Protein 7O0T (pdb70)

Radius of gyration: 36.89 Å; Cα contacts (8 Å, |Δi|>4): 3531; chains: 4; bounding box: 105×108×76 Å

Foldseek 3Di:
DFAFQQPWDDDQHAIFRGQEEADADWPLAAAQLAHDPVLLVLQLLLLLLRGQEYEYHAEELDCLQALESSGRYQVDLVRLVRLLVSQVSSVVSPHAYEYEHTGQAQNHQFHDVVVVRGHDDVVRVGDAGAAQAQDHQDPRGHRHDHDDPVNLVVVLVSLLSSLLSCVSSPHQEYEYELAQQGHLVLLQKPVNHPDPDQSDDDNNNSNVSVLSNLLSNCVNHPLSGAYEYEYQCDQQDPRIHHVVSVLVSLLVSVVSSHAEYEYHHHRSHPPRDDPADAQSRLQSLQCSCVRSVHAYEGEGNHQDLVVNRCSRRVVSHSHYHDHVNCVVPSNVVVVSCVVVVHDDQRPPVCNVPD/DFAFQQDWDAFQHAIQRGQEEADADWDLAAAQQAHDVCLLVLQLLLLLLRGRAYEYHAAELDCQQALENSGHYQVDLVRLVRLLVSQVSSVVSNHAYEYEHTGQAQNHQFDDVVVVGAHDDVVRVGDAGAACAQFHQDPRGHRHDHDDPVNLVVSLVSLLVSLLSCVSSRHLEYEYECAQQGHLVLLQKPPSHPRPDCCHDDNNNSNVSVVSSLLSSLVSRDLSGAYEYEYQCAQLDPRIHHLVSSLVSLLSSVVSNHQEYEYHHHNSHPDRDQPADAQSRLQSLQCSCPSRVHAYEGEGNHQALVVQRCSSSVSSHVHYHYYVNCVVPSNSVVVSCVVVVHDDARPPVCNVVD/DADFQQPWDAFFQDIQRGQEEAPADWDLQAAQQAHDVCLLCLQLLLLLLPGREYEHHAEELDCLQALENSTHYLVDLVRLPRLLVSQVSSVVSNHAYEYEYTGQALNHAFHDVVVVRAHDDPVGVGDAGAAQAQFHQDPRGHGHDHADPVNLVVSLVSLLVSLLSCVSSPHQEYEYECAQQGHLVLLQKPPRHCHDPCCHDDNNNSNVSVLSSLLSNCVSHDLSGAYEYEYACDQLDDRIHHLVSVLVSLLSSVVSNHQEYEYHHHRNHPPRDDPADAQSRLQSLQSSCVRSVHAYEGEGNHQALVVSRCSSNVVSHSHYHYYVNCVVPSNSVVVSCVVVVHDDARPPVCNVVD/DFDFQQDWDDDFQDIQRGQEEADADWPLAAQALAHDVVLLVLQLLLLLLRGREYEYHAEELDPQQALERSTHYQVDLVNQVRLLVSQVSSVVSNHAYEYEYTGQALNHQFYDVVVVSQRDDVVPPGDAGAACDQDGQDPRGHTHDHDDVVRLVVRLVSLLSSLLSCVSSPHQEYEYELEQQGHNVRLQKQVNFPPPPQSGDDNNRSNVSVLSSLLSNLVSHDLSGAYEYEYACFQQDPSIHHVVSVLVSLLSSVVSPHAEYEFHHHNNHPPDDDPADAQSRLQSLQVSCVRSVHAYEGEGNHQDLVVQGVSRRVSSHSHYHYYVNCVVPSNSVVVSCVVVVHDDQRPPVCNVVD

Organism: Chloroflexus aggregans (strain MD-66 / DSM 9485) (NCBI:txid326427)

Sequence (1416 aa):
MQPHLFTPLTIGSVTLRNRIGMSPMCQYSAVDGFPTDWHLMHLGARAAGGVGLIILEATAVSPEGRISPFDLGIWSDDHIAALSRIVKLIESLGAVAGIQLAHAGRKASVGRPWEGGKPIAPANGGWPVVGPTAEPFAPGYPTPIPLDAAGIARRVVADFATATKRARAAGFRWIEIHAAHGYLLHNFLSPLGNDRNDEYGGDLRGRVRLLSEVTAAVRAEWPSDLPLAVRLSCSDWTPEGLTIADTVEVARRMLREQGVDLIDCSSGGIAPGITIPVGEGYQVPFAAQVRREANNIATAAVGLITRPEHADAIVRNGDADLVLLGRELLRDPHWPLRAARALGHDLAPPPQYLRAWMQPHLFTPLTIGSVTLRNRIGMSPMCQYSAVDGFPTDWHLMHLGARAAGGVGLIILEATAVSPEGRISPFDLGIWSDDHIAALSRIVKLIESLGAVAGIQLAHAGRKASVGRPWEGGKPIAPANGGWPVVGPTAEPFAPGYPTPIPLDAAGIARVVADFATATKRARAAGFRWIEIHAAHGYLLHNFLSPLGNDRNDEYGGDLRGRVRLLSEVTAAVRAEWPSDLPLAVRLSCSDWTPEGLTIADTVEVARRMLREQGVDLIDCSSGGIAPGITIPVGEGYQVPFAAQVRREANNIATAAVGLITRPEHADAIVRNGDADLVLLGRELLRDPHWPLRAARALGHDLAPPPQYLRAWMQPHLFTPLTIGSVTLRRNRIGMSPMCQYSAVDGFPTDWHLMHLGARAAGGVGLIILEATAVSPEGRISPFDLGIWSDDHIAALSRIVKLIESLGAVAGIQLAHAGRKASVGRPWEGGKPIAPANGGWPVVGPTAEPFAPGYPTPIPLDAAGIARVVADFATATKRARAAGFRWIEIHAAHGYLLHNFLSPLGNDRNDEYGGDLRGRVRRLLSEVTAAVRAEWPSDLPLAVRLSCSDWTPEGLTIADTVEVARRMLREQGVDLIDCSSGGIAPGITIPVGEGYQVPFAAQVRREANNIATAAVGLITRPEHADAIVRNGDADLVLLGRELLRDPHWPLRAARALGHDLAPPPQYLRAWMQPHLFTPLTIGSVTLRNRIGMSPMCQYSAVDGFPTDWHLMHLGARAAGGVGLIILEATAVSPEGRISPFDLGIWSDDHIAALSRIVKLIESLGAVAGIQLAHAGRKASVGRPWEGGKPIAPANGGWPVVGPTAEPFAPGYPTPIPLDAAGIARVVADFATATKRARAAGFRWIEIHAAHGYLLHNFLSPLGNDRNDEYGGDLRGRVRLLSEVTAAVRAEWPSDLPLAVRLSCSDWTPEGLTIADTVEVARMLREQGVDLIDCSSGGIAPGITIPVGEGYQVPFAAQVRREANIATAAVGLITRPEHADAIVRNGDADLVLLGRELLRDPHWPLRAARALGHDLAPPPQYLRAW

InterPro domains:
  IPR001155 NADH:flavin oxidoreductase/NADH oxidase, N-terminal [PF00724] (5-339)
  IPR013785 Aldolase-type TIM barrel [G3DSA:3.20.20.70] (2-354)
  IPR044152 NADPH dehydrogenase YqjM-like [PTHR43303] (2-353)
  IPR044152 NADPH dehydrogenase YqjM-like [cd02932] (5-339)

Secondary structure (DSSP, 8-state):
----TTS-EEETTEEESSSEEEPP------SSS---HHHHHHHHHHHHHT-SEEEEEEEESSGGG-SSTT--B-SSTTHHHHHHHHHHHHHHTTPEEEEEEE--GGG-SB--GGGTT-B--GGGT----EESSS--SSTTS--PEEP-HHHHHHHHHHHHHHHHHHHHHT-SEEEEEE-TTSHHHHHH-TTT----STTSSSHHHHTHHHHHHHHHHHHHS-TTS-EEEEEE---SSTTS--HHHHHHHHHHHHHTT--EEEEE---SSTT------TTTTHHHHHHHHHHS--EEEE-SS---HHHHHHHHHTTS-SEEEESHHHHH-TTHHHHHHHHHT---PPPGGGGGG-/----TTS-EEETTEEESSSEEE--------BTTB--HHHHHHHHHHHHTT-SEEEEEEEESSGGG-SSTTS-B-SSTTHHHHHHHHHHHHHTTTPEEEEEEE--GGG-SB--GGGT--B--TTTT----EESSS--SSTTSPPPEEP-HHHHHHHHHHHHHHHHHHHHHT--EEEEEE-TTSHHHHHHS-TT----STTSSSHHHHHHHHHHHHHHHHHHS-TTS-EEEEEE---SSTTS--HHHHHHHHHHHHHTT--EEEEE---SSTT------TTTTHHHHHHHHHHHT-EEEE-SS---HHHHHHHHHHTS-SEEEESHHHHH-TTHHHHHHHHHT------GGGGGG-/----TTS-EEETTEEESSSEEEPP------BTTB--HHHHHHHHHHHHTT-SEEEEEEEESSGGG-SSTT--B-SSTTHHHHHHHHHHHHHHTT-EEEEEEE--GGG-SB--GGGT--B--GGGT----EESSS--SSTT----EE--HHHHHHHHHHHHHHHHHHHHHT--EEEEEE-TT-HHHHHH-STT----STTSSSHHHHTHHHHHHHHHHHHHS-TTS-EEEEEE---SSTTS--HHHHHHHHHHHHHTT--EEEEE---SSSSPPP---TTTTHHHHHHHHHHS--EEEEESS---HHHHHHHHHTTS-SEEEESHHHHH-TTHHHHHHHHHT------GGGGGG-/----TTS-EEETTEEESSSEEEPP------SSB---HHHHHHHHHHHHTT-SEEEEEEEESSGGG-SSTTSEE-SSGGGHHHHHHHHHHHHHTTPEEEEEEE--GGG-S---GGGTT----GGGS---EEESSS--SSTTS-PEEE--HHHHHHHHHHHHHHHHHHHHHT-SEEEEEE-TTSHHHHHHSSTT----SSSSSSHHHHTHHHHHHHHHHHHHS-TTS-EEEEEE---SSSSS--HHHHHHHHHHHHHTT--EEEEE---SSS-------TTTTHHHHHHHHHHH--EEEE-SS---HHHHHHHHHTTS-SEEEESHHHHH-TTHHHHHHHHHT------GGGGGG-

Structure (mmCIF, N/CA/C/O backbone):
data_7O0T
#
_entry.id   7O0T
#
_cell.length_a   108.194
_cell.length_b   162.274
_cell.length_c   216.200
_cell.angle_alpha   90.000
_cell.angle_beta   90.000
_cell.angle_gamma   90.000
#
_symmetry.space_group_name_H-M   'C 2 2 21'
#
loop_
_entity.id
_entity.type
_entity.pdbx_description
1 polymer 'NADH:flavin oxidoreductase/NADH oxidase'
2 non-polymer 'FLAVIN MONONUCLEOTIDE'
3 non-polymer 'MALONATE ION'
4 water water
#
loop_
_atom_site.group_PDB
_atom_site.id
_atom_site.type_symbol
_atom_site.label_atom_id
_atom_site.label_alt_id
_atom_site.label_comp_id
_atom_site.label_asym_id
_atom_site.label_entity_id
_atom_site.label_seq_id
_atom_site.pdbx_PDB_ins_code
_atom_site.Cartn_x
_atom_site.Cartn_y
_atom_site.Cartn_z
_atom_site.occupancy
_atom_site.B_iso_or_equiv
_atom_site.auth_seq_id
_atom_site.auth_comp_id
_atom_site.auth_asym_id
_atom_site.auth_atom_id
_atom_site.pdbx_PDB_model_num
ATOM 1 N N . MET A 1 1 ? 23.938 19.439 16.005 1.00 53.98 1 MET A N 1
ATOM 2 C CA . MET A 1 1 ? 24.091 19.027 17.424 1.00 55.97 1 MET A CA 1
ATOM 3 C C . MET A 1 1 ? 24.257 20.251 18.338 1.00 55.83 1 MET A C 1
ATOM 4 O O . MET A 1 1 ? 24.878 20.173 19.395 1.00 54.33 1 MET A O 1
ATOM 9 N N . GLN A 1 2 ? 23.666 21.387 17.957 1.00 53.25 2 GLN A N 1
ATOM 10 C CA . GLN A 1 2 ? 23.571 22.518 18.868 1.00 49.68 2 GLN A CA 1
ATOM 11 C C . GLN A 1 2 ? 22.101 22.823 19.181 1.00 45.01 2 GLN A C 1
ATOM 12 O O . GLN A 1 2 ? 21.218 22.455 18.405 1.00 41.30 2 GLN A O 1
ATOM 18 N N . PRO A 1 3 ? 21.779 23.475 20.334 1.00 39.20 3 PRO A N 1
ATOM 19 C CA . PRO A 1 3 ? 20.391 23.821 20.640 1.00 36.92 3 PRO A CA 1
ATOM 20 C C . PRO A 1 3 ? 19.918 24.859 19.622 1.00 33.41 3 PRO A C 1
ATOM 21 O O . PRO A 1 3 ? 20.680 25.762 19.267 1.00 31.38 3 PRO A O 1
ATOM 25 N N . HIS A 1 4 ? 18.675 24.697 19.144 1.00 30.20 4 HIS A N 1
ATOM 26 C CA . HIS A 1 4 ? 18.040 25.696 18.288 1.00 30.87 4 HIS A CA 1
ATOM 27 C C . HIS A 1 4 ? 16.728 26.178 18.917 1.00 29.43 4 HIS A C 1
ATOM 28 O O . HIS A 1 4 ? 16.332 25.674 19.965 1.00 29.02 4 HIS A O 1
ATOM 35 N N . LEU A 1 5 ? 16.055 27.129 18.250 1.00 25.84 5 LEU A N 1
ATOM 36 C CA . LEU A 1 5 ? 14.868 27.806 18.739 1.00 23.66 5 LEU A CA 1
ATOM 37 C C . LEU A 1 5 ? 13.751 26.827 19.055 1.00 22.23 5 LEU A C 1
ATOM 38 O O . LEU A 1 5 ? 12.880 27.165 19.847 1.00 22.07 5 LEU A O 1
ATOM 43 N N . PHE A 1 6 ? 13.789 25.627 18.458 1.00 21.89 6 PHE A N 1
ATOM 44 C CA . PHE A 1 6 ? 12.703 24.669 18.642 1.00 22.06 6 PHE A CA 1
ATOM 45 C C . PHE A 1 6 ? 13.164 23.382 19.314 1.00 22.06 6 PHE A C 1
ATOM 46 O O . PHE A 1 6 ? 12.526 22.344 19.136 1.00 24.06 6 PHE A O 1
ATOM 54 N N . THR A 1 7 ? 14.284 23.456 20.037 1.00 22.13 7 THR A N 1
ATOM 55 C CA . THR A 1 7 ? 14.717 22.385 20.920 1.00 23.55 7 THR A CA 1
ATOM 56 C C . THR A 1 7 ? 14.000 22.561 22.255 1.00 24.26 7 THR A C 1
ATOM 57 O O . THR A 1 7 ? 13.965 23.675 22.798 1.00 23.75 7 THR A O 1
ATOM 61 N N . PRO A 1 8 ? 13.424 21.474 22.818 1.00 24.57 8 PRO A N 1
ATOM 62 C CA . PRO A 1 8 ? 12.826 21.533 24.149 1.00 24.64 8 PRO A CA 1
ATOM 63 C C . PRO A 1 8 ? 13.872 22.015 25.159 1.00 26.75 8 PRO A C 1
ATOM 64 O O . PRO A 1 8 ? 15.062 22.107 24.842 1.00 27.64 8 PRO A O 1
ATOM 68 N N . LEU A 1 9 ? 13.416 22.332 26.376 1.00 26.27 9 LEU A N 1
ATOM 69 C CA . LEU A 1 9 ? 14.303 22.654 27.480 1.00 24.86 9 LEU A CA 1
ATOM 70 C C . LEU A 1 9 ? 13.685 22.138 28.768 1.00 24.44 9 LEU A C 1
ATOM 71 O O . LEU A 1 9 ? 12.540 22.414 29.050 1.00 25.50 9 LEU A O 1
ATOM 76 N N . THR A 1 10 ? 14.484 21.432 29.567 1.00 27.66 10 THR A N 1
ATOM 77 C CA . THR A 1 10 ? 14.048 20.804 30.805 1.00 25.55 10 THR A CA 1
ATOM 78 C C . THR A 1 10 ? 14.783 21.453 31.973 1.00 24.84 10 THR A C 1
ATOM 79 O O . THR A 1 10 ? 15.997 21.543 31.981 1.00 24.58 10 THR A O 1
ATOM 83 N N . ILE A 1 11 ? 14.011 21.961 32.928 1.00 27.42 11 ILE A N 1
ATOM 84 C CA . ILE A 1 11 ? 14.491 22.242 34.267 1.00 27.13 11 ILE A CA 1
ATOM 85 C C . ILE A 1 11 ? 13.583 21.514 35.253 1.00 26.81 11 ILE A C 1
ATOM 86 O O . ILE A 1 11 ? 12.365 21.651 35.199 1.00 29.65 11 ILE A O 1
ATOM 91 N N . GLY A 1 12 ? 14.175 20.734 36.157 1.00 28.15 12 GLY A N 1
ATOM 92 C CA . GLY A 1 12 ? 13.390 19.877 37.027 1.00 26.14 12 GLY A CA 1
ATOM 93 C C . GLY A 1 12 ? 12.49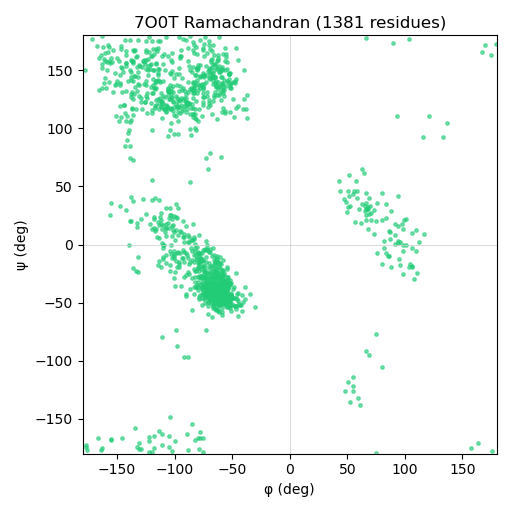3 18.971 36.191 1.00 28.33 12 GLY A C 1
ATOM 94 O O . GLY A 1 12 ? 12.968 18.233 35.323 1.00 28.55 12 GLY A O 1
ATOM 95 N N . SER A 1 13 ? 11.185 19.071 36.430 1.00 29.47 13 SER A N 1
ATOM 96 C CA . SER A 1 13 ? 10.249 18.130 35.838 1.00 28.81 13 SER A CA 1
ATOM 97 C C . SER A 1 13 ? 9.375 18.830 34.808 1.00 27.17 13 SER A C 1
ATOM 98 O O . SER A 1 13 ? 8.301 18.338 34.491 1.00 27.44 13 SER A O 1
ATOM 101 N N . VAL A 1 14 ? 9.847 19.974 34.305 1.00 25.76 14 VAL A N 1
ATOM 102 C CA . VAL A 1 14 ? 9.072 20.858 33.453 1.00 22.91 14 VAL A CA 1
ATOM 103 C C . VAL A 1 14 ? 9.834 20.968 32.144 1.00 22.63 14 VAL A C 1
ATOM 104 O O . VAL A 1 14 ? 10.995 21.366 32.144 1.00 25.32 14 VAL A O 1
ATOM 108 N N . THR A 1 15 ? 9.174 20.595 31.048 1.00 22.79 15 THR A N 1
ATOM 109 C CA . THR A 1 15 ? 9.782 20.604 29.733 1.00 22.64 15 THR A CA 1
ATOM 110 C C . THR A 1 15 ? 8.989 21.557 28.845 1.00 22.31 15 THR A C 1
ATOM 111 O O . THR A 1 15 ? 7.800 21.345 28.609 1.00 20.28 15 THR A O 1
ATOM 115 N N . LEU A 1 16 ? 9.658 22.636 28.419 1.00 21.54 16 LEU A N 1
ATOM 116 C CA . LEU A 1 16 ? 9.124 23.559 27.432 1.00 22.56 16 LEU A CA 1
ATOM 117 C C . LEU A 1 16 ? 9.310 22.936 26.053 1.00 23.80 16 LEU A C 1
ATOM 118 O O . LEU A 1 16 ? 10.382 22.423 25.744 1.00 24.51 16 LEU A O 1
ATOM 123 N N . ARG A 1 17 ? 8.280 23.016 25.210 1.00 24.21 17 ARG A N 1
ATOM 124 C CA . ARG A 1 17 ? 8.329 22.372 23.903 1.00 24.18 17 ARG A CA 1
ATOM 125 C C . ARG A 1 17 ? 9.330 23.059 22.968 1.00 23.53 17 ARG A C 1
ATOM 126 O O . ARG A 1 17 ? 9.687 22.488 21.955 1.00 23.97 17 ARG A O 1
ATOM 134 N N . ASN A 1 18 ? 9.718 24.307 23.267 1.00 24.02 18 ASN A N 1
ATOM 135 C CA . ASN A 1 18 ? 10.626 25.101 22.443 1.00 23.10 18 ASN A CA 1
ATOM 136 C C . ASN A 1 18 ? 11.161 26.253 23.297 1.00 22.18 18 ASN A C 1
ATOM 137 O O . ASN A 1 18 ? 10.824 26.334 24.472 1.00 22.97 18 ASN A O 1
ATOM 142 N N . ARG A 1 19 ? 11.941 27.167 22.702 1.00 21.24 19 ARG A N 1
ATOM 143 C CA . ARG A 1 19 ? 12.729 28.124 23.467 1.00 20.89 19 ARG A CA 1
ATOM 144 C C . ARG A 1 19 ? 12.109 29.525 23.392 1.00 21.78 19 ARG A C 1
ATOM 145 O O . ARG A 1 19 ? 12.778 30.533 23.671 1.00 20.48 19 ARG A O 1
ATOM 153 N N . ILE A 1 20 ? 10.824 29.575 23.018 1.00 20.67 20 ILE A N 1
ATOM 154 C CA . ILE A 1 20 ? 10.115 30.836 22.865 1.00 21.68 20 ILE A CA 1
ATOM 155 C C . ILE A 1 20 ? 9.223 30.995 24.075 1.00 19.99 20 ILE A C 1
ATOM 156 O O . ILE A 1 20 ? 8.421 30.116 24.368 1.00 19.07 20 ILE A O 1
ATOM 161 N N . GLY A 1 21 ? 9.388 32.132 24.745 1.00 20.01 21 GLY A N 1
ATOM 162 C CA . GLY A 1 21 ? 8.543 32.507 25.858 1.00 19.69 21 GLY A CA 1
ATOM 163 C C . GLY A 1 21 ? 7.817 33.800 25.531 1.00 21.54 21 GLY A C 1
ATOM 164 O O . GLY A 1 21 ? 8.318 34.607 24.740 1.00 22.09 21 GLY A O 1
ATOM 165 N N . MET A 1 22 ? 6.620 33.949 26.107 1.00 20.09 22 MET A N 1
ATOM 166 C CA . MET A 1 22 ? 5.946 35.223 26.113 1.00 19.85 22 MET A CA 1
ATOM 167 C C . MET A 1 22 ? 6.405 35.947 27.374 1.00 20.26 22 MET A C 1
ATOM 168 O O . MET A 1 22 ? 6.259 35.427 28.489 1.00 19.56 22 MET A O 1
ATOM 173 N N . SER A 1 23 ? 6.982 37.138 27.165 1.00 18.74 23 SER A N 1
ATOM 174 C CA . SER A 1 23 ? 7.566 37.901 28.252 1.00 18.54 23 SER A CA 1
ATOM 175 C C . SER A 1 23 ? 6.430 38.437 29.123 1.00 18.25 23 SER A C 1
ATOM 176 O O . SER A 1 23 ? 5.331 38.634 28.616 1.00 18.13 23 SER A O 1
ATOM 179 N N . PRO A 1 24 ? 6.621 38.625 30.451 1.00 17.39 24 PRO A N 1
ATOM 180 C CA . PRO A 1 24 ? 5.530 39.047 31.328 1.00 17.21 24 PRO A CA 1
ATOM 181 C C . PRO A 1 24 ? 5.092 40.404 30.806 1.00 17.67 24 PRO A C 1
ATOM 182 O O . PRO A 1 24 ? 5.947 41.258 30.597 1.00 17.73 24 PRO A O 1
ATOM 186 N N . MET A 1 25 ? 3.780 40.582 30.572 1.00 18.23 25 MET A N 1
ATOM 187 C CA . MET A 1 25 ? 3.300 41.865 30.089 1.00 18.85 25 MET A CA 1
ATOM 188 C C . MET A 1 25 ? 1.992 42.282 30.761 1.00 20.40 25 MET A C 1
ATOM 189 O O . MET A 1 25 ? 0.929 41.747 30.444 1.00 21.13 25 MET A O 1
ATOM 194 N N . CYS A 1 26 ? 2.089 43.253 31.684 1.00 20.80 26 CYS A N 1
ATOM 195 C CA . CYS A 1 26 ? 0.928 43.824 32.364 1.00 22.47 26 CYS A CA 1
ATOM 196 C C . CYS A 1 26 ? -0.139 44.212 31.336 1.00 23.00 26 CYS A C 1
ATOM 197 O O . CYS A 1 26 ? 0.178 44.766 30.282 1.00 25.19 26 CYS A O 1
ATOM 200 N N . GLN A 1 27 ? -1.401 43.954 31.679 1.00 20.68 27 GLN A N 1
ATOM 201 C CA . GLN A 1 27 ? -2.509 44.232 30.791 1.00 20.94 27 GLN A CA 1
ATOM 202 C C . GLN A 1 27 ? -3.378 45.341 31.377 1.00 21.13 27 GLN A C 1
ATOM 203 O O . GLN A 1 27 ? -4.231 45.874 30.690 1.00 21.48 27 GLN A O 1
ATOM 209 N N . TYR A 1 28 ? -3.190 45.654 32.659 1.00 20.76 28 TYR A N 1
ATOM 210 C CA . TYR A 1 28 ? -3.967 46.683 33.327 1.00 21.33 28 TYR A CA 1
ATOM 211 C C . TYR A 1 28 ? -5.462 46.472 33.139 1.00 22.66 28 TYR A C 1
ATOM 212 O O . TYR A 1 28 ? -6.197 47.448 32.968 1.00 22.79 28 TYR A O 1
ATOM 221 N N . SER A 1 29 ? -5.896 45.211 33.236 1.00 22.48 29 SER A N 1
ATOM 222 C CA . SER A 1 29 ? -7.293 44.869 33.010 1.00 22.71 29 SER A CA 1
ATOM 223 C C . SER A 1 29 ? -7.889 44.026 34.131 1.00 24.68 29 SER A C 1
ATOM 224 O O . SER A 1 29 ? -8.901 43.356 33.920 1.00 29.73 29 SER A O 1
ATOM 227 N N . ALA A 1 30 ? -7.294 44.078 35.326 1.00 28.20 30 ALA A N 1
ATOM 228 C CA . ALA A 1 30 ? -7.814 43.342 36.472 1.00 29.88 30 ALA A CA 1
ATOM 229 C C . ALA A 1 30 ? -8.715 44.257 37.286 1.00 28.75 30 ALA A C 1
ATOM 230 O O . ALA A 1 30 ? -8.659 45.468 37.124 1.00 27.64 30 ALA A O 1
ATOM 232 N N . VAL A 1 31 ? -9.546 43.660 38.147 1.00 34.36 31 VAL A N 1
ATOM 233 C CA . VAL A 1 31 ? -10.503 44.457 38.895 1.00 38.85 31 VAL A CA 1
ATOM 234 C C . VAL A 1 31 ? -9.981 44.751 40.306 1.00 37.94 31 VAL A C 1
ATOM 235 O O . VAL A 1 31 ? -9.592 45.894 40.585 1.00 41.25 31 VAL A O 1
ATOM 239 N N . ASP A 1 32 ? -9.990 43.740 41.186 1.00 29.18 32 ASP A N 1
ATOM 240 C CA . ASP A 1 32 ? -9.300 43.863 42.465 1.00 26.57 32 ASP A CA 1
ATOM 241 C C . ASP A 1 32 ? -8.252 42.755 42.496 1.00 24.60 32 ASP A C 1
ATOM 242 O O . ASP A 1 32 ? -8.316 41.857 43.330 1.00 22.68 32 ASP A O 1
ATOM 247 N N . GLY A 1 33 ? -7.392 42.751 41.474 1.00 24.52 33 GLY A N 1
ATOM 248 C CA . GLY A 1 33 ? -6.393 41.715 41.268 1.00 22.65 33 GLY A CA 1
ATOM 249 C C . GLY A 1 33 ? -6.901 40.495 40.500 1.00 21.83 33 GLY A C 1
ATOM 250 O O . GLY A 1 33 ? -6.085 39.641 40.110 1.00 22.34 33 GLY A O 1
ATOM 251 N N . PHE A 1 34 ? -8.233 40.430 40.301 1.00 20.19 34 PHE A N 1
ATOM 252 C CA . PHE A 1 34 ? -8.911 39.335 39.609 1.00 20.38 34 PHE A CA 1
ATOM 253 C C . PHE A 1 34 ? -8.847 39.543 38.095 1.00 20.25 34 PHE A C 1
ATOM 254 O O . PHE A 1 34 ? -9.014 40.660 37.606 1.00 20.14 34 PHE A O 1
ATOM 262 N N . PRO A 1 35 ? -8.552 38.491 37.303 1.00 19.71 35 PRO A N 1
ATOM 263 C CA . PRO A 1 35 ? -8.590 38.620 35.850 1.00 20.74 35 PRO A CA 1
ATOM 264 C C . PRO A 1 35 ? -10.016 38.664 35.296 1.00 23.26 35 PRO A C 1
ATOM 265 O O . PRO A 1 35 ? -10.970 38.266 35.971 1.00 23.67 35 PRO A O 1
ATOM 269 N N . THR A 1 36 ? -10.126 39.141 34.045 1.00 23.56 36 THR A N 1
ATOM 270 C CA . THR A 1 36 ? -11.337 39.068 33.242 1.00 23.96 36 THR A CA 1
ATOM 271 C C . THR A 1 36 ? -11.067 38.145 32.049 1.00 22.83 36 THR A C 1
ATOM 272 O O . THR A 1 36 ? -9.958 37.670 31.841 1.00 22.98 36 THR A O 1
ATOM 276 N N . ASP A 1 37 ? -12.112 37.899 31.266 1.00 23.09 37 ASP A N 1
ATOM 277 C CA . ASP A 1 37 ? -12.113 37.135 30.032 1.00 20.52 37 ASP A CA 1
ATOM 278 C C . ASP A 1 37 ? -11.035 37.614 29.059 1.00 19.22 37 ASP A C 1
ATOM 279 O O . ASP A 1 37 ? -10.478 36.824 28.303 1.00 17.00 37 ASP A O 1
ATOM 284 N N . TRP A 1 38 ? -10.749 38.919 29.078 1.00 18.97 38 TRP A N 1
ATOM 285 C CA . TRP A 1 38 ? -9.584 39.461 28.398 1.00 18.53 38 TRP A CA 1
ATOM 286 C C . TRP A 1 38 ? -8.338 38.591 28.632 1.00 18.32 38 TRP A C 1
ATOM 287 O O . TRP A 1 38 ? -7.651 38.189 27.683 1.00 18.04 38 TRP A O 1
ATOM 298 N N . HIS A 1 39 ? -8.044 38.307 29.902 1.00 17.41 39 HIS A N 1
ATOM 299 C CA . HIS A 1 39 ? -6.804 37.631 30.223 1.00 18.70 39 HIS A CA 1
ATOM 300 C C . HIS A 1 39 ? -6.814 36.247 29.608 1.00 20.25 39 HIS A C 1
ATOM 301 O O . HIS A 1 39 ? -5.800 35.826 29.082 1.00 21.01 39 HIS A O 1
ATOM 308 N N . LEU A 1 40 ? -7.926 35.520 29.723 1.00 23.29 40 LEU A N 1
ATOM 309 C CA . LEU A 1 40 ? -8.030 34.142 29.169 1.00 25.60 40 LEU A CA 1
ATOM 310 C C . LEU A 1 40 ? -7.707 34.182 27.679 1.00 25.08 40 LEU A C 1
ATOM 311 O O . LEU A 1 40 ? -6.850 33.434 27.246 1.00 26.88 40 LEU A O 1
ATOM 316 N N . MET A 1 41 ? -8.354 35.066 26.950 1.00 24.46 41 MET A N 1
ATOM 317 C CA . MET A 1 41 ? -8.155 35.179 25.490 1.00 27.04 41 MET A CA 1
ATOM 318 C C . MET A 1 41 ? -6.729 35.636 25.151 1.00 25.13 41 MET A C 1
ATOM 319 O O . MET A 1 41 ? -6.115 35.023 24.282 1.00 25.54 41 MET A O 1
ATOM 324 N N . HIS A 1 42 ? -6.229 36.649 25.839 1.00 22.68 42 HIS A N 1
ATOM 325 C CA . HIS A 1 42 ? -4.899 37.224 25.548 1.00 21.31 42 HIS A CA 1
ATOM 326 C C . HIS A 1 42 ? -3.800 36.186 25.744 1.00 20.57 42 HIS A C 1
ATOM 327 O O . HIS A 1 42 ? -3.005 36.006 24.848 1.00 19.35 42 HIS A O 1
ATOM 334 N N . LEU A 1 43 ? -3.807 35.510 26.877 1.00 18.93 43 LEU A N 1
ATOM 335 C CA . LEU A 1 43 ? -2.754 34.561 27.190 1.00 18.06 43 LEU A CA 1
ATOM 336 C C . LEU A 1 43 ? -2.984 33.276 26.385 1.00 17.55 43 LEU A C 1
ATOM 337 O O . LEU A 1 43 ? -2.034 32.656 25.914 1.00 17.06 43 LEU A O 1
ATOM 342 N N . GLY A 1 44 ? -4.246 32.882 26.208 1.00 17.42 44 GLY A N 1
ATOM 343 C CA . GLY A 1 44 ? -4.576 31.709 25.412 1.00 19.87 44 GLY A CA 1
ATOM 344 C C . GLY A 1 44 ? -4.027 31.773 23.979 1.00 22.22 44 GLY A C 1
ATOM 345 O O . GLY A 1 44 ? -3.372 30.837 23.501 1.00 23.56 44 GLY A O 1
ATOM 346 N N . ALA A 1 45 ? -4.261 32.902 23.304 1.00 20.96 45 ALA A N 1
ATOM 347 C CA . ALA A 1 45 ? -3.882 33.031 21.906 1.00 21.31 45 ALA A CA 1
ATOM 348 C C . ALA A 1 45 ? -2.396 32.751 21.690 1.00 21.22 45 ALA A C 1
ATOM 349 O O . ALA A 1 45 ? -2.031 32.153 20.678 1.00 22.68 45 ALA A O 1
ATOM 351 N N . ARG A 1 46 ? -1.544 33.222 22.606 1.00 19.25 46 ARG A N 1
ATOM 352 C CA . ARG A 1 46 ? -0.121 32.968 22.476 1.00 19.20 46 ARG A CA 1
ATOM 353 C C . ARG A 1 46 ? 0.178 31.487 22.729 1.00 19.19 46 ARG A C 1
ATOM 354 O O . ARG A 1 46 ? 1.106 30.965 22.149 1.00 20.63 46 ARG A O 1
ATOM 362 N N . ALA A 1 47 ? -0.543 30.867 23.668 1.00 19.48 47 ALA A N 1
ATOM 363 C CA . ALA A 1 47 ? -0.318 29.435 23.984 1.00 20.33 47 ALA A CA 1
ATOM 364 C C . ALA A 1 47 ? -0.748 28.602 22.776 1.00 22.62 47 ALA A C 1
ATOM 365 O O . ALA A 1 47 ? -0.134 27.548 22.535 1.00 21.29 47 ALA A O 1
ATOM 367 N N . ALA A 1 48 ? -1.759 29.071 22.040 1.00 23.50 48 ALA A N 1
ATOM 368 C CA . ALA A 1 48 ? -2.193 28.371 20.809 1.00 24.12 48 ALA A CA 1
ATOM 369 C C . ALA A 1 48 ? -1.218 28.731 19.686 1.00 23.22 48 ALA A C 1
ATOM 370 O O . ALA A 1 48 ? -1.045 27.910 18.767 1.00 25.01 48 ALA A O 1
ATOM 372 N N . GLY A 1 49 ? -0.586 29.905 19.778 1.00 24.06 49 GLY A N 1
ATOM 373 C CA . GLY A 1 49 ? 0.401 30.331 18.768 1.00 23.49 49 GLY A CA 1
ATOM 374 C C . GLY A 1 49 ? 1.611 29.422 18.749 1.00 25.03 49 GLY A C 1
ATOM 375 O O . GLY A 1 49 ? 2.258 29.341 17.695 1.00 24.89 49 GLY A O 1
ATOM 376 N N . GLY A 1 50 ? 1.932 28.785 19.878 1.00 24.90 50 GLY A N 1
ATOM 377 C CA . GLY A 1 50 ? 3.028 27.800 19.873 1.00 24.57 50 GLY A CA 1
ATOM 378 C C . GLY A 1 50 ? 4.200 28.195 20.752 1.00 27.31 50 GLY A C 1
ATOM 379 O O . GLY A 1 50 ? 5.223 27.500 20.679 1.00 29.37 50 GLY A O 1
ATOM 380 N N . VAL A 1 51 ? 4.071 29.248 21.567 1.00 24.69 51 VAL A N 1
ATOM 381 C CA . VAL A 1 51 ? 5.189 29.576 22.503 1.00 25.43 51 VAL A CA 1
ATOM 382 C C . VAL A 1 51 ? 5.289 28.465 23.556 1.00 25.75 51 VAL A C 1
ATOM 383 O O . VAL A 1 51 ? 4.240 27.903 23.930 1.00 25.61 51 VAL A O 1
ATOM 387 N N . GLY A 1 52 ? 6.510 28.128 23.977 1.00 24.62 52 GLY A N 1
ATOM 388 C CA . GLY A 1 52 ? 6.704 27.044 24.958 1.00 25.54 52 GLY A CA 1
ATOM 389 C C . GLY A 1 52 ? 6.434 27.493 26.382 1.00 25.18 52 GLY A C 1
ATOM 390 O O . GLY A 1 52 ? 6.180 26.611 27.226 1.00 24.41 52 GLY A O 1
ATOM 391 N N . LEU A 1 53 ? 6.470 28.804 26.651 1.00 21.61 53 LEU A N 1
ATOM 392 C CA . LEU A 1 53 ? 6.324 29.264 28.058 1.00 19.86 53 LEU A CA 1
ATOM 393 C C . LEU A 1 53 ? 5.601 30.611 28.172 1.00 20.63 53 LEU A C 1
ATOM 394 O O . LEU A 1 53 ? 6.187 31.632 27.782 1.00 20.84 53 LEU A O 1
ATOM 399 N N . ILE A 1 54 ? 4.370 30.615 28.682 1.00 20.72 54 ILE A N 1
ATOM 400 C CA . ILE A 1 54 ? 3.665 31.863 28.964 1.00 20.22 54 ILE A CA 1
ATOM 401 C C . ILE A 1 54 ? 3.971 32.291 30.400 1.00 20.27 54 ILE A C 1
ATOM 402 O O . ILE A 1 54 ? 3.656 31.578 31.353 1.00 21.48 54 ILE A O 1
ATOM 407 N N . ILE A 1 55 ? 4.569 33.476 30.556 1.00 20.07 55 ILE A N 1
ATOM 408 C CA . ILE A 1 55 ? 4.797 34.045 31.872 1.00 18.92 55 ILE A CA 1
ATOM 409 C C . ILE A 1 55 ? 3.775 35.166 32.010 1.00 20.46 55 ILE A C 1
ATOM 410 O O . ILE A 1 55 ? 3.786 36.114 31.216 1.00 22.76 55 ILE A O 1
ATOM 415 N N . LEU A 1 56 ? 2.871 35.023 32.985 1.00 21.42 56 LEU A N 1
ATOM 416 C CA . LEU A 1 56 ? 1.842 36.017 33.272 1.00 21.32 56 LEU A CA 1
ATOM 417 C C . LEU A 1 56 ? 2.486 37.300 33.776 1.00 20.94 56 LEU A C 1
ATOM 418 O O . LEU A 1 56 ? 3.516 37.263 34.446 1.00 20.87 56 LEU A O 1
ATOM 423 N N . GLU A 1 57 ? 1.819 38.420 33.490 1.00 20.95 57 GLU A N 1
ATOM 424 C CA . GLU A 1 57 ? 2.244 39.731 33.945 1.00 20.93 57 GLU A CA 1
ATOM 425 C C . GLU A 1 57 ? 2.659 39.730 35.419 1.00 19.68 57 GLU A C 1
ATOM 426 O O . GLU A 1 57 ? 2.285 38.857 36.200 1.00 17.88 57 GLU A O 1
ATOM 432 N N . ALA A 1 58 ? 3.452 40.746 35.756 1.00 19.70 58 ALA A N 1
ATOM 433 C CA . ALA A 1 58 ? 3.712 41.184 37.115 1.00 20.64 58 ALA A CA 1
ATOM 434 C C . ALA A 1 58 ? 2.434 41.043 37.937 1.00 21.35 58 ALA A C 1
ATOM 435 O O . ALA A 1 58 ? 1.478 41.788 37.749 1.00 21.63 58 ALA A O 1
ATOM 437 N N . THR A 1 59 ? 2.432 40.064 38.839 1.00 20.55 59 THR A N 1
ATOM 438 C CA . THR A 1 59 ? 1.299 39.824 39.718 1.00 20.19 59 THR A CA 1
ATOM 439 C C . THR A 1 59 ? 1.689 40.236 41.138 1.00 18.95 59 THR A C 1
ATOM 440 O O . THR A 1 59 ? 2.583 39.658 41.742 1.00 18.31 59 THR A O 1
ATOM 444 N N . ALA A 1 60 ? 0.980 41.235 41.651 1.00 17.42 60 ALA A N 1
ATOM 445 C CA . ALA A 1 60 ? 1.281 41.908 42.903 1.00 17.13 60 ALA A CA 1
ATOM 446 C C . ALA A 1 60 ? 1.022 41.004 44.114 1.00 16.33 60 ALA A C 1
ATOM 447 O O . ALA A 1 60 ? -0.086 40.532 44.341 1.00 16.12 60 ALA A O 1
ATOM 449 N N . VAL A 1 61 ? 2.055 40.835 44.931 1.00 16.72 61 VAL A N 1
ATOM 450 C CA . VAL A 1 61 ? 1.967 40.053 46.149 1.00 17.58 61 VAL A CA 1
ATOM 451 C C . VAL A 1 61 ? 1.160 40.814 47.196 1.00 19.13 61 VAL A C 1
ATOM 452 O O . VAL A 1 61 ? 0.795 40.214 48.206 1.00 19.66 61 VAL A O 1
ATOM 456 N N . SER A 1 62 ? 0.858 42.104 46.945 1.00 19.10 62 SER A N 1
ATOM 457 C CA . SER A 1 62 ? 0.015 42.845 47.871 1.00 21.23 62 SER A CA 1
ATOM 458 C C . SER A 1 62 ? -0.599 44.077 47.210 1.00 22.96 62 SER A C 1
ATOM 459 O O . SER A 1 62 ? -0.080 44.577 46.229 1.00 25.13 62 SER A O 1
ATOM 462 N N . PRO A 1 63 ? -1.722 44.621 47.727 1.00 25.26 63 PRO A N 1
ATOM 463 C CA . PRO A 1 63 ? -2.381 45.756 47.082 1.00 25.42 63 PRO A CA 1
ATOM 464 C C . PRO A 1 63 ? -1.432 46.936 46.878 1.00 26.87 63 PRO A C 1
ATOM 465 O O . PRO A 1 63 ? -1.306 47.451 45.760 1.00 29.73 63 PRO A O 1
ATOM 469 N N . GLU A 1 64 ? -0.745 47.348 47.952 1.00 26.49 64 GLU A N 1
ATOM 470 C CA . GLU A 1 64 ? 0.185 48.469 47.887 1.00 25.86 64 GLU A CA 1
ATOM 471 C C . GLU A 1 64 ? 1.349 48.189 46.927 1.00 23.21 64 GLU A C 1
ATOM 472 O O . GLU A 1 64 ? 2.085 49.098 46.542 1.00 22.29 64 GLU A O 1
ATOM 478 N N . GLY A 1 65 ? 1.531 46.925 46.552 1.00 21.84 65 GLY A N 1
ATOM 479 C CA . GLY A 1 65 ? 2.619 46.556 45.665 1.00 21.54 65 GLY A CA 1
ATOM 480 C C . GLY A 1 65 ? 2.237 46.561 44.180 1.00 23.52 65 GLY A C 1
ATOM 481 O O . GLY A 1 65 ? 3.072 46.218 43.346 1.00 23.14 65 GLY A O 1
ATOM 482 N N . ARG A 1 66 ? 0.986 46.935 43.847 1.00 24.52 66 ARG A N 1
ATOM 483 C CA . ARG A 1 66 ? 0.555 47.041 42.453 1.00 24.00 66 ARG A CA 1
ATOM 484 C C . ARG A 1 66 ? 1.144 48.295 41.810 1.00 24.40 66 ARG A C 1
ATOM 485 O O . ARG A 1 66 ? 1.318 49.309 42.484 1.00 23.74 66 ARG A O 1
ATOM 493 N N . ILE A 1 67 ? 1.456 48.200 40.506 1.00 24.99 67 ILE A N 1
ATOM 494 C CA . ILE A 1 67 ? 1.758 49.357 39.687 1.00 24.38 67 ILE A CA 1
ATOM 495 C C . ILE A 1 67 ? 0.500 50.216 39.625 1.00 27.10 67 ILE A C 1
ATOM 496 O O . ILE A 1 67 ? 0.548 51.389 39.984 1.00 23.86 67 ILE A O 1
ATOM 501 N N . SER A 1 68 ? -0.615 49.604 39.177 1.00 27.98 68 SER A N 1
ATOM 502 C CA . SER A 1 68 ? -1.894 50.283 38.978 1.00 27.34 68 SER A CA 1
ATOM 503 C C . SER A 1 68 ? -3.012 49.587 39.761 1.00 26.41 68 SER A C 1
ATOM 504 O O . SER A 1 68 ? -2.853 48.451 40.209 1.00 25.06 68 SER A O 1
ATOM 507 N N . PRO A 1 69 ? -4.196 50.218 39.950 1.00 25.75 69 PRO A N 1
ATOM 508 C CA . PRO A 1 69 ? -5.336 49.532 40.562 1.00 25.07 69 PRO A CA 1
ATOM 509 C C . PRO A 1 69 ? -5.871 48.407 39.680 1.00 24.35 69 PRO A C 1
ATOM 510 O O . PRO A 1 69 ? -6.735 47.649 40.094 1.00 26.44 69 PRO A O 1
ATOM 514 N N . PHE A 1 70 ? -5.292 48.245 38.496 1.00 23.86 70 PHE A N 1
ATOM 515 C CA . PHE A 1 70 ? -5.861 47.304 37.546 1.00 24.85 70 PHE A CA 1
ATOM 516 C C . PHE A 1 70 ? -4.921 46.116 37.360 1.00 23.03 70 PHE A C 1
ATOM 517 O O . PHE A 1 70 ? -5.043 45.346 36.402 1.00 22.92 70 PHE A O 1
ATOM 525 N N . ASP A 1 71 ? -4.004 45.963 38.314 1.00 22.22 71 ASP A N 1
ATOM 526 C CA . ASP A 1 71 ? -2.989 44.928 38.250 1.00 23.95 71 ASP A CA 1
ATOM 527 C C . ASP A 1 71 ? -3.578 43.601 38.698 1.00 22.04 71 ASP A C 1
ATOM 528 O O . ASP A 1 71 ? -4.377 43.551 39.622 1.00 21.25 71 ASP A O 1
ATOM 533 N N . LEU A 1 72 ? -3.167 42.529 38.019 1.00 23.37 72 LEU A N 1
ATOM 534 C CA . LEU A 1 72 ? -3.402 41.168 38.479 1.00 22.43 72 LEU A CA 1
ATOM 535 C C . LEU A 1 72 ? -2.791 41.048 39.873 1.00 22.35 72 LEU A C 1
ATOM 536 O O . LEU A 1 72 ? -1.728 41.621 40.112 1.00 21.36 72 LEU A O 1
ATOM 541 N N . GLY A 1 73 ? -3.465 40.316 40.774 1.00 20.65 73 GLY A N 1
ATOM 542 C CA . GLY A 1 73 ? -3.051 40.227 42.166 1.00 19.86 73 GLY A CA 1
ATOM 543 C C . GLY A 1 73 ? -3.076 38.787 42.650 1.00 22.11 73 GLY A C 1
ATOM 544 O O . GLY A 1 73 ? -3.707 37.942 42.013 1.00 24.23 73 GLY A O 1
ATOM 545 N N . ILE A 1 74 ? -2.363 38.525 43.761 1.00 21.07 74 ILE A N 1
ATOM 546 C CA . ILE A 1 74 ? -2.297 37.202 44.351 1.00 19.15 74 ILE A CA 1
ATOM 547 C C . ILE A 1 74 ? -2.168 37.316 45.878 1.00 21.04 74 ILE A C 1
ATOM 548 O O . ILE A 1 74 ? -1.595 36.439 46.536 1.00 22.19 74 ILE A O 1
ATOM 553 N N . TRP A 1 75 ? -2.782 38.357 46.457 1.00 22.29 75 TRP A N 1
ATOM 554 C CA . TRP A 1 75 ? -2.697 38.613 47.898 1.00 22.17 75 TRP A CA 1
ATOM 555 C C . TRP A 1 75 ? -3.832 37.969 48.695 1.00 22.54 75 TRP A C 1
ATOM 556 O O . TRP A 1 75 ? -3.952 38.244 49.885 1.00 26.18 75 TRP A O 1
ATOM 567 N N . SER A 1 76 ? -4.673 37.154 48.043 1.00 23.04 76 SER A N 1
ATOM 568 C CA . SER A 1 76 ? -5.761 36.441 48.699 1.00 22.63 76 SER A CA 1
ATOM 569 C C . SER A 1 76 ? -5.886 35.050 48.089 1.00 24.33 76 SER A C 1
ATOM 570 O O . SER A 1 76 ? -5.497 34.856 46.940 1.00 24.42 76 SER A O 1
ATOM 573 N N . ASP A 1 77 ? -6.457 34.110 48.860 1.00 23.23 77 ASP A N 1
ATOM 574 C CA . ASP A 1 77 ? -6.749 32.769 48.388 1.00 21.59 77 ASP A CA 1
ATOM 575 C C . ASP A 1 77 ? -7.844 32.797 47.322 1.00 20.65 77 ASP A C 1
ATOM 576 O O . ASP A 1 77 ? -7.978 31.868 46.514 1.00 19.52 77 ASP A O 1
ATOM 581 N N . ASP A 1 78 ? -8.603 33.889 47.302 1.00 21.19 78 ASP A N 1
ATOM 582 C CA . ASP A 1 78 ? -9.677 34.059 46.337 1.00 22.29 78 ASP A CA 1
ATOM 583 C C . ASP A 1 78 ? -9.098 34.157 44.930 1.00 22.18 78 ASP A C 1
ATOM 584 O O . ASP A 1 78 ? -9.795 33.877 43.964 1.00 22.48 78 ASP A O 1
ATOM 589 N N . HIS A 1 79 ? -7.819 34.537 44.824 1.00 20.83 79 HIS A N 1
ATOM 590 C CA . HIS A 1 79 ? -7.190 34.734 43.528 1.00 19.93 79 HIS A CA 1
ATOM 591 C C . HIS A 1 79 ? -6.851 33.407 42.845 1.00 20.25 79 HIS A C 1
ATOM 592 O O . HIS A 1 79 ? -6.610 33.388 41.639 1.00 23.52 79 HIS A O 1
ATOM 599 N N . ILE A 1 80 ? -6.882 32.302 43.593 1.00 19.01 80 ILE A N 1
ATOM 600 C CA . ILE A 1 80 ? -6.406 31.019 43.104 1.00 18.75 80 ILE A CA 1
ATOM 601 C C . ILE A 1 80 ? -7.301 30.477 41.985 1.00 20.79 80 ILE A C 1
ATOM 602 O O . ILE A 1 80 ? -6.795 29.948 40.989 1.00 21.37 80 ILE A O 1
ATOM 607 N N . ALA A 1 81 ? -8.623 30.608 42.150 1.00 20.50 81 ALA A N 1
ATOM 608 C CA . ALA A 1 81 ? -9.571 30.008 41.219 1.00 20.18 81 ALA A CA 1
ATOM 609 C C . ALA A 1 81 ? -9.365 30.524 39.793 1.00 19.33 81 ALA A C 1
ATOM 610 O O . ALA A 1 81 ? -9.165 29.725 38.877 1.00 18.61 81 ALA A O 1
ATOM 612 N N . ALA A 1 82 ? -9.462 31.847 39.588 1.00 19.80 82 ALA A N 1
ATOM 613 C CA . ALA A 1 82 ? -9.414 32.368 38.217 1.00 19.22 82 ALA A CA 1
ATOM 614 C C . ALA A 1 82 ? -8.042 32.125 37.577 1.00 19.71 82 ALA A C 1
ATOM 615 O O . ALA A 1 82 ? -7.943 31.795 36.399 1.00 21.37 82 ALA A O 1
ATOM 617 N N . LEU A 1 83 ? -6.976 32.181 38.384 1.00 20.20 83 LEU A N 1
ATOM 618 C CA . LEU A 1 83 ? -5.644 31.904 37.866 1.00 19.39 83 LEU A CA 1
ATOM 619 C C . LEU A 1 83 ? -5.516 30.459 37.420 1.00 21.51 83 LEU A C 1
ATOM 620 O O . LEU A 1 83 ? -4.848 30.233 36.419 1.00 25.25 83 LEU A O 1
ATOM 625 N N . SER A 1 84 ? -6.142 29.500 38.126 1.00 21.14 84 SER A N 1
ATOM 626 C CA . SER A 1 84 ? -5.949 28.102 37.738 1.00 23.19 84 SER A CA 1
ATOM 627 C C . SER A 1 84 ? -6.684 27.796 36.436 1.00 24.54 84 SER A C 1
ATOM 628 O O . SER A 1 84 ? -6.242 26.932 35.661 1.00 24.27 84 SER A O 1
ATOM 631 N N . ARG A 1 85 ? -7.797 28.520 36.227 1.00 22.92 85 ARG A N 1
ATOM 632 C CA . ARG A 1 85 ? -8.548 28.467 34.986 1.00 25.30 85 ARG A CA 1
ATOM 633 C C . ARG A 1 85 ? -7.662 28.905 33.812 1.00 23.76 85 ARG A C 1
ATOM 634 O O . ARG A 1 85 ? -7.645 28.271 32.761 1.00 21.61 85 ARG A O 1
ATOM 642 N N . ILE A 1 86 ? -6.887 29.969 34.022 1.00 21.94 86 ILE A N 1
ATOM 643 C CA . ILE A 1 86 ? -5.928 30.416 33.030 1.00 21.92 86 ILE A CA 1
ATOM 644 C C . ILE A 1 86 ? -4.829 29.370 32.802 1.00 22.37 86 ILE A C 1
ATOM 645 O O . ILE A 1 86 ? -4.409 29.148 31.660 1.00 21.08 86 ILE A O 1
ATOM 650 N N . VAL A 1 87 ? -4.373 28.732 33.882 1.00 20.56 87 VAL A N 1
ATOM 651 C CA . VAL A 1 87 ? -3.343 27.708 33.785 1.00 22.50 87 VAL A CA 1
ATOM 652 C C . VAL A 1 87 ? -3.857 26.562 32.906 1.00 22.62 87 VAL A C 1
ATOM 653 O O . VAL A 1 87 ? -3.136 26.050 32.053 1.00 23.07 87 VAL A O 1
ATOM 657 N N . LYS A 1 88 ? -5.121 26.182 33.090 1.00 24.63 88 LYS A N 1
ATOM 658 C CA . LYS A 1 88 ? -5.720 25.074 32.356 1.00 27.05 88 LYS A CA 1
ATOM 659 C C . LYS A 1 88 ? -5.876 25.393 30.866 1.00 26.89 88 LYS A C 1
ATOM 660 O O . LYS A 1 88 ? -5.648 24.521 30.033 1.00 28.36 88 LYS A O 1
ATOM 666 N N . LEU A 1 89 ? -6.243 26.634 30.508 1.00 25.02 89 LEU A N 1
ATOM 667 C CA . LEU A 1 89 ? -6.293 26.993 29.094 1.00 24.31 89 LEU A CA 1
ATOM 668 C C . LEU A 1 89 ? -4.908 26.867 28.450 1.00 25.68 89 LEU A C 1
ATOM 669 O O . LEU A 1 89 ? -4.748 26.113 27.486 1.00 29.19 89 LEU A O 1
ATOM 674 N N . ILE A 1 90 ? -3.926 27.602 28.998 1.00 23.21 90 ILE A N 1
ATOM 675 C CA . ILE A 1 90 ? -2.526 27.549 28.619 1.00 23.43 90 ILE A CA 1
ATOM 676 C C . ILE A 1 90 ? -2.038 26.110 28.459 1.00 24.56 90 ILE A C 1
ATOM 677 O O . ILE A 1 90 ? -1.415 25.796 27.461 1.00 27.32 90 ILE A O 1
ATOM 682 N N . GLU A 1 91 ? -2.308 25.225 29.419 1.00 26.84 91 GLU A N 1
ATOM 683 C CA . GLU A 1 91 ? -1.664 23.919 29.363 1.00 29.49 91 GLU A CA 1
ATOM 684 C C . GLU A 1 91 ? -2.365 22.980 28.375 1.00 28.73 91 GLU A C 1
ATOM 685 O O . GLU A 1 91 ? -1.729 22.093 27.803 1.00 28.95 91 GLU A O 1
ATOM 691 N N . SER A 1 92 ? -3.671 23.174 28.165 1.00 26.90 92 SER A N 1
ATOM 692 C CA . SER A 1 92 ? -4.378 22.374 27.183 1.00 26.66 92 SER A CA 1
ATOM 693 C C . SER A 1 92 ? -3.813 22.677 25.798 1.00 27.83 92 SER A C 1
ATOM 694 O O . SER A 1 92 ? -3.963 21.858 24.895 1.00 25.77 92 SER A O 1
ATOM 697 N N . LEU A 1 93 ? -3.159 23.848 25.654 1.00 25.51 93 LEU A N 1
ATOM 698 C CA . LEU A 1 93 ? -2.631 24.243 24.358 1.00 25.44 93 LEU A CA 1
ATOM 699 C C . LEU A 1 93 ? -1.132 23.971 24.266 1.00 26.22 93 LEU A C 1
ATOM 700 O O . LEU A 1 93 ? -0.484 24.440 23.336 1.00 26.63 93 LEU A O 1
ATOM 705 N N . GLY A 1 94 ? -0.598 23.230 25.248 1.00 27.60 94 GLY A N 1
ATOM 706 C CA . GLY A 1 94 ? 0.734 22.645 25.182 1.00 27.54 94 GLY A CA 1
ATOM 707 C C . GLY A 1 94 ? 1.852 23.572 25.662 1.00 28.73 94 GLY A C 1
ATOM 708 O O . GLY A 1 94 ? 3.020 23.218 25.529 1.00 34.00 94 GLY A O 1
ATOM 709 N N . ALA A 1 95 ? 1.515 24.762 26.175 1.00 24.40 95 ALA A N 1
ATOM 710 C CA . ALA A 1 95 ? 2.514 25.653 26.738 1.00 22.72 95 ALA A CA 1
ATOM 711 C C . ALA A 1 95 ? 2.551 25.424 28.243 1.00 23.84 95 ALA A C 1
ATOM 712 O O . ALA A 1 95 ? 1.618 24.848 28.805 1.00 24.43 95 ALA A O 1
ATOM 714 N N . VAL A 1 96 ? 3.640 25.878 28.865 1.00 22.42 96 VAL A N 1
ATOM 715 C CA . VAL A 1 96 ? 3.789 25.854 30.308 1.00 24.00 96 VAL A CA 1
ATOM 716 C C . VAL A 1 96 ? 3.370 27.213 30.872 1.00 23.08 96 VAL A C 1
ATOM 717 O O . VAL A 1 96 ? 3.708 28.258 30.314 1.00 23.40 96 VAL A O 1
ATOM 721 N N . ALA A 1 97 ? 2.614 27.188 31.972 1.00 21.03 97 ALA A N 1
ATOM 722 C CA . ALA A 1 97 ? 2.129 28.431 32.552 1.00 21.07 97 ALA A CA 1
ATOM 723 C C . ALA A 1 97 ? 3.043 28.925 33.669 1.00 19.64 97 ALA A C 1
ATOM 724 O O . ALA A 1 97 ? 3.253 28.232 34.649 1.00 20.43 97 ALA A O 1
ATOM 726 N N . GLY A 1 98 ? 3.515 30.165 33.532 1.00 19.64 98 GLY A N 1
ATOM 727 C CA . GLY A 1 98 ? 4.335 30.821 34.536 1.00 18.11 98 GLY A CA 1
ATOM 728 C C . GLY A 1 98 ? 3.758 32.162 34.973 1.00 17.48 98 GLY A C 1
ATOM 729 O O . GLY A 1 98 ? 2.840 32.690 34.342 1.00 16.53 98 GLY A O 1
ATOM 730 N N . ILE A 1 99 ? 4.307 32.692 36.077 1.00 17.82 99 ILE A N 1
ATOM 731 C CA . ILE A 1 99 ? 3.772 33.906 36.666 1.00 17.50 99 ILE A CA 1
ATOM 732 C C . ILE A 1 99 ? 4.882 34.717 37.314 1.00 17.34 99 ILE A C 1
ATOM 733 O O . ILE A 1 99 ? 5.822 34.178 37.891 1.00 17.89 99 ILE A O 1
ATOM 738 N N . GLN A 1 100 ? 4.722 36.033 37.240 1.00 16.60 100 GLN A N 1
ATOM 739 C CA . GLN A 1 100 ? 5.731 36.944 37.739 1.00 16.87 100 GLN A CA 1
ATOM 740 C C . GLN A 1 100 ? 5.180 37.573 39.021 1.00 17.70 100 GLN A C 1
ATOM 741 O O . GLN A 1 100 ? 4.169 38.281 38.977 1.00 18.77 100 GLN A O 1
ATOM 747 N N . LEU A 1 101 ? 5.829 37.281 40.159 1.00 16.77 101 LEU A N 1
ATOM 748 C CA . LEU A 1 101 ? 5.486 37.912 41.423 1.00 15.60 101 LEU A CA 1
ATOM 749 C C . LEU A 1 101 ? 6.223 39.245 41.496 1.00 16.90 101 LEU A C 1
ATOM 750 O O . LEU A 1 101 ? 7.430 39.306 41.199 1.00 16.38 101 LEU A O 1
ATOM 755 N N . ALA A 1 102 ? 5.476 40.295 41.901 1.00 16.36 102 ALA A N 1
ATOM 756 C CA . ALA A 1 102 ? 5.960 41.662 41.787 1.00 16.57 102 ALA A CA 1
ATOM 757 C C . ALA A 1 102 ? 5.653 42.484 43.023 1.00 16.61 102 ALA A C 1
ATOM 758 O O . ALA A 1 102 ? 4.709 42.205 43.763 1.00 17.27 102 ALA A O 1
ATOM 760 N N . HIS A 1 103 ? 6.443 43.546 43.175 1.00 17.53 103 HIS A N 1
ATOM 761 C CA . HIS A 1 103 ? 6.133 44.633 44.092 1.00 17.87 103 HIS A CA 1
ATOM 762 C C . HIS A 1 103 ? 6.667 45.942 43.520 1.00 18.88 103 HIS A C 1
ATOM 763 O O . HIS A 1 103 ? 7.873 46.092 43.328 1.00 21.83 103 HIS A O 1
ATOM 770 N N . ALA A 1 104 ? 5.778 46.899 43.262 1.00 20.05 104 ALA A N 1
ATOM 771 C CA . ALA A 1 104 ? 6.132 48.086 42.493 1.00 21.52 104 ALA A CA 1
ATOM 772 C C . ALA A 1 104 ? 6.924 49.095 43.331 1.00 22.32 104 ALA A C 1
ATOM 773 O O . ALA A 1 104 ? 7.477 50.062 42.802 1.00 21.92 104 ALA A O 1
ATOM 775 N N . GLY A 1 105 ? 6.953 48.890 44.649 1.00 24.27 105 GLY A N 1
ATOM 776 C CA . GLY A 1 105 ? 7.731 49.767 45.508 1.00 25.20 105 GLY A CA 1
ATOM 777 C C . GLY A 1 105 ? 7.360 51.225 45.253 1.00 27.09 105 GLY A C 1
ATOM 778 O O . GLY A 1 105 ? 6.183 51.562 45.105 1.00 27.57 105 GLY A O 1
ATOM 779 N N . ARG A 1 106 ? 8.380 52.082 45.164 1.00 27.72 106 ARG A N 1
ATOM 780 C CA . ARG A 1 106 ? 8.137 53.517 45.110 1.00 26.12 106 ARG A CA 1
ATOM 781 C C . ARG A 1 106 ? 7.479 53.916 43.793 1.00 24.96 106 ARG A C 1
ATOM 782 O O . ARG A 1 106 ? 7.094 55.066 43.633 1.00 23.41 106 ARG A O 1
ATOM 790 N N . LYS A 1 107 ? 7.348 52.962 42.865 1.00 25.94 107 LYS A N 1
ATOM 791 C CA . LYS A 1 107 ? 6.736 53.251 41.575 1.00 25.79 107 LYS A CA 1
ATOM 792 C C . LYS A 1 107 ? 5.275 52.790 41.530 1.00 26.05 107 LYS A C 1
ATOM 793 O O . LYS A 1 107 ? 4.639 52.894 40.489 1.00 25.88 107 LYS A O 1
ATOM 799 N N . ALA A 1 108 ? 4.749 52.276 42.655 1.00 25.92 108 ALA A N 1
ATOM 800 C CA . ALA A 1 108 ? 3.373 51.804 42.748 1.00 24.52 108 ALA A CA 1
ATOM 801 C C . ALA A 1 108 ? 2.414 52.988 42.597 1.00 25.45 108 ALA A C 1
ATOM 802 O O . ALA A 1 108 ? 2.844 54.140 42.562 1.00 26.77 108 ALA A O 1
ATOM 804 N N . SER A 1 109 ? 1.118 52.688 42.481 1.00 25.96 109 SER A N 1
ATOM 805 C CA . SER A 1 109 ? 0.034 53.660 42.596 1.00 28.37 109 SER A CA 1
ATOM 806 C C . SER A 1 109 ? 0.037 54.703 41.463 1.00 27.54 109 SER A C 1
ATOM 807 O O . SER A 1 109 ? -0.160 55.903 41.689 1.00 25.15 109 SER A O 1
ATOM 810 N N . VAL A 1 110 ? 0.230 54.217 40.233 1.00 27.30 110 VAL A N 1
ATOM 811 C CA . VAL A 1 110 ? 0.203 55.058 39.051 1.00 29.30 110 VAL A CA 1
ATOM 812 C C . VAL A 1 110 ? -0.958 54.624 38.157 1.00 32.02 110 VAL A C 1
ATOM 813 O O . VAL A 1 110 ? -1.574 53.580 38.359 1.00 30.67 110 VAL A O 1
ATOM 817 N N . GLY A 1 111 ? -1.256 55.465 37.164 1.00 34.15 111 GLY A N 1
ATOM 818 C CA . GLY A 1 111 ? -2.314 55.167 36.220 1.00 33.04 111 GLY A CA 1
ATOM 819 C C . GLY A 1 111 ? -1.793 54.256 35.123 1.00 33.12 111 GLY A C 1
ATOM 820 O O . GLY A 1 111 ? -0.589 53.995 35.058 1.00 34.65 111 GLY A O 1
ATOM 821 N N . ARG A 1 112 ? -2.726 53.783 34.292 1.00 30.48 112 ARG A N 1
ATOM 822 C CA . ARG A 1 112 ? -2.440 52.876 33.200 1.00 30.05 112 ARG A CA 1
ATOM 823 C C . ARG A 1 112 ? -1.565 53.583 32.170 1.00 29.92 112 ARG A C 1
ATOM 824 O O . ARG A 1 112 ? -1.822 54.744 31.857 1.00 31.90 112 ARG A O 1
ATOM 832 N N . PRO A 1 113 ? -0.541 52.903 31.590 1.00 30.47 113 PRO A N 1
ATOM 833 C CA . PRO A 1 113 ? 0.295 53.487 30.527 1.00 31.67 113 PRO A CA 1
ATOM 834 C C . PRO A 1 113 ? -0.443 54.295 29.449 1.00 31.54 113 PRO A C 1
ATOM 835 O O . PRO A 1 113 ? -0.012 55.388 29.075 1.00 29.77 113 PRO A O 1
ATOM 839 N N . TRP A 1 114 ? -1.576 53.751 28.981 1.00 31.37 114 TRP A N 1
ATOM 840 C CA . TRP A 1 114 ? -2.360 54.302 27.888 1.00 29.84 114 TRP A CA 1
ATOM 841 C C . TRP A 1 114 ? -3.233 55.468 28.354 1.00 31.14 114 TRP A C 1
ATOM 842 O O . TRP A 1 114 ? -3.833 56.151 27.529 1.00 29.37 114 TRP A O 1
ATOM 853 N N . GLU A 1 115 ? -3.270 55.722 29.668 1.00 33.49 115 GLU A N 1
ATOM 854 C CA . GLU A 1 115 ? -3.919 56.929 30.167 1.00 40.21 115 GLU A CA 1
ATOM 855 C C . GLU A 1 115 ? -2.901 57.963 30.676 1.00 43.53 115 GLU A C 1
ATOM 856 O O . GLU A 1 115 ? -3.205 58.741 31.584 1.00 51.41 115 GLU A O 1
ATOM 862 N N . GLY A 1 116 ? -1.701 57.994 30.082 1.00 42.00 116 GLY A N 1
ATOM 863 C CA . GLY A 1 116 ? -0.660 58.931 30.473 1.00 44.44 116 GLY A CA 1
ATOM 864 C C . GLY A 1 116 ? 0.216 58.399 31.612 1.00 47.48 116 GLY A C 1
ATOM 865 O O . GLY A 1 116 ? 1.317 58.886 31.830 1.00 44.54 116 GLY A O 1
ATOM 866 N N . GLY A 1 117 ? -0.281 57.407 32.356 1.00 45.81 117 GLY A N 1
ATOM 867 C CA . GLY A 1 117 ? 0.516 56.717 33.356 1.00 40.53 117 GLY A CA 1
ATOM 868 C C . GLY A 1 117 ? 0.930 57.636 34.504 1.00 40.84 117 GLY A C 1
ATOM 869 O O . GLY A 1 117 ? 1.968 57.428 35.123 1.00 37.69 117 GLY A O 1
ATOM 870 N N . LYS A 1 118 ? 0.109 58.651 34.790 1.00 43.70 118 LYS A N 1
ATOM 871 C CA . LYS A 1 118 ? 0.418 59.599 35.849 1.00 42.99 118 LYS A CA 1
ATOM 872 C C . LYS A 1 118 ? 0.137 58.975 37.214 1.00 38.01 118 LYS A C 1
ATOM 873 O O . LYS A 1 118 ? -0.801 58.200 37.375 1.00 34.87 118 LYS A O 1
ATOM 879 N N . PRO A 1 119 ? 0.956 59.317 38.231 1.00 39.22 119 PRO A N 1
ATOM 880 C CA . PRO A 1 119 ? 0.676 58.986 39.629 1.00 39.29 119 PRO A CA 1
ATOM 881 C C . PRO A 1 119 ? -0.758 59.323 40.025 1.00 43.41 119 PRO A C 1
ATOM 882 O O . PRO A 1 119 ? -1.270 60.374 39.642 1.00 46.45 119 PRO A O 1
ATOM 886 N N . ILE A 1 120 ? -1.381 58.431 40.809 1.00 42.09 120 ILE A N 1
ATOM 887 C CA . ILE A 1 120 ? -2.714 58.625 41.363 1.00 41.64 120 ILE A CA 1
ATOM 888 C C . ILE A 1 120 ? -2.567 58.927 42.852 1.00 40.68 120 ILE A C 1
ATOM 889 O O . ILE A 1 120 ? -2.067 58.097 43.608 1.00 40.69 120 ILE A O 1
ATOM 894 N N . ALA A 1 121 ? -3.023 60.114 43.257 1.00 43.72 121 ALA A N 1
ATOM 895 C CA . ALA A 1 121 ? -2.925 60.569 44.635 1.00 47.77 121 ALA A CA 1
ATOM 896 C C . ALA A 1 121 ? -3.843 59.731 45.529 1.00 49.85 121 ALA A C 1
ATOM 897 O O . ALA A 1 121 ? -4.794 59.129 45.035 1.00 48.99 121 ALA A O 1
ATOM 899 N N . PRO A 1 122 ? -3.587 59.655 46.861 1.00 52.99 122 PRO A N 1
ATOM 900 C CA . PRO A 1 122 ? -4.457 58.927 47.790 1.00 52.21 122 PRO A CA 1
ATOM 901 C C . PRO A 1 122 ? -5.889 59.449 47.911 1.00 56.64 122 PRO A C 1
ATOM 902 O O . PRO A 1 122 ? -6.770 58.744 48.408 1.00 61.01 122 PRO A O 1
ATOM 906 N N . ALA A 1 123 ? -6.110 60.684 47.450 1.00 55.47 123 ALA A N 1
ATOM 907 C CA . ALA A 1 123 ? -7.438 61.271 47.398 1.00 54.61 123 ALA A CA 1
ATOM 908 C C . ALA A 1 123 ? -8.291 60.629 46.293 1.00 56.31 123 ALA A C 1
ATOM 909 O O . ALA A 1 123 ? -9.511 60.527 46.435 1.00 56.29 123 ALA A O 1
ATOM 911 N N . ASN A 1 124 ? -7.655 60.198 45.194 1.00 51.21 124 ASN A N 1
ATOM 912 C CA . ASN A 1 124 ? -8.349 59.644 44.040 1.00 45.62 124 ASN A CA 1
ATOM 913 C C . ASN A 1 124 ? -8.199 58.119 44.021 1.00 46.83 124 ASN A C 1
ATOM 914 O O . ASN A 1 124 ? -8.159 57.506 42.956 1.00 42.07 124 ASN A O 1
ATOM 919 N N . GLY A 1 125 ? -8.112 57.507 45.209 1.00 52.67 125 GLY A N 1
ATOM 920 C CA . GLY A 1 125 ? -7.942 56.067 45.340 1.00 52.12 125 GLY A CA 1
ATOM 921 C C . GLY A 1 125 ? -6.557 55.585 44.895 1.00 53.00 125 GLY A C 1
ATOM 922 O O . GLY A 1 125 ? -6.421 54.491 44.353 1.00 52.68 125 GLY A O 1
ATOM 923 N N . GLY A 1 126 ? -5.526 56.411 45.104 1.00 46.22 126 GLY A N 1
ATOM 924 C CA . GLY A 1 126 ? -4.167 55.898 45.128 1.00 41.37 126 GLY A CA 1
ATOM 925 C C . GLY A 1 126 ? -3.882 55.266 46.491 1.00 40.70 126 GLY A C 1
ATOM 926 O O . GLY A 1 126 ? -4.811 55.015 47.262 1.00 35.07 126 GLY A O 1
ATOM 927 N N . TRP A 1 127 ? -2.597 55.005 46.771 1.00 37.69 127 TRP A N 1
ATOM 928 C CA . TRP A 1 127 ? -2.181 54.552 48.095 1.00 37.00 127 TRP A CA 1
ATOM 929 C C . TRP A 1 127 ? -0.755 55.032 48.388 1.00 35.48 127 TRP A C 1
ATOM 930 O O . TRP A 1 127 ? -0.027 55.423 47.476 1.00 33.41 127 TRP A O 1
ATOM 941 N N . PRO A 1 128 ? -0.315 55.082 49.672 1.00 38.19 128 PRO A N 1
ATOM 942 C CA . PRO A 1 128 ? 1.081 55.413 49.983 1.00 36.26 128 PRO A CA 1
ATOM 943 C C . PRO A 1 128 ? 1.991 54.232 49.623 1.00 33.38 128 PRO A C 1
ATOM 944 O O . PRO A 1 128 ? 1.644 53.074 49.842 1.00 27.35 128 PRO A O 1
ATOM 948 N N . VAL A 1 129 ? 3.154 54.547 49.050 1.00 32.78 129 VAL A N 1
ATOM 949 C CA . VAL A 1 129 ? 4.047 53.539 48.515 1.00 34.44 129 VAL A CA 1
ATOM 950 C C . VAL A 1 129 ? 5.186 53.339 49.504 1.00 34.68 129 VAL A C 1
ATOM 951 O O . VAL A 1 129 ? 5.361 54.174 50.391 1.00 35.76 129 VAL A O 1
ATOM 955 N N . VAL A 1 130 ? 5.935 52.235 49.325 1.00 32.49 130 VAL A N 1
ATOM 956 C CA . VAL A 1 130 ? 7.103 51.909 50.140 1.00 32.16 130 VAL A CA 1
ATOM 957 C C . VAL A 1 130 ? 8.382 51.933 49.301 1.00 32.98 130 VAL A C 1
ATOM 958 O O . VAL A 1 130 ? 8.349 52.003 48.074 1.00 34.25 130 VAL A O 1
ATOM 962 N N . GLY A 1 131 ? 9.521 51.872 49.999 1.00 34.88 131 GLY A N 1
ATOM 963 C CA . GLY A 1 131 ? 10.827 51.740 49.379 1.00 32.61 131 GLY A CA 1
ATOM 964 C C . GLY A 1 131 ? 11.938 51.619 50.418 1.00 32.48 131 GLY A C 1
ATOM 965 O O . GLY A 1 131 ? 11.663 51.539 51.616 1.00 28.77 131 GLY A O 1
ATOM 966 N N . PRO A 1 132 ? 13.220 51.639 49.981 1.00 33.66 132 PRO A N 1
ATOM 967 C CA . PRO A 1 132 ? 14.359 51.678 50.901 1.00 35.44 132 PRO A CA 1
ATOM 968 C C . PRO A 1 132 ? 14.584 53.027 51.587 1.00 38.67 132 PRO A C 1
ATOM 969 O O . PRO A 1 132 ? 15.175 53.062 52.666 1.00 39.84 132 PRO A O 1
ATOM 973 N N . THR A 1 133 ? 14.176 54.126 50.926 1.00 39.93 133 THR A N 1
ATOM 974 C CA . THR A 1 133 ? 14.326 55.477 51.450 1.00 39.89 133 THR A CA 1
ATOM 975 C C . THR A 1 133 ? 13.152 56.325 50.993 1.00 43.11 133 THR A C 1
ATOM 976 O O . THR A 1 133 ? 12.395 55.924 50.109 1.00 47.70 133 THR A O 1
ATOM 980 N N . ALA A 1 134 ? 13.075 57.529 51.562 1.00 42.67 134 ALA A N 1
ATOM 981 C CA . ALA A 1 134 ? 11.975 58.448 51.350 1.00 45.06 134 ALA A CA 1
ATOM 982 C C . ALA A 1 134 ? 12.205 59.253 50.067 1.00 49.09 134 ALA A C 1
ATOM 983 O O . ALA A 1 134 ? 11.563 60.281 49.849 1.00 52.10 134 ALA A O 1
ATOM 985 N N . GLU A 1 135 ? 13.103 58.765 49.205 1.00 49.72 135 GLU A N 1
ATOM 986 C CA . GLU A 1 135 ? 13.470 59.486 47.998 1.00 57.16 135 GLU A CA 1
ATOM 987 C C . GLU A 1 135 ? 12.452 59.187 46.895 1.00 55.51 135 GLU A C 1
ATOM 988 O O . GLU A 1 135 ? 12.384 58.062 46.404 1.00 57.63 135 GLU A O 1
ATOM 994 N N . PRO A 1 136 ? 11.640 60.181 46.459 1.00 51.56 136 PRO A N 1
ATOM 995 C CA . PRO A 1 136 ? 10.654 59.970 45.397 1.00 46.19 136 PRO A CA 1
ATOM 996 C C . PRO A 1 136 ? 11.342 59.652 44.080 1.00 44.25 136 PRO A C 1
ATOM 997 O O . PRO A 1 136 ? 12.487 60.044 43.870 1.00 44.34 136 PRO A O 1
ATOM 1001 N N . PHE A 1 137 ? 10.616 58.954 43.200 1.00 41.45 137 PHE A N 1
ATOM 1002 C CA . PHE A 1 137 ? 11.150 58.448 41.941 1.00 39.73 137 PHE A CA 1
ATOM 1003 C C . PHE A 1 137 ? 11.416 59.573 40.944 1.00 37.51 137 PHE A C 1
ATOM 1004 O O . PHE A 1 137 ? 12.364 59.494 40.167 1.00 37.70 137 PHE A O 1
ATOM 1012 N N . ALA A 1 138 ? 10.521 60.569 40.926 1.00 38.89 138 ALA A N 1
ATOM 1013 C CA . ALA A 1 138 ? 10.613 61.714 40.033 1.00 42.42 138 ALA A CA 1
ATOM 1014 C C . ALA A 1 138 ? 9.818 62.854 40.654 1.00 45.82 138 ALA A C 1
ATOM 1015 O O . ALA A 1 138 ? 9.108 62.630 41.636 1.00 46.37 138 ALA A O 1
ATOM 1017 N N . PRO A 1 139 ? 9.909 64.097 40.122 1.00 48.57 139 PRO A N 1
ATOM 1018 C CA . PRO A 1 139 ? 9.062 65.187 40.618 1.00 48.62 139 PRO A CA 1
ATOM 1019 C C . PRO A 1 139 ? 7.588 64.842 40.362 1.00 50.27 139 PRO A C 1
ATOM 1020 O O . PRO A 1 139 ? 7.239 64.347 39.288 1.00 50.04 139 PRO A O 1
ATOM 1024 N N . GLY A 1 140 ? 6.739 65.044 41.379 1.00 46.23 140 GLY A N 1
ATOM 1025 C CA . GLY A 1 140 ? 5.328 64.723 41.257 1.00 44.48 140 GLY A CA 1
ATOM 1026 C C . GLY A 1 140 ? 4.973 63.367 41.869 1.00 45.87 140 GLY A C 1
ATOM 1027 O O . GLY A 1 140 ? 3.831 63.131 42.263 1.00 43.62 140 GLY A O 1
ATOM 1028 N N . TYR A 1 141 ? 5.948 62.457 41.946 1.00 44.86 141 TYR A N 1
ATOM 1029 C CA . TYR A 1 141 ? 5.655 61.157 42.534 1.00 42.17 141 TYR A CA 1
ATOM 1030 C C . TYR A 1 141 ? 5.620 61.239 44.056 1.00 41.25 141 TYR A C 1
ATOM 1031 O O . TYR A 1 141 ? 6.240 62.123 44.645 1.00 42.22 141 TYR A O 1
ATOM 1040 N N . PRO A 1 142 ? 4.884 60.322 44.727 1.00 42.54 142 PRO A N 1
ATOM 1041 C CA . PRO A 1 142 ? 4.808 60.299 46.187 1.00 42.56 142 PRO A CA 1
ATOM 1042 C C . PRO A 1 142 ? 6.106 59.941 46.905 1.00 41.90 142 PRO A C 1
ATOM 1043 O O . PRO A 1 142 ? 6.981 59.272 46.358 1.00 43.11 142 PRO A O 1
ATOM 1047 N N . THR A 1 143 ? 6.176 60.420 48.147 1.00 40.58 143 THR A N 1
ATOM 1048 C CA . THR A 1 143 ? 7.266 60.227 49.084 1.00 42.22 143 THR A CA 1
ATOM 1049 C C . THR A 1 143 ? 7.107 58.868 49.758 1.00 39.26 143 THR A C 1
ATOM 1050 O O . THR A 1 143 ? 6.239 58.704 50.603 1.00 38.51 143 THR A O 1
ATOM 1054 N N . PRO A 1 144 ? 7.971 57.867 49.454 1.00 37.99 144 PRO A N 1
ATOM 1055 C CA . PRO A 1 144 ? 7.764 56.535 49.969 1.00 37.48 144 PRO A CA 1
ATOM 1056 C C . PRO A 1 144 ? 8.043 56.378 51.459 1.00 39.53 144 PRO A C 1
ATOM 1057 O O . PRO A 1 144 ? 8.891 57.060 51.966 1.00 42.90 144 PRO A O 1
ATOM 1061 N N . ILE A 1 145 ? 7.274 55.522 52.117 1.00 36.01 145 ILE A N 1
ATOM 1062 C CA . ILE A 1 145 ? 7.593 55.182 53.522 1.00 37.09 145 ILE A CA 1
ATOM 1063 C C . ILE A 1 145 ? 8.792 54.231 53.450 1.00 37.26 145 ILE A C 1
ATOM 1064 O O . ILE A 1 145 ? 8.683 53.202 52.788 1.00 31.82 145 ILE A O 1
ATOM 1069 N N . PRO A 1 146 ? 9.949 54.575 54.049 1.00 36.06 146 PRO A N 1
ATOM 1070 C CA . PRO A 1 146 ? 11.077 53.673 54.063 1.00 32.74 146 PRO A CA 1
ATOM 1071 C C . PRO A 1 146 ? 10.747 52.422 54.885 1.00 31.31 146 PRO A C 1
ATOM 1072 O O . PRO A 1 146 ? 10.273 52.560 55.986 1.00 28.72 146 PRO A O 1
ATOM 1076 N N . LEU A 1 147 ? 10.964 51.241 54.302 1.00 29.20 147 LEU A N 1
ATOM 1077 C CA . LEU A 1 147 ? 10.699 49.996 54.992 1.00 28.02 147 LEU A CA 1
ATOM 1078 C C . LEU A 1 147 ? 11.602 49.875 56.219 1.00 29.22 147 LEU A C 1
ATOM 1079 O O . LEU A 1 147 ? 12.826 49.996 56.121 1.00 33.32 147 LEU A O 1
ATOM 1084 N N . ASP A 1 148 ? 11.008 49.590 57.373 1.00 28.34 148 ASP A N 1
ATOM 1085 C CA . ASP A 1 148 ? 11.812 49.207 58.524 1.00 29.39 148 ASP A CA 1
ATOM 1086 C C . ASP A 1 148 ? 11.787 47.684 58.653 1.00 25.81 148 ASP A C 1
ATOM 1087 O O . ASP A 1 148 ? 11.285 47.003 57.771 1.00 26.55 148 ASP A O 1
ATOM 1092 N N . ALA A 1 149 ? 12.277 47.148 59.770 1.00 24.27 149 ALA A N 1
ATOM 1093 C CA . ALA A 1 149 ? 12.401 45.702 59.930 1.00 25.38 149 ALA A CA 1
ATOM 1094 C C . ALA A 1 149 ? 11.051 45.000 59.758 1.00 25.16 149 ALA A C 1
ATOM 1095 O O . ALA A 1 149 ? 10.980 43.896 59.209 1.00 27.85 149 ALA A O 1
ATOM 1097 N N . ALA A 1 150 ? 9.987 45.630 60.263 1.00 25.16 150 ALA A N 1
ATOM 1098 C CA . ALA A 1 150 ? 8.682 44.989 60.276 1.00 23.40 150 ALA A CA 1
ATOM 1099 C C . ALA A 1 150 ? 8.098 44.954 58.862 1.00 22.64 150 ALA A C 1
ATOM 1100 O O . ALA A 1 150 ? 7.608 43.908 58.436 1.00 20.72 150 ALA A O 1
ATOM 1102 N N . GLY A 1 151 ? 8.235 46.077 58.130 1.00 23.22 151 GLY A N 1
ATOM 1103 C CA . GLY A 1 151 ? 7.858 46.197 56.727 1.00 22.14 151 GLY A CA 1
ATOM 1104 C C . GLY A 1 151 ? 8.616 45.221 55.829 1.00 23.65 151 GLY A C 1
ATOM 1105 O O . GLY A 1 151 ? 8.080 44.729 54.833 1.00 27.51 151 GLY A O 1
ATOM 1106 N N . ILE A 1 152 ? 9.872 44.946 56.185 1.00 22.50 152 ILE A N 1
ATOM 1107 C CA . ILE A 1 152 ? 10.689 44.065 55.371 1.00 22.15 152 ILE A CA 1
ATOM 1108 C C . ILE A 1 152 ? 10.235 42.620 55.553 1.00 21.00 152 ILE A C 1
ATOM 1109 O O . ILE A 1 152 ? 10.098 41.895 54.579 1.00 21.85 152 ILE A O 1
ATOM 1114 N N . ALA A 1 153 ? 9.975 42.210 56.793 1.00 20.71 153 ALA A N 1
ATOM 1115 C CA . ALA A 1 153 ? 9.507 40.865 57.060 1.00 20.23 153 ALA A CA 1
ATOM 1116 C C . ALA A 1 153 ? 8.169 40.619 56.372 1.00 21.04 153 ALA A C 1
ATOM 1117 O O . ALA A 1 153 ? 7.937 39.509 55.873 1.00 24.94 153 ALA A O 1
ATOM 1119 N N A ARG A 1 154 ? 7.333 41.662 56.331 0.50 21.06 154 ARG A N 1
ATOM 1120 N N B ARG A 1 154 ? 7.309 41.650 56.317 0.50 21.11 154 ARG A N 1
ATOM 1121 C CA A ARG A 1 154 ? 6.010 41.615 55.726 0.50 21.98 154 ARG A CA 1
ATOM 1122 C CA B ARG A 1 154 ? 5.977 41.544 55.722 0.50 22.03 154 ARG A CA 1
ATOM 1123 C C A ARG A 1 154 ? 6.084 41.278 54.232 0.50 21.93 154 ARG A C 1
ATOM 1124 C C B ARG A 1 154 ? 6.053 41.292 54.209 0.50 21.88 154 ARG A C 1
ATOM 1125 O O A ARG A 1 154 ? 5.293 40.480 53.721 0.50 20.43 154 ARG A O 1
ATOM 1126 O O B ARG A 1 154 ? 5.237 40.549 53.659 0.50 20.23 154 ARG A O 1
ATOM 1141 N N . VAL A 1 155 ? 7.033 41.916 53.541 1.00 20.57 155 VAL A N 1
ATOM 1142 C CA . VAL A 1 155 ? 7.232 41.700 52.120 1.00 20.62 155 VAL A CA 1
ATOM 1143 C C . VAL A 1 155 ? 7.681 40.265 51.859 1.00 20.29 155 VAL A C 1
ATOM 1144 O O . VAL A 1 155 ? 7.190 39.600 50.942 1.00 20.57 155 VAL A O 1
ATOM 1148 N N . VAL A 1 156 ? 8.623 39.795 52.673 1.00 21.05 156 VAL A N 1
ATOM 1149 C CA . VAL A 1 156 ? 9.179 38.464 52.489 1.00 21.02 156 VAL A CA 1
ATOM 1150 C C . VAL A 1 156 ? 8.056 37.459 52.661 1.00 20.73 156 VAL A C 1
ATOM 1151 O O . VAL A 1 156 ? 7.934 36.554 51.856 1.00 21.05 156 VAL A O 1
ATOM 1155 N N . ALA A 1 157 ? 7.251 37.645 53.719 1.00 22.30 157 ALA A N 1
ATOM 1156 C CA . ALA A 1 157 ? 6.098 36.794 54.004 1.00 22.90 157 ALA A CA 1
ATOM 1157 C C . ALA A 1 157 ? 5.070 36.839 52.857 1.00 22.69 157 ALA A C 1
ATOM 1158 O O . ALA A 1 157 ? 4.531 35.785 52.479 1.00 20.51 157 ALA A O 1
ATOM 1160 N N . ASP A 1 158 ? 4.843 38.053 52.301 1.00 20.46 158 ASP A N 1
ATOM 1161 C CA . ASP A 1 158 ? 3.916 38.300 51.199 1.00 20.58 158 ASP A CA 1
ATOM 1162 C C . ASP A 1 158 ? 4.324 37.575 49.916 1.00 19.29 158 ASP A C 1
ATOM 1163 O O . ASP A 1 158 ? 3.467 37.046 49.214 1.00 18.20 158 ASP A O 1
ATOM 1168 N N . PHE A 1 159 ? 5.625 37.586 49.602 1.00 18.10 159 PHE A N 1
ATOM 1169 C CA . PHE A 1 159 ? 6.172 36.778 48.521 1.00 17.97 159 PHE A CA 1
ATOM 1170 C C . PHE A 1 159 ? 6.033 35.282 48.817 1.00 19.10 159 PHE A C 1
ATOM 1171 O O . PHE A 1 159 ? 5.688 34.500 47.928 1.00 18.77 159 PHE A O 1
ATOM 1179 N N . ALA A 1 160 ? 6.297 34.905 50.075 1.00 18.82 160 ALA A N 1
ATOM 1180 C CA . ALA A 1 160 ? 6.183 33.522 50.503 1.00 20.76 160 ALA A CA 1
ATOM 1181 C C . ALA A 1 160 ? 4.745 33.012 50.343 1.00 21.48 160 ALA A C 1
ATOM 1182 O O . ALA A 1 160 ? 4.541 31.971 49.708 1.00 23.63 160 ALA A O 1
ATOM 1184 N N . THR A 1 161 ? 3.758 33.739 50.891 1.00 21.32 161 THR A N 1
ATOM 1185 C CA . THR A 1 161 ? 2.356 33.371 50.697 1.00 22.37 161 THR A CA 1
ATOM 1186 C C . THR A 1 161 ? 1.986 33.333 49.209 1.00 20.79 161 THR A C 1
ATOM 1187 O O . THR A 1 161 ? 1.353 32.386 48.762 1.00 22.37 161 THR A O 1
ATOM 1191 N N . ALA A 1 162 ? 2.368 34.363 48.447 1.00 20.79 162 ALA A N 1
ATOM 1192 C CA . ALA A 1 162 ? 2.046 34.429 47.026 1.00 19.47 162 ALA A CA 1
ATOM 1193 C C . ALA A 1 162 ? 2.539 33.157 46.352 1.00 20.31 162 ALA A C 1
ATOM 1194 O O . ALA A 1 162 ? 1.866 32.615 45.482 1.00 20.80 162 ALA A O 1
ATOM 1196 N N . THR A 1 163 ? 3.712 32.681 46.781 1.00 20.25 163 THR A N 1
ATOM 1197 C CA . THR A 1 163 ? 4.301 31.506 46.167 1.00 20.85 163 THR A CA 1
ATOM 1198 C C . THR A 1 163 ? 3.398 30.304 46.406 1.00 21.04 163 THR A C 1
ATOM 1199 O O . THR A 1 163 ? 3.263 29.457 45.529 1.00 22.40 163 THR A O 1
ATOM 1203 N N . LYS A 1 164 ? 2.802 30.216 47.599 1.00 24.05 164 LYS A N 1
ATOM 1204 C CA . LYS A 1 164 ? 1.965 29.059 47.907 1.00 25.93 164 LYS A CA 1
ATOM 1205 C C . LYS A 1 164 ? 0.756 29.030 46.968 1.00 23.89 164 LYS A C 1
ATOM 1206 O O . LYS A 1 164 ? 0.365 27.972 46.472 1.00 21.72 164 LYS A O 1
ATOM 1212 N N . ARG A 1 165 ? 0.209 30.226 46.726 1.00 21.01 165 ARG A N 1
ATOM 1213 C CA . ARG A 1 165 ? -1.010 30.412 45.967 1.00 21.50 165 ARG A CA 1
ATOM 1214 C C . ARG A 1 165 ? -0.756 30.060 44.505 1.00 21.38 165 ARG A C 1
ATOM 1215 O O . ARG A 1 165 ? -1.610 29.450 43.878 1.00 22.75 165 ARG A O 1
ATOM 1223 N N . ALA A 1 166 ? 0.431 30.420 44.010 1.00 20.50 166 ALA A N 1
ATOM 1224 C CA . ALA A 1 166 ? 0.843 30.169 42.646 1.00 21.24 166 ALA A CA 1
ATOM 1225 C C . ALA A 1 166 ? 0.910 28.664 42.456 1.00 23.27 166 ALA A C 1
ATOM 1226 O O . ALA A 1 166 ? 0.403 28.152 41.462 1.00 23.32 166 ALA A O 1
ATOM 1228 N N . ARG A 1 167 ? 1.508 27.978 43.443 1.00 26.30 167 ARG A N 1
ATOM 1229 C CA . ARG A 1 167 ? 1.589 26.526 43.437 1.00 28.25 167 ARG A CA 1
ATOM 1230 C C . ARG A 1 167 ? 0.176 25.952 43.376 1.00 28.78 167 ARG A C 1
ATOM 1231 O O . ARG A 1 167 ? -0.074 25.035 42.591 1.00 30.74 167 ARG A O 1
ATOM 1239 N N . ALA A 1 168 ? -0.741 26.489 44.198 1.00 24.64 168 ALA A N 1
ATOM 1240 C CA . ALA A 1 168 ? -2.068 25.891 44.283 1.00 23.11 168 ALA A CA 1
ATOM 1241 C C . ALA A 1 168 ? -2.827 26.107 42.971 1.00 21.39 168 ALA A C 1
ATOM 1242 O O . ALA A 1 168 ? -3.681 25.314 42.596 1.00 20.48 168 ALA A O 1
ATOM 1244 N N . ALA A 1 169 ? -2.497 27.197 42.274 1.00 22.74 169 ALA A N 1
ATOM 1245 C CA . ALA A 1 169 ? -3.165 27.569 41.034 1.00 22.21 169 ALA A CA 1
ATOM 1246 C C . ALA A 1 169 ? -2.634 26.723 39.879 1.00 22.04 169 ALA A C 1
ATOM 1247 O O . ALA A 1 169 ? -3.198 26.742 38.802 1.00 24.12 169 ALA A O 1
ATOM 1249 N N . GLY A 1 170 ? -1.559 25.963 40.120 1.00 23.96 170 GLY A N 1
ATOM 1250 C CA . GLY A 1 170 ? -1.039 24.981 39.180 1.00 22.61 170 GLY A CA 1
ATOM 1251 C C . GLY A 1 170 ? 0.067 25.545 38.283 1.00 23.98 170 GLY A C 1
ATOM 1252 O O . GLY A 1 170 ? 0.388 24.951 37.258 1.00 23.08 170 GLY A O 1
ATOM 1253 N N . PHE A 1 171 ? 0.647 26.699 38.650 1.00 22.59 171 PHE A N 1
ATOM 1254 C CA . PHE A 1 171 ? 1.769 27.214 37.879 1.00 22.15 171 PHE A CA 1
ATOM 1255 C C . PHE A 1 171 ? 2.967 26.278 38.027 1.00 22.83 171 PHE A C 1
ATOM 1256 O O . PHE A 1 171 ? 3.174 25.692 39.093 1.00 20.27 171 PHE A O 1
ATOM 1264 N N . ARG A 1 172 ? 3.748 26.152 36.941 1.00 23.19 172 ARG A N 1
ATOM 1265 C CA . ARG A 1 172 ? 4.872 25.233 36.927 1.00 22.86 172 ARG A CA 1
ATOM 1266 C C . ARG A 1 172 ? 6.164 26.005 36.724 1.00 22.63 172 ARG A C 1
ATOM 1267 O O . ARG A 1 172 ? 7.195 25.402 36.438 1.00 22.52 172 ARG A O 1
ATOM 1275 N N . TRP A 1 173 ? 6.086 27.332 36.891 1.00 20.18 173 TRP A N 1
ATOM 1276 C CA . TRP A 1 173 ? 7.205 28.232 36.672 1.00 19.39 173 TRP A CA 1
ATOM 1277 C C . TRP A 1 173 ? 6.861 29.542 37.357 1.00 18.63 173 TRP A C 1
ATOM 1278 O O . TRP A 1 173 ? 5.758 30.038 37.175 1.00 19.34 173 TRP A O 1
ATOM 1289 N N . ILE A 1 174 ? 7.820 30.110 38.090 1.00 18.23 174 ILE A N 1
ATOM 1290 C CA . ILE A 1 174 ? 7.586 31.368 38.772 1.00 18.32 174 ILE A CA 1
ATOM 1291 C C . ILE A 1 174 ? 8.804 32.262 38.574 1.00 18.88 174 ILE A C 1
ATOM 1292 O O . ILE A 1 174 ? 9.934 31.790 38.568 1.00 20.69 174 ILE A O 1
ATOM 1297 N N . GLU A 1 175 ? 8.559 33.557 38.364 1.00 19.08 175 GLU A N 1
ATOM 1298 C CA . GLU A 1 175 ? 9.635 34.515 38.210 1.00 18.17 175 GLU A CA 1
ATOM 1299 C C . GLU A 1 175 ? 9.423 35.618 39.228 1.00 17.19 175 GLU A C 1
ATOM 1300 O O . GLU A 1 175 ? 8.289 36.065 39.399 1.00 17.23 175 GLU A O 1
ATOM 1306 N N . ILE A 1 176 ? 10.514 36.037 39.882 1.00 16.41 176 ILE A N 1
ATOM 1307 C CA . ILE A 1 176 ? 10.502 37.169 40.800 1.00 16.65 176 ILE A CA 1
ATOM 1308 C C . ILE A 1 176 ? 10.886 38.414 40.022 1.00 17.61 176 ILE A C 1
ATOM 1309 O O . ILE A 1 176 ? 11.961 38.471 39.421 1.00 19.07 176 ILE A O 1
ATOM 1314 N N . HIS A 1 177 ? 10.011 39.415 40.073 1.00 18.47 177 HIS A N 1
ATOM 1315 C CA . HIS A 1 177 ? 10.262 40.661 39.376 1.00 18.51 177 HIS A CA 1
ATOM 1316 C C . HIS A 1 177 ? 11.178 41.507 40.238 1.00 18.40 177 HIS A C 1
ATOM 1317 O O . HIS A 1 177 ? 10.704 42.180 41.159 1.00 19.66 177 HIS A O 1
ATOM 1324 N N . ALA A 1 178 ? 12.477 41.476 39.931 1.00 17.94 178 ALA A N 1
ATOM 1325 C CA . ALA A 1 178 ? 13.440 42.303 40.652 1.00 17.18 178 ALA A CA 1
ATOM 1326 C C . ALA A 1 178 ? 14.097 43.307 39.698 1.00 17.70 178 ALA A C 1
ATOM 1327 O O . ALA A 1 178 ? 15.295 43.547 39.810 1.00 18.85 178 ALA A O 1
ATOM 1329 N N . ALA A 1 179 ? 13.310 43.882 38.777 1.00 16.58 179 ALA A N 1
ATOM 1330 C CA . ALA A 1 179 ? 13.781 44.801 37.745 1.00 17.09 179 ALA A CA 1
ATOM 1331 C C . ALA A 1 179 ? 12.946 46.090 37.716 1.00 18.79 179 ALA A C 1
ATOM 1332 O O . ALA A 1 179 ? 12.106 46.327 38.585 1.00 20.87 179 ALA A O 1
ATOM 1334 N N . HIS A 1 180 ? 13.255 46.959 36.740 1.00 20.01 180 HIS A N 1
ATOM 1335 C CA . HIS A 1 180 ? 12.455 48.098 36.309 1.00 20.01 180 HIS A CA 1
ATOM 1336 C C . HIS A 1 180 ? 12.096 49.047 37.443 1.00 21.90 180 HIS A C 1
ATOM 1337 O O . HIS A 1 180 ? 11.028 49.645 37.408 1.00 23.29 180 HIS A O 1
ATOM 1344 N N . GLY A 1 181 ? 13.046 49.370 38.317 1.00 22.75 181 GLY A N 1
ATOM 1345 C CA . GLY A 1 181 ? 12.826 50.402 39.353 1.00 22.62 181 GLY A CA 1
ATOM 1346 C C . GLY A 1 181 ? 11.822 49.996 40.404 1.00 24.31 181 GLY A C 1
ATOM 1347 O O . GLY A 1 181 ? 11.380 50.868 41.176 1.00 25.30 181 GLY A O 1
ATOM 1348 N N . TYR A 1 182 ? 11.477 48.713 40.444 1.00 25.28 182 TYR A N 1
ATOM 1349 C CA . TYR A 1 182 ? 10.444 48.269 41.410 1.00 24.59 182 TYR A CA 1
ATOM 1350 C C . TYR A 1 182 ? 11.130 47.968 42.744 1.00 22.35 182 TYR A C 1
ATOM 1351 O O . TYR A 1 182 ? 12.364 48.071 42.793 1.00 21.70 182 TYR A O 1
ATOM 1360 N N . LEU A 1 183 ? 10.379 47.560 43.764 1.00 22.43 183 LEU A N 1
ATOM 1361 C CA . LEU A 1 183 ? 10.953 47.393 45.128 1.00 22.11 183 LEU A CA 1
ATOM 1362 C C . LEU A 1 183 ? 12.297 46.662 45.194 1.00 22.87 183 LEU A C 1
ATOM 1363 O O . LEU A 1 183 ? 13.199 47.199 45.864 1.00 22.94 183 LEU A O 1
ATOM 1368 N N . LEU A 1 184 ? 12.468 45.521 44.514 1.00 21.99 184 LEU A N 1
ATOM 1369 C CA . LEU A 1 184 ? 13.665 44.749 44.770 1.00 21.97 184 LEU A CA 1
ATOM 1370 C C . LEU A 1 184 ? 14.866 45.431 44.114 1.00 24.75 184 LEU A C 1
ATOM 1371 O O . LEU A 1 184 ? 15.891 45.669 44.767 1.00 25.90 184 LEU A O 1
ATOM 1376 N N . HIS A 1 185 ? 14.690 45.834 42.854 1.00 27.68 185 HIS A N 1
ATOM 1377 C CA . HIS A 1 185 ? 15.693 46.587 42.117 1.00 30.22 185 HIS A CA 1
ATOM 1378 C C . HIS A 1 185 ? 16.056 47.909 42.812 1.00 30.61 185 HIS A C 1
ATOM 1379 O O . HIS A 1 185 ? 17.232 48.279 42.848 1.00 31.21 185 HIS A O 1
ATOM 1386 N N . ASN A 1 186 ? 15.053 48.620 43.352 1.00 29.22 186 ASN A N 1
ATOM 1387 C CA . ASN A 1 186 ? 15.220 49.878 44.069 1.00 27.95 186 ASN A CA 1
ATOM 1388 C C . ASN A 1 186 ? 16.167 49.696 45.259 1.00 29.05 186 ASN A C 1
ATOM 1389 O O . ASN A 1 186 ? 16.944 50.603 45.570 1.00 29.29 186 ASN A O 1
ATOM 1394 N N . PHE A 1 187 ? 16.086 48.535 45.922 1.00 26.77 187 PHE A N 1
ATOM 1395 C CA . PHE A 1 187 ? 17.007 48.197 46.995 1.00 26.69 187 PHE A CA 1
ATOM 1396 C C . PHE A 1 187 ? 18.367 47.822 46.418 1.00 25.88 187 PHE A C 1
ATOM 1397 O O . PHE A 1 187 ? 19.405 48.095 46.999 1.00 25.58 187 PHE A O 1
ATOM 1405 N N . LEU A 1 188 ? 18.361 47.168 45.268 1.00 28.93 188 LEU A N 1
ATOM 1406 C CA . LEU A 1 188 ? 19.603 46.655 44.726 1.00 29.23 188 LEU A CA 1
ATOM 1407 C C . LEU A 1 188 ? 20.468 47.795 44.176 1.00 30.33 188 LEU A C 1
ATOM 1408 O O . LEU A 1 188 ? 21.686 47.705 44.225 1.00 32.82 188 LEU A O 1
ATOM 1413 N N . SER A 1 189 ? 19.844 48.871 43.677 1.00 30.69 189 SER A N 1
ATOM 1414 C CA . SER A 1 189 ? 20.542 49.883 42.897 1.00 32.98 189 SER A CA 1
ATOM 1415 C C . SER A 1 189 ? 21.037 51.019 43.783 1.00 33.51 189 SER A C 1
ATOM 1416 O O . SER A 1 189 ? 20.279 51.506 44.605 1.00 35.68 189 SER A O 1
ATOM 1419 N N . PRO A 1 190 ? 22.302 51.484 43.630 1.00 36.46 190 PRO A N 1
ATOM 1420 C CA . PRO A 1 190 ? 22.822 52.619 44.396 1.00 41.63 190 PRO A CA 1
ATOM 1421 C C . PRO A 1 190 ? 22.092 53.936 44.148 1.00 45.97 190 PRO A C 1
ATOM 1422 O O . PRO A 1 190 ? 22.118 54.812 45.010 1.00 49.69 190 PRO A O 1
ATOM 1426 N N . LEU A 1 191 ? 21.439 54.060 42.984 1.00 48.82 191 LEU A N 1
ATOM 1427 C CA . LEU A 1 191 ? 20.820 55.312 42.574 1.00 52.59 191 LEU A CA 1
ATOM 1428 C C . LEU A 1 191 ? 19.597 55.634 43.433 1.00 59.79 191 LEU A C 1
ATOM 1429 O O . LEU A 1 191 ? 19.287 56.808 43.645 1.00 58.33 191 LEU A O 1
ATOM 1434 N N . GLY A 1 192 ? 18.938 54.585 43.953 1.00 68.65 192 GLY A N 1
ATOM 1435 C CA . GLY A 1 192 ? 17.744 54.733 44.773 1.00 80.06 192 GLY A CA 1
ATOM 1436 C C . GLY A 1 192 ? 17.989 54.554 46.274 1.00 85.41 192 GLY A C 1
ATOM 1437 O O . GLY A 1 192 ? 17.078 54.772 47.076 1.00 94.14 192 GLY A O 1
ATOM 1438 N N . ASN A 1 193 ? 19.195 54.134 46.627 1.00 83.15 193 ASN A N 1
ATOM 1439 C CA . ASN A 1 193 ? 19.476 53.840 48.051 1.00 83.63 193 ASN A CA 1
ATOM 1440 C C . ASN A 1 193 ? 20.312 54.934 48.727 1.00 73.58 193 ASN A C 1
ATOM 1441 O O . ASN A 1 193 ? 21.096 55.598 48.040 1.00 67.38 193 ASN A O 1
ATOM 1446 N N . ASP A 1 194 ? 20.084 55.156 50.016 1.00 73.01 194 ASP A N 1
ATOM 1447 C CA . ASP A 1 194 ? 20.904 56.076 50.841 1.00 69.72 194 ASP A CA 1
ATOM 1448 C C . ASP A 1 194 ? 20.993 55.291 52.133 1.00 66.38 194 ASP A C 1
ATOM 1449 O O . ASP A 1 194 ? 21.613 55.777 53.081 1.00 72.63 194 ASP A O 1
ATOM 1454 N N . ARG A 1 195 ? 20.358 54.119 52.135 1.00 60.49 195 ARG A N 1
ATOM 1455 C CA . ARG A 1 195 ? 20.329 53.260 53.337 1.00 60.87 195 ARG A CA 1
ATOM 1456 C C . ARG A 1 195 ? 21.745 52.907 53.760 1.00 67.99 195 ARG A C 1
ATOM 1457 O O . ARG A 1 195 ? 22.528 52.478 52.909 1.00 67.54 195 ARG A O 1
ATOM 1465 N N . ASN A 1 196 ? 22.030 53.071 55.047 1.00 74.88 196 ASN A N 1
ATOM 1466 C CA . ASN A 1 196 ? 23.387 52.797 55.575 1.00 72.35 196 ASN A CA 1
ATOM 1467 C C . ASN A 1 196 ? 23.297 51.510 56.376 1.00 66.72 196 ASN A C 1
ATOM 1468 O O . ASN A 1 196 ? 24.355 50.966 56.735 1.00 69.50 196 ASN A O 1
ATOM 1473 N N . ASP A 1 197 ? 22.073 51.036 56.597 1.00 52.83 197 ASP A N 1
ATOM 1474 C CA . ASP A 1 197 ? 21.866 49.816 57.410 1.00 46.32 197 ASP A CA 1
ATOM 1475 C C . ASP A 1 197 ? 22.240 48.562 56.637 1.00 38.56 197 ASP A C 1
ATOM 1476 O O . ASP A 1 197 ? 22.842 48.677 55.574 1.00 37.80 197 ASP A O 1
ATOM 1481 N N . GLU A 1 198 ? 21.837 47.410 57.155 1.00 35.89 198 GLU A N 1
ATOM 1482 C CA . GLU A 1 198 ? 22.168 46.108 56.532 1.00 34.93 198 GLU A CA 1
ATOM 1483 C C . GLU A 1 198 ? 21.441 45.900 55.201 1.00 33.95 198 GLU A C 1
ATOM 1484 O O . GLU A 1 198 ? 21.681 44.871 54.589 1.00 34.07 198 GLU A O 1
ATOM 1490 N N . TYR A 1 199 ? 20.571 46.825 54.801 1.00 29.13 199 TYR A N 1
ATOM 1491 C CA . TYR A 1 199 ? 19.788 46.685 53.555 1.00 29.51 199 TYR A CA 1
ATOM 1492 C C . TYR A 1 199 ? 20.264 47.742 52.570 1.00 33.78 199 TYR A C 1
ATOM 1493 O O . TYR A 1 199 ? 19.497 48.109 51.680 1.00 38.72 199 TYR A O 1
ATOM 1502 N N . GLY A 1 200 ? 21.499 48.204 52.742 1.00 34.21 200 GLY A N 1
ATOM 1503 C CA . GLY A 1 200 ? 22.086 49.160 51.823 1.00 35.06 200 GLY A CA 1
ATOM 1504 C C . GLY A 1 200 ? 23.594 49.281 52.053 1.00 41.17 200 GLY A C 1
ATOM 1505 O O . GLY A 1 200 ? 24.188 48.459 52.754 1.00 39.55 200 GLY A O 1
ATOM 1506 N N . GLY A 1 201 ? 24.202 50.323 51.466 1.00 43.70 201 GLY A N 1
ATOM 1507 C CA . GLY A 1 201 ? 25.642 50.529 51.499 1.00 41.54 201 GLY A CA 1
ATOM 1508 C C . GLY A 1 201 ? 26.326 49.654 50.453 1.00 44.26 201 GLY A C 1
ATOM 1509 O O . GLY A 1 201 ? 26.230 49.920 49.257 1.00 43.67 201 GLY A O 1
ATOM 1510 N N . ASP A 1 202 ? 26.975 48.590 50.935 1.00 47.02 202 ASP A N 1
ATOM 1511 C CA . ASP A 1 202 ? 27.666 47.592 50.135 1.00 45.81 202 ASP A CA 1
ATOM 1512 C C . ASP A 1 202 ? 26.666 46.873 49.226 1.00 40.54 202 ASP A C 1
ATOM 1513 O O . ASP A 1 202 ? 25.467 46.885 49.453 1.00 35.05 202 ASP A O 1
ATOM 1518 N N . LEU A 1 203 ? 27.191 46.202 48.204 1.00 41.79 203 LEU A N 1
ATOM 1519 C CA . LEU A 1 203 ? 26.411 45.306 47.370 1.00 41.27 203 LEU A CA 1
ATOM 1520 C C . LEU A 1 203 ? 25.805 44.176 48.200 1.00 40.78 203 LEU A C 1
ATOM 1521 O O . LEU A 1 203 ? 24.718 43.713 47.875 1.00 42.10 203 LEU A O 1
ATOM 1526 N N . ARG A 1 204 ? 26.499 43.737 49.257 1.00 41.73 204 ARG A N 1
ATOM 1527 C CA . ARG A 1 204 ? 26.031 42.617 50.065 1.00 41.97 204 ARG A CA 1
ATOM 1528 C C . ARG A 1 204 ? 24.763 43.018 50.816 1.00 39.92 204 ARG A C 1
ATOM 1529 O O . ARG A 1 204 ? 23.857 42.201 50.986 1.00 41.07 204 ARG A O 1
ATOM 1537 N N . GLY A 1 205 ? 24.720 44.286 51.245 1.00 32.29 205 GLY A N 1
ATOM 1538 C CA . GLY A 1 205 ? 23.562 44.869 51.887 1.00 28.66 205 GLY A CA 1
ATOM 1539 C C . GLY A 1 205 ? 22.430 45.180 50.910 1.00 27.16 205 GLY A C 1
ATOM 1540 O O . GLY A 1 205 ? 21.252 44.955 51.205 1.00 23.88 205 GLY A O 1
ATOM 1541 N N . ARG A 1 206 ? 22.797 45.721 49.746 1.00 29.42 206 ARG A N 1
ATOM 1542 C CA . ARG A 1 206 ? 21.805 46.220 48.804 1.00 30.29 206 ARG A CA 1
ATOM 1543 C C . ARG A 1 206 ? 21.005 45.060 48.200 1.00 28.98 206 ARG A C 1
ATOM 1544 O O . ARG A 1 206 ? 19.856 45.250 47.787 1.00 29.16 206 ARG A O 1
ATOM 1552 N N . VAL A 1 207 ? 21.623 43.869 48.209 1.00 25.46 207 VAL A N 1
ATOM 1553 C CA . VAL A 1 207 ? 21.077 42.620 47.712 1.00 24.91 207 VAL A CA 1
ATOM 1554 C C . VAL A 1 207 ? 20.312 41.863 48.800 1.00 24.88 207 VAL A C 1
ATOM 1555 O O . VAL A 1 207 ? 19.674 40.851 48.500 1.00 27.52 207 VAL A O 1
ATOM 1559 N N . ARG A 1 208 ? 20.389 42.305 50.061 1.00 26.54 208 ARG A N 1
ATOM 1560 C CA . ARG A 1 208 ? 19.831 41.512 51.154 1.00 24.97 208 ARG A CA 1
ATOM 1561 C C . ARG A 1 208 ? 18.336 41.224 50.948 1.00 23.17 208 ARG A C 1
ATOM 1562 O O . ARG A 1 208 ? 17.896 40.092 51.161 1.00 20.89 208 ARG A O 1
ATOM 1570 N N . LEU A 1 209 ? 17.554 42.247 50.560 1.00 21.53 209 LEU A N 1
ATOM 1571 C CA . LEU A 1 209 ? 16.111 42.066 50.387 1.00 19.90 209 LEU A CA 1
ATOM 1572 C C . LEU A 1 209 ? 15.773 41.068 49.277 1.00 18.77 209 LEU A C 1
ATOM 1573 O O . LEU A 1 209 ? 14.869 40.259 49.450 1.00 19.50 209 LEU A O 1
ATOM 1578 N N . LEU A 1 210 ? 16.475 41.129 48.138 1.00 18.40 210 LEU A N 1
ATOM 1579 C CA . LEU A 1 210 ? 16.193 40.234 47.025 1.00 18.20 210 LEU A CA 1
ATOM 1580 C C . LEU A 1 210 ? 16.502 38.824 47.499 1.00 19.30 210 LEU A C 1
ATOM 1581 O O . LEU A 1 210 ? 15.832 37.854 47.154 1.00 20.64 210 LEU A O 1
ATOM 1586 N N . SER A 1 211 ? 17.519 38.753 48.335 1.00 20.94 211 SER A N 1
ATOM 1587 C CA . SER A 1 211 ? 18.021 37.477 48.808 1.00 24.97 211 SER A CA 1
ATOM 1588 C C . SER A 1 211 ? 17.060 36.860 49.835 1.00 23.86 211 SER A C 1
ATOM 1589 O O . SER A 1 211 ? 16.777 35.668 49.795 1.00 23.69 211 SER A O 1
ATOM 1592 N N . GLU A 1 212 ? 16.503 37.678 50.731 1.00 24.27 212 GLU A N 1
ATOM 1593 C CA . GLU A 1 212 ? 15.473 37.181 51.635 1.00 24.62 212 GLU A CA 1
ATOM 1594 C C . GLU A 1 212 ? 14.205 36.761 50.880 1.00 23.37 212 GLU A C 1
ATOM 1595 O O . GLU A 1 212 ? 13.636 35.697 51.156 1.00 24.27 212 GLU A O 1
ATOM 1601 N N . VAL A 1 213 ? 13.792 37.563 49.893 1.00 20.62 213 VAL A N 1
ATOM 1602 C CA . VAL A 1 213 ? 12.651 37.189 49.065 1.00 20.13 213 VAL A CA 1
ATOM 1603 C C . VAL A 1 213 ? 12.926 35.881 48.301 1.00 20.65 213 VAL A C 1
ATOM 1604 O O . VAL A 1 213 ? 12.082 34.973 48.252 1.00 19.13 213 VAL A O 1
ATOM 1608 N N . THR A 1 214 ? 14.101 35.794 47.671 1.00 18.76 214 THR A N 1
ATOM 1609 C CA . THR A 1 214 ? 14.416 34.595 46.913 1.00 18.64 214 THR A CA 1
ATOM 1610 C C . THR A 1 214 ? 14.303 33.353 47.800 1.00 19.58 214 THR A C 1
ATOM 1611 O O . THR A 1 214 ? 13.762 32.327 47.362 1.00 21.25 214 THR A O 1
ATOM 1615 N N . ALA A 1 215 ? 14.803 33.450 49.048 1.00 19.36 215 ALA A N 1
ATOM 1616 C CA . ALA A 1 215 ? 14.877 32.311 49.968 1.00 19.84 215 ALA A CA 1
ATOM 1617 C C . ALA A 1 215 ? 13.481 31.907 50.424 1.00 20.03 215 ALA A C 1
ATOM 1618 O O . ALA A 1 215 ? 13.169 30.721 50.494 1.00 20.86 215 ALA A O 1
ATOM 1620 N N . ALA A 1 216 ? 12.661 32.916 50.738 1.00 20.45 216 ALA A N 1
ATOM 1621 C CA . ALA A 1 216 ? 11.284 32.689 51.131 1.00 19.41 216 ALA A CA 1
ATOM 1622 C C . ALA A 1 216 ? 10.517 32.075 49.960 1.00 20.22 216 ALA A C 1
ATOM 1623 O O . ALA A 1 216 ? 9.773 31.111 50.152 1.00 21.27 216 ALA A O 1
ATOM 1625 N N . VAL A 1 217 ? 10.713 32.613 48.744 1.00 19.78 217 VAL A N 1
ATOM 1626 C CA . VAL A 1 217 ? 10.029 32.090 47.569 1.00 18.86 217 VAL A CA 1
ATOM 1627 C C . VAL A 1 217 ? 10.495 30.657 47.293 1.00 20.06 217 VAL A C 1
ATOM 1628 O O . VAL A 1 217 ? 9.674 29.758 47.104 1.00 20.55 217 VAL A O 1
ATOM 1632 N N . ARG A 1 218 ? 11.818 30.462 47.263 1.00 19.92 218 ARG A N 1
ATOM 1633 C CA . ARG A 1 218 ? 12.424 29.182 46.933 1.00 21.00 218 ARG A CA 1
ATOM 1634 C C . ARG A 1 218 ? 11.972 28.067 47.884 1.00 22.35 218 ARG A C 1
ATOM 1635 O O . ARG A 1 218 ? 11.776 26.927 47.447 1.00 22.39 218 ARG A O 1
ATOM 1643 N N . ALA A 1 219 ? 11.799 28.399 49.175 1.00 22.01 219 ALA A N 1
ATOM 1644 C CA . ALA A 1 219 ? 11.419 27.435 50.207 1.00 23.28 219 ALA A CA 1
ATOM 1645 C C . ALA A 1 219 ? 9.981 26.930 50.022 1.00 23.59 219 ALA A C 1
ATOM 1646 O O . ALA A 1 219 ? 9.670 25.824 50.460 1.00 23.86 219 ALA A O 1
ATOM 1648 N N . GLU A 1 220 ? 9.115 27.739 49.384 1.00 24.57 220 GLU A N 1
ATOM 1649 C CA . GLU A 1 220 ? 7.712 27.393 49.168 1.00 24.23 220 GLU A CA 1
ATOM 1650 C C . GLU A 1 220 ? 7.504 26.736 47.803 1.00 25.05 220 GLU A C 1
ATOM 1651 O O . GLU A 1 220 ? 6.441 26.179 47.520 1.00 24.74 220 GLU A O 1
ATOM 1657 N N . TRP A 1 221 ? 8.527 26.796 46.947 1.00 22.89 221 TRP A N 1
ATOM 1658 C CA . TRP A 1 221 ? 8.360 26.367 45.572 1.00 22.40 221 TRP A CA 1
ATOM 1659 C C . TRP A 1 221 ? 9.099 25.048 45.414 1.00 23.39 221 TRP A C 1
ATOM 1660 O O . TRP A 1 221 ? 10.299 25.000 45.644 1.00 27.17 221 TRP A O 1
ATOM 1671 N N . PRO A 1 222 ? 8.411 23.947 45.045 1.00 24.23 222 PRO A N 1
ATOM 1672 C CA . PRO A 1 222 ? 9.035 22.625 44.990 1.00 24.54 222 PRO A CA 1
ATOM 1673 C C . PRO A 1 222 ? 10.316 22.662 44.174 1.00 28.36 222 PRO A C 1
ATOM 1674 O O . PRO A 1 222 ? 10.341 23.272 43.101 1.00 34.23 222 PRO A O 1
ATOM 1678 N N . SER A 1 223 ? 11.369 22.003 44.672 1.00 30.67 223 SER A N 1
ATOM 1679 C CA . SER A 1 223 ? 12.699 22.086 44.070 1.00 36.33 223 SER A CA 1
ATOM 1680 C C . SER A 1 223 ? 12.678 21.585 42.624 1.00 35.93 223 SER A C 1
ATOM 1681 O O . SER A 1 223 ? 13.613 21.802 41.851 1.00 37.26 223 SER A O 1
ATOM 1684 N N . ASP A 1 224 ? 11.587 20.879 42.331 1.00 36.97 224 ASP A N 1
ATOM 1685 C CA . ASP A 1 224 ? 11.190 20.150 41.140 1.00 36.15 224 ASP A CA 1
ATOM 1686 C C . ASP A 1 224 ? 10.759 21.117 40.016 1.00 32.80 224 ASP A C 1
ATOM 1687 O O . ASP A 1 224 ? 10.821 20.773 38.833 1.00 27.48 224 ASP A O 1
ATOM 1692 N N . LEU A 1 225 ? 10.345 22.344 40.388 1.00 27.48 225 LEU A N 1
ATOM 1693 C CA . LEU A 1 225 ? 9.757 23.324 39.487 1.00 25.16 225 LEU A CA 1
ATOM 1694 C C . LEU A 1 225 ? 10.685 24.522 39.305 1.00 22.89 225 LEU A C 1
ATOM 1695 O O . LEU A 1 225 ? 11.314 24.986 40.245 1.00 23.54 225 LEU A O 1
ATOM 1700 N N . PRO A 1 226 ? 10.795 25.056 38.073 1.00 21.54 226 PRO A N 1
ATOM 1701 C CA . PRO A 1 226 ? 11.703 26.162 37.769 1.00 21.87 226 PRO A CA 1
ATOM 1702 C C . PRO A 1 226 ? 11.378 27.468 38.489 1.00 21.93 226 PRO A C 1
ATOM 1703 O O . PRO A 1 226 ? 10.218 27.897 38.529 1.00 21.56 226 PRO A O 1
ATOM 1707 N N . LEU A 1 227 ? 12.435 28.099 39.014 1.00 19.53 227 LEU A N 1
ATOM 1708 C CA . LEU A 1 227 ? 12.363 29.421 39.604 1.00 19.13 227 LEU A CA 1
ATOM 1709 C C . LEU A 1 227 ? 13.261 30.367 38.809 1.00 18.93 227 LEU A C 1
ATOM 1710 O O . LEU A 1 227 ? 14.411 30.039 38.494 1.00 19.04 227 LEU A O 1
ATOM 1715 N N . ALA A 1 228 ? 12.728 31.551 38.515 1.00 17.57 228 ALA A N 1
ATOM 1716 C CA . ALA A 1 228 ? 13.474 32.558 37.779 1.00 18.92 228 ALA A CA 1
ATOM 1717 C C . ALA A 1 228 ? 13.465 33.872 38.558 1.00 18.89 228 ALA A C 1
ATOM 1718 O O . ALA A 1 228 ? 12.596 34.107 39.388 1.00 19.61 228 ALA A O 1
ATOM 1720 N N . VAL A 1 229 ? 14.450 34.718 38.277 1.00 19.81 229 VAL A N 1
ATOM 1721 C CA . VAL A 1 229 ? 14.450 36.097 38.728 1.00 19.74 229 VAL A CA 1
ATOM 1722 C C . VAL A 1 229 ? 14.670 36.980 37.498 1.00 20.72 229 VAL A C 1
ATOM 1723 O O . VAL A 1 229 ? 15.495 36.669 36.633 1.00 21.57 229 VAL A O 1
ATOM 1727 N N . ARG A 1 230 ? 13.928 38.088 37.422 1.00 20.48 230 ARG A N 1
ATOM 1728 C CA . ARG A 1 230 ? 14.170 39.040 36.352 1.00 21.24 230 ARG A CA 1
ATOM 1729 C C . ARG A 1 230 ? 14.932 40.207 36.960 1.00 23.25 230 ARG A C 1
ATOM 1730 O O . ARG A 1 230 ? 14.473 40.761 37.966 1.00 24.94 230 ARG A O 1
ATOM 1738 N N . LEU A 1 231 ? 16.093 40.549 36.362 1.00 23.69 231 LEU A N 1
ATOM 1739 C CA . LEU A 1 231 ? 16.932 41.612 36.909 1.00 23.21 231 LEU A CA 1
ATOM 1740 C C . LEU A 1 231 ? 16.971 42.771 35.935 1.00 22.54 231 LEU A C 1
ATOM 1741 O O . LEU A 1 231 ? 16.769 42.574 34.737 1.00 22.40 231 LEU A O 1
ATOM 1746 N N . SER A 1 232 ? 17.157 43.967 36.491 1.00 22.85 232 SER A N 1
ATOM 1747 C CA . SER A 1 232 ? 17.649 45.080 35.696 1.00 25.26 232 SER A CA 1
ATOM 1748 C C . SER A 1 232 ? 19.173 45.021 35.699 1.00 28.65 232 SER A C 1
ATOM 1749 O O . SER A 1 232 ? 19.801 45.436 36.687 1.00 28.44 232 SER A O 1
ATOM 1752 N N . CYS A 1 233 ? 19.714 44.460 34.594 1.00 27.71 233 CYS A N 1
ATOM 1753 C CA . CYS A 1 233 ? 21.108 44.089 34.456 1.00 28.90 233 CYS A CA 1
ATOM 1754 C C . CYS A 1 233 ? 22.019 45.312 34.517 1.00 30.96 233 CYS A C 1
ATOM 1755 O O . CYS A 1 233 ? 23.111 45.231 35.090 1.00 26.95 233 CYS A O 1
ATOM 1758 N N . SER A 1 234 ? 21.552 46.428 33.934 1.00 30.75 234 SER A N 1
ATOM 1759 C CA . SER A 1 234 ? 22.270 47.689 34.020 1.00 34.57 234 SER A CA 1
ATOM 1760 C C . SER A 1 234 ? 21.290 48.832 34.264 1.00 35.49 234 SER A C 1
ATOM 1761 O O . SER A 1 234 ? 20.154 48.784 33.817 1.00 35.80 234 SER A O 1
ATOM 1764 N N . ASP A 1 235 ? 21.763 49.850 34.984 1.00 36.89 235 ASP A N 1
ATOM 1765 C CA . ASP A 1 235 ? 21.075 51.112 35.188 1.00 37.83 235 ASP A CA 1
ATOM 1766 C C . ASP A 1 235 ? 21.478 52.103 34.084 1.00 39.22 235 ASP A C 1
ATOM 1767 O O . ASP A 1 235 ? 20.924 53.198 33.994 1.00 38.35 235 ASP A O 1
ATOM 1772 N N . TRP A 1 236 ? 22.462 51.729 33.253 1.00 40.42 236 TRP A N 1
ATOM 1773 C CA . TRP A 1 236 ? 22.864 52.528 32.097 1.00 49.22 236 TRP A CA 1
ATOM 1774 C C . TRP A 1 236 ? 23.399 53.926 32.467 1.00 50.82 236 TRP A C 1
ATOM 1775 O O . TRP A 1 236 ? 23.402 54.815 31.615 1.00 53.87 236 TRP A O 1
ATOM 1786 N N . THR A 1 237 ? 23.801 54.164 33.724 1.00 55.22 237 THR A N 1
ATOM 1787 C CA . THR A 1 237 ? 24.786 55.206 33.998 1.00 57.92 237 THR A CA 1
ATOM 1788 C C . THR A 1 237 ? 25.916 54.607 34.817 1.00 62.71 237 THR A C 1
ATOM 1789 O O . THR A 1 237 ? 25.731 53.581 35.471 1.00 62.94 237 THR A O 1
ATOM 1793 N N . PRO A 1 238 ? 27.113 55.236 34.800 1.00 71.55 238 PRO A N 1
ATOM 1794 C CA . PRO A 1 238 ? 28.273 54.698 35.519 1.00 70.09 238 PRO A CA 1
ATOM 1795 C C . PRO A 1 238 ? 28.106 54.521 37.037 1.00 61.54 238 PRO A C 1
ATOM 1796 O O . PRO A 1 238 ? 28.778 53.668 37.620 1.00 51.35 238 PRO A O 1
ATOM 1800 N N . GLU A 1 239 ? 27.199 55.298 37.662 1.00 58.31 239 GLU A N 1
ATOM 1801 C CA . GLU A 1 239 ? 27.070 55.353 39.117 1.00 58.23 239 GLU A CA 1
ATOM 1802 C C . GLU A 1 239 ? 25.982 54.400 39.615 1.00 54.84 239 GLU A C 1
ATOM 1803 O O . GLU A 1 239 ? 25.581 54.469 40.778 1.00 49.16 239 GLU A O 1
ATOM 1809 N N . GLY A 1 240 ? 25.500 53.518 38.732 1.00 49.81 240 GLY A N 1
ATOM 1810 C CA . GLY A 1 240 ? 24.476 52.558 39.107 1.00 43.29 240 GLY A CA 1
ATOM 1811 C C . GLY A 1 240 ? 24.926 51.121 38.864 1.00 41.03 240 GLY A C 1
ATOM 1812 O O . GLY A 1 240 ? 26.117 50.874 38.665 1.00 39.05 240 GLY A O 1
ATOM 1813 N N . LEU A 1 241 ? 23.952 50.197 38.893 1.00 36.53 241 LEU A N 1
ATOM 1814 C CA . LEU A 1 241 ? 24.185 48.780 38.676 1.00 34.02 241 LEU A CA 1
ATOM 1815 C C . LEU A 1 241 ? 24.826 48.616 37.309 1.00 33.04 241 LEU A C 1
ATOM 1816 O O . LEU A 1 241 ? 24.348 49.172 36.335 1.00 37.70 241 LEU A O 1
ATOM 1821 N N . THR A 1 242 ? 25.915 47.867 37.249 1.00 31.60 242 THR A N 1
ATOM 1822 C CA . THR A 1 242 ? 26.557 47.574 35.983 1.00 33.75 242 THR A CA 1
ATOM 1823 C C . THR A 1 242 ? 26.366 46.080 35.775 1.00 34.50 242 THR A C 1
ATOM 1824 O O . THR A 1 242 ? 25.919 45.405 36.695 1.00 36.68 242 THR A O 1
ATOM 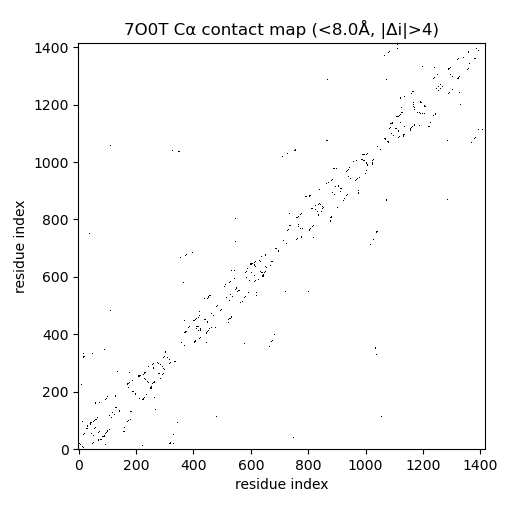1828 N N . ILE A 1 243 ? 26.776 45.555 34.621 1.00 31.84 243 ILE A N 1
ATOM 1829 C CA . ILE A 1 243 ? 26.616 44.131 34.383 1.00 32.33 243 ILE A CA 1
ATOM 1830 C C . ILE A 1 243 ? 27.444 43.319 35.389 1.00 35.38 243 ILE A C 1
ATOM 1831 O O . ILE A 1 243 ? 27.048 42.220 35.799 1.00 33.42 243 ILE A O 1
ATOM 1836 N N . ALA A 1 244 ? 28.604 43.868 35.773 1.00 37.25 244 ALA A N 1
ATOM 1837 C CA . ALA A 1 244 ? 29.485 43.232 36.739 1.00 39.62 244 ALA A CA 1
ATOM 1838 C C . ALA A 1 244 ? 28.707 42.933 38.024 1.00 34.96 244 ALA A C 1
ATOM 1839 O O . ALA A 1 244 ? 28.748 41.810 38.523 1.00 32.91 244 ALA A O 1
ATOM 1841 N N . ASP A 1 245 ? 27.996 43.948 38.530 1.00 34.48 245 ASP A N 1
ATOM 1842 C CA . ASP A 1 245 ? 27.179 43.833 39.727 1.00 35.81 245 ASP A CA 1
ATOM 1843 C C . ASP A 1 245 ? 26.188 42.690 39.545 1.00 35.34 245 ASP A C 1
ATOM 1844 O O . ASP A 1 245 ? 26.062 41.817 40.414 1.00 38.30 245 ASP A O 1
ATOM 1849 N N . THR A 1 246 ? 25.525 42.700 38.382 1.00 30.94 246 THR A N 1
ATOM 1850 C CA . THR A 1 246 ? 24.471 41.752 38.075 1.00 30.84 246 THR A CA 1
ATOM 1851 C C . THR A 1 246 ? 25.034 40.333 38.127 1.00 31.20 246 THR A C 1
ATOM 1852 O O . THR A 1 246 ? 24.404 39.412 38.654 1.00 33.03 246 THR A O 1
ATOM 1856 N N . VAL A 1 247 ? 26.231 40.175 37.570 1.00 29.37 247 VAL A N 1
ATOM 1857 C CA . VAL A 1 247 ? 26.871 38.879 37.556 1.00 30.39 247 VAL A CA 1
ATOM 1858 C C . VAL A 1 247 ? 27.017 38.387 38.990 1.00 28.40 247 VAL A C 1
ATOM 1859 O O . VAL A 1 247 ? 26.753 37.226 39.264 1.00 28.08 247 VAL A O 1
ATOM 1863 N N . GLU A 1 248 ? 27.404 39.272 39.904 1.00 30.73 248 GLU A N 1
ATOM 1864 C CA . GLU A 1 248 ? 27.638 38.819 41.267 1.00 35.52 248 GLU A CA 1
ATOM 1865 C C . GLU A 1 248 ? 26.315 38.434 41.936 1.00 32.62 248 GLU A C 1
ATOM 1866 O O . GLU A 1 248 ? 26.273 37.476 42.714 1.00 30.02 248 GLU A O 1
ATOM 1872 N N . VAL A 1 249 ? 25.240 39.164 41.596 1.00 26.46 249 VAL A N 1
ATOM 1873 C CA . VAL A 1 249 ? 23.912 38.842 42.098 1.00 24.45 249 VAL A CA 1
ATOM 1874 C C . VAL A 1 249 ? 23.411 37.512 41.535 1.00 23.37 249 VAL A C 1
ATOM 1875 O O . VAL A 1 249 ? 22.856 36.693 42.277 1.00 22.85 249 VAL A O 1
ATOM 1879 N N . ALA A 1 250 ? 23.582 37.326 40.222 1.00 21.26 250 ALA A N 1
ATOM 1880 C CA . ALA A 1 250 ? 23.230 36.064 39.602 1.00 23.03 250 ALA A CA 1
ATOM 1881 C C . ALA A 1 250 ? 23.920 34.906 40.314 1.00 23.69 250 ALA A C 1
ATOM 1882 O O . ALA A 1 250 ? 23.261 33.929 40.633 1.00 26.77 250 ALA A O 1
ATOM 1884 N N A ARG A 1 251 ? 25.232 35.040 40.547 0.47 24.91 251 ARG A N 1
ATOM 1885 N N B ARG A 1 251 ? 25.234 35.023 40.568 0.53 25.69 251 ARG A N 1
ATOM 1886 C CA A ARG A 1 251 ? 26.034 34.029 41.213 0.47 25.85 251 ARG A CA 1
ATOM 1887 C CA B ARG A 1 251 ? 26.020 33.977 41.211 0.53 27.25 251 ARG A CA 1
ATOM 1888 C C A ARG A 1 251 ? 25.373 33.639 42.538 0.47 26.64 251 ARG A C 1
ATOM 1889 C C B ARG A 1 251 ? 25.409 33.626 42.573 0.53 27.57 251 ARG A C 1
ATOM 1890 O O A ARG A 1 251 ? 25.197 32.454 42.819 0.47 26.17 251 ARG A O 1
ATOM 1891 O O B ARG A 1 251 ? 25.278 32.448 42.903 0.53 27.05 251 ARG A O 1
ATOM 1906 N N . MET A 1 252 ? 25.004 34.650 43.340 1.00 27.12 252 MET A N 1
ATOM 1907 C CA . MET A 1 252 ? 24.464 34.453 44.677 1.00 29.13 252 MET A CA 1
ATOM 1908 C C . MET A 1 252 ? 23.075 33.824 44.606 1.00 30.12 252 MET A C 1
ATOM 1909 O O . MET A 1 252 ? 22.754 32.943 45.413 1.00 28.93 252 MET A O 1
ATOM 1914 N N . LEU A 1 253 ? 22.273 34.302 43.637 1.00 26.73 253 LEU A N 1
ATOM 1915 C CA . LEU A 1 253 ? 20.965 33.735 43.342 1.00 25.64 253 LEU A CA 1
ATOM 1916 C C . LEU A 1 253 ? 21.050 32.260 42.962 1.00 24.23 253 LEU A C 1
ATOM 1917 O O . LEU A 1 253 ? 20.254 31.470 43.462 1.00 24.49 253 LEU A O 1
ATOM 1922 N N . ARG A 1 254 ? 21.992 31.909 42.082 1.00 24.66 254 ARG A N 1
ATOM 1923 C CA . ARG A 1 254 ? 22.209 30.523 41.692 1.00 30.54 254 ARG A CA 1
ATOM 1924 C C . ARG A 1 254 ? 22.413 29.671 42.944 1.00 29.87 254 ARG A C 1
ATOM 1925 O O . ARG A 1 254 ? 21.837 28.594 43.068 1.00 27.10 254 ARG A O 1
ATOM 1933 N N . GLU A 1 255 ? 23.211 30.197 43.880 1.00 32.68 255 GLU A N 1
ATOM 1934 C CA . GLU A 1 255 ? 23.532 29.498 45.114 1.00 37.97 255 GLU A CA 1
ATOM 1935 C C . GLU A 1 255 ? 22.276 29.321 45.956 1.00 32.66 255 GLU A C 1
ATOM 1936 O O . GLU A 1 255 ? 22.176 28.352 46.695 1.00 31.39 255 GLU A O 1
ATOM 1942 N N . GLN A 1 256 ? 21.326 30.247 45.814 1.00 30.39 256 GLN A N 1
ATOM 1943 C CA . GLN A 1 256 ? 20.079 30.207 46.558 1.00 28.69 256 GLN A CA 1
ATOM 1944 C C . GLN A 1 256 ? 19.061 29.327 45.841 1.00 28.54 256 GLN A C 1
ATOM 1945 O O . GLN A 1 256 ? 17.952 29.153 46.337 1.00 30.30 256 GLN A O 1
ATOM 1951 N N . GLY A 1 257 ? 19.420 28.802 44.660 1.00 26.65 257 GLY A N 1
ATOM 1952 C CA . GLY A 1 257 ? 18.606 27.781 44.011 1.00 23.52 257 GLY A CA 1
ATOM 1953 C C . GLY A 1 257 ? 17.696 28.340 42.919 1.00 21.91 257 GLY A C 1
ATOM 1954 O O . GLY A 1 257 ? 16.696 27.733 42.573 1.00 23.02 257 GLY A O 1
ATOM 1955 N N . VAL A 1 258 ? 18.041 29.508 42.394 1.00 20.67 258 VAL A N 1
ATOM 1956 C CA . VAL A 1 258 ? 17.371 30.091 41.246 1.00 22.52 258 VAL A CA 1
ATOM 1957 C C . VAL A 1 258 ? 17.834 29.397 39.968 1.00 21.79 258 VAL A C 1
ATOM 1958 O O . VAL A 1 258 ? 19.016 29.147 39.815 1.00 25.72 258 VAL A O 1
ATOM 1962 N N . ASP A 1 259 ? 16.921 29.087 39.045 1.00 23.36 259 ASP A N 1
ATOM 1963 C CA . ASP A 1 259 ? 17.303 28.280 37.883 1.00 23.41 259 ASP A CA 1
ATOM 1964 C C . ASP A 1 259 ? 17.624 29.143 36.671 1.00 20.92 259 ASP A C 1
ATOM 1965 O O . ASP A 1 259 ? 18.279 28.661 35.755 1.00 21.99 259 ASP A O 1
ATOM 1970 N N . LEU A 1 260 ? 17.202 30.416 36.674 1.00 20.40 260 LEU A N 1
ATOM 1971 C CA . LEU A 1 260 ? 17.286 31.226 35.464 1.00 19.99 260 LEU A CA 1
ATOM 1972 C C . LEU A 1 260 ? 17.229 32.714 35.807 1.00 20.21 260 LEU A C 1
ATOM 1973 O O . LEU A 1 260 ? 16.388 33.166 36.587 1.00 20.74 260 LEU A O 1
ATOM 1978 N N . ILE A 1 261 ? 18.130 33.474 35.188 1.00 19.43 261 ILE A N 1
ATOM 1979 C CA . ILE A 1 261 ? 18.071 34.924 35.218 1.00 20.36 261 ILE A CA 1
ATOM 1980 C C . ILE A 1 261 ? 17.497 35.413 33.887 1.00 21.19 261 ILE A C 1
ATOM 1981 O O . ILE A 1 261 ? 18.077 35.241 32.823 1.00 19.51 261 ILE A O 1
ATOM 1986 N N . ASP A 1 262 ? 16.322 36.016 33.982 1.00 21.77 262 ASP A N 1
ATOM 1987 C CA . ASP A 1 262 ? 15.691 36.692 32.874 1.00 22.31 262 ASP A CA 1
ATOM 1988 C C . ASP A 1 262 ? 16.273 38.102 32.861 1.00 21.46 262 ASP A C 1
ATOM 1989 O O . ASP A 1 262 ? 16.144 38.836 33.844 1.00 21.89 262 ASP A O 1
ATOM 1994 N N . CYS A 1 263 ? 16.912 38.475 31.742 1.00 22.83 263 CYS A N 1
ATOM 1995 C CA . CYS A 1 263 ? 17.827 39.614 31.719 1.00 23.10 263 CYS A CA 1
ATOM 1996 C C . CYS A 1 263 ? 17.229 40.860 31.067 1.00 23.72 263 CYS A C 1
ATOM 1997 O O . CYS A 1 263 ? 17.284 41.018 29.847 1.00 28.87 263 CYS A O 1
ATOM 2000 N N . SER A 1 264 ? 16.731 41.788 31.884 1.00 22.49 264 SER A N 1
ATOM 2001 C CA . SER A 1 264 ? 16.171 43.026 31.354 1.00 21.98 264 SER A CA 1
ATOM 2002 C C . SER A 1 264 ? 17.059 44.193 31.798 1.00 22.19 264 SER A C 1
ATOM 2003 O O . SER A 1 264 ? 18.213 43.977 32.178 1.00 23.24 264 SER A O 1
ATOM 2006 N N . SER A 1 265 ? 16.544 45.427 31.777 1.00 21.71 265 SER A N 1
ATOM 2007 C CA . SER A 1 265 ? 17.288 46.526 32.376 1.00 22.16 265 SER A CA 1
ATOM 2008 C C . SER A 1 265 ? 16.428 47.776 32.412 1.00 22.71 265 SER A C 1
ATOM 2009 O O . SER A 1 265 ? 15.307 47.763 31.921 1.00 23.46 265 SER A O 1
ATOM 2012 N N . GLY A 1 266 ? 16.966 48.844 33.002 1.00 22.29 266 GLY A N 1
ATOM 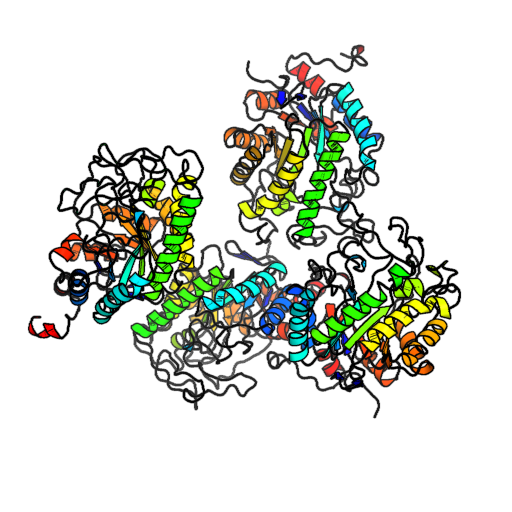2013 C CA . GLY A 1 266 ? 16.301 50.136 32.976 1.00 23.97 266 GLY A CA 1
ATOM 2014 C C . GLY A 1 266 ? 15.370 50.305 34.172 1.00 26.53 266 GLY A C 1
ATOM 2015 O O . GLY A 1 266 ? 15.190 49.381 34.955 1.00 27.99 266 GLY A O 1
ATOM 2016 N N . GLY A 1 267 ? 14.809 51.508 34.327 1.00 27.17 267 GLY A N 1
ATOM 2017 C CA . GLY A 1 267 ? 13.651 51.662 35.187 1.00 30.90 267 GLY A CA 1
ATOM 2018 C C . GLY A 1 267 ? 13.944 52.390 36.494 1.00 35.27 267 GLY A C 1
ATOM 2019 O O . GLY A 1 267 ? 13.051 53.056 37.024 1.00 37.55 267 GLY A O 1
ATOM 2020 N N . ILE A 1 268 ? 15.184 52.265 36.998 1.00 35.75 268 ILE A N 1
ATOM 2021 C CA . ILE A 1 268 ? 15.528 52.778 38.317 1.00 36.90 268 ILE A CA 1
ATOM 2022 C C . ILE A 1 268 ? 15.152 54.257 38.429 1.00 36.58 268 ILE A C 1
ATOM 2023 O O . ILE A 1 268 ? 14.788 54.717 39.507 1.00 36.26 268 ILE A O 1
ATOM 2028 N N . ALA A 1 269 ? 15.268 55.004 37.328 1.00 37.53 269 ALA A N 1
ATOM 2029 C CA . ALA A 1 269 ? 15.060 56.441 37.389 1.00 43.29 269 ALA A CA 1
ATOM 2030 C C . ALA A 1 269 ? 14.693 56.947 35.997 1.00 48.70 269 ALA A C 1
ATOM 2031 O O . ALA A 1 269 ? 14.999 56.287 35.002 1.00 49.70 269 ALA A O 1
ATOM 2033 N N . PRO A 1 270 ? 14.027 58.124 35.846 1.00 52.97 270 PRO A N 1
ATOM 2034 C CA . PRO A 1 270 ? 13.779 58.656 34.519 1.00 57.14 270 PRO A CA 1
ATOM 2035 C C . PRO A 1 270 ? 14.918 59.540 33.996 1.00 60.43 270 PRO A C 1
ATOM 2036 O O . PRO A 1 270 ? 15.717 60.022 34.765 1.00 53.37 270 PRO A O 1
ATOM 2040 N N . GLY A 1 271 ? 14.988 59.686 32.678 1.00 65.12 271 GLY A N 1
ATOM 2041 C CA . GLY A 1 271 ? 16.015 60.556 32.079 1.00 66.59 271 GLY A CA 1
ATOM 2042 C C . GLY A 1 271 ? 17.284 59.812 31.740 1.00 65.64 271 GLY A C 1
ATOM 2043 O O . GLY A 1 271 ? 18.221 60.457 31.252 1.00 66.92 271 GLY A O 1
ATOM 2044 N N . ILE A 1 272 ? 17.319 58.507 31.998 1.00 61.12 272 ILE A N 1
ATOM 2045 C CA . ILE A 1 272 ? 18.509 57.708 31.605 1.00 53.96 272 ILE A CA 1
ATOM 2046 C C . ILE A 1 272 ? 18.362 57.292 30.142 1.00 54.17 272 ILE A C 1
ATOM 2047 O O . ILE A 1 272 ? 17.481 56.492 29.828 1.00 49.29 272 ILE A O 1
ATOM 2052 N N . THR A 1 273 ? 19.187 57.881 29.282 1.00 55.14 273 THR A N 1
ATOM 2053 C CA . THR A 1 273 ? 19.157 57.534 27.848 1.00 52.06 273 THR A CA 1
ATOM 2054 C C . THR A 1 273 ? 19.626 56.089 27.735 1.00 50.88 273 THR A C 1
ATOM 2055 O O . THR A 1 273 ? 20.707 55.785 28.255 1.00 48.94 273 THR A O 1
ATOM 2059 N N . ILE A 1 274 ? 18.797 55.237 27.137 1.00 46.26 274 ILE A N 1
ATOM 2060 C CA . ILE A 1 274 ? 19.128 53.791 27.027 1.00 42.82 274 ILE A CA 1
ATOM 2061 C C . ILE A 1 274 ? 19.273 53.451 25.549 1.00 41.13 274 ILE A C 1
ATOM 2062 O O . ILE A 1 274 ? 18.330 53.674 24.801 1.00 47.40 274 ILE A O 1
ATOM 2067 N N . PRO A 1 275 ? 20.438 52.965 25.103 1.00 42.32 275 PRO A N 1
ATOM 2068 C CA . PRO A 1 275 ? 20.614 52.543 23.714 1.00 45.95 275 PRO A CA 1
ATOM 2069 C C . PRO A 1 275 ? 19.705 51.415 23.203 1.00 46.63 275 PRO A C 1
ATOM 2070 O O . PRO A 1 275 ? 20.218 50.338 23.029 1.00 44.41 275 PRO A O 1
ATOM 2074 N N . VAL A 1 276 ? 18.424 51.691 22.932 1.00 43.77 276 VAL A N 1
ATOM 2075 C CA . VAL A 1 276 ? 17.529 50.652 22.445 1.00 43.25 276 VAL A CA 1
ATOM 2076 C C . VAL A 1 276 ? 17.904 50.270 21.014 1.00 43.52 276 VAL A C 1
ATOM 2077 O O . VAL A 1 276 ? 18.434 51.083 20.268 1.00 44.09 276 VAL A O 1
ATOM 2081 N N . GLY A 1 277 ? 17.632 49.016 20.651 1.00 42.08 277 GLY A N 1
ATOM 2082 C CA . GLY A 1 277 ? 17.939 48.484 19.334 1.00 37.32 277 GLY A CA 1
ATOM 2083 C C . GLY A 1 277 ? 17.811 46.967 19.362 1.00 38.42 277 GLY A C 1
ATOM 2084 O O . GLY A 1 277 ? 17.749 46.370 20.441 1.00 36.70 277 GLY A O 1
ATOM 2085 N N . GLU A 1 278 ? 17.776 46.357 18.177 1.00 38.29 278 GLU A N 1
ATOM 2086 C CA . GLU A 1 278 ? 17.507 44.932 18.077 1.00 38.84 278 GLU A CA 1
ATOM 2087 C C . GLU A 1 278 ? 18.505 44.123 18.900 1.00 34.94 278 GLU A C 1
ATOM 2088 O O . GLU A 1 278 ? 19.692 44.088 18.590 1.00 34.15 278 GLU A O 1
ATOM 2094 N N . GLY A 1 279 ? 17.978 43.448 19.929 1.00 32.95 279 GLY A N 1
ATOM 2095 C CA . GLY A 1 279 ? 18.735 42.561 20.800 1.00 28.81 279 GLY A CA 1
ATOM 2096 C C . GLY A 1 279 ? 19.702 43.305 21.719 1.00 28.04 279 GLY A C 1
ATOM 2097 O O . GLY A 1 279 ? 20.688 42.725 22.150 1.00 28.35 279 GLY A O 1
ATOM 2098 N N . TYR A 1 280 ? 19.399 44.569 22.049 1.00 28.50 280 TYR A N 1
ATOM 2099 C CA . TYR A 1 280 ? 20.272 45.422 22.846 1.00 29.70 280 TYR A CA 1
ATOM 2100 C C . TYR A 1 280 ? 20.582 44.867 24.246 1.00 32.60 280 TYR A C 1
ATOM 2101 O O . TYR A 1 280 ? 21.509 45.332 24.900 1.00 34.61 280 TYR A O 1
ATOM 2110 N N . GLN A 1 281 ? 19.799 43.901 24.736 1.00 31.79 281 GLN A N 1
ATOM 2111 C CA . GLN A 1 281 ? 20.010 43.370 26.073 1.00 28.97 281 GLN A CA 1
ATOM 2112 C C . GLN A 1 281 ? 20.539 41.941 25.965 1.00 30.25 281 GLN A C 1
ATOM 2113 O O . GLN A 1 281 ? 20.845 41.299 26.967 1.00 30.92 281 GLN A O 1
ATOM 2119 N N . VAL A 1 282 ? 20.646 41.420 24.741 1.00 30.34 282 VAL A N 1
ATOM 2120 C CA . VAL A 1 282 ? 21.158 40.067 24.605 1.00 30.66 282 VAL A CA 1
ATOM 2121 C C . VAL A 1 282 ? 22.532 39.958 25.269 1.00 32.33 282 VAL A C 1
ATOM 2122 O O . VAL A 1 282 ? 22.766 38.993 25.989 1.00 34.12 282 VAL A O 1
ATOM 2126 N N . PRO A 1 283 ? 23.481 40.905 25.066 1.00 31.97 283 PRO A N 1
ATOM 2127 C CA . PRO A 1 283 ? 24.811 40.800 25.692 1.00 32.62 283 PRO A CA 1
ATOM 2128 C C . PRO A 1 283 ? 24.857 40.572 27.205 1.00 32.02 283 PRO A C 1
ATOM 2129 O O . PRO A 1 283 ? 25.738 39.889 27.718 1.00 29.82 283 PRO A O 1
ATOM 2133 N N . PHE A 1 284 ? 23.879 41.140 27.908 1.00 31.84 284 PHE A N 1
ATOM 2134 C CA . PHE A 1 284 ? 23.649 40.891 29.321 1.00 28.56 284 PHE A CA 1
ATOM 2135 C C . PHE A 1 284 ? 23.288 39.424 29.548 1.00 27.55 284 PHE A C 1
ATOM 2136 O O . PHE A 1 284 ? 23.788 38.797 30.469 1.00 27.77 284 PHE A O 1
ATOM 2144 N N . ALA A 1 285 ? 22.417 38.869 28.704 1.00 28.15 285 ALA A N 1
ATOM 2145 C CA . ALA A 1 285 ? 22.026 37.471 28.822 1.00 29.09 285 ALA A CA 1
ATOM 2146 C C . ALA A 1 285 ? 23.228 36.544 28.620 1.00 29.69 285 ALA A C 1
ATOM 2147 O O . ALA A 1 285 ? 23.372 35.558 29.355 1.00 30.07 285 ALA A O 1
ATOM 2149 N N . ALA A 1 286 ? 24.049 36.867 27.604 1.00 26.81 286 ALA A N 1
ATOM 2150 C CA . ALA A 1 286 ? 25.278 36.175 27.237 1.00 26.90 286 ALA A CA 1
ATOM 2151 C C . ALA A 1 286 ? 26.263 36.145 28.410 1.00 25.73 286 ALA A C 1
ATOM 2152 O O . ALA A 1 286 ? 26.762 35.079 28.768 1.00 24.74 286 ALA A O 1
ATOM 2154 N N . GLN A 1 287 ? 26.517 37.315 29.007 1.00 24.72 287 GLN A N 1
ATOM 2155 C CA . GLN A 1 287 ? 27.483 37.443 30.084 1.00 28.66 287 GLN A CA 1
ATOM 2156 C C . GLN A 1 287 ? 27.006 36.700 31.335 1.00 30.00 287 GLN A C 1
ATOM 2157 O O . GLN A 1 287 ? 27.722 35.854 31.879 1.00 31.18 287 GLN A O 1
ATOM 2163 N N . VAL A 1 288 ? 25.795 37.026 31.796 1.00 27.28 288 VAL A N 1
ATOM 2164 C CA . VAL A 1 288 ? 25.267 36.349 32.965 1.00 25.87 288 VAL A CA 1
ATOM 2165 C C . VAL A 1 288 ? 25.430 34.830 32.810 1.00 26.31 288 VAL A C 1
ATOM 2166 O O . VAL A 1 288 ? 25.895 34.175 33.740 1.00 27.85 288 VAL A O 1
ATOM 2170 N N . ARG A 1 289 ? 25.084 34.283 31.633 1.00 25.85 289 ARG A N 1
ATOM 2171 C CA . ARG A 1 289 ? 25.021 32.840 31.408 1.00 26.93 289 ARG A CA 1
ATOM 2172 C C . ARG A 1 289 ? 26.402 32.178 31.461 1.00 30.20 289 ARG A C 1
ATOM 2173 O O . ARG A 1 289 ? 26.552 31.067 31.985 1.00 29.37 289 ARG A O 1
ATOM 2181 N N . ARG A 1 290 ? 27.379 32.838 30.828 1.00 32.34 290 ARG A N 1
ATOM 2182 C CA . ARG A 1 290 ? 28.766 32.411 30.792 1.00 33.95 290 ARG A CA 1
ATOM 2183 C C . ARG A 1 290 ? 29.316 32.407 32.224 1.00 34.50 290 ARG A C 1
ATOM 2184 O O . ARG A 1 290 ? 29.731 31.360 32.738 1.00 32.38 290 ARG A O 1
ATOM 2192 N N . GLU A 1 291 ? 29.231 33.585 32.866 1.00 32.85 291 GLU A N 1
ATOM 2193 C CA . GLU A 1 291 ? 29.992 33.943 34.054 1.00 37.15 291 GLU A CA 1
ATOM 2194 C C . GLU A 1 291 ? 29.308 33.510 35.356 1.00 35.82 291 GLU A C 1
ATOM 2195 O O . GLU A 1 291 ? 29.985 33.323 36.364 1.00 37.80 291 GLU A O 1
ATOM 2201 N N . ALA A 1 292 ? 27.989 33.360 35.364 1.00 32.43 292 ALA A N 1
ATOM 2202 C CA . ALA A 1 292 ? 27.273 32.963 36.594 1.00 30.39 292 ALA A CA 1
ATOM 2203 C C . ALA A 1 292 ? 26.822 31.517 36.459 1.00 28.24 292 ALA A C 1
ATOM 2204 O O . ALA A 1 292 ? 26.316 30.981 37.441 1.00 28.33 292 ALA A O 1
ATOM 2206 N N A ASN A 1 293 ? 27.173 30.873 35.345 0.85 27.72 293 ASN A N 1
ATOM 2207 N N B ASN A 1 293 ? 27.248 30.845 35.384 0.15 27.80 293 ASN A N 1
ATOM 2208 C CA A ASN A 1 293 ? 26.834 29.439 35.143 0.85 28.03 293 ASN A CA 1
ATOM 2209 C CA B ASN A 1 293 ? 26.839 29.431 35.133 0.15 27.24 293 ASN A CA 1
ATOM 2210 C C A ASN A 1 293 ? 25.364 29.208 35.468 0.85 27.84 293 ASN A C 1
ATOM 2211 C C B ASN A 1 293 ? 25.366 29.224 35.487 0.15 26.66 293 ASN A C 1
ATOM 2212 O O A ASN A 1 293 ? 25.067 28.130 35.999 0.85 27.55 293 ASN A O 1
ATOM 2213 O O B ASN A 1 293 ? 25.062 28.144 36.026 0.15 26.58 293 ASN A O 1
ATOM 2222 N N . ILE A 1 294 ? 24.492 29.973 34.811 1.00 25.78 294 ILE A N 1
ATOM 2223 C CA . ILE A 1 294 ? 23.038 29.845 35.063 1.00 24.35 294 ILE A CA 1
ATOM 2224 C C . ILE A 1 294 ? 22.339 30.011 33.720 1.00 23.77 294 ILE A C 1
ATOM 2225 O O . ILE A 1 294 ? 22.895 30.656 32.844 1.00 25.80 294 ILE A O 1
ATOM 2230 N N . ALA A 1 295 ? 21.170 29.419 33.570 1.00 21.64 295 ALA A N 1
ATOM 2231 C CA . ALA A 1 295 ? 20.373 29.671 32.362 1.00 21.69 295 ALA A CA 1
ATOM 2232 C C . ALA A 1 295 ? 19.905 31.129 32.343 1.00 21.33 295 ALA A C 1
ATOM 2233 O O . ALA A 1 295 ? 19.717 31.700 33.406 1.00 19.06 295 ALA A O 1
ATOM 2235 N N . THR A 1 296 ? 19.780 31.706 31.154 1.00 21.80 296 THR A N 1
ATOM 2236 C CA . THR A 1 296 ? 19.257 33.058 31.008 1.00 23.08 296 THR A CA 1
ATOM 2237 C C . THR A 1 296 ? 18.128 33.107 29.985 1.00 24.29 296 THR A C 1
ATOM 2238 O O . THR A 1 296 ? 18.040 32.297 29.064 1.00 26.55 296 THR A O 1
ATOM 2242 N N . ALA A 1 297 ? 17.247 34.086 30.171 1.00 24.74 297 ALA A N 1
ATOM 2243 C CA . ALA A 1 297 ? 16.315 34.446 29.128 1.00 22.94 297 ALA A CA 1
ATOM 2244 C C . ALA A 1 297 ? 16.806 35.767 28.536 1.00 21.62 297 ALA A C 1
ATOM 2245 O O . ALA A 1 297 ? 17.197 36.674 29.280 1.00 19.60 297 ALA A O 1
ATOM 2247 N N . ALA A 1 298 ? 16.807 35.848 27.196 1.00 20.42 298 ALA A N 1
ATOM 2248 C CA . ALA A 1 298 ? 17.125 37.092 26.499 1.00 21.10 298 ALA A CA 1
ATOM 2249 C C . ALA A 1 298 ? 15.845 37.800 26.072 1.00 20.73 298 ALA A C 1
ATOM 2250 O O . ALA A 1 298 ? 14.878 37.144 25.686 1.00 20.24 298 ALA A O 1
ATOM 2252 N N . VAL A 1 299 ? 15.882 39.140 26.065 1.00 19.12 299 VAL A N 1
ATOM 2253 C CA . VAL A 1 299 ? 14.677 39.868 25.728 1.00 18.92 299 VAL A CA 1
ATOM 2254 C C . VAL A 1 299 ? 15.020 41.310 25.371 1.00 20.03 299 VAL A C 1
ATOM 2255 O O . VAL A 1 299 ? 15.956 41.885 25.924 1.00 20.22 299 VAL A O 1
ATOM 2259 N N . GLY A 1 300 ? 14.163 41.892 24.518 1.00 21.02 300 GLY A N 1
ATOM 2260 C CA . GLY A 1 300 ? 14.223 43.286 24.102 1.00 22.09 300 GLY A CA 1
ATOM 2261 C C . GLY A 1 300 ? 14.381 43.376 22.582 1.00 23.22 300 GLY A C 1
ATOM 2262 O O . GLY A 1 300 ? 15.412 42.970 22.035 1.00 22.58 300 GLY A O 1
ATOM 2263 N N . LEU A 1 301 ? 13.323 43.855 21.912 1.00 22.10 301 LEU A N 1
ATOM 2264 C CA . LEU A 1 301 ? 13.315 44.085 20.465 1.00 22.37 301 LEU A CA 1
ATOM 2265 C C . LEU A 1 301 ? 13.880 42.886 19.711 1.00 22.25 301 LEU A C 1
ATOM 2266 O O . LEU A 1 301 ? 14.564 43.045 18.703 1.00 24.61 301 LEU A O 1
ATOM 2271 N N . ILE A 1 302 ? 13.547 41.689 20.183 1.00 20.83 302 ILE A N 1
ATOM 2272 C CA . ILE A 1 302 ? 13.747 40.511 19.364 1.00 22.29 302 ILE A CA 1
ATOM 2273 C C . ILE A 1 302 ? 12.480 40.301 18.538 1.00 22.24 302 ILE A C 1
ATOM 2274 O O . ILE A 1 302 ? 11.412 40.097 19.129 1.00 22.32 302 ILE A O 1
ATOM 2279 N N . THR A 1 303 ? 12.591 40.394 17.195 1.00 20.17 303 THR A N 1
ATOM 2280 C CA . THR A 1 303 ? 11.424 40.234 16.336 1.00 20.18 303 THR A CA 1
ATOM 2281 C C . THR A 1 303 ? 11.651 39.272 15.162 1.00 21.14 303 THR A C 1
ATOM 2282 O O . THR A 1 303 ? 10.674 38.715 14.657 1.00 19.81 303 THR A O 1
ATOM 2286 N N . ARG A 1 304 ? 12.911 39.061 14.728 1.00 22.54 304 ARG A N 1
ATOM 2287 C CA . ARG A 1 304 ? 13.208 38.198 13.582 1.00 23.25 304 ARG A CA 1
ATOM 2288 C C . ARG A 1 304 ? 13.520 36.763 14.012 1.00 23.02 304 ARG A C 1
ATOM 2289 O O . ARG A 1 304 ? 14.337 36.566 14.912 1.00 23.88 304 ARG A O 1
ATOM 2297 N N . PRO A 1 305 ? 12.921 35.728 13.360 1.00 24.68 305 PRO A N 1
ATOM 2298 C CA . PRO A 1 305 ? 13.186 34.317 13.680 1.00 25.49 305 PRO A CA 1
ATOM 2299 C C . PRO A 1 305 ? 14.640 33.869 13.632 1.00 28.68 305 PRO A C 1
ATOM 2300 O O . PRO A 1 305 ? 15.097 33.168 14.537 1.00 30.91 305 PRO A O 1
ATOM 2304 N N . GLU A 1 306 ? 15.374 34.288 12.595 1.00 31.30 306 GLU A N 1
ATOM 2305 C CA . GLU A 1 306 ? 16.757 33.849 12.469 1.00 33.64 306 GLU A CA 1
ATOM 2306 C C . GLU A 1 306 ? 17.594 34.451 13.595 1.00 33.61 306 GLU A C 1
ATOM 2307 O O . GLU A 1 306 ? 18.553 33.825 14.057 1.00 33.86 306 GLU A O 1
ATOM 2313 N N . HIS A 1 307 ? 17.223 35.663 14.033 1.00 30.05 307 HIS A N 1
ATOM 2314 C CA . HIS A 1 307 ? 17.886 36.282 15.168 1.00 26.95 307 HIS A CA 1
ATOM 2315 C C . HIS A 1 307 ? 17.609 35.466 16.432 1.00 26.10 307 HIS A C 1
ATOM 2316 O O . HIS A 1 307 ? 18.515 35.110 17.180 1.00 27.26 307 HIS A O 1
ATOM 2323 N N . ALA A 1 308 ? 16.343 35.126 16.644 1.00 25.10 308 ALA A N 1
ATOM 2324 C CA . ALA A 1 308 ? 15.986 34.347 17.815 1.00 25.74 308 ALA A CA 1
ATOM 2325 C C . ALA A 1 308 ? 16.776 33.050 17.840 1.00 23.61 308 ALA A C 1
ATOM 2326 O O . ALA A 1 308 ? 17.233 32.675 18.909 1.00 21.99 308 ALA A O 1
ATOM 2328 N N . ASP A 1 309 ? 16.874 32.369 16.684 1.00 24.97 309 ASP A N 1
ATOM 2329 C CA . ASP A 1 309 ? 17.592 31.100 16.583 1.00 28.37 309 ASP A CA 1
ATOM 2330 C C . ASP A 1 309 ? 19.058 31.323 16.960 1.00 30.20 309 ASP A C 1
ATOM 2331 O O . ASP A 1 309 ? 19.645 30.535 17.711 1.00 31.93 309 ASP A O 1
ATOM 2336 N N . ALA A 1 310 ? 19.644 32.423 16.465 1.00 28.80 310 ALA A N 1
ATOM 2337 C CA . ALA A 1 310 ? 21.072 32.617 16.662 1.00 26.68 310 ALA A CA 1
ATOM 2338 C C . ALA A 1 310 ? 21.340 32.744 18.148 1.00 26.42 310 ALA A C 1
ATOM 2339 O O . ALA A 1 310 ? 22.344 32.216 18.616 1.00 32.58 310 ALA A O 1
ATOM 2341 N N . ILE A 1 311 ? 20.415 33.380 18.874 1.00 24.57 311 ILE A N 1
ATOM 2342 C CA . ILE A 1 311 ? 20.586 33.589 20.309 1.00 23.89 311 ILE A CA 1
ATOM 2343 C C . ILE A 1 311 ? 20.743 32.236 21.014 1.00 23.64 311 ILE A C 1
ATOM 2344 O O . ILE A 1 311 ? 21.552 32.108 21.929 1.00 23.56 311 ILE A O 1
ATOM 2349 N N . VAL A 1 312 ? 19.956 31.239 20.595 1.00 22.15 312 VAL A N 1
ATOM 2350 C CA . VAL A 1 312 ? 19.966 29.949 21.255 1.00 22.61 312 VAL A CA 1
ATOM 2351 C C . VAL A 1 312 ? 21.192 29.171 20.796 1.00 25.33 312 VAL A C 1
ATOM 2352 O O . VAL A 1 312 ? 21.833 28.513 21.613 1.00 26.43 312 VAL A O 1
ATOM 2356 N N . ARG A 1 313 ? 21.486 29.208 19.481 1.00 28.93 313 ARG A N 1
ATOM 2357 C CA . ARG A 1 313 ? 22.545 28.378 18.915 1.00 28.14 313 ARG A CA 1
ATOM 2358 C C . ARG A 1 313 ? 23.881 28.910 19.409 1.00 28.10 313 ARG A C 1
ATOM 2359 O O . ARG A 1 313 ? 24.783 28.127 19.701 1.00 28.55 313 ARG A O 1
ATOM 2367 N N . ASN A 1 314 ? 23.985 30.242 19.498 1.00 28.50 314 ASN A N 1
ATOM 2368 C CA . ASN A 1 314 ? 25.238 30.881 19.877 1.00 32.26 314 ASN A CA 1
ATOM 2369 C C . ASN A 1 314 ? 25.491 30.744 21.375 1.00 34.51 314 ASN A C 1
ATOM 2370 O O . ASN A 1 314 ? 26.537 31.182 21.847 1.00 34.21 314 ASN A O 1
ATOM 2375 N N . GLY A 1 315 ? 24.516 30.171 22.105 1.00 35.47 315 GLY A N 1
ATOM 2376 C CA . GLY A 1 315 ? 24.618 29.906 23.535 1.00 32.67 315 GLY A CA 1
ATOM 2377 C C . GLY A 1 315 ? 24.644 31.192 24.353 1.00 30.32 315 GLY A C 1
ATOM 2378 O O . GLY A 1 315 ? 25.252 31.220 25.419 1.00 26.70 315 GLY A O 1
ATOM 2379 N N . ASP A 1 316 ? 23.970 32.229 23.822 1.00 32.69 316 ASP A N 1
ATOM 2380 C CA . ASP A 1 316 ? 23.849 33.558 24.410 1.00 34.15 316 ASP A CA 1
ATOM 2381 C C . ASP A 1 316 ? 22.703 33.606 25.420 1.00 31.98 316 ASP A C 1
ATOM 2382 O O . ASP A 1 316 ? 22.713 34.426 26.340 1.00 28.83 316 ASP A O 1
ATOM 2387 N N . ALA A 1 317 ? 21.695 32.758 25.192 1.00 29.14 317 ALA A N 1
ATOM 2388 C CA . ALA A 1 317 ? 20.671 32.482 26.185 1.00 27.86 317 ALA A CA 1
ATOM 2389 C C . ALA A 1 317 ? 20.031 31.130 25.874 1.00 25.60 317 ALA A C 1
ATOM 2390 O O . ALA A 1 317 ? 20.209 30.592 24.786 1.00 25.13 317 ALA A O 1
ATOM 2392 N N . ASP A 1 318 ? 19.286 30.609 26.846 1.00 24.73 318 ASP A N 1
ATOM 2393 C CA . ASP A 1 318 ? 18.544 29.364 26.733 1.00 25.73 318 ASP A CA 1
ATOM 2394 C C . ASP A 1 318 ? 17.121 29.617 26.242 1.00 25.35 318 ASP A C 1
ATOM 2395 O O . ASP A 1 318 ? 16.515 28.761 25.591 1.00 25.74 318 ASP A O 1
ATOM 2400 N N . LEU A 1 319 ? 16.616 30.810 26.557 1.00 23.52 319 LEU A N 1
ATOM 2401 C CA . LEU A 1 319 ? 15.237 31.185 26.328 1.00 23.76 319 LEU A CA 1
ATOM 2402 C C . LEU A 1 319 ? 15.211 32.534 25.629 1.00 23.20 319 LEU A C 1
ATOM 2403 O O . LEU A 1 319 ? 15.939 33.461 26.000 1.00 24.08 319 LEU A O 1
ATOM 2408 N N . VAL A 1 320 ? 14.329 32.629 24.635 1.00 22.96 320 VAL A N 1
ATOM 2409 C CA . VAL A 1 320 ? 14.083 33.896 23.980 1.00 22.00 320 VAL A CA 1
ATOM 2410 C C . VAL A 1 320 ? 12.668 34.303 24.357 1.00 21.88 320 VAL A C 1
ATOM 2411 O O . VAL A 1 320 ? 11.724 33.558 24.087 1.00 19.84 320 VAL A O 1
ATOM 2415 N N . LEU A 1 321 ? 12.569 35.503 24.952 1.00 22.72 321 LEU A N 1
ATOM 2416 C CA . LEU A 1 321 ? 11.291 36.102 25.303 1.00 22.45 321 LEU A CA 1
ATOM 2417 C C . LEU A 1 321 ? 10.941 37.196 24.301 1.00 22.59 321 LEU A C 1
ATOM 2418 O O . LEU A 1 321 ? 11.784 38.002 23.908 1.00 23.33 321 LEU A O 1
ATOM 2423 N N . LEU A 1 322 ? 9.674 37.159 23.881 1.00 22.19 322 LEU A N 1
ATOM 2424 C CA . LEU A 1 322 ? 9.067 38.175 23.045 1.00 21.00 322 LEU A CA 1
ATOM 2425 C C . LEU A 1 322 ? 7.978 38.837 23.880 1.00 20.59 322 LEU A C 1
ATOM 2426 O O . LEU A 1 322 ? 7.115 38.143 24.423 1.00 19.61 322 LEU A O 1
ATOM 2431 N N . GLY A 1 323 ? 8.072 40.170 23.988 1.00 20.89 323 GLY A N 1
ATOM 2432 C CA . GLY A 1 323 ? 6.993 41.054 24.412 1.00 19.22 323 GLY A CA 1
ATOM 2433 C C . GLY A 1 323 ? 6.135 41.502 23.222 1.00 19.52 323 GLY A C 1
ATOM 2434 O O . GLY A 1 323 ? 5.248 40.772 22.768 1.00 19.33 323 GLY A O 1
ATOM 2435 N N . ARG A 1 324 ? 6.433 42.700 22.698 1.00 19.08 324 ARG A N 1
ATOM 2436 C CA . ARG A 1 324 ? 5.608 43.375 21.712 1.00 19.34 324 ARG A CA 1
ATOM 2437 C C . ARG A 1 324 ? 5.385 42.524 20.453 1.00 21.95 324 ARG A C 1
ATOM 2438 O O . ARG A 1 324 ? 4.287 42.492 19.888 1.00 24.88 324 ARG A O 1
ATOM 2446 N N . GLU A 1 325 ? 6.417 41.843 19.968 1.00 21.26 325 GLU A N 1
ATOM 2447 C CA . GLU A 1 325 ? 6.200 41.022 18.792 1.00 21.49 325 GLU A CA 1
ATOM 2448 C C . GLU A 1 325 ? 5.027 40.073 19.021 1.00 21.40 325 GLU A C 1
ATOM 2449 O O . GLU A 1 325 ? 4.265 39.824 18.088 1.00 20.66 325 GLU A O 1
ATOM 2455 N N . LEU A 1 326 ? 4.879 39.529 20.243 1.00 20.12 326 LEU A N 1
ATOM 2456 C CA . LEU A 1 326 ? 3.770 38.603 20.452 1.00 20.49 326 LEU A CA 1
ATOM 2457 C C . LEU A 1 326 ? 2.424 39.316 20.577 1.00 19.06 326 LEU A C 1
ATOM 2458 O O . LEU A 1 326 ? 1.401 38.744 20.235 1.00 20.07 326 LEU A O 1
ATOM 2463 N N . LEU A 1 327 ? 2.420 40.549 21.067 1.00 18.79 327 LEU A N 1
ATOM 2464 C CA . LEU A 1 327 ? 1.214 41.366 21.022 1.00 19.56 327 LEU A CA 1
ATOM 2465 C C . LEU A 1 327 ? 0.790 41.584 19.567 1.00 20.49 327 LEU A C 1
ATOM 2466 O O . LEU A 1 327 ? -0.376 41.396 19.249 1.00 21.70 327 LEU A O 1
ATOM 2471 N N . ARG A 1 328 ? 1.726 41.976 18.693 1.00 20.10 328 ARG A N 1
ATOM 2472 C CA . ARG A 1 328 ? 1.432 42.164 17.277 1.00 21.48 328 ARG A CA 1
ATOM 2473 C C . ARG A 1 328 ? 0.994 40.851 16.630 1.00 23.91 328 ARG A C 1
ATOM 2474 O O . ARG A 1 328 ? 0.055 40.857 15.837 1.00 25.79 328 ARG A O 1
ATOM 2482 N N . ASP A 1 329 ? 1.695 39.741 16.926 1.00 24.19 329 ASP A N 1
ATOM 2483 C CA . ASP A 1 329 ? 1.523 38.492 16.183 1.00 24.96 329 ASP A CA 1
ATOM 2484 C C . ASP A 1 329 ? 1.530 37.278 17.125 1.00 24.59 329 ASP A C 1
ATOM 2485 O O . ASP A 1 329 ? 2.547 36.607 17.307 1.00 25.22 329 ASP A O 1
ATOM 2490 N N . PRO A 1 330 ? 0.396 36.905 17.745 1.00 22.28 330 PRO A N 1
ATOM 2491 C CA . PRO A 1 330 ? 0.408 35.780 18.672 1.00 22.32 330 PRO A CA 1
ATOM 2492 C C . PRO A 1 330 ? 0.761 34.467 17.982 1.00 21.64 330 PRO A C 1
ATOM 2493 O O . PRO A 1 330 ? 1.011 33.481 18.668 1.00 22.58 330 PRO A O 1
ATOM 2497 N N . HIS A 1 331 ? 0.780 34.458 16.645 1.00 20.91 331 HIS A N 1
ATOM 2498 C CA . HIS A 1 331 ? 1.113 33.235 15.916 1.00 22.09 331 HIS A CA 1
ATOM 2499 C C . HIS A 1 331 ? 2.559 33.252 15.428 1.00 20.77 331 HIS A C 1
ATOM 2500 O O . HIS A 1 331 ? 2.927 32.557 14.484 1.00 20.93 331 HIS A O 1
ATOM 2507 N N . TRP A 1 332 ? 3.396 34.026 16.111 1.00 19.91 332 TRP A N 1
ATOM 2508 C CA . TRP A 1 332 ? 4.753 34.178 15.622 1.00 20.74 332 TRP A CA 1
ATOM 2509 C C . TRP A 1 332 ? 5.506 32.843 15.673 1.00 22.19 332 TRP A C 1
ATOM 2510 O O . TRP A 1 332 ? 6.225 32.507 14.727 1.00 22.45 332 TRP A O 1
ATOM 2521 N N . PRO A 1 333 ? 5.377 32.032 16.751 1.00 21.80 333 PRO A N 1
ATOM 2522 C CA . PRO A 1 333 ? 6.047 30.738 16.789 1.00 21.99 333 PRO A CA 1
ATOM 2523 C C . PRO A 1 333 ? 5.752 29.925 15.539 1.00 21.51 333 PRO A C 1
ATOM 2524 O O . PRO A 1 333 ? 6.660 29.324 14.990 1.00 22.15 333 PRO A O 1
ATOM 2528 N N . LEU A 1 334 ? 4.501 29.927 15.070 1.00 24.33 334 LEU A N 1
ATOM 2529 C CA . LEU A 1 334 ? 4.192 29.111 13.905 1.00 25.05 334 LEU A CA 1
ATOM 2530 C C . LEU A 1 334 ? 4.924 29.650 12.670 1.00 25.56 334 LEU A C 1
ATOM 2531 O O . LEU A 1 334 ? 5.401 28.867 11.858 1.00 28.74 334 LEU A O 1
ATOM 2536 N N . ARG A 1 335 ? 5.082 30.972 12.548 1.00 27.38 335 ARG A N 1
ATOM 2537 C CA . ARG A 1 335 ? 5.775 31.523 11.388 1.00 29.78 335 ARG A CA 1
ATOM 2538 C C . ARG A 1 335 ? 7.286 31.340 11.502 1.00 31.24 335 ARG A C 1
ATOM 2539 O O . ARG A 1 335 ? 7.965 31.151 10.489 1.00 33.04 335 ARG A O 1
ATOM 2547 N N . ALA A 1 336 ? 7.785 31.393 12.741 1.00 29.62 336 ALA A N 1
ATOM 2548 C CA . ALA A 1 336 ? 9.187 31.167 13.045 1.00 30.01 336 ALA A CA 1
ATOM 2549 C C . ALA A 1 336 ? 9.599 29.777 12.584 1.00 29.19 336 ALA A C 1
ATOM 2550 O O . ALA A 1 336 ? 10.681 29.624 12.032 1.00 29.65 336 ALA A O 1
ATOM 2552 N N . ALA A 1 337 ? 8.717 28.797 12.820 1.00 29.69 337 ALA A N 1
ATOM 2553 C CA . ALA A 1 337 ? 8.951 27.387 12.539 1.00 31.61 337 ALA A CA 1
ATOM 2554 C C . ALA A 1 337 ? 9.089 27.148 11.030 1.00 32.33 337 ALA A C 1
ATOM 2555 O O . ALA A 1 337 ? 10.016 26.468 10.594 1.00 34.53 337 ALA A O 1
ATOM 2557 N N . ARG A 1 338 ? 8.168 27.717 10.243 1.00 30.60 338 ARG A N 1
ATOM 2558 C CA . ARG A 1 338 ? 8.187 27.594 8.794 1.00 29.60 338 ARG A CA 1
ATOM 2559 C C . ARG A 1 338 ? 9.388 28.353 8.229 1.00 27.93 338 ARG A C 1
ATOM 2560 O O . ARG A 1 338 ? 10.068 27.834 7.370 1.00 30.19 338 ARG A O 1
ATOM 2568 N N . ALA A 1 339 ? 9.702 29.537 8.763 1.00 28.10 339 ALA A N 1
ATOM 2569 C CA . ALA A 1 339 ? 10.860 30.304 8.319 1.00 29.56 339 ALA A CA 1
ATOM 2570 C C . ALA A 1 339 ? 12.175 29.556 8.552 1.00 30.16 339 ALA A C 1
ATOM 2571 O O . ALA A 1 339 ? 13.093 29.672 7.761 1.00 32.11 339 ALA A O 1
ATOM 2573 N N . LEU A 1 340 ? 12.274 28.802 9.646 1.00 31.15 340 LEU A N 1
ATOM 2574 C CA . LEU A 1 340 ? 13.500 28.119 10.013 1.00 31.07 340 LEU A CA 1
ATOM 2575 C C . LEU A 1 340 ? 13.469 26.658 9.568 1.00 34.91 340 LEU A C 1
ATOM 2576 O O . LEU A 1 340 ? 14.480 25.975 9.705 1.00 39.76 340 LEU A O 1
ATOM 2581 N N . GLY A 1 341 ? 12.318 26.178 9.074 1.00 34.42 341 GLY A N 1
ATOM 2582 C CA . GLY A 1 341 ? 12.169 24.802 8.617 1.00 36.26 341 GLY A CA 1
ATOM 2583 C C . GLY A 1 341 ? 12.060 23.773 9.749 1.00 40.19 341 GLY A C 1
ATOM 2584 O O . GLY A 1 341 ? 12.544 22.650 9.606 1.00 39.53 341 GLY A O 1
ATOM 2585 N N . HIS A 1 342 ? 11.405 24.142 10.865 1.00 40.17 342 HIS A N 1
ATOM 2586 C CA . HIS A 1 342 ? 11.138 23.195 11.941 1.00 40.96 342 HIS A CA 1
ATOM 2587 C C . HIS A 1 342 ? 9.665 22.804 11.919 1.00 41.55 342 HIS A C 1
ATOM 2588 O O . HIS A 1 342 ? 8.850 23.501 11.312 1.00 39.52 342 HIS A O 1
ATOM 2595 N N . ASP A 1 343 ? 9.352 21.688 12.590 1.00 43.12 343 ASP A N 1
ATOM 2596 C CA . ASP A 1 343 ? 7.998 21.157 12.656 1.00 44.41 343 ASP A CA 1
ATOM 2597 C C . ASP A 1 343 ? 7.223 21.715 13.854 1.00 43.44 343 ASP A C 1
ATOM 2598 O O . ASP A 1 343 ? 7.552 21.420 15.004 1.00 44.53 343 ASP A O 1
ATOM 2603 N N . LEU A 1 344 ? 6.171 22.503 13.583 1.00 39.03 344 LEU A N 1
ATOM 2604 C CA . LEU A 1 344 ? 5.234 22.896 14.632 1.00 36.58 344 LEU A CA 1
ATOM 2605 C C . LEU A 1 344 ? 3.804 22.789 14.112 1.00 35.67 344 LEU A C 1
ATOM 2606 O O . LEU A 1 344 ? 3.404 23.455 13.154 1.00 35.24 344 LEU A O 1
ATOM 2611 N N . ALA A 1 345 ? 3.053 21.901 14.754 1.00 33.12 345 ALA A N 1
ATOM 2612 C CA . ALA A 1 345 ? 1.656 21.738 14.418 1.00 33.96 345 ALA A CA 1
ATOM 2613 C C . ALA A 1 345 ? 0.910 22.942 14.985 1.00 34.16 345 ALA A C 1
ATOM 2614 O O . ALA A 1 345 ? 1.223 23.392 16.084 1.00 32.67 345 ALA A O 1
ATOM 2616 N N . PRO A 1 346 ? -0.049 23.529 14.236 1.00 32.03 346 PRO A N 1
ATOM 2617 C CA . PRO A 1 346 ? -0.993 24.484 14.814 1.00 32.32 346 PRO A CA 1
ATOM 2618 C C . PRO A 1 346 ? -2.022 23.734 15.649 1.00 32.43 346 PRO A C 1
ATOM 2619 O O . PRO A 1 346 ? -2.068 22.508 15.629 1.00 34.36 346 PRO A O 1
ATOM 2623 N N . PRO A 1 347 ? -2.903 24.441 16.392 1.00 32.75 347 PRO A N 1
ATOM 2624 C CA . PRO A 1 347 ? -4.039 23.777 17.034 1.00 32.54 347 PRO A CA 1
ATOM 2625 C C . PRO A 1 347 ? -4.804 22.926 16.016 1.00 30.69 347 PRO A C 1
ATOM 2626 O O . PRO A 1 347 ? -5.004 23.340 14.876 1.00 31.10 347 PRO A O 1
ATOM 2630 N N . PRO A 1 348 ? -5.261 21.709 16.384 1.00 28.67 348 PRO A N 1
ATOM 2631 C CA . PRO A 1 348 ? -5.949 20.835 15.428 1.00 28.05 348 PRO A CA 1
ATOM 2632 C C . PRO A 1 348 ? -7.134 21.532 14.748 1.00 29.28 348 PRO A C 1
ATOM 2633 O O . PRO A 1 348 ? -7.470 21.255 13.592 1.00 28.05 348 PRO A O 1
ATOM 2637 N N . GLN A 1 349 ? -7.732 22.496 15.454 1.00 28.06 349 GLN A N 1
ATOM 2638 C CA . GLN A 1 349 ? -8.875 23.227 14.933 1.00 26.62 349 GLN A CA 1
ATOM 2639 C C . GLN A 1 349 ? -8.499 24.056 13.701 1.00 25.54 349 GLN A C 1
ATOM 2640 O O . GLN A 1 349 ? -9.385 24.479 12.955 1.00 24.07 349 GLN A O 1
ATOM 2646 N N . TYR A 1 350 ? -7.189 24.290 13.516 1.00 23.21 350 TYR A N 1
ATOM 2647 C CA . TYR A 1 350 ? -6.687 25.260 12.556 1.00 24.28 350 TYR A CA 1
ATOM 2648 C C . TYR A 1 350 ? -5.934 24.553 11.424 1.00 24.41 350 TYR A C 1
ATOM 2649 O O . TYR A 1 350 ? -5.348 25.209 10.565 1.00 23.71 350 TYR A O 1
ATOM 2658 N N . LEU A 1 351 ? -5.939 23.214 11.413 1.00 24.87 351 LEU A N 1
ATOM 2659 C CA . LEU A 1 351 ? -5.091 22.471 10.482 1.00 24.95 351 LEU A CA 1
ATOM 2660 C C . LEU A 1 351 ? -5.348 22.891 9.030 1.00 24.27 351 LEU A C 1
ATOM 2661 O O . LEU A 1 351 ? -4.419 22.952 8.234 1.00 24.65 351 LEU A O 1
ATOM 2666 N N . ARG A 1 352 ? -6.599 23.224 8.692 1.00 25.31 352 ARG A N 1
ATOM 2667 C CA . ARG A 1 352 ? -6.979 23.415 7.298 1.00 26.23 352 ARG A CA 1
ATOM 2668 C C . ARG A 1 352 ? -6.527 24.791 6.815 1.00 27.49 352 ARG A C 1
ATOM 2669 O O . ARG A 1 352 ? -6.836 25.170 5.687 1.00 27.33 352 ARG A O 1
ATOM 2677 N N . ALA A 1 353 ? -5.746 25.502 7.649 1.00 27.59 353 ALA A N 1
ATOM 2678 C CA . ALA A 1 353 ? -5.271 26.835 7.292 1.00 28.13 353 ALA A CA 1
ATOM 2679 C C . ALA A 1 353 ? -3.784 26.835 6.956 1.00 28.46 353 ALA A C 1
ATOM 2680 O O . ALA A 1 353 ? -3.294 27.815 6.411 1.00 27.88 353 ALA A O 1
ATOM 2682 N N . TRP A 1 354 ? -3.071 25.767 7.325 1.00 31.46 354 TRP A N 1
ATOM 2683 C CA . TRP A 1 354 ? -1.616 25.790 7.333 1.00 35.31 354 TRP A CA 1
ATOM 2684 C C . TRP A 1 354 ? -1.045 24.796 6.324 1.00 41.66 354 TRP A C 1
ATOM 2685 O O . TRP A 1 354 ? -1.861 24.169 5.602 1.00 42.66 354 TRP A O 1
ATOM 2697 N N . MET B 1 1 ? -47.601 92.049 33.097 1.00 84.37 1 MET B N 1
ATOM 2698 C CA . MET B 1 1 ? -46.373 91.800 33.894 1.00 88.03 1 MET B CA 1
ATOM 2699 C C . MET B 1 1 ? -45.586 90.733 33.143 1.00 82.99 1 MET B C 1
ATOM 2700 O O . MET B 1 1 ? -44.836 89.980 33.785 1.00 82.14 1 MET B O 1
ATOM 2705 N N . GLN B 1 2 ? -45.778 90.687 31.828 1.00 73.11 2 GLN B N 1
ATOM 2706 C CA . GLN B 1 2 ? -45.054 89.729 30.967 1.00 68.53 2 GLN B CA 1
ATOM 2707 C C . GLN B 1 2 ? -43.553 89.932 31.122 1.00 56.35 2 GLN B C 1
ATOM 2708 O O . GLN B 1 2 ? -43.111 91.089 31.106 1.00 55.71 2 GLN B O 1
ATOM 2714 N N . PRO B 1 3 ? -42.755 88.861 31.289 1.00 47.84 3 PRO B N 1
ATOM 2715 C CA . PRO B 1 3 ? -41.305 88.999 31.310 1.00 43.82 3 PRO B CA 1
ATOM 2716 C C . PRO B 1 3 ? -40.703 89.637 30.049 1.00 40.41 3 PRO B C 1
ATOM 2717 O O . PRO B 1 3 ? -41.158 89.330 28.978 1.00 35.94 3 PRO B O 1
ATOM 2721 N N . HIS B 1 4 ? -39.728 90.527 30.220 1.00 35.58 4 HIS B N 1
ATOM 2722 C CA . HIS B 1 4 ? -38.995 91.135 29.079 1.00 35.43 4 HIS B CA 1
ATOM 2723 C C . HIS B 1 4 ? -37.487 90.857 29.214 1.00 35.11 4 HIS B C 1
ATOM 2724 O O . HIS B 1 4 ? -37.127 90.119 30.123 1.00 36.21 4 HIS B O 1
ATOM 2731 N N . LEU B 1 5 ? -36.643 91.505 28.410 1.00 31.30 5 LEU B N 1
ATOM 2732 C CA . LEU B 1 5 ? -35.229 91.172 28.354 1.00 31.54 5 LEU B CA 1
ATOM 2733 C C . LEU B 1 5 ? -34.532 91.648 29.619 1.00 32.90 5 LEU B C 1
ATOM 2734 O O . LEU B 1 5 ? -33.527 91.061 30.013 1.00 31.76 5 LEU B O 1
ATOM 2739 N N . PHE B 1 6 ? -35.085 92.705 30.234 1.00 33.89 6 PHE B N 1
ATOM 2740 C CA . PHE B 1 6 ? -34.481 93.337 31.398 1.00 31.51 6 PHE B CA 1
ATOM 2741 C C . PHE B 1 6 ? -35.298 93.085 32.662 1.00 31.81 6 PHE B C 1
ATOM 2742 O O . PHE B 1 6 ? -35.099 93.754 33.673 1.00 32.10 6 PHE B O 1
ATOM 2750 N N . THR B 1 7 ? -36.184 92.087 32.605 1.00 34.15 7 THR B N 1
ATOM 2751 C CA . THR B 1 7 ? -36.865 91.580 33.785 1.00 35.41 7 THR B CA 1
ATOM 2752 C C . THR B 1 7 ? -35.895 90.719 34.589 1.00 37.20 7 THR B C 1
ATOM 2753 O O . THR B 1 7 ? -35.316 89.781 34.043 1.00 36.03 7 THR B O 1
ATOM 2757 N N . PRO B 1 8 ? -35.696 90.984 35.907 1.00 40.05 8 PRO B N 1
ATOM 2758 C CA . PRO B 1 8 ? -34.880 90.101 36.744 1.00 36.26 8 PRO B CA 1
ATOM 2759 C C . PRO B 1 8 ? -35.393 88.666 36.665 1.00 35.13 8 PRO B C 1
ATOM 2760 O O . PRO B 1 8 ? -36.551 88.441 36.333 1.00 36.89 8 PRO B O 1
ATOM 2764 N N . LEU B 1 9 ? -34.519 87.699 36.957 1.00 36.40 9 LEU B N 1
ATOM 2765 C CA . LEU B 1 9 ? -34.910 86.299 37.029 1.00 34.61 9 LEU B CA 1
ATOM 2766 C C . LEU B 1 9 ? -34.291 85.690 38.284 1.00 36.23 9 LEU B C 1
ATOM 2767 O O . LEU B 1 9 ? -33.113 85.905 38.554 1.00 39.10 9 LEU B O 1
ATOM 2772 N N . THR B 1 10 ? -35.086 84.911 39.025 1.00 36.41 10 THR B N 1
ATOM 2773 C CA . THR B 1 10 ? -34.643 84.319 40.277 1.00 32.97 10 THR B CA 1
ATOM 2774 C C . THR B 1 10 ? -34.725 82.802 40.183 1.00 35.60 10 THR B C 1
ATOM 2775 O O . THR B 1 10 ? -35.737 82.250 39.757 1.00 36.27 10 THR B O 1
ATOM 2779 N N . ILE B 1 11 ? -33.627 82.143 40.552 1.00 36.11 11 ILE B N 1
ATOM 2780 C CA . ILE B 1 11 ? -33.625 80.715 40.820 1.00 35.62 11 ILE B CA 1
ATOM 2781 C C . ILE B 1 11 ? -32.887 80.538 42.146 1.00 37.15 11 ILE B C 1
ATOM 2782 O O . ILE B 1 11 ? -31.848 81.170 42.356 1.00 35.38 11 ILE B O 1
ATOM 2787 N N . GLY B 1 12 ? -33.477 79.753 43.061 1.00 36.81 12 GLY B N 1
ATOM 2788 C CA . GLY B 1 12 ? -32.978 79.655 44.427 1.00 33.92 12 GLY B CA 1
ATOM 2789 C C . GLY B 1 12 ? -32.772 81.041 45.035 1.00 32.97 12 GLY B C 1
ATOM 2790 O O . GLY B 1 12 ? -33.715 81.817 45.105 1.00 31.53 12 GLY B O 1
ATOM 2791 N N . SER B 1 13 ? -31.517 81.361 45.407 1.00 37.07 13 SER B N 1
ATOM 2792 C CA . SER B 1 13 ? -31.150 82.604 46.077 1.00 38.64 13 SER B CA 1
ATOM 2793 C C . SER B 1 13 ? -30.381 83.577 45.172 1.00 40.75 13 SER B C 1
ATOM 2794 O O . SER B 1 13 ? -29.812 84.555 45.669 1.00 40.31 13 SER B O 1
ATOM 2797 N N . VAL B 1 14 ? -30.385 83.336 43.847 1.00 43.75 14 VAL B N 1
ATOM 2798 C CA . VAL B 1 14 ? -29.644 84.174 42.904 1.00 42.55 14 VAL B CA 1
ATOM 2799 C C . VAL B 1 14 ? -30.613 84.960 42.008 1.00 40.54 14 VAL B C 1
ATOM 2800 O O . VAL B 1 14 ? -31.567 84.412 41.455 1.00 37.76 14 VAL B O 1
ATOM 2804 N N . THR B 1 15 ? -30.389 86.272 41.897 1.00 36.58 15 THR B N 1
ATOM 2805 C CA . THR B 1 15 ? -31.227 87.075 41.029 1.00 36.13 15 THR B CA 1
ATOM 2806 C C . THR B 1 15 ? -30.350 87.646 39.918 1.00 34.62 15 THR B C 1
ATOM 2807 O O . THR B 1 15 ? -29.407 88.391 40.187 1.00 32.27 15 THR B O 1
ATOM 2811 N N . LEU B 1 16 ? -30.653 87.264 38.670 1.00 32.27 16 LEU B N 1
ATOM 2812 C CA . LEU B 1 16 ? -29.924 87.800 37.535 1.00 28.26 16 LEU B CA 1
ATOM 2813 C C . LEU B 1 16 ? -30.601 89.117 37.244 1.00 28.42 16 LEU B C 1
ATOM 2814 O O . LEU B 1 16 ? -31.823 89.144 37.164 1.00 32.03 16 LEU B O 1
ATOM 2819 N N . ARG B 1 17 ? -29.816 90.184 37.112 1.00 27.79 17 ARG B N 1
ATOM 2820 C CA . ARG B 1 17 ? -30.396 91.514 37.007 1.00 26.73 17 ARG B CA 1
ATOM 2821 C C . ARG B 1 17 ? -31.073 91.690 35.637 1.00 29.08 17 ARG B C 1
ATOM 2822 O O . ARG B 1 17 ? -31.592 92.768 35.356 1.00 27.97 17 ARG B O 1
ATOM 2830 N N . ASN B 1 18 ? -31.035 90.651 34.778 1.00 26.54 18 ASN B N 1
ATOM 2831 C CA . ASN B 1 18 ? -31.692 90.666 33.476 1.00 26.56 18 ASN B CA 1
ATOM 2832 C C . ASN B 1 18 ? -31.548 89.308 32.796 1.00 25.50 18 ASN B C 1
ATOM 2833 O O . ASN B 1 18 ? -30.987 88.381 33.365 1.00 27.93 18 ASN B O 1
ATOM 2838 N N . ARG B 1 19 ? -32.050 89.206 31.565 1.00 25.86 19 ARG B N 1
ATOM 2839 C CA . ARG B 1 19 ? -32.139 87.918 30.896 1.00 28.57 19 ARG B CA 1
ATOM 2840 C C . ARG B 1 19 ? -31.020 87.716 29.876 1.00 27.87 19 ARG B C 1
ATOM 2841 O O . ARG B 1 19 ? -31.097 86.784 29.070 1.00 28.65 19 ARG B O 1
ATOM 2849 N N . ILE B 1 20 ? -29.997 88.584 29.904 1.00 27.62 20 ILE B N 1
ATOM 2850 C CA . ILE B 1 20 ? -28.859 88.451 28.996 1.00 29.75 20 ILE B CA 1
ATOM 2851 C C . ILE B 1 20 ? -27.705 87.714 29.684 1.00 28.91 20 ILE B C 1
ATOM 2852 O O . ILE B 1 20 ? -27.157 88.159 30.700 1.00 28.66 20 ILE B O 1
ATOM 2857 N N . GLY B 1 21 ? -27.339 86.566 29.115 1.00 29.60 21 GLY B N 1
ATOM 2858 C CA . GLY B 1 21 ? -26.154 85.854 29.577 1.00 27.26 21 GLY B CA 1
ATOM 2859 C C . GLY B 1 21 ? -25.021 85.950 28.561 1.00 23.93 21 GLY B C 1
ATOM 2860 O O . GLY B 1 21 ? -25.259 86.030 27.365 1.00 21.51 21 GLY B O 1
ATOM 2861 N N . MET B 1 22 ? -23.784 85.919 29.049 1.00 24.81 22 MET B N 1
ATOM 2862 C CA . MET B 1 22 ? -22.666 85.672 28.158 1.00 24.05 22 MET B CA 1
ATOM 2863 C C . MET B 1 22 ? -22.482 84.156 28.025 1.00 23.72 22 MET B C 1
ATOM 2864 O O . MET B 1 22 ? -22.173 83.452 28.983 1.00 23.44 22 MET B O 1
ATOM 2869 N N . SER B 1 23 ? -22.760 83.646 26.826 1.00 23.23 23 SER B N 1
ATOM 2870 C CA . SER B 1 23 ? -22.533 82.250 26.486 1.00 22.75 23 SER B CA 1
ATOM 2871 C C . SER B 1 23 ? -21.084 81.865 26.812 1.00 23.70 23 SER B C 1
ATOM 2872 O O . SER B 1 23 ? -20.171 82.701 26.755 1.00 23.24 23 SER B O 1
ATOM 2875 N N . PRO B 1 24 ? -20.829 80.597 27.217 1.00 23.57 24 PRO B N 1
ATOM 2876 C CA . PRO B 1 24 ? -19.464 80.171 27.555 1.00 22.89 24 PRO B CA 1
ATOM 2877 C C . PRO B 1 24 ? -18.604 80.233 26.295 1.00 22.99 24 PRO B C 1
ATOM 2878 O O . PRO B 1 24 ? -19.032 79.757 25.239 1.00 23.73 24 PRO B O 1
ATOM 2882 N N . MET B 1 25 ? -17.422 80.857 26.395 1.00 21.00 25 MET B N 1
ATOM 2883 C CA . MET B 1 25 ? -16.569 80.966 25.224 1.00 21.88 25 MET B CA 1
ATOM 2884 C C . MET B 1 25 ? -15.100 80.777 25.579 1.00 21.38 25 MET B C 1
ATOM 2885 O O . MET B 1 25 ? -14.483 81.633 26.205 1.00 22.95 25 MET B O 1
ATOM 2890 N N . CYS B 1 26 ? -14.558 79.651 25.120 1.00 22.98 26 CYS B N 1
ATOM 2891 C CA . CYS B 1 26 ? -13.166 79.255 25.294 1.00 22.98 26 CYS B CA 1
ATOM 2892 C C . CYS B 1 26 ? -12.232 80.291 24.694 1.00 22.32 26 CYS B C 1
ATOM 2893 O O . CYS B 1 26 ? -12.451 80.777 23.580 1.00 21.83 26 CYS B O 1
ATOM 2896 N N . GLN B 1 27 ? -11.155 80.527 25.443 1.00 20.96 27 GLN B N 1
ATOM 2897 C CA . GLN B 1 27 ? -10.238 81.625 25.221 1.00 20.81 27 GLN B CA 1
ATOM 2898 C C . GLN B 1 27 ? -8.885 81.055 24.829 1.00 21.31 27 GLN B C 1
ATOM 2899 O O . GLN B 1 27 ? -8.082 81.765 24.242 1.00 24.50 27 GLN B O 1
ATOM 2905 N N . TYR B 1 28 ? -8.676 79.766 25.107 1.00 20.69 28 TYR B N 1
ATOM 2906 C CA . TYR B 1 28 ? -7.439 79.094 24.747 1.00 22.08 28 TYR B CA 1
ATOM 2907 C C . TYR B 1 28 ? -6.242 79.901 25.238 1.00 21.83 28 TYR B C 1
ATOM 2908 O O . TYR B 1 28 ? -5.282 80.089 24.505 1.00 22.69 28 TYR B O 1
ATOM 2917 N N . SER B 1 29 ? -6.296 80.361 26.486 1.00 23.77 29 SER B N 1
ATOM 2918 C CA . SER B 1 29 ? -5.302 81.307 26.960 1.00 26.04 29 SER B CA 1
ATOM 2919 C C . SER B 1 29 ? -4.851 80.979 28.379 1.00 28.57 29 SER B C 1
ATOM 2920 O O . SER B 1 29 ? -4.351 81.861 29.083 1.00 28.97 29 SER B O 1
ATOM 2923 N N . ALA B 1 30 ? -5.067 79.722 28.787 1.00 28.10 30 ALA B N 1
ATOM 2924 C CA . ALA B 1 30 ? -4.741 79.291 30.134 1.00 31.06 30 ALA B CA 1
ATOM 2925 C C . ALA B 1 30 ? -3.432 78.506 30.092 1.00 34.51 30 ALA B C 1
ATOM 2926 O O . ALA B 1 30 ? -3.065 77.969 29.041 1.00 29.86 30 ALA B O 1
ATOM 2928 N N . VAL B 1 31 ? -2.744 78.443 31.245 1.00 38.09 31 VAL B N 1
ATOM 2929 C CA . VAL B 1 31 ? -1.489 77.708 31.366 1.00 38.91 31 VAL B CA 1
ATOM 2930 C C . VAL B 1 31 ? -1.625 76.695 32.502 1.00 37.03 31 VAL B C 1
ATOM 2931 O O . VAL B 1 31 ? -1.775 77.080 33.661 1.00 39.10 31 VAL B O 1
ATOM 2935 N N . ASP B 1 32 ? -1.602 75.405 32.134 1.00 36.81 32 ASP B N 1
ATOM 2936 C CA . ASP B 1 32 ? -1.913 74.274 33.002 1.00 38.76 32 ASP B CA 1
ATOM 2937 C C . ASP B 1 32 ? -3.237 74.473 33.747 1.00 39.75 32 ASP B C 1
ATOM 2938 O O . ASP B 1 32 ? -3.418 73.917 34.836 1.00 37.40 32 ASP B O 1
ATOM 2943 N N . GLY B 1 33 ? -4.167 75.244 33.157 1.00 36.54 33 GLY B N 1
ATOM 2944 C CA . GLY B 1 33 ? -5.477 75.501 33.755 1.00 34.91 33 GLY B CA 1
ATOM 2945 C C . GLY B 1 33 ? -5.645 76.909 34.345 1.00 30.11 33 GLY B C 1
ATOM 2946 O O . GLY B 1 33 ? -6.760 77.389 34.550 1.00 28.18 33 GLY B O 1
ATOM 2947 N N . PHE B 1 34 ? -4.530 77.575 34.621 1.00 29.30 34 PHE B N 1
ATOM 2948 C CA . PHE B 1 34 ? -4.597 78.842 35.322 1.00 30.09 34 PHE B CA 1
ATOM 2949 C C . PHE B 1 34 ? -4.969 79.947 34.340 1.00 29.05 34 PHE B C 1
ATOM 2950 O O . PHE B 1 34 ? -4.405 80.078 33.251 1.00 28.40 34 PHE B O 1
ATOM 2958 N N . PRO B 1 35 ? -5.935 80.807 34.716 1.00 28.02 35 PRO B N 1
ATOM 2959 C CA . PRO B 1 35 ? -6.253 81.961 33.887 1.00 25.78 35 PRO B CA 1
ATOM 2960 C C . PRO B 1 35 ? -5.042 82.882 33.959 1.00 27.16 35 PRO B C 1
ATOM 2961 O O . PRO B 1 35 ? -4.217 82.761 34.864 1.00 27.02 35 PRO B O 1
ATOM 2965 N N . THR B 1 36 ? -4.937 83.776 32.971 1.00 29.19 36 THR B N 1
ATOM 2966 C CA . THR B 1 36 ? -4.012 84.898 33.012 1.00 28.02 36 THR B CA 1
ATOM 2967 C C . THR B 1 36 ? -4.827 86.178 33.144 1.00 28.50 36 THR B C 1
ATOM 2968 O O . THR B 1 36 ? -6.050 86.152 33.285 1.00 29.60 36 THR B O 1
ATOM 2972 N N . ASP B 1 37 ? -4.157 87.315 33.043 1.00 30.12 37 ASP B N 1
ATOM 2973 C CA . ASP B 1 37 ? -4.870 88.575 33.146 1.00 31.97 37 ASP B CA 1
ATOM 2974 C C . ASP B 1 37 ? -5.812 88.804 31.966 1.00 31.38 37 ASP B C 1
ATOM 2975 O O . ASP B 1 37 ? -6.705 89.640 32.063 1.00 29.28 37 ASP B O 1
ATOM 2980 N N . TRP B 1 38 ? -5.607 88.074 30.860 1.00 29.51 38 TRP B N 1
ATOM 2981 C CA . TRP B 1 38 ? -6.562 88.102 29.765 1.00 26.78 38 TRP B CA 1
ATOM 2982 C C . TRP B 1 38 ? -7.968 87.769 30.268 1.00 25.74 38 TRP B C 1
ATOM 2983 O O . TRP B 1 38 ? -8.931 88.442 29.927 1.00 25.02 38 TRP B O 1
ATOM 2994 N N . HIS B 1 39 ? -8.090 86.718 31.074 1.00 25.55 39 HIS B N 1
ATOM 2995 C CA . HIS B 1 39 ? -9.399 86.279 31.538 1.00 25.00 39 HIS B CA 1
ATOM 2996 C C . HIS B 1 39 ? -10.079 87.338 32.404 1.00 23.96 39 HIS B C 1
ATOM 2997 O O . HIS B 1 39 ? -11.270 87.574 32.243 1.00 23.96 39 HIS B O 1
ATOM 3004 N N . LEU B 1 40 ? -9.361 87.923 33.361 1.00 23.92 40 LEU B N 1
ATOM 3005 C CA . LEU B 1 40 ? -9.953 88.947 34.259 1.00 25.33 40 LEU B CA 1
ATOM 3006 C C . LEU B 1 40 ? -10.591 90.042 33.404 1.00 25.35 40 LEU B C 1
ATOM 3007 O O . LEU B 1 40 ? -11.721 90.410 33.679 1.00 24.93 40 LEU B O 1
ATOM 3012 N N . MET B 1 41 ? -9.878 90.517 32.395 1.00 26.22 41 MET B N 1
ATOM 3013 C CA . MET B 1 41 ? -10.358 91.611 31.527 1.00 27.34 41 MET B CA 1
ATOM 3014 C C . MET B 1 41 ? -11.458 91.137 30.575 1.00 25.68 41 MET B C 1
ATOM 3015 O O . MET B 1 41 ? -12.464 91.823 30.472 1.00 24.75 41 MET B O 1
ATOM 3020 N N . HIS B 1 42 ? -11.264 90.000 29.923 1.00 24.50 42 HIS B N 1
ATOM 3021 C CA . HIS B 1 42 ? -12.246 89.483 28.944 1.00 23.36 42 HIS B CA 1
ATOM 3022 C C . HIS B 1 42 ? -13.590 89.392 29.639 1.00 25.44 42 HIS B C 1
ATOM 3023 O O . HIS B 1 42 ? -14.562 89.880 29.099 1.00 27.69 42 HIS B O 1
ATOM 3030 N N . LEU B 1 43 ? -13.597 88.827 30.833 1.00 25.10 43 LEU B N 1
ATOM 3031 C CA . LEU B 1 43 ? -14.856 88.620 31.539 1.00 23.02 43 LEU B CA 1
ATOM 3032 C C . LEU B 1 43 ? -15.286 89.889 32.275 1.00 22.24 43 LEU B C 1
ATOM 3033 O O . LEU B 1 43 ? -16.461 90.202 32.361 1.00 22.78 43 LEU B O 1
ATOM 3038 N N . GLY B 1 44 ? -14.344 90.642 32.818 1.00 23.38 44 GLY B N 1
ATOM 3039 C CA . GLY B 1 44 ? -14.755 91.840 33.535 1.00 25.56 44 GLY B CA 1
ATOM 3040 C C . GLY B 1 44 ? -15.518 92.824 32.637 1.00 26.38 44 GLY B C 1
ATOM 3041 O O . GLY B 1 44 ? -16.513 93.419 33.045 1.00 28.91 44 GLY B O 1
ATOM 3042 N N . ALA B 1 45 ? -15.036 92.998 31.405 1.00 26.12 45 ALA B N 1
ATOM 3043 C CA . ALA B 1 45 ? -15.617 93.948 30.474 1.00 24.70 45 ALA B CA 1
ATOM 3044 C C . ALA B 1 45 ? -17.094 93.620 30.245 1.00 23.35 45 ALA B C 1
ATOM 3045 O O . ALA B 1 45 ? -17.905 94.528 30.182 1.00 25.68 45 ALA B O 1
ATOM 3047 N N . ARG B 1 46 ? -17.446 92.330 30.144 1.00 23.24 46 ARG B N 1
ATOM 3048 C CA . ARG B 1 46 ? -18.811 91.916 29.857 1.00 22.15 46 ARG B CA 1
ATOM 3049 C C . ARG B 1 46 ? -19.699 92.093 31.081 1.00 23.30 46 ARG B C 1
ATOM 3050 O O . ARG B 1 46 ? -20.878 92.405 30.938 1.00 23.96 46 ARG B O 1
ATOM 3058 N N . ALA B 1 47 ? -19.138 91.829 32.269 1.00 24.43 47 ALA B N 1
ATOM 3059 C CA . ALA B 1 47 ? -19.808 92.173 33.509 1.00 25.20 47 ALA B CA 1
ATOM 3060 C C . ALA B 1 47 ? -20.085 93.688 33.540 1.00 23.74 47 ALA B C 1
ATOM 3061 O O . ALA B 1 47 ? -21.205 94.121 33.808 1.00 22.97 47 ALA B O 1
ATOM 3063 N N . ALA B 1 48 ? -19.077 94.502 33.202 1.00 22.36 48 ALA B N 1
ATOM 3064 C CA . ALA B 1 48 ? -19.244 95.950 33.166 1.00 25.41 48 ALA B CA 1
ATOM 3065 C C . ALA B 1 48 ? -20.257 96.355 32.093 1.00 26.38 48 ALA B C 1
ATOM 3066 O O . ALA B 1 48 ? -20.875 97.425 32.167 1.00 26.33 48 ALA B O 1
ATOM 3068 N N . GLY B 1 49 ? -20.419 95.464 31.106 1.00 26.90 49 GLY B N 1
ATOM 3069 C CA . GLY B 1 49 ? -21.259 95.698 29.945 1.00 26.73 49 GLY B CA 1
ATOM 3070 C C . GLY B 1 49 ? -22.730 95.484 30.269 1.00 28.00 49 GLY B C 1
ATOM 3071 O O . GLY B 1 49 ? -23.602 95.911 29.511 1.00 32.10 49 GLY B O 1
ATOM 3072 N N . GLY B 1 50 ? -22.989 94.809 31.398 1.00 26.35 50 GLY B N 1
ATOM 3073 C CA . GLY B 1 50 ? -24.320 94.807 31.975 1.00 23.08 50 GLY B CA 1
ATOM 3074 C C . GLY B 1 50 ? -25.003 93.461 31.844 1.00 22.04 50 GLY B C 1
ATOM 3075 O O . GLY B 1 50 ? -26.197 93.358 32.094 1.00 21.81 50 GLY B O 1
ATOM 3076 N N . VAL B 1 51 ? -24.253 92.424 31.480 1.00 23.78 51 VAL B N 1
ATOM 3077 C CA . VAL B 1 51 ? -24.927 91.142 31.404 1.00 27.55 51 VAL B CA 1
ATOM 3078 C C . VAL B 1 51 ? -25.451 90.774 32.794 1.00 29.59 51 VAL B C 1
ATOM 3079 O O . VAL B 1 51 ? -25.007 91.309 33.820 1.00 28.68 51 VAL B O 1
ATOM 3083 N N . GLY B 1 52 ? -26.444 89.884 32.799 1.00 28.58 52 GLY B N 1
ATOM 3084 C CA . GLY B 1 52 ? -26.973 89.391 34.052 1.00 29.25 52 GLY B CA 1
ATOM 3085 C C . GLY B 1 52 ? -26.078 88.282 34.571 1.00 29.75 52 GLY B C 1
ATOM 3086 O O . GLY B 1 52 ? -25.876 88.168 35.783 1.00 33.45 52 GLY B O 1
ATOM 3087 N N . LEU B 1 53 ? -25.553 87.488 33.629 1.00 26.82 53 LEU B N 1
ATOM 3088 C CA . LEU B 1 53 ? -24.911 86.227 33.970 1.00 27.68 53 LEU B CA 1
ATOM 3089 C C . LEU B 1 53 ? -23.720 85.968 33.049 1.00 27.22 53 LEU B C 1
ATOM 3090 O O . LEU B 1 53 ? -23.868 85.862 31.835 1.00 27.13 53 LEU B O 1
ATOM 3095 N N . ILE B 1 54 ? -22.532 85.850 33.649 1.00 28.02 54 ILE B N 1
ATOM 3096 C CA . ILE B 1 54 ? -21.320 85.538 32.909 1.00 26.89 54 ILE B CA 1
ATOM 3097 C C . ILE B 1 54 ? -21.053 84.059 33.121 1.00 27.29 54 ILE B C 1
ATOM 3098 O O . ILE B 1 54 ? -20.783 83.683 34.254 1.00 29.80 54 ILE B O 1
ATOM 3103 N N . ILE B 1 55 ? -21.189 83.242 32.062 1.00 27.96 55 ILE B N 1
ATOM 3104 C CA . ILE B 1 55 ? -20.803 81.842 32.125 1.00 27.03 55 ILE B CA 1
ATOM 3105 C C . ILE B 1 55 ? -19.375 81.723 31.614 1.00 28.19 55 ILE B C 1
ATOM 3106 O O . ILE B 1 55 ? -19.112 81.986 30.442 1.00 27.79 55 ILE B O 1
ATOM 3111 N N . LEU B 1 56 ? -18.458 81.336 32.503 1.00 26.79 56 LEU B N 1
ATOM 3112 C CA . LEU B 1 56 ? -17.091 81.112 32.079 1.00 26.02 56 LEU B CA 1
ATOM 3113 C C . LEU B 1 56 ? -17.060 79.928 31.115 1.00 27.78 56 LEU B C 1
ATOM 3114 O O . LEU B 1 56 ? -17.908 79.038 31.175 1.00 28.60 56 LEU B O 1
ATOM 3119 N N . GLU B 1 57 ? -16.039 79.935 30.254 1.00 26.77 57 GLU B N 1
ATOM 3120 C CA . GLU B 1 57 ? -15.783 78.939 29.232 1.00 25.29 57 GLU B CA 1
ATOM 3121 C C . GLU B 1 57 ? -15.692 77.529 29.832 1.00 25.13 57 GLU B C 1
ATOM 3122 O O . GLU B 1 57 ? -15.482 77.356 31.035 1.00 23.93 57 GLU B O 1
ATOM 3128 N N . ALA B 1 58 ? -15.853 76.518 28.968 1.00 23.77 58 ALA B N 1
ATOM 3129 C CA . ALA B 1 58 ? -15.708 75.127 29.350 1.00 24.89 58 ALA B CA 1
ATOM 3130 C C . ALA B 1 58 ? -14.407 74.943 30.132 1.00 26.66 58 ALA B C 1
ATOM 3131 O O . ALA B 1 58 ? -13.325 75.058 29.575 1.00 27.63 58 ALA B O 1
ATOM 3133 N N . THR B 1 59 ? -14.519 74.686 31.440 1.00 30.53 59 THR B N 1
ATOM 3134 C CA . THR B 1 59 ? -13.350 74.464 32.282 1.00 32.00 59 THR B CA 1
ATOM 3135 C C . THR B 1 59 ? -13.241 72.976 32.618 1.00 28.99 59 THR B C 1
ATOM 3136 O O . THR B 1 59 ? -14.225 72.349 32.986 1.00 29.42 59 THR B O 1
ATOM 3140 N N . ALA B 1 60 ? -12.046 72.401 32.458 1.00 28.40 60 ALA B N 1
ATOM 3141 C CA . ALA B 1 60 ? -11.917 70.952 32.485 1.00 29.01 60 ALA B CA 1
ATOM 3142 C C . ALA B 1 60 ? -11.963 70.411 33.917 1.00 28.30 60 ALA B C 1
ATOM 3143 O O . ALA B 1 60 ? -11.322 70.941 34.818 1.00 28.99 60 ALA B O 1
ATOM 3145 N N . VAL B 1 61 ? -12.742 69.345 34.099 1.00 30.68 61 VAL B N 1
ATOM 3146 C CA . VAL B 1 61 ? -12.881 68.644 35.366 1.00 33.29 61 VAL B CA 1
ATOM 3147 C C . VAL B 1 61 ? -11.663 67.743 35.596 1.00 35.36 61 VAL B C 1
ATOM 3148 O O . VAL B 1 61 ? -11.469 67.256 36.702 1.00 39.42 61 VAL B O 1
ATOM 3152 N N . SER B 1 62 ? -10.851 67.548 34.544 1.00 33.91 62 SER B N 1
ATOM 3153 C CA . SER B 1 62 ? -9.635 66.751 34.529 1.00 33.14 62 SER B CA 1
ATOM 3154 C C . SER B 1 62 ? -8.724 67.244 33.399 1.00 35.43 62 SER B C 1
ATOM 3155 O O . SER B 1 62 ? -9.194 67.843 32.439 1.00 36.18 62 SER B O 1
ATOM 3158 N N . PRO B 1 63 ? -7.386 67.036 33.434 1.00 37.65 63 PRO B N 1
ATOM 3159 C CA . PRO B 1 63 ? -6.511 67.569 32.382 1.00 34.83 63 PRO B CA 1
ATOM 3160 C C . PRO B 1 63 ? -6.778 66.990 30.994 1.00 37.36 63 PRO B C 1
ATOM 3161 O O . PRO B 1 63 ? -6.609 67.663 29.977 1.00 39.36 63 PRO B O 1
ATOM 3165 N N . GLU B 1 64 ? -7.182 65.723 30.950 1.00 34.09 64 GLU B N 1
ATOM 3166 C CA . GLU B 1 64 ? -7.357 65.075 29.670 1.00 33.21 64 GLU B CA 1
ATOM 3167 C C . GLU B 1 64 ? -8.773 65.360 29.178 1.00 32.62 64 GLU B C 1
ATOM 3168 O O . GLU B 1 64 ? -9.188 64.827 28.149 1.00 31.73 64 GLU B O 1
ATOM 3174 N N . GLY B 1 65 ? -9.490 66.220 29.925 1.00 30.21 65 GLY B N 1
ATOM 3175 C CA . GLY B 1 65 ? -10.845 66.653 29.615 1.00 26.34 65 GLY B CA 1
ATOM 3176 C C . GLY B 1 65 ? -10.849 67.974 28.850 1.00 25.77 65 GLY B C 1
ATOM 3177 O O . GLY B 1 65 ? -11.886 68.435 28.371 1.00 27.90 65 GLY B O 1
ATOM 3178 N N . ARG B 1 66 ? -9.660 68.562 28.729 1.00 25.84 66 ARG B N 1
ATOM 3179 C CA . ARG B 1 66 ? -9.468 69.852 28.093 1.00 25.26 66 ARG B CA 1
ATOM 3180 C C . ARG B 1 66 ? -9.590 69.681 26.591 1.00 23.95 66 ARG B C 1
ATOM 3181 O O . ARG B 1 66 ? -9.179 68.656 26.061 1.00 26.43 66 ARG B O 1
ATOM 3189 N N . ILE B 1 67 ? -10.132 70.698 25.922 1.00 22.12 67 ILE B N 1
ATOM 3190 C CA . ILE B 1 67 ? -10.067 70.770 24.468 1.00 22.68 67 ILE B CA 1
ATOM 3191 C C . ILE B 1 67 ? -8.606 70.931 24.021 1.00 22.40 67 ILE B C 1
ATOM 3192 O O . ILE B 1 67 ? -8.152 70.307 23.070 1.00 23.62 67 ILE B O 1
ATOM 3197 N N . SER B 1 68 ? -7.843 71.760 24.723 1.00 21.37 68 SER B N 1
ATOM 3198 C CA . SER B 1 68 ? -6.492 72.056 24.291 1.00 22.11 68 SER B CA 1
ATOM 3199 C C . SER B 1 68 ? -5.617 72.264 25.526 1.00 21.22 68 SER B C 1
ATOM 3200 O O . SER B 1 68 ? -6.139 72.403 26.625 1.00 22.25 68 SER B O 1
ATOM 3203 N N . PRO B 1 69 ? -4.276 72.311 25.381 1.00 20.90 69 PRO B N 1
ATOM 3204 C CA . PRO B 1 69 ? -3.379 72.607 26.495 1.00 23.17 69 PRO B CA 1
ATOM 3205 C C . PRO B 1 69 ? -3.678 73.955 27.144 1.00 23.57 69 PRO B C 1
ATOM 3206 O O . PRO B 1 69 ? -3.199 74.243 28.235 1.00 23.89 69 PRO B O 1
ATOM 3210 N N . PHE B 1 70 ? -4.491 74.768 26.470 1.00 25.83 70 PHE B N 1
ATOM 3211 C CA . PHE B 1 70 ? -4.615 76.164 26.848 1.00 25.47 70 PHE B CA 1
ATOM 3212 C C . PHE B 1 70 ? -5.990 76.442 27.442 1.00 24.60 70 PHE B C 1
ATOM 3213 O O . PHE B 1 70 ? -6.382 77.594 27.571 1.00 26.56 70 PHE B O 1
ATOM 3221 N N . ASP B 1 71 ? -6.710 75.375 27.777 1.00 25.21 71 ASP B N 1
ATOM 3222 C CA . ASP B 1 71 ? -8.042 75.448 28.341 1.00 25.09 71 ASP B CA 1
ATOM 3223 C C . ASP B 1 71 ? -7.955 75.747 29.830 1.00 25.54 71 ASP B C 1
ATOM 3224 O O . ASP B 1 71 ? -6.999 75.390 30.505 1.00 22.34 71 ASP B O 1
ATOM 3229 N N . LEU B 1 72 ? -9.000 76.394 30.335 1.00 27.28 72 LEU B N 1
ATOM 3230 C CA . LEU B 1 72 ? -9.161 76.604 31.755 1.00 27.96 72 LEU B CA 1
ATOM 3231 C C . LEU B 1 72 ? -9.450 75.259 32.412 1.00 30.16 72 LEU B C 1
ATOM 3232 O O . LEU B 1 72 ? -10.041 74.380 31.789 1.00 33.41 72 LEU B O 1
ATOM 3237 N N . GLY B 1 73 ? -9.019 75.114 33.665 1.00 30.08 73 GLY B N 1
ATOM 3238 C CA . GLY B 1 73 ? -9.214 73.838 34.372 1.00 27.83 73 GLY B CA 1
ATOM 3239 C C . GLY B 1 73 ? -9.690 74.046 35.791 1.00 28.40 73 GLY B C 1
ATOM 3240 O O . GLY B 1 73 ? -9.627 75.186 36.268 1.00 26.70 73 GLY B O 1
ATOM 3241 N N . ILE B 1 74 ? -10.153 72.977 36.436 1.00 30.00 74 ILE B N 1
ATOM 3242 C CA . ILE B 1 74 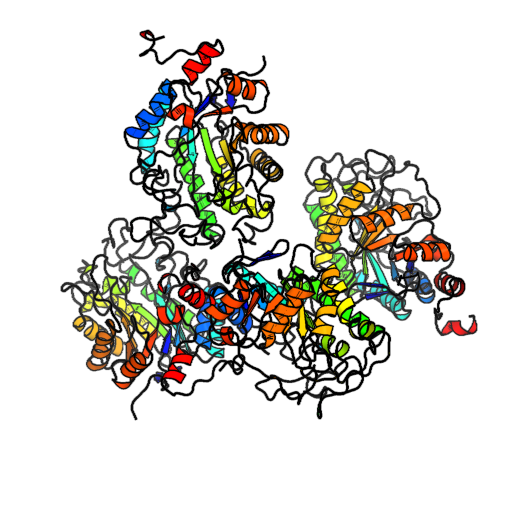? -10.647 73.057 37.840 1.00 32.13 74 ILE B CA 1
ATOM 3243 C C . ILE B 1 74 ? -10.488 71.642 38.411 1.00 31.27 74 ILE B C 1
ATOM 3244 O O . ILE B 1 74 ? -11.325 71.198 39.213 1.00 33.19 74 ILE B O 1
ATOM 3249 N N . TRP B 1 75 ? -9.420 70.956 37.994 1.00 31.82 75 TRP B N 1
ATOM 3250 C CA . TRP B 1 75 ? -9.177 69.567 38.466 1.00 34.96 75 TRP B CA 1
ATOM 3251 C C . TRP B 1 75 ? -8.356 69.587 39.757 1.00 33.71 75 TRP B C 1
ATOM 3252 O O . TRP B 1 75 ? -8.241 68.517 40.387 1.00 33.03 75 TRP B O 1
ATOM 3263 N N . SER B 1 76 ? -7.795 70.743 40.123 1.00 32.14 76 SER B N 1
ATOM 3264 C CA . SER B 1 76 ? -6.955 70.799 41.302 1.00 38.38 76 SER B CA 1
ATOM 3265 C C . SER B 1 76 ? -7.393 71.962 42.183 1.00 40.14 76 SER B C 1
ATOM 3266 O O . SER B 1 76 ? -7.914 72.955 41.677 1.00 41.03 76 SER B O 1
ATOM 3269 N N . ASP B 1 77 ? -7.119 71.847 43.489 1.00 39.01 77 ASP B N 1
ATOM 3270 C CA . ASP B 1 77 ? -7.493 72.859 44.460 1.00 38.30 77 ASP B CA 1
ATOM 3271 C C . ASP B 1 77 ? -6.748 74.162 44.164 1.00 37.06 77 ASP B C 1
ATOM 3272 O O . ASP B 1 77 ? -7.192 75.247 44.552 1.00 36.94 77 ASP B O 1
ATOM 3277 N N . ASP B 1 78 ? -5.620 74.046 43.456 1.00 35.24 78 ASP B N 1
ATOM 3278 C CA . ASP B 1 78 ? -4.789 75.191 43.112 1.00 38.50 78 ASP B CA 1
ATOM 3279 C C . ASP B 1 78 ? -5.597 76.257 42.361 1.00 38.09 78 ASP B C 1
ATOM 3280 O O . ASP B 1 78 ? -5.383 77.467 42.509 1.00 35.71 78 ASP B O 1
ATOM 3285 N N . HIS B 1 79 ? -6.551 75.797 41.554 1.00 35.99 79 HIS B N 1
ATOM 3286 C CA . HIS B 1 79 ? -7.277 76.692 40.676 1.00 34.51 79 HIS B CA 1
ATOM 3287 C C . HIS B 1 79 ? -8.295 77.516 41.452 1.00 37.88 79 HIS B C 1
ATOM 3288 O O . HIS B 1 79 ? -8.893 78.423 40.876 1.00 44.47 79 HIS B O 1
ATOM 3295 N N . ILE B 1 80 ? -8.578 77.148 42.705 1.00 34.35 80 ILE B N 1
ATOM 3296 C CA . ILE B 1 80 ? -9.659 77.856 43.458 1.00 35.15 80 ILE B CA 1
ATOM 3297 C C . ILE B 1 80 ? -9.280 79.330 43.619 1.00 34.68 80 ILE B C 1
ATOM 3298 O O . ILE B 1 80 ? -10.125 80.181 43.303 1.00 34.80 80 ILE B O 1
ATOM 3303 N N . ALA B 1 81 ? -8.040 79.685 43.907 1.00 35.69 81 ALA B N 1
ATOM 3304 C CA . ALA B 1 81 ? -7.705 81.106 44.178 1.00 34.79 81 ALA B CA 1
ATOM 3305 C C . ALA B 1 81 ? -7.889 82.026 42.969 1.00 34.58 81 ALA B C 1
ATOM 3306 O O . ALA B 1 81 ? -8.421 83.125 43.144 1.00 31.87 81 ALA B O 1
ATOM 3308 N N . ALA B 1 82 ? -7.447 81.591 41.794 1.00 33.51 82 ALA B N 1
ATOM 3309 C CA . ALA B 1 82 ? -7.458 82.471 40.607 1.00 34.24 82 ALA B CA 1
ATOM 3310 C C . ALA B 1 82 ? -8.871 82.603 40.042 1.00 34.33 82 ALA B C 1
ATOM 3311 O O . ALA B 1 82 ? -9.202 83.687 39.561 1.00 32.39 82 ALA B O 1
ATOM 3313 N N . LEU B 1 83 ? -9.664 81.544 40.145 1.00 32.70 83 LEU B N 1
ATOM 3314 C CA . LEU B 1 83 ? -11.082 81.602 39.725 1.00 34.17 83 LEU B CA 1
ATOM 3315 C C . LEU B 1 83 ? -11.876 82.489 40.691 1.00 37.96 83 LEU B C 1
ATOM 3316 O O . LEU B 1 83 ? -12.752 83.209 40.211 1.00 42.24 83 LEU B O 1
ATOM 3321 N N . SER B 1 84 ? -11.548 82.475 41.982 1.00 39.10 84 SER B N 1
ATOM 3322 C CA . SER B 1 84 ? -12.220 83.321 43.004 1.00 40.83 84 SER B CA 1
ATOM 3323 C C . SER B 1 84 ? -12.046 84.806 42.719 1.00 37.87 84 SER B C 1
ATOM 3324 O O . SER B 1 84 ? -12.987 85.541 42.976 1.00 42.46 84 SER B O 1
ATOM 3327 N N . ARG B 1 85 ? -10.874 85.218 42.255 1.00 37.93 85 ARG B N 1
ATOM 3328 C CA . ARG B 1 85 ? -10.580 86.651 41.986 1.00 40.71 85 ARG B CA 1
ATOM 3329 C C . ARG B 1 85 ? -11.425 87.151 40.809 1.00 37.87 85 ARG B C 1
ATOM 3330 O O . ARG B 1 85 ? -11.874 88.292 40.848 1.00 30.26 85 ARG B O 1
ATOM 3338 N N . ILE B 1 86 ? -11.636 86.287 39.823 1.00 35.62 86 ILE B N 1
ATOM 3339 C CA . ILE B 1 86 ? -12.470 86.624 38.641 1.00 34.40 86 ILE B CA 1
ATOM 3340 C C . ILE B 1 86 ? -13.921 86.752 39.108 1.00 36.52 86 ILE B C 1
ATOM 3341 O O . ILE B 1 86 ? -14.536 87.739 38.745 1.00 35.35 86 ILE B O 1
ATOM 3346 N N . VAL B 1 87 ? -14.399 85.811 39.929 1.00 37.30 87 VAL B N 1
ATOM 3347 C CA . VAL B 1 87 ? -15.784 85.830 40.475 1.00 34.66 87 VAL B CA 1
ATOM 3348 C C . VAL B 1 87 ? -16.025 87.171 41.162 1.00 34.65 87 VAL B C 1
ATOM 3349 O O . VAL B 1 87 ? -17.062 87.766 40.937 1.00 34.06 87 VAL B O 1
ATOM 3353 N N . LYS B 1 88 ? -15.053 87.634 41.924 1.00 38.91 88 LYS B N 1
ATOM 3354 C CA . LYS B 1 88 ? -15.215 88.883 42.687 1.00 40.31 88 LYS B CA 1
ATOM 3355 C C . LYS B 1 88 ? -15.309 90.082 41.752 1.00 38.74 88 LYS B C 1
ATOM 3356 O O . LYS B 1 88 ? -16.116 90.953 42.049 1.00 41.97 88 LYS B O 1
ATOM 3362 N N . LEU B 1 89 ? -14.530 90.119 40.672 1.00 36.54 89 LEU B N 1
ATOM 3363 C CA . LEU B 1 89 ? -14.684 91.232 39.701 1.00 32.37 89 LEU B CA 1
ATOM 3364 C C . LEU B 1 89 ? -16.052 91.103 39.048 1.00 31.33 89 LEU B C 1
ATOM 3365 O O . LEU B 1 89 ? -16.702 92.126 38.846 1.00 31.06 89 LEU B O 1
ATOM 3370 N N . ILE B 1 90 ? -16.472 89.873 38.779 1.00 29.25 90 ILE B N 1
ATOM 3371 C CA . ILE B 1 90 ? -17.727 89.694 38.068 1.00 31.90 90 ILE B CA 1
ATOM 3372 C C . ILE B 1 90 ? -18.890 90.107 38.974 1.00 38.35 90 ILE B C 1
ATOM 3373 O O . ILE B 1 90 ? -19.842 90.718 38.493 1.00 38.80 90 ILE B O 1
ATOM 3378 N N . GLU B 1 91 ? -18.820 89.778 40.277 1.00 42.44 91 GLU B N 1
ATOM 3379 C CA . GLU B 1 91 ? -19.931 90.065 41.182 1.00 45.32 91 GLU B CA 1
ATOM 3380 C C . GLU B 1 91 ? -19.962 91.563 41.502 1.00 41.25 91 GLU B C 1
ATOM 3381 O O . GLU B 1 91 ? -21.028 92.181 41.540 1.00 39.31 91 GLU B O 1
ATOM 3387 N N . SER B 1 92 ? -18.780 92.154 41.702 1.00 38.33 92 SER B N 1
ATOM 3388 C CA . SER B 1 92 ? -18.699 93.558 42.072 1.00 36.18 92 SER B CA 1
ATOM 3389 C C . SER B 1 92 ? -19.277 94.418 40.956 1.00 35.69 92 SER B C 1
ATOM 3390 O O . SER B 1 92 ? -19.413 95.630 41.131 1.00 35.69 92 SER B O 1
ATOM 3393 N N . LEU B 1 93 ? -19.555 93.796 39.799 1.00 33.06 93 LEU B N 1
ATOM 3394 C CA . LEU B 1 93 ? -20.067 94.582 38.689 1.00 33.57 93 LEU B CA 1
ATOM 3395 C C . LEU B 1 93 ? -21.541 94.293 38.408 1.00 31.54 93 LEU B C 1
ATOM 3396 O O . LEU B 1 93 ? -22.105 94.907 37.506 1.00 39.21 93 LEU B O 1
ATOM 3401 N N . GLY B 1 94 ? -22.171 93.386 39.161 1.00 27.30 94 GLY B N 1
ATOM 3402 C CA . GLY B 1 94 ? -23.619 93.226 39.082 1.00 27.39 94 GLY B CA 1
ATOM 3403 C C . GLY B 1 94 ? -24.050 91.961 38.334 1.00 29.12 94 GLY B C 1
ATOM 3404 O O . GLY B 1 94 ? -25.238 91.633 38.241 1.00 30.21 94 GLY B O 1
ATOM 3405 N N . ALA B 1 95 ? -23.066 91.227 37.821 1.00 27.50 95 ALA B N 1
ATOM 3406 C CA . ALA B 1 95 ? -23.340 90.002 37.104 1.00 27.23 95 ALA B CA 1
ATOM 3407 C C . ALA B 1 95 ? -23.186 88.826 38.059 1.00 28.45 95 ALA B C 1
ATOM 3408 O O . ALA B 1 95 ? -22.349 88.866 38.960 1.00 30.84 95 ALA B O 1
ATOM 3410 N N . VAL B 1 96 ? -23.993 87.783 37.844 1.00 27.17 96 VAL B N 1
ATOM 3411 C CA . VAL B 1 96 ? -23.789 86.538 38.554 1.00 28.71 96 VAL B CA 1
ATOM 3412 C C . VAL B 1 96 ? -22.714 85.773 37.801 1.00 30.08 96 VAL B C 1
ATOM 3413 O O . VAL B 1 96 ? -22.777 85.663 36.573 1.00 32.24 96 VAL B O 1
ATOM 3417 N N . ALA B 1 97 ? -21.775 85.225 38.579 1.00 29.21 97 ALA B N 1
ATOM 3418 C CA . ALA B 1 97 ? -20.648 84.465 38.076 1.00 26.24 97 ALA B CA 1
ATOM 3419 C C . ALA B 1 97 ? -21.010 82.987 38.029 1.00 25.84 97 ALA B C 1
ATOM 3420 O O . ALA B 1 97 ? -21.327 82.385 39.044 1.00 29.73 97 ALA B O 1
ATOM 3422 N N . GLY B 1 98 ? -20.981 82.410 36.833 1.00 25.21 98 GLY B N 1
ATOM 3423 C CA . GLY B 1 98 ? -21.223 80.991 36.674 1.00 24.15 98 GLY B CA 1
ATOM 3424 C C . GLY B 1 98 ? -20.056 80.362 35.929 1.00 25.82 98 GLY B C 1
ATOM 3425 O O . GLY B 1 98 ? -19.148 81.075 35.509 1.00 27.16 98 GLY B O 1
ATOM 3426 N N . ILE B 1 99 ? -20.088 79.034 35.791 1.00 24.16 99 ILE B N 1
ATOM 3427 C CA . ILE B 1 99 ? -18.990 78.299 35.202 1.00 25.10 99 ILE B CA 1
ATOM 3428 C C . ILE B 1 99 ? -19.564 77.094 34.465 1.00 23.77 99 ILE B C 1
ATOM 3429 O O . ILE B 1 99 ? -20.478 76.435 34.949 1.00 23.23 99 ILE B O 1
ATOM 3434 N N . GLN B 1 100 ? -19.014 76.805 33.287 1.00 23.83 100 GLN B N 1
ATOM 3435 C CA . GLN B 1 100 ? -19.376 75.573 32.604 1.00 26.00 100 GLN B CA 1
ATOM 3436 C C . GLN B 1 100 ? -18.284 74.525 32.819 1.00 26.03 100 GLN B C 1
ATOM 3437 O O . GLN B 1 100 ? -17.137 74.736 32.434 1.00 26.81 100 GLN B O 1
ATOM 3443 N N . LEU B 1 101 ? -18.651 73.411 33.451 1.00 24.69 101 LEU B N 1
ATOM 3444 C CA . LEU B 1 101 ? -17.722 72.322 33.689 1.00 24.09 101 LEU B CA 1
ATOM 3445 C C . LEU B 1 101 ? -17.709 71.440 32.444 1.00 24.06 101 LEU B C 1
ATOM 3446 O O . LEU B 1 101 ? -18.775 71.063 31.950 1.00 28.06 101 LEU B O 1
ATOM 3451 N N . ALA B 1 102 ? -16.515 71.078 31.962 1.00 23.03 102 ALA B N 1
ATOM 3452 C CA . ALA B 1 102 ? -16.428 70.432 30.663 1.00 24.46 102 ALA B CA 1
ATOM 3453 C C . ALA B 1 102 ? -15.546 69.194 30.710 1.00 25.95 102 ALA B C 1
ATOM 3454 O O . ALA B 1 102 ? -14.613 69.134 31.518 1.00 26.87 102 ALA B O 1
ATOM 3456 N N . HIS B 1 103 ? -15.845 68.255 29.790 1.00 25.43 103 HIS B N 1
ATOM 3457 C CA . HIS B 1 103 ? -14.993 67.133 29.434 1.00 25.48 103 HIS B CA 1
ATOM 3458 C C . HIS B 1 103 ? -15.104 66.856 27.939 1.00 25.30 103 HIS B C 1
ATOM 3459 O O . HIS B 1 103 ? -16.140 66.379 27.453 1.00 22.79 103 HIS B O 1
ATOM 3466 N N . ALA B 1 104 ? -13.988 67.095 27.244 1.00 24.21 104 ALA B N 1
ATOM 3467 C CA . ALA B 1 104 ? -13.953 67.121 25.794 1.00 22.94 104 ALA B CA 1
ATOM 3468 C C . ALA B 1 104 ? -13.896 65.705 25.212 1.00 23.57 104 ALA B C 1
ATOM 3469 O O . ALA B 1 104 ? -14.015 65.537 23.993 1.00 23.34 104 ALA B O 1
ATOM 3471 N N . GLY B 1 105 ? -13.728 64.686 26.070 1.00 21.99 105 GLY B N 1
ATOM 3472 C CA . GLY B 1 105 ? -13.832 63.310 25.601 1.00 23.65 105 GLY B CA 1
ATOM 3473 C C . GLY B 1 105 ? -13.009 63.079 24.330 1.00 24.07 105 GLY B C 1
ATOM 3474 O O . GLY B 1 105 ? -11.831 63.423 24.277 1.00 26.22 105 GLY B O 1
ATOM 3475 N N . ARG B 1 106 ? -13.644 62.564 23.278 1.00 23.59 106 ARG B N 1
ATOM 3476 C CA . ARG B 1 106 ? -12.940 62.136 22.077 1.00 23.53 106 ARG B CA 1
ATOM 3477 C C . ARG B 1 106 ? -12.448 63.312 21.243 1.00 24.26 106 ARG B C 1
ATOM 3478 O O . ARG B 1 106 ? -11.753 63.108 20.253 1.00 24.15 106 ARG B O 1
ATOM 3486 N N . LYS B 1 107 ? -12.781 64.544 21.651 1.00 26.37 107 LYS B N 1
ATOM 3487 C CA . LYS B 1 107 ? -12.367 65.704 20.876 1.00 26.18 107 LYS B CA 1
ATOM 3488 C C . LYS B 1 107 ? -11.282 66.438 21.654 1.00 27.33 107 LYS B C 1
ATOM 3489 O O . LYS B 1 107 ? -10.911 67.564 21.308 1.00 29.77 107 LYS B O 1
ATOM 3495 N N . ALA B 1 108 ? -10.784 65.789 22.711 1.00 23.33 108 ALA B N 1
ATOM 3496 C CA . ALA B 1 108 ? -9.734 66.383 23.515 1.00 23.57 108 ALA B CA 1
ATOM 3497 C C . ALA B 1 108 ? -8.435 66.403 22.714 1.00 23.75 108 ALA B C 1
ATOM 3498 O O . ALA B 1 108 ? -8.374 65.859 21.618 1.00 21.71 108 ALA B O 1
ATOM 3500 N N . SER B 1 109 ? -7.422 67.078 23.274 1.00 25.87 109 SER B N 1
ATOM 3501 C CA . SER B 1 109 ? -6.071 67.107 22.740 1.00 26.65 109 SER B CA 1
ATOM 3502 C C . SER B 1 109 ? -6.011 67.633 21.301 1.00 26.43 109 SER B C 1
ATOM 3503 O O . SER B 1 109 ? -5.476 66.963 20.414 1.00 30.72 109 SER B O 1
ATOM 3506 N N . VAL B 1 110 ? -6.558 68.842 21.082 1.00 26.15 110 VAL B N 1
ATOM 3507 C CA . VAL B 1 110 ? -6.441 69.572 19.824 1.00 25.22 110 VAL B CA 1
ATOM 3508 C C . VAL B 1 110 ? -5.800 70.924 20.121 1.00 24.10 110 VAL B C 1
ATOM 3509 O O . VAL B 1 110 ? -5.713 71.336 21.271 1.00 23.99 110 VAL B O 1
ATOM 3513 N N . GLY B 1 111 ? -5.353 71.596 19.056 1.00 25.37 111 GLY B N 1
ATOM 3514 C CA . GLY B 1 111 ? -4.747 72.914 19.134 1.00 24.51 111 GLY B CA 1
ATOM 3515 C C . GLY B 1 111 ? -5.790 74.028 19.035 1.00 25.43 111 GLY B C 1
ATOM 3516 O O . GLY B 1 111 ? -6.959 73.786 18.720 1.00 23.86 111 GLY B O 1
ATOM 3517 N N . ARG B 1 112 ? -5.336 75.254 19.321 1.00 26.12 112 ARG B N 1
ATOM 3518 C CA . ARG B 1 112 ? -6.136 76.466 19.230 1.00 25.32 112 ARG B CA 1
ATOM 3519 C C . ARG B 1 112 ? -6.799 76.577 17.858 1.00 25.97 112 ARG B C 1
ATOM 3520 O O . ARG B 1 112 ? -6.168 76.318 16.826 1.00 29.69 112 ARG B O 1
ATOM 3528 N N . PRO B 1 113 ? -8.085 76.984 17.789 1.00 24.73 113 PRO B N 1
ATOM 3529 C CA . PRO B 1 113 ? -8.756 77.195 16.505 1.00 26.13 113 PRO B CA 1
ATOM 3530 C C . PRO B 1 113 ? -7.951 78.085 15.572 1.00 28.14 113 PRO B C 1
ATOM 3531 O O . PRO B 1 113 ? -7.824 77.760 14.391 1.00 30.85 113 PRO B O 1
ATOM 3535 N N . TRP B 1 114 ? -7.398 79.179 16.119 1.00 28.70 114 TRP B N 1
ATOM 3536 C CA . TRP B 1 114 ? -6.720 80.172 15.296 1.00 29.92 114 TRP B CA 1
ATOM 3537 C C . TRP B 1 114 ? -5.321 79.694 14.913 1.00 32.13 114 TRP B C 1
ATOM 3538 O O . TRP B 1 114 ? -4.633 80.361 14.129 1.00 31.53 114 TRP B O 1
ATOM 3549 N N . GLU B 1 115 ? -4.901 78.559 15.501 1.00 31.69 115 GLU B N 1
ATOM 3550 C CA . GLU B 1 115 ? -3.650 77.919 15.118 1.00 30.67 115 GLU B CA 1
ATOM 3551 C C . GLU B 1 115 ? -3.939 76.680 14.267 1.00 31.55 115 GLU B C 1
ATOM 3552 O O . GLU B 1 115 ? -3.056 75.851 14.097 1.00 32.36 115 GLU B O 1
ATOM 3558 N N . GLY B 1 116 ? -5.184 76.542 13.777 1.00 30.67 116 GLY B N 1
ATOM 3559 C CA . GLY B 1 116 ? -5.532 75.487 12.839 1.00 30.76 116 GLY B CA 1
ATOM 3560 C C . GLY B 1 116 ? -6.301 74.320 13.460 1.00 33.00 116 GLY B C 1
ATOM 3561 O O . GLY B 1 116 ? -6.932 73.543 12.731 1.00 32.77 116 GLY B O 1
ATOM 3562 N N . GLY B 1 117 ? -6.214 74.189 14.795 1.00 32.74 117 GLY B N 1
ATOM 3563 C CA . GLY B 1 117 ? -7.035 73.280 15.588 1.00 34.64 117 GLY B CA 1
ATOM 3564 C C . GLY B 1 117 ? -6.780 71.788 15.341 1.00 35.74 117 GLY B C 1
ATOM 3565 O O . GLY B 1 117 ? -7.682 70.962 15.504 1.00 31.87 117 GLY B O 1
ATOM 3566 N N . LYS B 1 118 ? -5.540 71.437 14.983 1.00 38.72 118 LYS B N 1
ATOM 3567 C CA . LYS B 1 118 ? -5.238 70.060 14.620 1.00 38.70 118 LYS B CA 1
ATOM 3568 C C . LYS B 1 118 ? -5.060 69.249 15.891 1.00 32.53 118 LYS B C 1
ATOM 3569 O O . LYS B 1 118 ? -4.706 69.803 16.920 1.00 32.58 118 LYS B O 1
ATOM 3575 N N . PRO B 1 119 ? -5.354 67.932 15.866 1.00 32.09 119 PRO B N 1
ATOM 3576 C CA . PRO B 1 119 ? -4.954 67.039 16.955 1.00 30.49 119 PRO B CA 1
ATOM 3577 C C . PRO B 1 119 ? -3.473 67.195 17.279 1.00 28.93 119 PRO B C 1
ATOM 3578 O O . PRO B 1 119 ? -2.625 67.305 16.392 1.00 27.46 119 PRO B O 1
ATOM 3582 N N . ILE B 1 120 ? -3.195 67.276 18.579 1.00 29.98 120 ILE B N 1
ATOM 3583 C CA . ILE B 1 120 ? -1.840 67.339 19.085 1.00 30.77 120 ILE B CA 1
ATOM 3584 C C . ILE B 1 120 ? -1.517 65.962 19.649 1.00 32.60 120 ILE B C 1
ATOM 3585 O O . ILE B 1 120 ? -2.158 65.521 20.603 1.00 33.95 120 ILE B O 1
ATOM 3590 N N . ALA B 1 121 ? -0.529 65.294 19.041 1.00 34.35 121 ALA B N 1
ATOM 3591 C CA . ALA B 1 121 ? -0.097 63.970 19.468 1.00 35.63 121 ALA B CA 1
ATOM 3592 C C . ALA B 1 121 ? 0.476 64.040 20.890 1.00 37.88 121 ALA B C 1
ATOM 3593 O O . ALA B 1 121 ? 0.931 65.113 21.309 1.00 40.50 121 ALA B O 1
ATOM 3595 N N . PRO B 1 122 ? 0.388 62.947 21.703 1.00 37.14 122 PRO B N 1
ATOM 3596 C CA . PRO B 1 122 ? 1.069 62.869 23.008 1.00 40.62 122 PRO B CA 1
ATOM 3597 C C . PRO B 1 122 ? 2.574 63.140 22.980 1.00 43.24 122 PRO B C 1
ATOM 3598 O O . PRO B 1 122 ? 3.134 63.675 23.934 1.00 47.76 122 PRO B O 1
ATOM 3602 N N . ALA B 1 123 ? 3.227 62.760 21.878 1.00 46.14 123 ALA B N 1
ATOM 3603 C CA . ALA B 1 123 ? 4.596 63.170 21.613 1.00 50.96 123 ALA B CA 1
ATOM 3604 C C . ALA B 1 123 ? 4.747 64.690 21.778 1.00 54.95 123 ALA B C 1
ATOM 3605 O O . ALA B 1 123 ? 5.623 65.147 22.511 1.00 55.45 123 ALA B O 1
ATOM 3607 N N . ASN B 1 124 ? 3.869 65.472 21.127 1.00 49.26 124 ASN B N 1
ATOM 3608 C CA . ASN B 1 124 ? 4.029 66.913 21.009 1.00 44.12 124 ASN B CA 1
ATOM 3609 C C . ASN B 1 124 ? 3.177 67.650 22.041 1.00 43.26 124 ASN B C 1
ATOM 3610 O O . ASN B 1 124 ? 2.666 68.736 21.766 1.00 46.73 124 ASN B O 1
ATOM 3615 N N . GLY B 1 125 ? 3.032 67.062 23.229 1.00 42.07 125 GLY B N 1
ATOM 3616 C CA . GLY B 1 125 ? 2.454 67.761 24.371 1.00 37.65 125 GLY B CA 1
ATOM 3617 C C . GLY B 1 125 ? 0.937 67.584 24.493 1.00 37.84 125 GLY B C 1
ATOM 3618 O O . GLY B 1 125 ? 0.311 68.262 25.305 1.00 39.19 125 GLY B O 1
ATOM 3619 N N . GLY B 1 126 ? 0.357 66.698 23.666 1.00 32.82 126 GLY B N 1
ATOM 3620 C CA . GLY B 1 126 ? -1.029 66.290 23.804 1.00 29.62 126 GLY B CA 1
ATOM 3621 C C . GLY B 1 126 ? -1.165 65.152 24.814 1.00 29.51 126 GLY B C 1
ATOM 3622 O O . GLY B 1 126 ? -0.341 65.000 25.713 1.00 29.22 126 GLY B O 1
ATOM 3623 N N . TRP B 1 127 ? -2.219 64.350 24.654 1.00 26.83 127 TRP B N 1
ATOM 3624 C CA . TRP B 1 127 ? -2.517 63.293 25.600 1.00 25.43 127 TRP B CA 1
ATOM 3625 C C . TRP B 1 127 ? -3.539 62.348 24.981 1.00 25.76 127 TRP B C 1
ATOM 3626 O O . TRP B 1 127 ? -4.191 62.701 24.003 1.00 24.51 127 TRP B O 1
ATOM 3637 N N . PRO B 1 128 ? -3.670 61.100 25.495 1.00 27.64 128 PRO B N 1
ATOM 3638 C CA . PRO B 1 128 ? -4.667 60.155 24.980 1.00 25.25 128 PRO B CA 1
ATOM 3639 C C . PRO B 1 128 ? -6.065 60.528 25.453 1.00 24.61 128 PRO B C 1
ATOM 3640 O O . PRO B 1 128 ? -6.234 60.970 26.585 1.00 24.14 128 PRO B O 1
ATOM 3644 N N . VAL B 1 129 ? -7.054 60.309 24.580 1.00 24.48 129 VAL B N 1
ATOM 3645 C CA . VAL B 1 129 ? -8.420 60.768 24.794 1.00 24.49 129 VAL B CA 1
ATOM 3646 C C . VAL B 1 129 ? -9.331 59.573 25.058 1.00 25.77 129 VAL B C 1
ATOM 3647 O O . VAL B 1 129 ? -9.071 58.458 24.619 1.00 26.54 129 VAL B O 1
ATOM 3651 N N . VAL B 1 130 ? -10.433 59.839 25.746 1.00 27.69 130 VAL B N 1
ATOM 3652 C CA . VAL B 1 130 ? -11.332 58.799 26.209 1.00 30.53 130 VAL B CA 1
ATOM 3653 C C . VAL B 1 130 ? -12.727 59.085 25.656 1.00 33.31 130 VAL B C 1
ATOM 3654 O O . VAL B 1 130 ? -13.039 60.225 25.300 1.00 36.08 130 VAL B O 1
ATOM 3658 N N . GLY B 1 131 ? -13.565 58.044 25.628 1.00 31.04 131 GLY B N 1
ATOM 3659 C CA . GLY B 1 131 ? -14.909 58.144 25.090 1.00 29.66 131 GLY B CA 1
ATOM 3660 C C . GLY B 1 131 ? -15.685 56.838 25.244 1.00 30.42 131 GLY B C 1
ATOM 3661 O O . GLY B 1 131 ? -15.207 55.889 25.871 1.00 28.39 131 GLY B O 1
ATOM 3662 N N . PRO B 1 132 ? -16.910 56.765 24.675 1.00 30.91 132 PRO B N 1
ATOM 3663 C CA . PRO B 1 132 ? -17.745 55.570 24.786 1.00 31.56 132 PRO B CA 1
ATOM 3664 C C . PRO B 1 132 ? -17.150 54.365 24.059 1.00 31.75 132 PRO B C 1
ATOM 3665 O O . PRO B 1 132 ? -17.264 53.240 24.529 1.00 31.79 132 PRO B O 1
ATOM 3669 N N . THR B 1 133 ? -16.537 54.591 22.898 1.00 33.02 133 THR B N 1
ATOM 3670 C CA . THR B 1 133 ? -15.967 53.481 22.151 1.00 33.22 133 THR B CA 1
ATOM 3671 C C . THR B 1 133 ? -14.674 53.948 21.506 1.00 33.69 133 THR B C 1
ATOM 3672 O O . THR B 1 133 ? -14.337 55.120 21.591 1.00 33.12 133 THR B O 1
ATOM 3676 N N . ALA B 1 134 ? -13.986 53.014 20.841 1.00 39.10 134 ALA B N 1
ATOM 3677 C CA . ALA B 1 134 ? -12.752 53.294 20.125 1.00 37.66 134 ALA B CA 1
ATOM 3678 C C . ALA B 1 134 ? -13.049 53.763 18.696 1.00 39.17 134 ALA B C 1
ATOM 3679 O O . ALA B 1 134 ? -12.506 53.203 17.748 1.00 42.10 134 ALA B O 1
ATOM 3681 N N . GLU B 1 135 ? -13.892 54.805 18.545 1.00 45.18 135 GLU B N 1
ATOM 3682 C CA . GLU B 1 135 ? -14.201 55.395 17.234 1.00 45.78 135 GLU B CA 1
ATOM 3683 C C . GLU B 1 135 ? -13.733 56.849 17.194 1.00 39.68 135 GLU B C 1
ATOM 3684 O O . GLU B 1 135 ? -14.220 57.674 17.970 1.00 38.58 135 GLU B O 1
ATOM 3690 N N . PRO B 1 136 ? -12.808 57.222 16.277 1.00 37.80 136 PRO B N 1
ATOM 3691 C CA . PRO B 1 136 ? -12.333 58.605 16.180 1.00 38.95 136 PRO B CA 1
ATOM 3692 C C . PRO B 1 136 ? -13.409 59.572 15.660 1.00 38.85 136 PRO B C 1
ATOM 3693 O O . PRO B 1 136 ? -14.277 59.201 14.861 1.00 34.54 136 PRO B O 1
ATOM 3697 N N . PHE B 1 137 ? -13.343 60.818 16.150 1.00 38.99 137 PHE B N 1
ATOM 3698 C CA . PHE B 1 137 ? -14.225 61.906 15.754 1.00 35.88 137 PHE B CA 1
ATOM 3699 C C . PHE B 1 137 ? -14.220 62.016 14.234 1.00 33.43 137 PHE B C 1
ATOM 3700 O O . PHE B 1 137 ? -15.268 62.019 13.595 1.00 32.30 137 PHE B O 1
ATOM 3708 N N . ALA B 1 138 ? -13.016 62.120 13.673 1.00 32.84 138 ALA B N 1
ATOM 3709 C CA . ALA B 1 138 ? -12.858 62.365 12.253 1.00 34.06 138 ALA B CA 1
ATOM 3710 C C . ALA B 1 138 ? -11.510 61.801 11.827 1.00 35.66 138 ALA B C 1
ATOM 3711 O O . ALA B 1 138 ? -10.693 61.463 12.678 1.00 33.91 138 ALA B O 1
ATOM 3713 N N . PRO B 1 139 ? -11.248 61.671 10.506 1.00 40.79 139 PRO B N 1
ATOM 3714 C CA . PRO B 1 139 ? -9.916 61.306 10.021 1.00 38.12 139 PRO B CA 1
ATOM 3715 C C . PRO B 1 139 ? -8.863 62.234 10.622 1.00 40.64 139 PRO B C 1
ATOM 3716 O O . PRO B 1 139 ? -9.060 63.451 10.686 1.00 41.82 139 PRO B O 1
ATOM 3720 N N . GLY B 1 140 ? -7.765 61.628 11.092 1.00 36.53 140 GLY B N 1
ATOM 3721 C CA . GLY B 1 140 ? -6.652 62.367 11.659 1.00 33.75 140 GLY B CA 1
ATOM 3722 C C . GLY B 1 140 ? -6.744 62.452 13.177 1.00 32.73 140 GLY B C 1
ATOM 3723 O O . GLY B 1 140 ? -5.751 62.730 13.836 1.00 34.31 140 GLY B O 1
ATOM 3724 N N . TYR B 1 141 ? -7.935 62.190 13.720 1.00 30.12 141 TYR B N 1
ATOM 3725 C CA . TYR B 1 141 ? -8.181 62.268 15.153 1.00 29.47 141 TYR B CA 1
ATOM 3726 C C . TYR B 1 141 ? -7.683 61.011 15.869 1.00 28.81 141 TYR B C 1
ATOM 3727 O O . TYR B 1 141 ? -7.567 59.938 15.290 1.00 27.23 141 TYR B O 1
ATOM 3736 N N . PRO B 1 142 ? -7.299 61.118 17.155 1.00 27.79 142 PRO B N 1
ATOM 3737 C CA . PRO B 1 142 ? -6.859 59.940 17.893 1.00 27.77 142 PRO B CA 1
ATOM 3738 C C . PRO B 1 142 ? -8.028 58.987 18.128 1.00 27.84 142 PRO B C 1
ATOM 3739 O O . PRO B 1 142 ? -9.164 59.420 18.280 1.00 27.09 142 PRO B O 1
ATOM 3743 N N . THR B 1 143 ? -7.726 57.683 18.088 1.00 27.58 143 THR B N 1
ATOM 3744 C CA . THR B 1 143 ? -8.631 56.637 18.520 1.00 26.73 143 THR B CA 1
ATOM 3745 C C . THR B 1 143 ? -8.757 56.728 20.032 1.00 27.15 143 THR B C 1
ATOM 3746 O O . THR B 1 143 ? -7.754 56.716 20.740 1.00 30.35 143 THR B O 1
ATOM 3750 N N . PRO B 1 144 ? -9.982 56.952 20.552 1.00 29.16 144 PRO B N 1
ATOM 3751 C CA . PRO B 1 144 ? -10.214 57.048 21.997 1.00 27.92 144 PRO B CA 1
ATOM 3752 C C . PRO B 1 144 ? -10.021 55.732 22.746 1.00 27.95 144 PRO B C 1
ATOM 3753 O O . PRO B 1 144 ? -10.082 54.659 22.156 1.00 26.77 144 PRO B O 1
ATOM 3757 N N . ILE B 1 145 ? -9.790 55.857 24.057 1.00 27.37 145 ILE B N 1
ATOM 3758 C CA . ILE B 1 145 ? -9.838 54.768 25.007 1.00 29.64 145 ILE B CA 1
ATOM 3759 C C . ILE B 1 145 ? -11.288 54.605 25.452 1.00 30.25 145 ILE B C 1
ATOM 3760 O O . ILE B 1 145 ? -11.882 55.533 26.002 1.00 30.56 145 ILE B O 1
ATOM 3765 N N . PRO B 1 146 ? -11.919 53.442 25.183 1.00 30.60 146 PRO B N 1
ATOM 3766 C CA . PRO B 1 146 ? -13.264 53.171 25.686 1.00 32.46 146 PRO B CA 1
ATOM 3767 C C . PRO B 1 146 ? -13.231 53.122 27.208 1.00 34.03 146 PRO B C 1
ATOM 3768 O O . PRO B 1 146 ? -12.323 52.535 27.801 1.00 37.35 146 PRO B O 1
ATOM 3772 N N . LEU B 1 147 ? -14.230 53.759 27.821 1.00 34.01 147 LEU B N 1
ATOM 3773 C CA . LEU B 1 147 ? -14.301 53.837 29.266 1.00 35.96 147 LEU B CA 1
ATOM 3774 C C . LEU B 1 147 ? -14.947 52.577 29.834 1.00 35.15 147 LEU B C 1
ATOM 3775 O O . LEU B 1 147 ? -15.958 52.110 29.324 1.00 34.87 147 LEU B O 1
ATOM 3780 N N . ASP B 1 148 ? -14.320 52.032 30.879 1.00 36.84 148 ASP B N 1
ATOM 3781 C CA . ASP B 1 148 ? -14.907 50.993 31.708 1.00 38.56 148 ASP B CA 1
ATOM 3782 C C . ASP B 1 148 ? -15.534 51.633 32.949 1.00 39.25 148 ASP B C 1
ATOM 3783 O O . ASP B 1 148 ? -15.460 52.855 33.143 1.00 33.05 148 ASP B O 1
ATOM 3788 N N . ALA B 1 149 ? -16.141 50.779 33.789 1.00 40.87 149 ALA B N 1
ATOM 3789 C CA . ALA B 1 149 ? -16.799 51.191 35.021 1.00 42.24 149 ALA B CA 1
ATOM 3790 C C . ALA B 1 149 ? -15.959 52.241 35.747 1.00 41.41 149 ALA B C 1
ATOM 3791 O O . ALA B 1 149 ? -16.450 53.325 36.074 1.00 40.98 149 ALA B O 1
ATOM 3793 N N . ALA B 1 150 ? -14.679 51.904 35.955 1.00 43.33 150 ALA B N 1
ATOM 3794 C CA . ALA B 1 150 ? -13.769 52.675 36.785 1.00 42.33 150 ALA B CA 1
ATOM 3795 C C . ALA B 1 150 ? -13.411 54.011 36.141 1.00 41.22 150 ALA B C 1
ATOM 3796 O O . ALA B 1 150 ? -13.253 54.988 36.865 1.00 42.36 150 ALA B O 1
ATOM 3798 N N . GLY B 1 151 ? -13.272 54.053 34.802 1.00 41.41 151 GLY B N 1
ATOM 3799 C CA . GLY B 1 151 ? -13.122 55.323 34.095 1.00 41.47 151 GLY B CA 1
ATOM 3800 C C . GLY B 1 151 ? -14.346 56.239 34.264 1.00 43.51 151 GLY B C 1
ATOM 3801 O O . GLY B 1 151 ? -14.224 57.411 34.649 1.00 41.76 151 GLY B O 1
ATOM 3802 N N . ILE B 1 152 ? -15.530 55.676 33.980 1.00 38.50 152 ILE B N 1
ATOM 3803 C CA . ILE B 1 152 ? -16.815 56.330 34.159 1.00 38.87 152 ILE B CA 1
ATOM 3804 C C . ILE B 1 152 ? -16.919 56.903 35.576 1.00 38.92 152 ILE B C 1
ATOM 3805 O O . ILE B 1 152 ? -17.200 58.094 35.731 1.00 37.05 152 ILE B O 1
ATOM 3810 N N . ALA B 1 153 ? -16.655 56.053 36.586 1.00 35.38 153 ALA B N 1
ATOM 3811 C CA . ALA B 1 153 ? -16.752 56.401 37.997 1.00 34.35 153 ALA B CA 1
ATOM 3812 C C . ALA B 1 153 ? -15.818 57.559 38.345 1.00 33.80 153 ALA B C 1
ATOM 3813 O O . ALA B 1 153 ? -16.174 58.399 39.162 1.00 38.66 153 ALA B O 1
ATOM 3815 N N . ARG B 1 154 ? -14.649 57.610 37.690 1.00 36.06 154 ARG B N 1
ATOM 3816 C CA . ARG B 1 154 ? -13.630 58.650 37.827 1.00 36.48 154 ARG B CA 1
ATOM 3817 C C . ARG B 1 154 ? -14.107 59.957 37.179 1.00 35.59 154 ARG B C 1
ATOM 3818 O O . ARG B 1 154 ? -13.966 61.036 37.754 1.00 31.83 154 ARG B O 1
ATOM 3826 N N . VAL B 1 155 ? -14.685 59.859 35.972 1.00 34.44 155 VAL B N 1
ATOM 3827 C CA . VAL B 1 155 ? -15.243 61.025 35.300 1.00 31.28 155 VAL B CA 1
ATOM 3828 C C . VAL B 1 155 ? -16.310 61.649 36.204 1.00 29.31 155 VAL B C 1
ATOM 3829 O O . VAL B 1 155 ? -16.344 62.865 36.421 1.00 27.38 155 VAL B O 1
ATOM 3833 N N . VAL B 1 156 ? -17.149 60.772 36.762 1.00 28.27 156 VAL B N 1
ATOM 3834 C CA . VAL B 1 156 ? -18.233 61.166 37.641 1.00 32.13 156 VAL B CA 1
ATOM 3835 C C . VAL B 1 156 ? -17.643 61.754 38.931 1.00 33.90 156 VAL B C 1
ATOM 3836 O O . VAL B 1 156 ? -18.062 62.822 39.383 1.00 33.55 156 VAL B O 1
ATOM 3840 N N . ALA B 1 157 ? -16.610 61.108 39.484 1.00 32.38 157 ALA B N 1
ATOM 3841 C CA . ALA B 1 157 ? -15.992 61.664 40.676 1.00 35.39 157 ALA B CA 1
ATOM 3842 C C . ALA B 1 157 ? -15.334 63.004 40.353 1.00 32.33 157 ALA B C 1
ATOM 3843 O O . ALA B 1 157 ? -15.291 63.882 41.200 1.00 31.29 157 ALA B O 1
ATOM 3845 N N . ASP B 1 158 ? -14.862 63.181 39.113 1.00 36.27 158 ASP B N 1
ATOM 3846 C CA . ASP B 1 158 ? -14.147 64.402 38.750 1.00 37.49 158 ASP B CA 1
ATOM 3847 C C . ASP B 1 158 ? -15.100 65.598 38.726 1.00 36.43 158 ASP B C 1
ATOM 3848 O O . ASP B 1 158 ? -14.776 66.656 39.274 1.00 32.35 158 ASP B O 1
ATOM 3853 N N . PHE B 1 159 ? -16.271 65.410 38.082 1.00 34.47 159 PHE B N 1
ATOM 3854 C CA . PHE B 1 159 ? -17.310 66.429 38.095 1.00 31.30 159 PHE B CA 1
ATOM 3855 C C . PHE B 1 159 ? -17.681 66.787 39.532 1.00 30.69 159 PHE B C 1
ATOM 3856 O O . PHE B 1 159 ? -17.728 67.957 39.895 1.00 31.69 159 PHE B O 1
ATOM 3864 N N . ALA B 1 160 ? -17.887 65.775 40.375 1.00 31.76 160 ALA B N 1
ATOM 3865 C CA . ALA B 1 160 ? -18.243 66.047 41.762 1.00 35.47 160 ALA B CA 1
ATOM 3866 C C . ALA B 1 160 ? -17.278 67.049 42.409 1.00 35.47 160 ALA B C 1
ATOM 3867 O O . ALA B 1 160 ? -17.706 67.986 43.082 1.00 32.09 160 ALA B O 1
ATOM 3869 N N . THR B 1 161 ? -15.976 66.864 42.164 1.00 37.39 161 THR B N 1
ATOM 3870 C CA . THR B 1 161 ? -14.967 67.613 42.887 1.00 40.99 161 THR B CA 1
ATOM 3871 C C . THR B 1 161 ? -14.849 69.019 42.327 1.00 38.72 161 THR B C 1
ATOM 3872 O O . THR B 1 161 ? -14.599 69.961 43.080 1.00 37.06 161 THR B O 1
ATOM 3876 N N . ALA B 1 162 ? -15.025 69.141 41.008 1.00 38.20 162 ALA B N 1
ATOM 3877 C CA . ALA B 1 162 ? -14.955 70.445 40.358 1.00 36.88 162 ALA B CA 1
ATOM 3878 C C . ALA B 1 162 ? -16.081 71.350 40.865 1.00 35.11 162 ALA B C 1
ATOM 3879 O O . ALA B 1 162 ? -15.872 72.553 41.073 1.00 31.28 162 ALA B O 1
ATOM 3881 N N . THR B 1 163 ? -17.258 70.740 41.097 1.00 34.46 163 THR B N 1
ATOM 3882 C CA . THR B 1 163 ? -18.388 71.414 41.716 1.00 34.81 163 THR B CA 1
ATOM 3883 C C . THR B 1 163 ? -17.998 71.906 43.106 1.00 33.97 163 THR B C 1
ATOM 3884 O O . THR B 1 163 ? -18.193 73.074 43.436 1.00 33.47 163 THR B O 1
ATOM 3888 N N . LYS B 1 164 ? -17.404 71.018 43.904 1.00 35.71 164 LYS B N 1
ATOM 3889 C CA . LYS B 1 164 ? -16.997 71.380 45.254 1.00 38.94 164 LYS B CA 1
ATOM 3890 C C . LYS B 1 164 ? -16.102 72.623 45.201 1.00 36.69 164 LYS B C 1
ATOM 3891 O O . LYS B 1 164 ? -16.226 73.532 46.022 1.00 35.30 164 LYS B O 1
ATOM 3897 N N . ARG B 1 165 ? -15.240 72.676 44.183 1.00 33.78 165 ARG B N 1
ATOM 3898 C CA . ARG B 1 165 ? -14.248 73.728 44.038 1.00 33.96 165 ARG B CA 1
ATOM 3899 C C . ARG B 1 165 ? -14.889 75.022 43.547 1.00 34.84 165 ARG B C 1
ATOM 3900 O O . ARG B 1 165 ? -14.466 76.121 43.943 1.00 32.43 165 ARG B O 1
ATOM 3908 N N . ALA B 1 166 ? -15.894 74.881 42.660 1.00 36.46 166 ALA B N 1
ATOM 3909 C CA . ALA B 1 166 ? -16.599 76.034 42.106 1.00 34.66 166 ALA B CA 1
ATOM 3910 C C . ALA B 1 166 ? -17.337 76.770 43.216 1.00 33.23 166 ALA B C 1
ATOM 3911 O O . ALA B 1 166 ? -17.307 78.002 43.261 1.00 33.26 166 ALA B O 1
ATOM 3913 N N . ARG B 1 167 ? -18.010 75.993 44.079 1.00 35.23 167 ARG B N 1
ATOM 3914 C CA . ARG B 1 167 ? -18.573 76.475 45.337 1.00 39.94 167 ARG B CA 1
ATOM 3915 C C . ARG B 1 167 ? -17.524 77.352 46.024 1.00 38.54 167 ARG B C 1
ATOM 3916 O O . ARG B 1 167 ? -17.712 78.554 46.190 1.00 40.16 167 ARG B O 1
ATOM 3924 N N . ALA B 1 168 ? -16.383 76.743 46.346 1.00 36.31 168 ALA B N 1
ATOM 3925 C CA . ALA B 1 168 ? -15.355 77.373 47.152 1.00 37.33 168 ALA B CA 1
ATOM 3926 C C . ALA B 1 168 ? -14.824 78.631 46.468 1.00 37.70 168 ALA B C 1
ATOM 3927 O O . ALA B 1 168 ? -14.374 79.553 47.156 1.00 36.74 168 ALA B O 1
ATOM 3929 N N . ALA B 1 169 ? -14.890 78.668 45.126 1.00 35.57 169 ALA B N 1
ATOM 3930 C CA . ALA B 1 169 ? -14.476 79.840 44.352 1.00 34.21 169 ALA B CA 1
ATOM 3931 C C . ALA B 1 169 ? -15.469 81.011 44.459 1.00 36.81 169 ALA B C 1
ATOM 3932 O O . ALA B 1 169 ? -15.088 82.184 44.350 1.00 34.54 169 ALA B O 1
ATOM 3934 N N . GLY B 1 170 ? -16.766 80.703 44.636 1.00 40.47 170 GLY B N 1
ATOM 3935 C CA . GLY B 1 170 ? -17.782 81.749 44.725 1.00 40.23 170 GLY B CA 1
ATOM 3936 C C . GLY B 1 170 ? -18.761 81.785 43.546 1.00 37.71 170 GLY B C 1
ATOM 3937 O O . GLY B 1 170 ? -19.637 82.641 43.503 1.00 38.84 170 GLY B O 1
ATOM 3938 N N . PHE B 1 171 ? -18.628 80.849 42.599 1.00 37.98 171 PHE B N 1
ATOM 3939 C CA . PHE B 1 171 ? -19.599 80.743 41.516 1.00 39.77 171 PHE B CA 1
ATOM 3940 C C . PHE B 1 171 ? -20.989 80.452 42.085 1.00 44.22 171 PHE B C 1
ATOM 3941 O O . PHE B 1 171 ? -21.172 79.531 42.890 1.00 47.55 171 PHE B O 1
ATOM 3949 N N . ARG B 1 172 ? -21.977 81.232 41.633 1.00 41.35 172 ARG B N 1
ATOM 3950 C CA . ARG B 1 172 ? -23.329 81.052 42.121 1.00 38.79 172 ARG B CA 1
ATOM 3951 C C . ARG B 1 172 ? -24.221 80.582 40.983 1.00 37.31 172 ARG B C 1
ATOM 3952 O O . ARG B 1 172 ? -25.438 80.724 41.084 1.00 42.76 172 ARG B O 1
ATOM 3960 N N . TRP B 1 173 ? -23.605 80.042 39.918 1.00 34.16 173 TRP B N 1
ATOM 3961 C CA . TRP B 1 173 ? -24.303 79.400 38.804 1.00 31.11 173 TRP B CA 1
ATOM 3962 C C . TRP B 1 173 ? -23.388 78.346 38.196 1.00 29.61 173 TRP B C 1
ATOM 3963 O O . TRP B 1 173 ? -22.206 78.623 37.998 1.00 30.22 173 TRP B O 1
ATOM 3974 N N . ILE B 1 174 ? -23.936 77.168 37.876 1.00 30.57 174 ILE B N 1
ATOM 3975 C CA . ILE B 1 174 ? -23.134 76.087 37.320 1.00 33.16 174 ILE B CA 1
ATOM 3976 C C . ILE B 1 174 ? -23.821 75.429 36.115 1.00 32.02 174 ILE B C 1
ATOM 3977 O O . ILE B 1 174 ? -25.036 75.302 36.071 1.00 33.03 174 ILE B O 1
ATOM 3982 N N . GLU B 1 175 ? -23.025 75.006 35.126 1.00 30.47 175 GLU B N 1
ATOM 3983 C CA . GLU B 1 175 ? -23.557 74.364 33.941 1.00 28.72 175 GLU B CA 1
ATOM 3984 C C . GLU B 1 175 ? -22.700 73.158 33.554 1.00 27.28 175 GLU B C 1
ATOM 3985 O O . GLU B 1 175 ? -21.484 73.224 33.453 1.00 27.77 175 GLU B O 1
ATOM 3991 N N . ILE B 1 176 ? -23.364 72.039 33.305 1.00 27.92 176 ILE B N 1
ATOM 3992 C CA . ILE B 1 176 ? -22.713 70.834 32.828 1.00 29.61 176 ILE B CA 1
ATOM 3993 C C . ILE B 1 176 ? -22.664 70.866 31.298 1.00 27.68 176 ILE B C 1
ATOM 3994 O O . ILE B 1 176 ? -23.703 70.917 30.645 1.00 27.59 176 ILE B O 1
ATOM 3999 N N . HIS B 1 177 ? -21.455 70.813 30.726 1.00 26.32 177 HIS B N 1
ATOM 4000 C CA . HIS B 1 177 ? -21.326 70.786 29.273 1.00 26.12 177 HIS B CA 1
ATOM 4001 C C . HIS B 1 177 ? -21.594 69.379 28.750 1.00 26.45 177 HIS B C 1
ATOM 4002 O O . HIS B 1 177 ? -20.785 68.475 28.910 1.00 29.10 177 HIS B O 1
ATOM 4009 N N . ALA B 1 178 ? -22.757 69.185 28.132 1.00 30.39 178 ALA B N 1
ATOM 4010 C CA . ALA B 1 178 ? -23.116 67.891 27.572 1.00 27.90 178 ALA B CA 1
ATOM 4011 C C . ALA B 1 178 ? -23.523 68.066 26.113 1.00 27.93 178 ALA B C 1
ATOM 4012 O O . ALA B 1 178 ? -24.439 67.394 25.651 1.00 28.77 178 ALA B O 1
ATOM 4014 N N . ALA B 1 179 ? -22.800 68.954 25.402 1.00 27.78 179 ALA B N 1
ATOM 4015 C CA . ALA B 1 179 ? -23.092 69.368 24.032 1.00 27.53 179 ALA B CA 1
ATOM 4016 C C . ALA B 1 179 ? -21.822 69.293 23.174 1.00 27.03 179 ALA B C 1
ATOM 4017 O O . ALA B 1 179 ? -20.751 68.980 23.683 1.00 26.91 179 ALA B O 1
ATOM 4019 N N . HIS B 1 180 ? -21.962 69.573 21.873 1.00 25.57 180 HIS B N 1
ATOM 4020 C CA . HIS B 1 180 ? -20.860 69.912 20.977 1.00 27.84 180 HIS B CA 1
ATOM 4021 C C . HIS B 1 180 ? -19.913 68.733 20.708 1.00 26.82 180 HIS B C 1
ATOM 4022 O O . HIS B 1 180 ? -18.738 68.922 20.406 1.00 26.73 180 HIS B O 1
ATOM 4029 N N . GLY B 1 181 ? -20.410 67.500 20.813 1.00 26.43 181 GLY B N 1
ATOM 4030 C CA . GLY B 1 181 ? -19.615 66.331 20.454 1.00 25.86 181 GLY B CA 1
ATOM 4031 C C . GLY B 1 181 ? -18.658 65.864 21.557 1.00 25.79 181 GLY B C 1
ATOM 4032 O O . GLY B 1 181 ? -17.894 64.916 21.350 1.00 26.39 181 GLY B O 1
ATOM 4033 N N . TYR B 1 182 ? -18.698 66.532 22.720 1.00 23.34 182 TYR B N 1
ATOM 4034 C CA . TYR B 1 182 ? -17.795 66.236 23.814 1.00 22.83 182 TYR B CA 1
ATOM 4035 C C . TYR B 1 182 ? -18.263 64.974 24.534 1.00 22.90 182 TYR B C 1
ATOM 4036 O O . TYR B 1 182 ? -19.083 64.213 24.016 1.00 21.49 182 TYR B O 1
ATOM 4045 N N . LEU B 1 183 ? -17.708 64.721 25.716 1.00 24.78 183 LEU B N 1
ATOM 4046 C CA . LEU B 1 183 ? -17.871 63.396 26.293 1.00 24.95 183 LEU B CA 1
ATOM 4047 C C . LEU B 1 183 ? -19.346 63.049 26.484 1.00 25.73 183 LEU B C 1
ATOM 4048 O O . LEU B 1 183 ? -19.827 62.079 25.905 1.00 28.40 183 LEU B O 1
ATOM 4053 N N . LEU B 1 184 ? -20.073 63.835 27.292 1.00 28.68 184 LEU B N 1
ATOM 4054 C CA . LEU B 1 184 ? -21.425 63.443 27.679 1.00 28.50 184 LEU B CA 1
ATOM 4055 C C . LEU B 1 184 ? -22.306 63.303 26.439 1.00 28.14 184 LEU B C 1
ATOM 4056 O O . LEU B 1 184 ? -23.046 62.329 26.294 1.00 28.49 184 LEU B O 1
ATOM 4061 N N . HIS B 1 185 ? -22.196 64.279 25.534 1.00 25.96 185 HIS B N 1
ATOM 4062 C CA . HIS B 1 185 ? -22.975 64.273 24.315 1.00 24.64 185 HIS B CA 1
ATOM 4063 C C . HIS B 1 185 ? -22.641 63.010 23.531 1.00 27.02 185 HIS B C 1
ATOM 4064 O O . HIS B 1 185 ? -23.522 62.372 22.957 1.00 27.95 185 HIS B O 1
ATOM 4071 N N . ASN B 1 186 ? -21.349 62.657 23.518 1.00 30.43 186 ASN B N 1
ATOM 4072 C CA . ASN B 1 186 ? -20.860 61.557 22.704 1.00 30.66 186 ASN B CA 1
ATOM 4073 C C . ASN B 1 186 ? -21.501 60.257 23.201 1.00 33.39 186 ASN B C 1
ATOM 4074 O O . ASN B 1 186 ? -21.929 59.442 22.398 1.00 37.34 186 ASN B O 1
ATOM 4079 N N . PHE B 1 187 ? -21.601 60.067 24.522 1.00 33.23 187 PHE B N 1
ATOM 4080 C CA . PHE B 1 187 ? -22.294 58.891 25.045 1.00 34.21 187 PHE B CA 1
ATOM 4081 C C . PHE B 1 187 ? -23.777 58.921 24.678 1.00 31.39 187 PHE B C 1
ATOM 4082 O O . PHE B 1 187 ? -24.375 57.872 24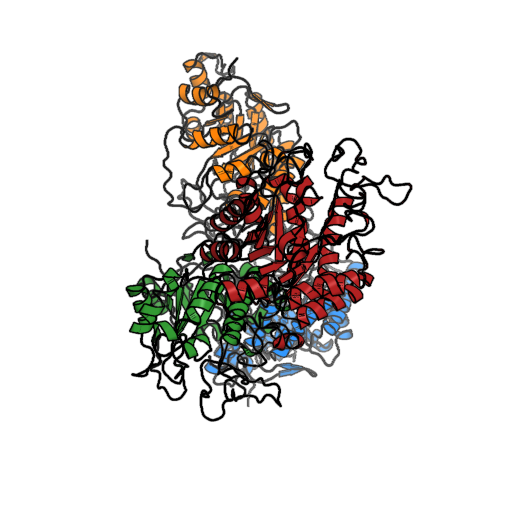.492 1.00 29.88 187 PHE B O 1
ATOM 4090 N N . LEU B 1 188 ? -24.346 60.135 24.596 1.00 30.00 188 LEU B N 1
ATOM 4091 C CA . LEU B 1 188 ? -25.777 60.347 24.438 1.00 28.88 188 LEU B CA 1
ATOM 4092 C C . LEU B 1 188 ? -26.172 60.020 23.005 1.00 28.92 188 LEU B C 1
ATOM 4093 O O . LEU B 1 188 ? -27.182 59.376 22.784 1.00 29.97 188 LEU B O 1
ATOM 4098 N N . SER B 1 189 ? -25.359 60.477 22.045 1.00 29.24 189 SER B N 1
ATOM 4099 C CA . SER B 1 189 ? -25.719 60.465 20.640 1.00 28.19 189 SER B CA 1
ATOM 4100 C C . SER B 1 189 ? -25.401 59.101 20.053 1.00 30.54 189 SER B C 1
ATOM 4101 O O . SER B 1 189 ? -24.361 58.529 20.368 1.00 32.45 189 SER B O 1
ATOM 4104 N N . PRO B 1 190 ? -26.279 58.536 19.195 1.00 31.29 190 PRO B N 1
ATOM 4105 C CA . PRO B 1 190 ? -25.961 57.308 18.449 1.00 31.60 190 PRO B CA 1
ATOM 4106 C C . PRO B 1 190 ? -24.954 57.353 17.300 1.00 31.15 190 PRO B C 1
ATOM 4107 O O . PRO B 1 190 ? -24.651 56.307 16.736 1.00 35.26 190 PRO B O 1
ATOM 4111 N N . LEU B 1 191 ? -24.449 58.539 16.931 1.00 32.82 191 LEU B N 1
ATOM 4112 C CA . LEU B 1 191 ? -23.538 58.667 15.795 1.00 35.35 191 LEU B CA 1
ATOM 4113 C C . LEU B 1 191 ? -22.095 58.372 16.184 1.00 34.10 191 LEU B C 1
ATOM 4114 O O . LEU B 1 191 ? -21.596 58.969 17.131 1.00 32.46 191 LEU B O 1
ATOM 4119 N N . GLY B 1 192 ? -21.414 57.506 15.410 1.00 35.62 192 GLY B N 1
ATOM 4120 C CA . GLY B 1 192 ? -20.079 57.026 15.761 1.00 35.82 192 GLY B CA 1
ATOM 4121 C C . GLY B 1 192 ? -20.030 56.543 17.212 1.00 38.98 192 GLY B C 1
ATOM 4122 O O . GLY B 1 192 ? -19.055 56.764 17.938 1.00 42.52 192 GLY B O 1
ATOM 4123 N N . ASN B 1 193 ? -21.146 55.931 17.634 1.00 38.81 193 ASN B N 1
ATOM 4124 C CA . ASN B 1 193 ? -21.278 55.308 18.937 1.00 37.29 193 ASN B CA 1
ATOM 4125 C C . ASN B 1 193 ? -22.049 53.988 18.797 1.00 37.75 193 ASN B C 1
ATOM 4126 O O . ASN B 1 193 ? -23.280 53.970 18.704 1.00 37.44 193 ASN B O 1
ATOM 4131 N N . ASP B 1 194 ? -21.301 52.880 18.750 1.00 34.86 194 ASP B N 1
ATOM 4132 C CA . ASP B 1 194 ? -21.893 51.552 18.711 1.00 35.70 194 ASP B CA 1
ATOM 4133 C C . ASP B 1 194 ? -21.818 50.903 20.096 1.00 31.39 194 ASP B C 1
ATOM 4134 O O . ASP B 1 194 ? -21.857 49.682 20.211 1.00 30.94 194 ASP B O 1
ATOM 4139 N N . ARG B 1 195 ? -21.681 51.721 21.140 1.00 29.16 195 ARG B N 1
ATOM 4140 C CA . ARG B 1 195 ? -21.624 51.206 22.499 1.00 30.45 195 ARG B CA 1
ATOM 4141 C C . ARG B 1 195 ? -22.964 50.580 22.848 1.00 31.17 195 ARG B C 1
ATOM 4142 O O . ARG B 1 195 ? -23.999 51.226 22.742 1.00 33.98 195 ARG B O 1
ATOM 4150 N N . ASN B 1 196 ? -22.905 49.329 23.302 1.00 35.70 196 ASN B N 1
ATOM 4151 C CA . ASN B 1 196 ? -24.070 48.479 23.477 1.00 40.03 196 ASN B CA 1
ATOM 4152 C C . ASN B 1 196 ? -24.079 47.979 24.923 1.00 39.40 196 ASN B C 1
ATOM 4153 O O . ASN B 1 196 ? -24.646 46.949 25.271 1.00 40.93 196 ASN B O 1
ATOM 4158 N N . ASP B 1 197 ? -23.463 48.779 25.780 1.00 42.35 197 ASP B N 1
ATOM 4159 C CA . ASP B 1 197 ? -23.290 48.492 27.191 1.00 44.65 197 ASP B CA 1
ATOM 4160 C C . ASP B 1 197 ? -24.556 48.877 27.955 1.00 43.47 197 ASP B C 1
ATOM 4161 O O . ASP B 1 197 ? -25.582 49.185 27.347 1.00 43.37 197 ASP B O 1
ATOM 4166 N N . GLU B 1 198 ? -24.442 48.897 29.293 1.00 43.99 198 GLU B N 1
ATOM 4167 C CA . GLU B 1 198 ? -25.414 49.520 30.183 1.00 49.34 198 GLU B CA 1
ATOM 4168 C C . GLU B 1 198 ? -25.325 51.047 30.082 1.00 49.51 198 GLU B C 1
ATOM 4169 O O . GLU B 1 198 ? -26.113 51.749 30.719 1.00 47.51 198 GLU B O 1
ATOM 4175 N N . TYR B 1 199 ? -24.355 51.547 29.293 1.00 47.06 199 TYR B N 1
ATOM 4176 C CA . TYR B 1 199 ? -24.141 52.970 29.049 1.00 43.82 199 TYR B CA 1
ATOM 4177 C C . TYR B 1 199 ? -24.357 53.293 27.570 1.00 45.33 199 TYR B C 1
ATOM 4178 O O . TYR B 1 199 ? -24.028 54.389 27.112 1.00 53.12 199 TYR B O 1
ATOM 4187 N N . GLY B 1 200 ? -24.927 52.336 26.833 1.00 45.00 200 GLY B N 1
ATOM 4188 C CA . GLY B 1 200 ? -25.174 52.507 25.411 1.00 44.59 200 GLY B CA 1
ATOM 4189 C C . GLY B 1 200 ? -26.452 51.802 24.959 1.00 47.41 200 GLY B C 1
ATOM 4190 O O . GLY B 1 200 ? -27.279 51.404 25.784 1.00 46.26 200 GLY B O 1
ATOM 4191 N N . GLY B 1 201 ? -26.593 51.676 23.631 1.00 49.13 201 GLY B N 1
ATOM 4192 C CA . GLY B 1 201 ? -27.669 50.953 22.967 1.00 49.80 201 GLY B CA 1
ATOM 4193 C C . GLY B 1 201 ? -28.997 51.706 22.989 1.00 52.05 201 GLY B C 1
ATOM 4194 O O . GLY B 1 201 ? -29.403 52.287 21.986 1.00 50.75 201 GLY B O 1
ATOM 4195 N N . ASP B 1 202 ? -29.651 51.663 24.154 1.00 56.19 202 ASP B N 1
ATOM 4196 C CA . ASP B 1 202 ? -30.930 52.295 24.426 1.00 60.52 202 ASP B CA 1
ATOM 4197 C C . ASP B 1 202 ? -30.729 53.773 24.781 1.00 52.73 202 ASP B C 1
ATOM 4198 O O . ASP B 1 202 ? -29.629 54.203 25.111 1.00 48.69 202 ASP B O 1
ATOM 4203 N N . LEU B 1 203 ? -31.810 54.559 24.748 1.00 49.32 203 LEU B N 1
ATOM 4204 C CA . LEU B 1 203 ? -31.749 55.945 25.191 1.00 46.34 203 LEU B CA 1
ATOM 4205 C C . LEU B 1 203 ? -31.529 56.010 26.705 1.00 44.43 203 LEU B C 1
ATOM 4206 O O . LEU B 1 203 ? -30.758 56.841 27.176 1.00 44.05 203 LEU B O 1
ATOM 4211 N N . ARG B 1 204 ? -32.176 55.123 27.471 1.00 44.05 204 ARG B N 1
ATOM 4212 C CA . ARG B 1 204 ? -31.867 55.049 28.894 1.00 47.79 204 ARG B CA 1
ATOM 4213 C C . ARG B 1 204 ? -30.375 54.754 29.079 1.00 45.23 204 ARG B C 1
ATOM 4214 O O . ARG B 1 204 ? -29.732 55.347 29.942 1.00 44.14 204 ARG B O 1
ATOM 4222 N N . GLY B 1 205 ? -29.836 53.857 28.243 1.00 42.20 205 GLY B N 1
ATOM 4223 C CA . GLY B 1 205 ? -28.413 53.552 28.209 1.00 44.88 205 GLY B CA 1
ATOM 4224 C C . GLY B 1 205 ? -27.531 54.763 27.876 1.00 47.53 205 GLY B C 1
ATOM 4225 O O . GLY B 1 205 ? -26.582 55.068 28.600 1.00 48.11 205 GLY B O 1
ATOM 4226 N N . ARG B 1 206 ? -27.864 55.467 26.787 1.00 43.78 206 ARG B N 1
ATOM 4227 C CA . ARG B 1 206 ? -27.037 56.551 26.277 1.00 39.93 206 ARG B CA 1
ATOM 4228 C C . ARG B 1 206 ? -26.968 57.721 27.265 1.00 38.48 206 ARG B C 1
ATOM 4229 O O . ARG B 1 206 ? -25.941 58.397 27.327 1.00 42.75 206 ARG B O 1
ATOM 4237 N N . VAL B 1 207 ? -28.022 57.904 28.077 1.00 34.01 207 VAL B N 1
ATOM 4238 C CA . VAL B 1 207 ? -28.181 59.068 28.943 1.00 32.90 207 VAL B CA 1
ATOM 4239 C C . VAL B 1 207 ? -27.486 58.834 30.285 1.00 31.42 207 VAL B C 1
ATOM 4240 O O . VAL B 1 207 ? -27.248 59.779 31.038 1.00 31.57 207 VAL B O 1
ATOM 4244 N N . ARG B 1 208 ? -27.151 57.575 30.570 1.00 31.18 208 ARG B N 1
ATOM 4245 C CA . ARG B 1 208 ? -26.743 57.176 31.907 1.00 34.74 208 ARG B CA 1
ATOM 4246 C C . ARG B 1 208 ? -25.544 57.989 32.405 1.00 32.72 208 ARG B C 1
ATOM 4247 O O . ARG B 1 208 ? -25.519 58.432 33.561 1.00 31.46 208 ARG B O 1
ATOM 4255 N N . LEU B 1 209 ? -24.545 58.187 31.543 1.00 31.40 209 LEU B N 1
ATOM 4256 C CA . LEU B 1 209 ? -23.367 58.909 32.004 1.00 30.22 209 LEU B CA 1
ATOM 4257 C C . LEU B 1 209 ? -23.766 60.325 32.409 1.00 27.18 209 LEU B C 1
ATOM 4258 O O . LEU B 1 209 ? -23.411 60.772 33.493 1.00 26.35 209 LEU B O 1
ATOM 4263 N N . LEU B 1 210 ? -24.533 60.996 31.551 1.00 25.51 210 LEU B N 1
ATOM 4264 C CA . LEU B 1 210 ? -24.961 62.354 31.832 1.00 28.60 210 LEU B CA 1
ATOM 4265 C C . LEU B 1 210 ? -25.806 62.389 33.106 1.00 31.72 210 LEU B C 1
ATOM 4266 O O . LEU B 1 210 ? -25.663 63.310 33.912 1.00 30.79 210 LEU B O 1
ATOM 4271 N N . SER B 1 211 ? -26.690 61.402 33.305 1.00 32.73 211 SER B N 1
ATOM 4272 C CA . SER B 1 211 ? -27.469 61.458 34.535 1.00 39.91 211 SER B CA 1
ATOM 4273 C C . SER B 1 211 ? -26.578 61.324 35.771 1.00 39.66 211 SER B C 1
ATOM 4274 O O . SER B 1 211 ? -26.775 62.063 36.739 1.00 37.78 211 SER B O 1
ATOM 4277 N N . GLU B 1 212 ? -25.589 60.413 35.705 1.00 39.54 212 GLU B N 1
ATOM 4278 C CA . GLU B 1 212 ? -24.738 60.084 36.839 1.00 37.58 212 GLU B CA 1
ATOM 4279 C C . GLU B 1 212 ? -23.851 61.283 37.168 1.00 36.09 212 GLU B C 1
ATOM 4280 O O . GLU B 1 212 ? -23.634 61.566 38.347 1.00 35.12 212 GLU B O 1
ATOM 4286 N N . VAL B 1 213 ? -23.368 61.991 36.131 1.00 33.36 213 VAL B N 1
ATOM 4287 C CA . VAL B 1 213 ? -22.660 63.259 36.328 1.00 35.25 213 VAL B CA 1
ATOM 4288 C C . VAL B 1 213 ? -23.583 64.256 37.026 1.00 32.76 213 VAL B C 1
ATOM 4289 O O . VAL B 1 213 ? -23.196 64.902 37.998 1.00 34.70 213 VAL B O 1
ATOM 4293 N N . THR B 1 214 ? -24.803 64.370 36.499 1.00 33.09 214 THR B N 1
ATOM 4294 C CA . THR B 1 214 ? -25.794 65.294 37.026 1.00 33.61 214 THR B CA 1
ATOM 4295 C C . THR B 1 214 ? -25.997 65.080 38.525 1.00 34.20 214 THR B C 1
ATOM 4296 O O . THR B 1 214 ? -25.861 66.047 39.286 1.00 34.85 214 THR B O 1
ATOM 4300 N N . ALA B 1 215 ? -26.302 63.824 38.920 1.00 34.63 215 ALA B N 1
ATOM 4301 C CA . ALA B 1 215 ? -26.575 63.455 40.305 1.00 34.46 215 ALA B CA 1
ATOM 4302 C C . ALA B 1 215 ? -25.409 63.904 41.178 1.00 37.75 215 ALA B C 1
ATOM 4303 O O . ALA B 1 215 ? -25.610 64.614 42.168 1.00 39.77 215 ALA B O 1
ATOM 4305 N N . ALA B 1 216 ? -24.190 63.564 40.744 1.00 36.68 216 ALA B N 1
ATOM 4306 C CA . ALA B 1 216 ? -23.012 63.933 41.513 1.00 38.35 216 ALA B CA 1
ATOM 4307 C C . ALA B 1 216 ? -22.830 65.453 41.591 1.00 38.80 216 ALA B C 1
ATOM 4308 O O . ALA B 1 216 ? -22.496 65.963 42.663 1.00 38.19 216 ALA B O 1
ATOM 4310 N N . VAL B 1 217 ? -23.048 66.181 40.478 1.00 37.60 217 VAL B N 1
ATOM 4311 C CA . VAL B 1 217 ? -22.907 67.636 40.512 1.00 38.59 217 VAL B CA 1
ATOM 4312 C C . VAL B 1 217 ? -23.965 68.235 41.445 1.00 40.64 217 VAL B C 1
ATOM 4313 O O . VAL B 1 217 ? -23.634 69.040 42.313 1.00 38.25 217 VAL B O 1
ATOM 4317 N N . ARG B 1 218 ? -25.229 67.818 41.270 1.00 41.93 218 ARG B N 1
ATOM 4318 C CA . ARG B 1 218 ? -26.345 68.284 42.090 1.00 44.30 218 ARG B CA 1
ATOM 4319 C C . ARG B 1 218 ? -26.091 68.048 43.589 1.00 45.15 218 ARG B C 1
ATOM 4320 O O . ARG B 1 218 ? -26.360 68.938 44.407 1.00 44.74 218 ARG B O 1
ATOM 4328 N N . ALA B 1 219 ? -25.543 66.872 43.940 1.00 43.20 219 ALA B N 1
ATOM 4329 C CA . ALA B 1 219 ? -25.252 66.518 45.327 1.00 46.09 219 ALA B CA 1
ATOM 4330 C C . ALA B 1 219 ? -24.246 67.472 45.981 1.00 49.38 219 ALA B C 1
ATOM 4331 O O . ALA B 1 219 ? -24.296 67.661 47.193 1.00 54.37 219 ALA B O 1
ATOM 4333 N N . GLU B 1 220 ? -23.336 68.072 45.199 1.00 50.71 220 GLU B N 1
ATOM 4334 C CA . GLU B 1 220 ? -22.319 68.950 45.764 1.00 47.03 220 GLU B CA 1
ATOM 4335 C C . GLU B 1 220 ? -22.761 70.403 45.667 1.00 44.74 220 GLU B C 1
ATOM 4336 O O . GLU B 1 220 ? -22.157 71.280 46.288 1.00 39.74 220 GLU B O 1
ATOM 4342 N N . TRP B 1 221 ? -23.782 70.648 44.841 1.00 42.81 221 TRP B N 1
ATOM 4343 C CA . TRP B 1 221 ? -24.219 72.007 44.569 1.00 46.92 221 TRP B CA 1
ATOM 4344 C C . TRP B 1 221 ? -25.406 72.300 45.486 1.00 51.03 221 TRP B C 1
ATOM 4345 O O . TRP B 1 221 ? -26.369 71.532 45.503 1.00 53.18 221 TRP B O 1
ATOM 4356 N N . PRO B 1 222 ? -25.344 73.362 46.328 1.00 53.12 222 PRO B N 1
ATOM 4357 C CA . PRO B 1 222 ? -26.427 73.668 47.265 1.00 53.43 222 PRO B CA 1
ATOM 4358 C C . PRO B 1 222 ? -27.712 73.891 46.475 1.00 57.01 222 PRO B C 1
ATOM 4359 O O . PRO B 1 222 ? -27.676 74.438 45.370 1.00 55.34 222 PRO B O 1
ATOM 4363 N N . SER B 1 223 ? -28.837 73.457 47.061 1.00 55.50 223 SER B N 1
ATOM 4364 C CA . SER B 1 223 ? -30.144 73.483 46.423 1.00 49.35 223 SER B CA 1
ATOM 4365 C C . SER B 1 223 ? -30.580 74.915 46.100 1.00 46.39 223 SER B C 1
ATOM 4366 O O . SER B 1 223 ? -31.381 75.108 45.196 1.00 49.33 223 SER B O 1
ATOM 4369 N N . ASP B 1 224 ? -30.059 75.906 46.834 1.00 43.85 224 ASP B N 1
ATOM 4370 C CA . ASP B 1 224 ? -30.461 77.295 46.655 1.00 46.75 224 ASP B CA 1
ATOM 4371 C C . ASP B 1 224 ? -29.603 77.975 45.591 1.00 48.99 224 ASP B C 1
ATOM 4372 O O . ASP B 1 224 ? -29.659 79.199 45.446 1.00 43.01 224 ASP B O 1
ATOM 4377 N N . LEU B 1 225 ? -28.772 77.185 44.892 1.00 45.67 225 LEU B N 1
ATOM 4378 C CA . LEU B 1 225 ? -27.996 77.712 43.782 1.00 38.59 225 LEU B CA 1
ATOM 4379 C C . LEU B 1 225 ? -28.441 76.990 42.521 1.00 34.13 225 LEU B C 1
ATOM 4380 O O . LEU B 1 225 ? -28.707 75.795 42.563 1.00 35.21 225 LEU B O 1
ATOM 4385 N N . PRO B 1 226 ? -28.586 77.704 41.386 1.00 31.22 226 PRO B N 1
ATOM 4386 C CA . PRO B 1 226 ? -29.130 77.119 40.166 1.00 30.60 226 PRO B CA 1
ATOM 4387 C C . PRO B 1 226 ? -28.090 76.345 39.382 1.00 30.74 226 PRO B C 1
ATOM 4388 O O . PRO B 1 226 ? -26.910 76.706 39.333 1.00 34.16 226 PRO B O 1
ATOM 4392 N N . LEU B 1 227 ? -28.590 75.285 38.768 1.00 29.72 227 LEU B N 1
ATOM 4393 C CA . LEU B 1 227 ? -27.805 74.363 37.980 1.00 31.48 227 LEU B CA 1
ATOM 4394 C C . LEU B 1 227 ? -28.362 74.340 36.552 1.00 30.50 227 LEU B C 1
ATOM 4395 O O . LEU B 1 227 ? -29.575 74.291 36.354 1.00 32.26 227 LEU B O 1
ATOM 4400 N N . ALA B 1 228 ? -27.475 74.386 35.551 1.00 27.28 228 ALA B N 1
ATOM 4401 C CA . ALA B 1 228 ? -27.920 74.259 34.177 1.00 27.98 228 ALA B CA 1
ATOM 4402 C C . ALA B 1 228 ? -27.151 73.154 33.463 1.00 30.51 228 ALA B C 1
ATOM 4403 O O . ALA B 1 228 ? -26.060 72.780 33.874 1.00 33.35 228 ALA B O 1
ATOM 4405 N N . VAL B 1 229 ? -27.740 72.654 32.375 1.00 28.88 229 VAL B N 1
ATOM 4406 C CA . VAL B 1 229 ? -27.144 71.640 31.528 1.00 26.47 229 VAL B CA 1
ATOM 4407 C C . VAL B 1 229 ? -27.214 72.132 30.087 1.00 25.80 229 VAL B C 1
ATOM 4408 O O . VAL B 1 229 ? -28.287 72.457 29.578 1.00 24.81 229 VAL B O 1
ATOM 4412 N N . ARG B 1 230 ? -26.056 72.222 29.439 1.00 24.19 230 ARG B N 1
ATOM 4413 C CA . ARG B 1 230 ? -26.075 72.548 28.030 1.00 23.58 230 ARG B CA 1
ATOM 4414 C C . ARG B 1 230 ? -26.191 71.246 27.263 1.00 23.97 230 ARG B C 1
ATOM 4415 O O . ARG B 1 230 ? -25.455 70.311 27.536 1.00 26.54 230 ARG B O 1
ATOM 4423 N N . LEU B 1 231 ? -27.117 71.209 26.311 1.00 24.46 231 LEU B N 1
ATOM 4424 C CA . LEU B 1 231 ? -27.327 70.038 25.487 1.00 24.49 231 LEU B CA 1
ATOM 4425 C C . LEU B 1 231 ? -27.161 70.437 24.026 1.00 25.22 231 LEU B C 1
ATOM 4426 O O . LEU B 1 231 ? -27.493 71.564 23.646 1.00 22.83 231 LEU B O 1
ATOM 4431 N N . SER B 1 232 ? -26.633 69.504 23.218 1.00 23.74 232 SER B N 1
ATOM 4432 C CA . SER B 1 232 ? -26.852 69.612 21.790 1.00 24.54 232 SER B CA 1
ATOM 4433 C C . SER B 1 232 ? -28.237 69.028 21.514 1.00 26.58 232 SER B C 1
ATOM 4434 O O . SER B 1 232 ? -28.437 67.815 21.626 1.00 27.86 232 SER B O 1
ATOM 4437 N N . CYS B 1 233 ? -29.188 69.908 21.200 1.00 27.08 233 CYS B N 1
ATOM 4438 C CA . CYS B 1 233 ? -30.591 69.537 21.158 1.00 28.51 233 CYS B CA 1
ATOM 4439 C C . CYS B 1 233 ? -30.884 68.700 19.925 1.00 29.88 233 CYS B C 1
ATOM 4440 O O . CYS B 1 233 ? -31.855 67.952 19.911 1.00 28.90 233 CYS B O 1
ATOM 4443 N N . SER B 1 234 ? -30.022 68.815 18.907 1.00 31.55 234 SER B N 1
ATOM 4444 C CA . SER B 1 234 ? -30.157 67.989 17.717 1.00 31.34 234 SER B CA 1
ATOM 4445 C C . SER B 1 234 ? -28.778 67.669 17.152 1.00 31.20 234 SER B C 1
ATOM 4446 O O . SER B 1 234 ? -27.810 68.407 17.351 1.00 30.66 234 SER B O 1
ATOM 4449 N N . ASP B 1 235 ? -28.701 66.531 16.469 1.00 31.93 235 ASP B N 1
ATOM 4450 C CA . ASP B 1 235 ? -27.503 66.210 15.718 1.00 33.80 235 ASP B CA 1
ATOM 4451 C C . ASP B 1 235 ? -27.681 66.691 14.286 1.00 32.44 235 ASP B C 1
ATOM 4452 O O . ASP B 1 235 ? -26.718 66.686 13.532 1.00 36.61 235 ASP B O 1
ATOM 4457 N N . TRP B 1 236 ? -28.916 67.077 13.924 1.00 33.00 236 TRP B N 1
ATOM 4458 C CA . TRP B 1 236 ? -29.213 67.642 12.614 1.00 34.89 236 TRP B CA 1
ATOM 4459 C C . TRP B 1 236 ? -29.185 66.570 11.529 1.00 37.86 236 TRP B C 1
ATOM 4460 O O . TRP B 1 236 ? -28.849 66.881 10.386 1.00 38.05 236 TRP B O 1
ATOM 4471 N N . THR B 1 237 ? -29.511 65.318 11.889 1.00 42.01 237 THR B N 1
ATOM 4472 C CA . THR B 1 237 ? -29.417 64.207 10.950 1.00 44.79 237 THR B CA 1
ATOM 4473 C C . THR B 1 237 ? -30.495 63.182 11.254 1.00 48.86 237 THR B C 1
ATOM 4474 O O . THR B 1 237 ? -30.704 62.828 12.413 1.00 51.06 237 THR B O 1
ATOM 4478 N N . PRO B 1 238 ? -31.164 62.652 10.207 1.00 56.24 238 PRO B N 1
ATOM 4479 C CA . PRO B 1 238 ? -32.010 61.462 10.335 1.00 59.75 238 PRO B CA 1
ATOM 4480 C C . PRO B 1 238 ? -31.482 60.453 11.354 1.00 62.13 238 PRO B C 1
ATOM 4481 O O . PRO B 1 238 ? -32.234 59.924 12.170 1.00 61.32 238 PRO B O 1
ATOM 4485 N N . GLU B 1 239 ? -30.165 60.233 11.314 1.00 67.09 239 GLU B N 1
ATOM 4486 C CA . GLU B 1 239 ? -29.509 59.086 11.921 1.00 66.54 239 GLU B CA 1
ATOM 4487 C C . GLU B 1 239 ? -29.264 59.255 13.424 1.00 58.10 239 GLU B C 1
ATOM 4488 O O . GLU B 1 239 ? -28.846 58.302 14.074 1.00 58.88 239 GLU B O 1
ATOM 4494 N N . GLY B 1 240 ? -29.497 60.456 13.974 1.00 50.48 240 GLY B N 1
ATOM 4495 C CA . GLY B 1 240 ? -28.973 60.802 15.286 1.00 43.08 240 GLY B CA 1
ATOM 4496 C C . GLY B 1 240 ? -30.013 61.474 16.174 1.00 42.44 240 GLY B C 1
ATOM 4497 O O . GLY B 1 240 ? -31.200 61.312 15.923 1.00 43.69 240 GLY B O 1
ATOM 4498 N N . LEU B 1 241 ? -29.554 62.233 17.184 1.00 38.14 241 LEU B N 1
ATOM 4499 C CA . LEU B 1 241 ? -30.440 62.900 18.129 1.00 37.92 241 LEU B CA 1
ATOM 4500 C C . LEU B 1 241 ? -31.320 63.935 17.428 1.00 36.44 241 LEU B C 1
ATOM 4501 O O . LEU B 1 241 ? -30.847 64.715 16.595 1.00 34.61 241 LEU B O 1
ATOM 4506 N N . THR B 1 242 ? -32.599 63.934 17.825 1.00 33.16 242 THR B N 1
ATOM 4507 C CA . THR B 1 242 ? -33.615 64.882 17.387 1.00 33.86 242 THR B CA 1
ATOM 4508 C C . THR B 1 242 ? -34.136 65.613 18.618 1.00 34.32 242 THR B C 1
ATOM 4509 O O . THR B 1 242 ? -33.782 65.250 19.739 1.00 34.21 242 THR B O 1
ATOM 4513 N N . ILE B 1 243 ? -35.011 66.600 18.387 1.00 34.69 243 ILE B N 1
ATOM 4514 C CA . ILE B 1 243 ? -35.588 67.450 19.423 1.00 34.61 243 ILE B CA 1
ATOM 4515 C C . ILE B 1 243 ? -36.410 66.638 20.439 1.00 34.48 243 ILE B C 1
ATOM 4516 O O . ILE B 1 243 ? -36.398 66.934 21.636 1.00 33.77 243 ILE B O 1
ATOM 4521 N N . ALA B 1 244 ? -37.092 65.586 19.969 1.00 35.19 244 ALA B N 1
ATOM 4522 C CA . ALA B 1 244 ? -37.892 64.709 20.816 1.00 36.11 244 ALA B CA 1
ATOM 4523 C C . ALA B 1 244 ? -37.028 63.927 21.822 1.00 35.93 244 ALA B C 1
ATOM 4524 O O . ALA B 1 244 ? -37.452 63.662 22.945 1.00 32.27 244 ALA B O 1
ATOM 4526 N N . ASP B 1 245 ? -35.811 63.544 21.422 1.00 37.27 245 ASP B N 1
ATOM 4527 C CA . ASP B 1 245 ? -34.908 62.851 22.331 1.00 38.49 245 ASP B CA 1
ATOM 4528 C C . ASP B 1 245 ? -34.508 63.815 23.441 1.00 36.63 245 ASP B C 1
ATOM 4529 O O . ASP B 1 245 ? -34.591 63.492 24.621 1.00 36.45 245 ASP B O 1
ATOM 4534 N N . THR B 1 246 ? -34.118 65.020 23.024 1.00 33.85 246 THR B N 1
ATOM 4535 C CA . THR B 1 246 ? -33.716 66.082 23.921 1.00 32.50 246 THR B CA 1
ATOM 4536 C C . THR B 1 246 ? -34.797 66.326 24.966 1.00 31.87 246 THR B C 1
ATOM 4537 O O . THR B 1 246 ? -34.468 66.612 26.118 1.00 31.14 246 THR B O 1
ATOM 4541 N N . VAL B 1 247 ? -36.069 66.223 24.551 1.00 31.08 247 VAL B N 1
ATOM 4542 C CA . VAL B 1 247 ? -37.203 66.516 25.418 1.00 31.81 247 VAL B CA 1
ATOM 4543 C C . VAL B 1 247 ? -37.241 65.508 26.571 1.00 33.12 247 VAL B C 1
ATOM 4544 O O . VAL B 1 247 ? -37.406 65.875 27.736 1.00 31.61 247 VAL B O 1
ATOM 4548 N N . GLU B 1 248 ? -37.047 64.232 26.236 1.00 36.74 248 GLU B N 1
ATOM 4549 C CA . GLU B 1 248 ? -37.050 63.194 27.249 1.00 41.60 248 GLU B CA 1
ATOM 4550 C C . GLU B 1 248 ? -35.893 63.417 28.216 1.00 37.15 248 GLU B C 1
ATOM 4551 O O . GLU B 1 248 ? -36.075 63.254 29.421 1.00 34.78 248 GLU B O 1
ATOM 4557 N N . VAL B 1 249 ? -34.718 63.793 27.673 1.00 34.12 249 VAL B N 1
ATOM 4558 C CA . VAL B 1 249 ? -33.541 64.049 28.494 1.00 30.34 249 VAL B CA 1
ATOM 4559 C C . VAL B 1 249 ? -33.868 65.184 29.464 1.00 31.10 249 VAL B C 1
ATOM 4560 O O . VAL B 1 249 ? -33.604 65.091 30.676 1.00 28.74 249 VAL B O 1
ATOM 4564 N N . ALA B 1 250 ? -34.462 66.252 28.909 1.00 32.25 250 ALA B N 1
ATOM 4565 C CA . ALA B 1 250 ? -34.742 67.445 29.692 1.00 35.65 250 ALA B CA 1
ATOM 4566 C C . ALA B 1 250 ? -35.654 67.079 30.857 1.00 35.45 250 ALA B C 1
ATOM 4567 O O . ALA B 1 250 ? -35.404 67.517 31.977 1.00 36.56 250 ALA B O 1
ATOM 4569 N N A ARG B 1 251 ? -36.682 66.265 30.558 0.65 35.49 251 ARG B N 1
ATOM 4570 N N B ARG B 1 251 ? -36.662 66.237 30.575 0.35 37.00 251 ARG B N 1
ATOM 4571 C CA A ARG B 1 251 ? -37.633 65.736 31.528 0.65 35.81 251 ARG B CA 1
ATOM 4572 C CA B ARG B 1 251 ? -37.635 65.750 31.544 0.35 38.12 251 ARG B CA 1
ATOM 4573 C C A ARG B 1 251 ? -36.881 65.050 32.664 0.65 36.34 251 ARG B C 1
ATOM 4574 C C B ARG B 1 251 ? -36.935 64.989 32.668 0.35 38.15 251 ARG B C 1
ATOM 4575 O O A ARG B 1 251 ? -37.115 65.366 33.826 0.65 36.51 251 ARG B O 1
ATOM 4576 O O B ARG B 1 251 ? -37.270 65.181 33.834 0.35 38.52 251 ARG B O 1
ATOM 4591 N N . MET B 1 252 ? -35.965 64.138 32.307 1.00 38.08 252 MET B N 1
ATOM 4592 C CA . MET B 1 252 ? -35.194 63.369 33.277 1.00 40.15 252 MET B CA 1
ATOM 4593 C C . MET B 1 252 ? -34.260 64.264 34.097 1.00 37.89 252 MET B C 1
ATOM 4594 O O . MET B 1 252 ? -34.066 64.007 35.289 1.00 38.39 252 MET B O 1
ATOM 4599 N N . LEU B 1 253 ? -33.671 65.291 33.457 1.00 36.27 253 LEU B N 1
ATOM 4600 C CA . LEU B 1 253 ? -32.783 66.205 34.161 1.00 34.04 253 LEU B CA 1
ATOM 4601 C C . LEU B 1 253 ? -33.602 67.057 35.127 1.00 35.73 253 LEU B C 1
ATOM 4602 O O . LEU B 1 253 ? -33.119 67.407 36.209 1.00 36.27 253 LEU B O 1
ATOM 4607 N N . ARG B 1 254 ? -34.842 67.382 34.725 1.00 35.79 254 ARG B N 1
ATOM 4608 C CA . ARG B 1 254 ? -35.765 68.145 35.555 1.00 40.72 254 ARG B CA 1
ATOM 4609 C C . ARG B 1 254 ? -35.915 67.488 36.929 1.00 40.51 254 ARG B C 1
ATOM 4610 O O . ARG B 1 254 ? -35.776 68.156 37.961 1.00 38.33 254 ARG B O 1
ATOM 4618 N N . GLU B 1 255 ? -36.190 66.175 36.907 1.00 42.60 255 GLU B N 1
ATOM 4619 C CA . GLU B 1 255 ? -36.441 65.353 38.086 1.00 51.17 255 GLU B CA 1
ATOM 4620 C C . GLU B 1 255 ? -35.184 65.220 38.947 1.00 50.17 255 GLU B C 1
ATOM 4621 O O . GLU B 1 255 ? -35.286 64.905 40.129 1.00 48.46 255 GLU B O 1
ATOM 4627 N N . GLN B 1 256 ? -34.005 65.422 38.343 1.00 43.51 256 GLN B N 1
ATOM 4628 C CA . GLN B 1 256 ? -32.757 65.333 39.076 1.00 39.24 256 GLN B CA 1
ATOM 4629 C C . GLN B 1 256 ? -32.400 66.692 39.679 1.00 37.37 256 GLN B C 1
ATOM 4630 O O . GLN B 1 256 ? -31.345 66.832 40.278 1.00 39.30 256 GLN B O 1
ATOM 4636 N N . GLY B 1 257 ? -33.252 67.707 39.499 1.00 37.49 257 GLY B N 1
ATOM 4637 C CA . GLY B 1 257 ? -33.069 68.985 40.178 1.00 34.94 257 GLY B CA 1
ATOM 4638 C C . GLY B 1 257 ? -32.252 70.002 39.375 1.00 35.33 257 GLY B C 1
ATOM 4639 O O . GLY B 1 257 ? -31.763 70.985 39.935 1.00 36.20 257 GLY B O 1
ATOM 4640 N N . VAL B 1 258 ? -32.118 69.769 38.061 1.00 33.62 258 VAL B N 1
ATOM 4641 C CA . VAL B 1 258 ? -31.600 70.757 37.129 1.00 31.05 258 VAL B CA 1
ATOM 4642 C C . VAL B 1 258 ? -32.646 71.857 36.926 1.00 31.99 258 VAL B C 1
ATOM 4643 O O . VAL B 1 258 ? -33.797 71.563 36.639 1.00 34.96 258 VAL B O 1
ATOM 4647 N N . ASP B 1 259 ? -32.231 73.124 37.033 1.00 32.22 259 ASP B N 1
ATOM 4648 C CA . ASP B 1 259 ? -33.129 74.269 36.968 1.00 37.19 259 ASP B CA 1
ATOM 4649 C C . ASP B 1 259 ? -33.290 74.834 35.545 1.00 40.37 259 ASP B C 1
ATOM 4650 O O . ASP B 1 259 ? -34.189 75.659 35.308 1.00 38.58 259 ASP B O 1
ATOM 4655 N N . LEU B 1 260 ? -32.398 74.444 34.611 1.00 32.63 260 LEU B N 1
ATOM 4656 C CA . LEU B 1 260 ? -32.383 75.108 33.317 1.00 29.51 260 LEU B CA 1
ATOM 4657 C C . LEU B 1 260 ? -31.574 74.301 32.315 1.00 29.88 260 LEU B C 1
ATOM 4658 O O . LEU B 1 260 ? -30.474 73.874 32.624 1.00 31.84 260 LEU B O 1
ATOM 4663 N N . ILE B 1 261 ? -32.153 74.113 31.125 1.00 28.46 261 ILE B N 1
ATOM 4664 C CA . ILE B 1 261 ? -31.496 73.509 29.987 1.00 28.62 261 ILE B CA 1
ATOM 4665 C C . ILE B 1 261 ? -31.057 74.613 29.034 1.00 30.99 261 ILE B C 1
ATOM 4666 O O . ILE B 1 261 ? -31.870 75.404 28.580 1.00 34.16 261 ILE B O 1
ATOM 4671 N N . ASP B 1 262 ? -29.757 74.641 28.737 1.00 33.12 262 ASP B N 1
ATOM 4672 C CA . ASP B 1 262 ? -29.149 75.530 27.763 1.00 31.17 262 ASP B CA 1
ATOM 4673 C C . ASP B 1 262 ? -29.160 74.819 26.410 1.00 32.05 262 ASP B C 1
ATOM 4674 O O . ASP B 1 262 ? -28.643 73.707 26.274 1.00 29.32 262 ASP B O 1
ATOM 4679 N N . CYS B 1 263 ? -29.789 75.452 25.409 1.00 31.80 263 CYS B N 1
ATOM 4680 C CA . CYS B 1 263 ? -30.147 74.726 24.198 1.00 31.43 263 CYS B CA 1
ATOM 4681 C C . CYS B 1 263 ? -29.234 75.105 23.029 1.00 33.03 263 CYS B C 1
ATOM 4682 O O . CYS B 1 263 ? -29.496 76.067 22.297 1.00 36.48 263 CYS B O 1
ATOM 4685 N N . SER B 1 264 ? -28.162 74.326 22.852 1.00 28.52 264 SER B N 1
ATOM 4686 C CA . SER B 1 264 ? -27.323 74.457 21.672 1.00 28.38 264 SER B CA 1
ATOM 4687 C C . SER B 1 264 ? -27.623 73.282 20.728 1.00 29.92 264 SER B C 1
ATOM 4688 O O . SER B 1 264 ? -28.643 72.605 20.906 1.00 28.64 264 SER B O 1
ATOM 4691 N N . SER B 1 265 ? -26.746 73.037 19.735 1.00 26.79 265 SER B N 1
ATOM 4692 C CA . SER B 1 265 ? -26.880 71.879 18.861 1.00 24.86 265 SER B CA 1
ATOM 4693 C C . SER B 1 265 ? -25.568 71.601 18.136 1.00 25.29 265 SER B C 1
ATOM 4694 O O . SER B 1 265 ? -24.655 72.416 18.166 1.00 25.82 265 SER B O 1
ATOM 4697 N N . GLY B 1 266 ? -25.508 70.439 17.475 1.00 26.52 266 GLY B N 1
ATOM 4698 C CA . GLY B 1 266 ? -24.436 70.074 16.559 1.00 25.48 266 GLY B CA 1
ATOM 4699 C C . GLY B 1 266 ? -23.149 69.704 17.280 1.00 25.52 266 GLY B C 1
ATOM 4700 O O . GLY B 1 266 ? -23.091 69.710 18.507 1.00 26.91 266 GLY B O 1
ATOM 4701 N N . GLY B 1 267 ? -22.131 69.377 16.484 1.00 27.10 267 GLY B N 1
ATOM 4702 C CA . GLY B 1 267 ? -20.786 69.131 16.973 1.00 25.17 267 GLY B CA 1
ATOM 4703 C C . GLY B 1 267 ? -20.395 67.651 16.983 1.00 25.06 267 GLY B C 1
ATOM 4704 O O . GLY B 1 267 ? -19.208 67.345 17.040 1.00 25.35 267 GLY B O 1
ATOM 4705 N N . ILE B 1 268 ? -21.371 66.740 16.929 1.00 24.51 268 ILE B N 1
ATOM 4706 C CA . ILE B 1 268 ? -21.110 65.339 17.257 1.00 27.70 268 ILE B CA 1
ATOM 4707 C C . ILE B 1 268 ? -20.075 64.719 16.303 1.00 30.41 268 ILE B C 1
ATOM 4708 O O . ILE B 1 268 ? -19.284 63.860 16.710 1.00 29.23 268 ILE B O 1
ATOM 4713 N N . ALA B 1 269 ? -20.108 65.153 15.032 1.00 30.90 269 ALA B N 1
ATOM 4714 C CA . ALA B 1 269 ? -19.276 64.649 13.951 1.00 34.73 269 ALA B CA 1
ATOM 4715 C C . ALA B 1 269 ? -19.257 65.727 12.874 1.00 41.44 269 ALA B C 1
ATOM 4716 O O . ALA B 1 269 ? -20.240 66.451 12.713 1.00 40.75 269 ALA B O 1
ATOM 4718 N N . PRO B 1 270 ? -18.166 65.855 12.085 1.00 46.22 270 PRO B N 1
ATOM 4719 C CA . PRO B 1 270 ? -18.016 66.990 11.170 1.00 48.96 270 PRO B CA 1
ATOM 4720 C C . PRO B 1 270 ? -18.751 66.730 9.853 1.00 49.25 270 PRO B C 1
ATOM 4721 O O . PRO B 1 270 ? -19.189 65.607 9.599 1.00 46.86 270 PRO B O 1
ATOM 4725 N N . GLY B 1 271 ? -18.910 67.790 9.047 1.00 49.77 271 GLY B N 1
ATOM 4726 C CA . GLY B 1 271 ? -19.465 67.699 7.703 1.00 46.78 271 GLY B CA 1
ATOM 4727 C C . GLY B 1 271 ? -20.977 67.447 7.630 1.00 46.11 271 GLY B C 1
ATOM 4728 O O . GLY B 1 271 ? -21.498 67.180 6.545 1.00 46.61 271 GLY B O 1
ATOM 4729 N N . ILE B 1 272 ? -21.685 67.518 8.768 1.00 43.48 272 ILE B N 1
ATOM 4730 C CA . ILE B 1 272 ? -23.144 67.566 8.739 1.00 42.91 272 ILE B CA 1
ATOM 4731 C C . ILE B 1 272 ? -23.548 69.023 8.493 1.00 43.84 272 ILE B C 1
ATOM 4732 O O . ILE B 1 272 ? -23.001 69.920 9.137 1.00 41.92 272 ILE B O 1
ATOM 4737 N N . THR B 1 273 ? -24.482 69.266 7.555 1.00 46.22 273 THR B N 1
ATOM 4738 C CA . THR B 1 273 ? -24.850 70.644 7.237 1.00 47.79 273 THR B CA 1
ATOM 4739 C C . THR B 1 273 ? -25.966 71.119 8.165 1.00 43.48 273 THR B C 1
ATOM 4740 O O . THR B 1 273 ? -27.016 70.491 8.267 1.00 36.19 273 THR B O 1
ATOM 4744 N N . ILE B 1 274 ? -25.658 72.210 8.874 1.00 41.57 274 ILE B N 1
ATOM 4745 C CA . ILE B 1 274 ? -26.531 72.827 9.855 1.00 46.99 274 ILE B CA 1
ATOM 4746 C C . ILE B 1 274 ? -27.065 74.116 9.229 1.00 50.18 274 ILE B C 1
ATOM 4747 O O . ILE B 1 274 ? -26.288 74.998 8.854 1.00 52.26 274 ILE B O 1
ATOM 4752 N N . PRO B 1 275 ? -28.396 74.260 9.048 1.00 50.15 275 PRO B N 1
ATOM 4753 C CA . PRO B 1 275 ? -28.943 75.507 8.504 1.00 46.12 275 PRO B CA 1
ATOM 4754 C C . PRO B 1 275 ? -28.879 76.650 9.521 1.00 38.48 275 PRO B C 1
ATOM 4755 O O . PRO B 1 275 ? -29.894 77.057 10.063 1.00 32.44 275 PRO B O 1
ATOM 4759 N N . VAL B 1 276 ? -27.671 77.181 9.743 1.00 35.82 276 VAL B N 1
ATOM 4760 C CA . VAL B 1 276 ? -27.436 78.303 10.637 1.00 35.08 276 VAL B CA 1
ATOM 4761 C C . VAL B 1 276 ? -28.123 79.567 10.110 1.00 33.95 276 VAL B C 1
ATOM 4762 O O . VAL B 1 276 ? -28.172 79.813 8.910 1.00 34.68 276 VAL B O 1
ATOM 4766 N N . GLY B 1 277 ? -28.633 80.385 11.035 1.00 31.96 277 GLY B N 1
ATOM 4767 C CA . GLY B 1 277 ? -29.254 81.663 10.720 1.00 31.82 277 GLY B CA 1
ATOM 4768 C C . GLY B 1 277 ? -29.834 82.281 11.984 1.00 30.59 277 GLY B C 1
ATOM 4769 O O . GLY B 1 277 ? -30.026 81.583 12.978 1.00 32.88 277 GLY B O 1
ATOM 4770 N N . GLU B 1 278 ? -30.115 83.582 11.946 1.00 29.66 278 GLU B N 1
ATOM 4771 C CA . GLU B 1 278 ? -30.640 84.268 13.116 1.00 29.73 278 GLU B CA 1
ATOM 4772 C C . GLU B 1 278 ? -31.634 83.383 13.879 1.00 28.28 278 GLU B C 1
ATOM 4773 O O . GLU B 1 278 ? -32.674 83.005 13.354 1.00 27.24 278 GLU B O 1
ATOM 4779 N N . GLY B 1 279 ? -31.286 83.035 15.125 1.00 29.07 279 GLY B N 1
ATOM 4780 C CA . GLY B 1 279 ? -32.172 82.325 16.035 1.00 27.37 279 GLY B CA 1
ATOM 4781 C C . GLY B 1 279 ? -32.510 80.895 15.592 1.00 30.43 279 GLY B C 1
ATOM 4782 O O . GLY B 1 279 ? -33.585 80.395 15.931 1.00 28.29 279 GLY B O 1
ATOM 4783 N N . TYR B 1 280 ? -31.582 80.228 14.875 1.00 29.70 280 TYR B N 1
ATOM 4784 C CA . TYR B 1 280 ? -31.779 78.876 14.351 1.00 28.85 280 TYR B CA 1
ATOM 4785 C C . TYR B 1 280 ? -32.003 77.831 15.445 1.00 29.07 280 TYR B C 1
ATOM 4786 O O . TYR B 1 280 ? -32.553 76.776 15.153 1.00 35.33 280 TYR B O 1
ATOM 4795 N N . GLN B 1 281 ? -31.626 78.108 16.698 1.00 26.37 281 GLN B N 1
ATOM 4796 C CA . GLN B 1 281 ? -31.733 77.087 17.735 1.00 26.37 281 GLN B CA 1
ATOM 4797 C C . GLN B 1 281 ? -32.841 77.435 18.729 1.00 28.03 281 GLN B C 1
ATOM 4798 O O . GLN B 1 281 ? -33.120 76.678 19.671 1.00 25.80 281 GLN B O 1
ATOM 4804 N N . VAL B 1 282 ? -33.493 78.579 18.477 1.00 28.32 282 VAL B N 1
ATOM 4805 C CA . VAL B 1 282 ? -34.501 79.121 19.373 1.00 27.27 282 VAL B CA 1
ATOM 4806 C C . VAL B 1 282 ? -35.669 78.142 19.473 1.00 26.99 282 VAL B C 1
ATOM 4807 O O . VAL B 1 282 ? -36.089 77.838 20.587 1.00 28.53 282 VAL B O 1
ATOM 4811 N N . PRO B 1 283 ? -36.181 77.551 18.364 1.00 25.42 283 PRO B N 1
ATOM 4812 C CA . PRO B 1 283 ? -37.278 76.585 18.463 1.00 26.29 283 PRO B CA 1
ATOM 4813 C C . PRO B 1 283 ? -36.981 75.453 19.459 1.00 29.28 283 PRO B C 1
ATOM 4814 O O . PRO B 1 283 ? -37.891 74.942 20.118 1.00 29.43 283 PRO B O 1
ATOM 4818 N N . PHE B 1 284 ? -35.698 75.064 19.576 1.00 30.94 284 PHE B N 1
ATOM 4819 C CA . PHE B 1 284 ? -35.323 73.960 20.443 1.00 31.31 284 PHE B CA 1
ATOM 4820 C C . PHE B 1 284 ? -35.556 74.399 21.884 1.00 30.24 284 PHE B C 1
ATOM 4821 O O . PHE B 1 284 ? -36.140 73.661 22.679 1.00 27.93 284 PHE B O 1
ATOM 4829 N N . ALA B 1 285 ? -35.113 75.628 22.198 1.00 28.16 285 ALA B N 1
ATOM 4830 C CA . ALA B 1 285 ? -35.342 76.181 23.516 1.00 25.62 285 ALA B CA 1
ATOM 4831 C C . ALA B 1 285 ? -36.836 76.155 23.815 1.00 26.60 285 ALA B C 1
ATOM 4832 O O . ALA B 1 285 ? -37.245 75.707 24.880 1.00 28.71 285 ALA B O 1
ATOM 4834 N N . ALA B 1 286 ? -37.637 76.597 22.843 1.00 26.07 286 ALA B N 1
ATOM 4835 C CA . ALA B 1 286 ? -39.065 76.813 23.028 1.00 27.48 286 ALA B CA 1
ATOM 4836 C C . ALA B 1 286 ? -39.771 75.494 23.325 1.00 29.05 286 ALA B C 1
ATOM 4837 O O . ALA B 1 286 ? -40.594 75.443 24.233 1.00 29.68 286 ALA B O 1
ATOM 4839 N N . GLN B 1 287 ? -39.449 74.460 22.531 1.00 29.64 287 GLN B N 1
ATOM 4840 C CA . GLN B 1 287 ? -40.031 73.129 22.630 1.00 29.45 287 GLN B CA 1
ATOM 4841 C C . GLN B 1 287 ? -39.622 72.454 23.940 1.00 30.35 287 GLN B C 1
ATOM 4842 O O . GLN B 1 287 ? -40.412 71.698 24.523 1.00 29.50 287 GLN B O 1
ATOM 4848 N N . VAL B 1 288 ? -38.380 72.720 24.387 1.00 28.40 288 VAL B N 1
ATOM 4849 C CA . VAL B 1 288 ? -37.886 72.160 25.635 1.00 27.25 288 VAL B CA 1
ATOM 4850 C C . VAL B 1 288 ? -38.622 72.817 26.798 1.00 27.81 288 VAL B C 1
ATOM 4851 O O . VAL B 1 288 ? -39.073 72.127 27.709 1.00 30.09 288 VAL B O 1
ATOM 4855 N N . ARG B 1 289 ? -38.795 74.138 26.728 1.00 28.77 289 ARG B N 1
ATOM 4856 C CA . ARG B 1 289 ? -39.495 74.875 27.769 1.00 32.62 289 ARG B CA 1
ATOM 4857 C C . ARG B 1 289 ? -40.915 74.345 27.975 1.00 36.53 289 ARG B C 1
ATOM 4858 O O . ARG B 1 289 ? -41.288 74.074 29.114 1.00 34.71 289 ARG B O 1
ATOM 4866 N N . ARG B 1 290 ? -41.675 74.168 26.880 1.00 37.20 290 ARG B N 1
ATOM 4867 C CA . ARG B 1 290 ? -43.080 73.783 26.949 1.00 43.50 290 ARG B CA 1
ATOM 4868 C C . ARG B 1 290 ? -43.248 72.295 27.278 1.00 44.20 290 ARG B C 1
ATOM 4869 O O . ARG B 1 290 ? -44.026 71.949 28.170 1.00 44.97 290 ARG B O 1
ATOM 4877 N N . GLU B 1 291 ? -42.572 71.421 26.514 1.00 43.19 291 GLU B N 1
ATOM 4878 C CA . GLU B 1 291 ? -42.827 69.988 26.570 1.00 43.05 291 GLU B CA 1
ATOM 4879 C C . GLU B 1 291 ? -42.196 69.335 27.804 1.00 44.29 291 GLU B C 1
ATOM 4880 O O . GLU B 1 291 ? -42.533 68.197 28.135 1.00 42.58 291 GLU B O 1
ATOM 4886 N N . ALA B 1 292 ? -41.278 70.043 28.479 1.00 43.09 292 ALA B N 1
ATOM 4887 C CA . ALA B 1 292 ? -40.577 69.463 29.621 1.00 46.32 292 ALA B CA 1
ATOM 4888 C C . ALA B 1 292 ? -40.668 70.313 30.897 1.00 40.83 292 ALA B C 1
ATOM 4889 O O . ALA B 1 292 ? -40.172 69.890 31.938 1.00 37.18 292 ALA B O 1
ATOM 4891 N N A ASN B 1 293 ? -41.334 71.475 30.814 0.36 40.40 293 ASN B N 1
ATOM 4892 N N B ASN B 1 293 ? -41.267 71.509 30.776 0.64 37.87 293 ASN B N 1
ATOM 4893 C CA A ASN B 1 293 ? -41.662 72.292 31.975 0.36 40.36 293 ASN B CA 1
ATOM 4894 C CA B ASN B 1 293 ? -41.648 72.332 31.913 0.64 36.90 293 ASN B CA 1
ATOM 4895 C C A ASN B 1 293 ? -40.391 72.633 32.751 0.36 37.57 293 ASN B C 1
ATOM 4896 C C B ASN B 1 293 ? -40.399 72.637 32.735 0.64 35.00 293 ASN B C 1
ATOM 4897 O O A ASN B 1 293 ? -40.306 72.352 33.942 0.36 38.41 293 ASN B O 1
ATOM 4898 O O B ASN B 1 293 ? -40.330 72.329 33.919 0.64 36.75 293 ASN B O 1
ATOM 4907 N N . ILE B 1 294 ? -39.416 73.247 32.072 1.00 35.58 294 ILE B N 1
ATOM 4908 C CA . ILE B 1 294 ? -38.133 73.597 32.660 1.00 35.09 294 ILE B CA 1
ATOM 4909 C C . ILE B 1 294 ? -37.643 74.904 32.029 1.00 36.20 294 ILE B C 1
ATOM 4910 O O . ILE B 1 294 ? -37.849 75.157 30.837 1.00 34.51 294 ILE B O 1
ATOM 4915 N N . ALA B 1 295 ? -36.987 75.743 32.837 1.00 35.43 295 ALA B N 1
ATOM 4916 C CA . ALA B 1 295 ? -36.396 76.957 32.294 1.00 35.29 295 ALA B CA 1
ATOM 4917 C C . ALA B 1 295 ? -35.379 76.592 31.203 1.00 36.52 295 ALA B C 1
ATOM 4918 O O . ALA B 1 295 ? -34.784 75.509 31.221 1.00 35.49 295 ALA B O 1
ATOM 4920 N N . THR B 1 296 ? -35.202 77.486 30.225 1.00 32.05 296 THR B N 1
ATOM 4921 C CA . THR B 1 296 ? -34.233 77.247 29.165 1.00 31.33 296 THR B CA 1
ATOM 4922 C C . THR B 1 296 ? -33.427 78.518 28.894 1.00 32.72 296 THR B C 1
ATOM 4923 O O . THR B 1 296 ? -33.891 79.624 29.196 1.00 32.91 296 THR B O 1
ATOM 4927 N N . ALA B 1 297 ? -32.217 78.353 28.330 1.00 30.67 297 ALA B N 1
ATOM 4928 C CA . ALA B 1 297 ? -31.521 79.454 27.673 1.00 29.54 297 ALA B CA 1
ATOM 4929 C C . ALA B 1 297 ? -31.486 79.209 26.171 1.00 30.43 297 ALA B C 1
ATOM 4930 O O . ALA B 1 297 ? -31.285 78.074 25.731 1.00 32.29 297 ALA B O 1
ATOM 4932 N N . ALA B 1 298 ? -31.675 80.291 25.402 1.00 28.47 298 ALA B N 1
ATOM 4933 C CA . ALA B 1 298 ? -31.535 80.249 23.955 1.00 26.73 298 ALA B CA 1
ATOM 4934 C C . ALA B 1 298 ? -30.198 80.853 23.540 1.00 25.13 298 ALA B C 1
ATOM 4935 O O . ALA B 1 298 ? -29.710 81.783 24.171 1.00 25.04 298 ALA B O 1
ATOM 4937 N N . VAL B 1 299 ? -29.650 80.346 22.433 1.00 23.63 299 VAL B N 1
ATOM 4938 C CA . VAL B 1 299 ? -28.372 80.802 21.917 1.00 24.72 299 VAL B CA 1
ATOM 4939 C C . VAL B 1 299 ? -28.288 80.446 20.435 1.00 25.21 299 VAL B C 1
ATOM 4940 O O . VAL B 1 299 ? -28.953 79.518 19.965 1.00 25.74 299 VAL B O 1
ATOM 4944 N N . GLY B 1 300 ? -27.443 81.189 19.715 1.00 26.10 300 GLY B N 1
ATOM 4945 C CA . GLY B 1 300 ? -27.204 80.956 18.300 1.00 26.03 300 GLY B CA 1
ATOM 4946 C C . GLY B 1 300 ? -27.662 82.138 17.447 1.00 26.64 300 GLY B C 1
ATOM 4947 O O . GLY B 1 300 ? -28.835 82.218 17.052 1.00 26.55 300 GLY B O 1
ATOM 4948 N N . LEU B 1 301 ? -26.717 83.053 17.184 1.00 25.13 301 LEU B N 1
ATOM 4949 C CA . LEU B 1 301 ? -26.866 84.093 16.165 1.00 24.21 301 LEU B CA 1
ATOM 4950 C C . LEU B 1 301 ? -27.934 85.129 16.545 1.00 22.17 301 LEU B C 1
ATOM 4951 O O . LEU B 1 301 ? -28.600 85.718 15.692 1.00 23.46 301 LEU B O 1
ATOM 4956 N N . ILE B 1 302 ? -28.071 85.380 17.837 1.00 20.39 302 ILE B N 1
ATOM 4957 C CA . ILE B 1 302 ? -28.945 86.429 18.304 1.00 21.21 302 ILE B CA 1
ATOM 4958 C C . ILE B 1 302 ? -28.043 87.643 18.476 1.00 22.88 302 ILE B C 1
ATOM 4959 O O . ILE B 1 302 ? -27.026 87.546 19.157 1.00 24.31 302 ILE B O 1
ATOM 4964 N N . THR B 1 303 ? -28.336 88.730 17.741 1.00 24.97 303 THR B N 1
ATOM 4965 C CA . THR B 1 303 ? -27.524 89.943 17.780 1.00 23.33 303 THR B CA 1
ATOM 4966 C C . THR B 1 303 ? -28.395 91.189 17.957 1.00 23.52 303 THR B C 1
ATOM 4967 O O . THR B 1 303 ? -27.874 92.271 18.213 1.00 22.34 303 THR B O 1
ATOM 4971 N N . ARG B 1 304 ? -29.721 91.038 17.827 1.00 24.31 304 ARG B N 1
ATOM 4972 C CA . ARG B 1 304 ? -30.619 92.185 17.770 1.00 24.35 304 ARG B CA 1
ATOM 4973 C C . ARG B 1 304 ? -31.427 92.299 19.061 1.00 23.74 304 ARG B C 1
ATOM 4974 O O . ARG B 1 304 ? -32.090 91.343 19.462 1.00 25.13 304 ARG B O 1
ATOM 4982 N N . PRO B 1 305 ? -31.423 93.476 19.729 1.00 23.23 305 PRO B N 1
ATOM 4983 C CA . PRO B 1 305 ? -32.170 93.675 20.976 1.00 25.00 305 PRO B CA 1
ATOM 4984 C C . PRO B 1 305 ? -33.640 93.267 20.899 1.00 26.19 305 PRO B C 1
ATOM 4985 O O . PRO B 1 305 ? -34.147 92.603 21.802 1.00 27.01 305 PRO B O 1
ATOM 4989 N N . GLU B 1 306 ? -34.302 93.649 19.801 1.00 28.38 306 GLU B N 1
ATOM 4990 C CA . GLU B 1 306 ? -35.725 93.395 19.604 1.00 33.45 306 GLU B CA 1
ATOM 4991 C C . GLU B 1 306 ? -35.984 91.891 19.564 1.00 29.32 306 GLU B C 1
ATOM 4992 O O . GLU B 1 306 ? -36.973 91.418 20.111 1.00 31.79 306 GLU B O 1
ATOM 4998 N N . HIS B 1 307 ? -35.089 91.161 18.896 1.00 27.37 307 HIS B N 1
ATOM 4999 C CA . HIS B 1 307 ? -35.168 89.721 18.724 1.00 25.18 307 HIS B CA 1
ATOM 5000 C C . HIS B 1 307 ? -34.985 89.016 20.067 1.00 24.30 307 HIS B C 1
ATOM 5001 O O . HIS B 1 307 ? -35.724 88.079 20.398 1.00 24.92 307 HIS B O 1
ATOM 5008 N N . ALA B 1 308 ? -33.993 89.474 20.834 1.00 22.22 308 ALA B N 1
ATOM 5009 C CA . ALA B 1 308 ? -33.703 88.845 22.109 1.00 24.68 308 ALA B CA 1
ATOM 5010 C C . ALA B 1 308 ? -34.918 89.030 23.002 1.00 25.99 308 ALA B C 1
ATOM 5011 O O . ALA B 1 308 ? -35.375 88.064 23.622 1.00 25.46 308 ALA B O 1
ATOM 5013 N N . ASP B 1 309 ? -35.417 90.282 23.004 1.00 27.22 309 ASP B N 1
ATOM 5014 C CA . ASP B 1 309 ? -36.617 90.685 23.717 1.00 28.52 309 ASP B CA 1
ATOM 5015 C C . ASP B 1 309 ? -37.780 89.761 23.353 1.00 28.30 309 ASP B C 1
ATOM 5016 O O . ASP B 1 309 ? -38.384 89.146 24.248 1.00 27.23 309 ASP B O 1
ATOM 5021 N N . ALA B 1 310 ? -38.051 89.637 22.044 1.00 24.07 310 ALA B N 1
ATOM 5022 C CA . ALA B 1 310 ? -39.099 88.751 21.550 1.00 24.40 310 ALA B CA 1
ATOM 5023 C C . ALA B 1 310 ? -38.964 87.333 22.126 1.00 25.84 310 ALA B C 1
ATOM 5024 O O . ALA B 1 310 ? -39.953 86.723 22.547 1.00 26.82 310 ALA B O 1
ATOM 5026 N N . ILE B 1 311 ? -37.729 86.810 22.167 1.00 24.95 311 ILE B N 1
ATOM 5027 C CA . ILE B 1 311 ? -37.510 85.468 22.674 1.00 24.74 311 ILE B CA 1
ATOM 5028 C C . ILE B 1 311 ? -37.993 85.388 24.113 1.00 25.29 311 ILE B C 1
ATOM 5029 O O . ILE B 1 311 ? -38.584 84.389 24.510 1.00 26.66 311 ILE B O 1
ATOM 5034 N N . VAL B 1 312 ? -37.688 86.417 24.904 1.00 24.09 312 VAL B N 1
ATOM 5035 C CA . VAL B 1 312 ? -38.131 86.397 26.290 1.00 24.89 312 VAL B CA 1
ATOM 5036 C C . VAL B 1 312 ? -39.652 86.590 26.344 1.00 26.40 312 VAL B C 1
ATOM 5037 O O . VAL B 1 312 ? -40.377 85.769 26.925 1.00 26.27 312 VAL B O 1
ATOM 5041 N N . ARG B 1 313 ? -40.128 87.662 25.698 1.00 25.58 313 ARG B N 1
ATOM 5042 C CA . ARG B 1 313 ? -41.521 88.071 25.791 1.00 26.55 313 ARG B CA 1
ATOM 5043 C C . ARG B 1 313 ? -42.438 86.973 25.271 1.00 27.05 313 ARG B C 1
ATOM 5044 O O . ARG B 1 313 ? -43.569 86.863 25.726 1.00 26.48 313 ARG B O 1
ATOM 5052 N N . ASN B 1 314 ? -41.953 86.177 24.313 1.00 28.25 314 ASN B N 1
ATOM 5053 C CA . ASN B 1 314 ? -42.828 85.184 23.718 1.00 27.53 314 ASN B CA 1
ATOM 5054 C C . ASN B 1 314 ? -42.832 83.916 24.569 1.00 28.00 314 ASN B C 1
ATOM 5055 O O . ASN B 1 314 ? -43.716 83.099 24.411 1.00 30.94 314 ASN B O 1
ATOM 5060 N N . GLY B 1 315 ? -41.885 83.779 25.506 1.00 26.89 315 GLY B N 1
ATOM 5061 C CA . GLY B 1 315 ? -41.801 82.572 26.306 1.00 28.44 315 GLY B CA 1
ATOM 5062 C C . GLY B 1 315 ? -41.098 81.438 25.564 1.00 29.70 315 GLY B C 1
ATOM 5063 O O . GLY B 1 315 ? -41.254 80.268 25.903 1.00 28.95 315 GLY B O 1
ATOM 5064 N N . ASP B 1 316 ? -40.310 81.811 24.555 1.00 29.88 316 ASP B N 1
ATOM 5065 C CA . ASP B 1 316 ? -39.444 80.893 23.840 1.00 33.15 316 ASP B CA 1
ATOM 5066 C C . ASP B 1 316 ? -38.328 80.390 24.763 1.00 33.92 316 ASP B C 1
ATOM 5067 O O . ASP B 1 316 ? -37.924 79.223 24.667 1.00 33.74 316 ASP B O 1
ATOM 5072 N N . ALA B 1 317 ? -37.856 81.279 25.657 1.00 29.01 317 ALA B N 1
ATOM 5073 C CA . ALA B 1 317 ? -36.758 81.039 26.576 1.00 28.77 317 ALA B CA 1
ATOM 5074 C C . ALA B 1 317 ? -36.822 82.064 27.700 1.00 31.70 317 ALA B C 1
ATOM 5075 O O . ALA B 1 317 ? -37.416 83.123 27.533 1.00 35.94 317 ALA B O 1
ATOM 5077 N N . ASP B 1 318 ? -36.173 81.745 28.826 1.00 30.80 318 ASP B N 1
ATOM 5078 C CA . ASP B 1 318 ? -36.107 82.614 29.984 1.00 30.35 318 ASP B CA 1
ATOM 5079 C C . ASP B 1 318 ? -34.803 83.404 29.955 1.00 33.78 318 ASP B C 1
ATOM 5080 O O . ASP B 1 318 ? -34.702 84.435 30.626 1.00 34.85 318 ASP B O 1
ATOM 5085 N N . LEU B 1 319 ? -33.825 82.904 29.176 1.00 32.28 319 LEU B N 1
ATOM 5086 C CA . LEU B 1 319 ? -32.473 83.440 29.143 1.00 32.05 319 LEU B CA 1
ATOM 5087 C C . LEU B 1 319 ? -31.993 83.500 27.697 1.00 30.64 319 LEU B C 1
ATOM 5088 O O . LEU B 1 319 ? -32.094 82.522 26.959 1.00 29.22 319 LEU B O 1
ATOM 5093 N N . VAL B 1 320 ? -31.477 84.671 27.314 1.00 27.84 320 VAL B N 1
ATOM 5094 C CA . VAL B 1 320 ? -30.898 84.870 25.997 1.00 26.55 320 VAL B CA 1
ATOM 5095 C C . VAL B 1 320 ? -29.388 85.005 26.182 1.00 25.05 320 VAL B C 1
ATOM 5096 O O . VAL B 1 320 ? -28.904 85.928 26.864 1.00 23.67 320 VAL B O 1
ATOM 5100 N N . LEU B 1 321 ? -28.658 84.048 25.599 1.00 21.62 321 LEU B N 1
ATOM 5101 C CA . LEU B 1 321 ? -27.210 84.021 25.716 1.00 20.38 321 LEU B CA 1
ATOM 5102 C C . LEU B 1 321 ? -26.612 84.578 24.432 1.00 19.50 321 LEU B C 1
ATOM 5103 O O . LEU B 1 321 ? -27.096 84.267 23.342 1.00 19.34 321 LEU B O 1
ATOM 5108 N N . LEU B 1 322 ? -25.593 85.433 24.571 1.00 19.10 322 LEU B N 1
ATOM 5109 C CA . LEU B 1 322 ? -24.898 85.906 23.381 1.00 20.96 322 LEU B CA 1
ATOM 5110 C C . LEU B 1 322 ? -23.457 85.438 23.435 1.00 20.46 322 LEU B C 1
ATOM 5111 O O . LEU B 1 322 ? -22.828 85.554 24.481 1.00 21.58 322 LEU B O 1
ATOM 5116 N N . GLY B 1 323 ? -22.975 84.911 22.303 1.00 19.38 323 GLY B N 1
ATOM 5117 C CA . GLY B 1 323 ? -21.579 84.563 22.118 1.00 19.04 323 GLY B CA 1
ATOM 5118 C C . GLY B 1 323 ? -20.822 85.651 21.365 1.00 19.79 323 GLY B C 1
ATOM 5119 O O . GLY B 1 323 ? -20.261 86.556 21.978 1.00 21.37 323 GLY B O 1
ATOM 5120 N N . ARG B 1 324 ? -20.851 85.578 20.033 1.00 19.74 324 ARG B N 1
ATOM 5121 C CA . ARG B 1 324 ? -20.038 86.409 19.143 1.00 20.76 324 ARG B CA 1
ATOM 5122 C C . ARG B 1 324 ? -20.352 87.905 19.251 1.00 20.82 324 ARG B C 1
ATOM 5123 O O . ARG B 1 324 ? -19.447 88.744 19.241 1.00 20.39 324 ARG B O 1
ATOM 5131 N N . GLU B 1 325 ? -21.639 88.236 19.368 1.00 22.17 325 GLU B N 1
ATOM 5132 C CA . GLU B 1 325 ? -22.026 89.611 19.610 1.00 22.36 325 GLU B CA 1
ATOM 5133 C C . GLU B 1 325 ? -21.214 90.191 20.775 1.00 22.09 325 GLU B C 1
ATOM 5134 O O . GLU B 1 325 ? -20.683 91.287 20.661 1.00 24.02 325 GLU B O 1
ATOM 5140 N N . LEU B 1 326 ? -21.084 89.448 21.878 1.00 21.54 326 LEU B N 1
ATOM 5141 C CA . LEU B 1 326 ? -20.405 89.938 23.072 1.00 21.54 326 LEU B CA 1
ATOM 5142 C C . LEU B 1 326 ? -18.878 89.993 22.896 1.00 21.87 326 LEU B C 1
ATOM 5143 O O . LEU B 1 326 ? -18.201 90.754 23.596 1.00 22.53 326 LEU B O 1
ATOM 5148 N N . LEU B 1 327 ? -18.321 89.198 21.976 1.00 19.29 327 LEU B N 1
ATOM 5149 C CA . LEU B 1 327 ? -16.920 89.384 21.650 1.00 19.36 327 LEU B CA 1
ATOM 5150 C C . LEU B 1 327 ? -16.749 90.662 20.824 1.00 20.46 327 LEU B C 1
ATOM 5151 O O . LEU B 1 327 ? -15.757 91.376 20.978 1.00 22.19 327 LEU B O 1
ATOM 5156 N N . ARG B 1 328 ? -17.698 90.931 19.921 1.00 19.99 328 ARG B N 1
ATOM 5157 C CA . ARG B 1 328 ? -17.647 92.139 19.099 1.00 21.14 328 ARG B CA 1
ATOM 5158 C C . ARG B 1 328 ? -17.882 93.391 19.945 1.00 22.16 328 ARG B C 1
ATOM 5159 O O . ARG B 1 328 ? -17.192 94.396 19.772 1.00 21.48 328 ARG B O 1
ATOM 5167 N N . ASP B 1 329 ? -18.865 93.315 20.852 1.00 22.93 329 ASP B N 1
ATOM 5168 C CA . ASP B 1 329 ? -19.318 94.464 21.617 1.00 25.07 329 ASP B CA 1
ATOM 5169 C C . ASP B 1 329 ? -19.610 94.022 23.048 1.00 26.08 329 ASP B C 1
ATOM 5170 O O . ASP B 1 329 ? -20.717 93.549 23.314 1.00 28.44 329 ASP B O 1
ATOM 5175 N N . PRO B 1 330 ? -18.659 94.180 24.002 1.00 23.82 330 PRO B N 1
ATOM 5176 C CA . PRO B 1 330 ? -18.908 93.858 25.407 1.00 24.44 330 PRO B CA 1
ATOM 5177 C C . PRO B 1 330 ? -19.967 94.760 26.043 1.00 25.52 330 PRO B C 1
ATOM 5178 O O . PRO B 1 330 ? -20.482 94.460 27.114 1.00 27.04 330 PRO B O 1
ATOM 5182 N N . HIS B 1 331 ? -20.292 95.873 25.386 1.00 24.87 331 HIS B N 1
ATOM 5183 C CA . HIS B 1 331 ? -21.217 96.817 25.979 1.00 23.71 331 HIS B CA 1
ATOM 5184 C C . HIS B 1 331 ? -22.624 96.616 25.421 1.00 24.52 331 HIS B C 1
ATOM 5185 O O . HIS B 1 331 ? -23.512 97.423 25.685 1.00 25.84 331 HIS B O 1
ATOM 5192 N N . TRP B 1 332 ? -22.846 95.492 24.723 1.00 22.93 332 TRP B N 1
ATOM 5193 C CA . TRP B 1 332 ? -24.126 95.226 24.080 1.00 23.12 332 TRP B CA 1
ATOM 5194 C C . TRP B 1 332 ? -25.307 95.518 25.004 1.00 23.84 332 TRP B C 1
ATOM 5195 O O . TRP B 1 332 ? -26.241 96.212 24.605 1.00 23.46 332 TRP B O 1
ATOM 5206 N N . PRO B 1 333 ? -25.360 94.962 26.236 1.00 22.81 333 PRO B N 1
ATOM 5207 C CA . PRO B 1 333 ? -26.579 95.062 27.029 1.00 22.37 333 PRO B CA 1
ATOM 5208 C C . PRO B 1 333 ? -26.899 96.530 27.292 1.00 22.19 333 PRO B C 1
ATOM 5209 O O . PRO B 1 333 ? -28.056 96.920 27.239 1.00 23.26 333 PRO B O 1
ATOM 5213 N N . LEU B 1 334 ? -25.873 97.343 27.558 1.00 24.27 334 LEU B N 1
ATOM 5214 C CA . LEU B 1 334 ? -26.091 98.768 27.753 1.00 27.26 334 LEU B CA 1
ATOM 5215 C C . LEU B 1 334 ? -26.765 99.363 26.516 1.00 30.69 334 LEU B C 1
ATOM 5216 O O . LEU B 1 334 ? -27.540 100.307 26.628 1.00 33.63 334 LEU B O 1
ATOM 5221 N N . ARG B 1 335 ? -26.462 98.806 25.337 1.00 30.94 335 ARG B N 1
ATOM 5222 C CA . ARG B 1 335 ? -26.998 99.314 24.088 1.00 31.39 335 ARG B CA 1
ATOM 5223 C C . ARG B 1 335 ? -28.420 98.797 23.918 1.00 31.11 335 ARG B C 1
ATOM 5224 O O . ARG B 1 335 ? -29.271 99.506 23.404 1.00 37.16 335 ARG B O 1
ATOM 5232 N N . ALA B 1 336 ? -28.664 97.559 24.348 1.00 29.44 336 ALA B N 1
ATOM 5233 C CA . ALA B 1 336 ? -29.958 96.927 24.161 1.00 28.66 336 ALA B CA 1
ATOM 5234 C C . ALA B 1 336 ? -30.976 97.518 25.131 1.00 29.52 336 ALA B C 1
ATOM 5235 O O . ALA B 1 336 ? -32.172 97.511 24.855 1.00 30.96 336 ALA B O 1
ATOM 5237 N N . ALA B 1 337 ? -30.492 97.995 26.277 1.00 28.87 337 ALA B N 1
ATOM 5238 C CA . ALA B 1 337 ? -31.344 98.693 27.219 1.00 27.97 337 ALA B CA 1
ATOM 5239 C C . ALA B 1 337 ? -31.854 99.977 26.572 1.00 29.05 337 ALA B C 1
ATOM 5240 O O . ALA B 1 337 ? -33.029 100.305 26.690 1.00 29.52 337 ALA B O 1
ATOM 5242 N N . ARG B 1 338 ? -30.968 100.690 25.867 1.00 29.53 338 ARG B N 1
ATOM 5243 C CA . ARG B 1 338 ? -31.322 102.013 25.401 1.00 30.23 338 ARG B CA 1
ATOM 5244 C C . ARG B 1 338 ? -32.243 101.922 24.191 1.00 29.47 338 ARG B C 1
ATOM 5245 O O . ARG B 1 338 ? -33.053 102.810 23.961 1.00 30.93 338 ARG B O 1
ATOM 5253 N N . ALA B 1 339 ? -32.122 100.821 23.448 1.00 29.68 339 ALA B N 1
ATOM 5254 C CA . ALA B 1 339 ? -32.837 100.585 22.207 1.00 26.22 339 ALA B CA 1
ATOM 5255 C C . ALA B 1 339 ? -34.244 100.087 22.492 1.00 26.80 339 ALA B C 1
ATOM 5256 O O . ALA B 1 339 ? -35.119 100.224 21.637 1.00 29.32 339 ALA B O 1
ATOM 5258 N N . LEU B 1 340 ? -34.440 99.502 23.686 1.00 27.05 340 LEU B N 1
ATOM 5259 C CA . LEU B 1 340 ? -35.715 98.935 24.102 1.00 27.62 340 LEU B CA 1
ATOM 5260 C C . LEU B 1 340 ? -36.424 99.856 25.102 1.00 29.55 340 LEU B C 1
ATOM 5261 O O . LEU B 1 340 ? -37.625 99.714 25.344 1.00 31.46 340 LEU B O 1
ATOM 5266 N N . GLY B 1 341 ? -35.663 100.782 25.702 1.00 29.77 341 GLY B N 1
ATOM 5267 C CA . GLY B 1 341 ? -36.196 101.814 26.578 1.00 29.38 341 GLY B CA 1
ATOM 5268 C C . GLY B 1 341 ? -36.147 101.406 28.048 1.00 30.17 341 GLY B C 1
ATOM 5269 O O . GLY B 1 341 ? -37.088 101.631 28.801 1.00 31.00 341 GLY B O 1
ATOM 5270 N N . HIS B 1 342 ? -35.049 100.789 28.465 1.00 29.50 342 HIS B N 1
ATOM 5271 C CA . HIS B 1 342 ? -34.986 100.379 29.852 1.00 28.67 342 HIS B CA 1
ATOM 5272 C C . HIS B 1 342 ? -33.742 100.973 30.462 1.00 29.28 342 HIS B C 1
ATOM 5273 O O . HIS B 1 342 ? -32.744 101.151 29.755 1.00 27.13 342 HIS B O 1
ATOM 5280 N N . ASP B 1 343 ? -33.845 101.204 31.778 1.00 31.55 343 ASP B N 1
ATOM 5281 C CA . ASP B 1 343 ? -32.771 101.744 32.594 1.00 34.06 343 ASP B CA 1
ATOM 5282 C C . ASP B 1 343 ? -31.734 100.660 32.883 1.00 34.02 343 ASP B C 1
ATOM 5283 O O . ASP B 1 343 ? -31.977 99.700 33.631 1.00 33.54 343 ASP B O 1
ATOM 5288 N N . LEU B 1 344 ? -30.557 100.826 32.281 1.00 32.38 344 LEU B N 1
ATOM 5289 C CA . LEU B 1 344 ? -29.426 100.064 32.776 1.00 33.54 344 LEU B CA 1
ATOM 5290 C C . LEU B 1 344 ? -28.226 100.986 32.829 1.00 32.03 344 LEU B C 1
ATOM 5291 O O . LEU B 1 344 ? -27.818 101.534 31.818 1.00 33.35 344 LEU B O 1
ATOM 5296 N N . ALA B 1 345 ? -27.741 101.200 34.049 1.00 35.21 345 ALA B N 1
ATOM 5297 C CA . ALA B 1 345 ? -26.647 102.117 34.299 1.00 36.81 345 ALA B CA 1
ATOM 5298 C C . ALA B 1 345 ? -25.340 101.390 34.016 1.00 34.52 345 ALA B C 1
ATOM 5299 O O . ALA B 1 345 ? -25.220 100.197 34.288 1.00 34.92 345 ALA B O 1
ATOM 5301 N N . PRO B 1 346 ? -24.319 102.105 33.508 1.00 32.24 346 PRO B N 1
ATOM 5302 C CA . PRO B 1 346 ? -22.990 101.523 33.339 1.00 33.36 346 PRO B CA 1
ATOM 5303 C C . PRO B 1 346 ? -22.333 101.435 34.721 1.00 36.04 346 PRO B C 1
ATOM 5304 O O . PRO B 1 346 ? -22.932 101.843 35.720 1.00 35.03 346 PRO B O 1
ATOM 5308 N N . PRO B 1 347 ? -21.073 100.955 34.857 1.00 34.31 347 PRO B N 1
ATOM 5309 C CA . PRO B 1 347 ? -20.380 101.098 36.136 1.00 33.36 347 PRO B CA 1
ATOM 5310 C C . PRO B 1 347 ? -20.246 102.601 36.406 1.00 31.74 347 PRO B C 1
ATOM 5311 O O . PRO B 1 347 ? -20.186 103.408 35.478 1.00 31.66 347 PRO B O 1
ATOM 5315 N N . PRO B 1 348 ? -20.255 103.041 37.685 1.00 29.89 348 PRO B N 1
ATOM 5316 C CA . PRO B 1 348 ? -20.218 104.473 37.993 1.00 28.75 348 PRO B CA 1
ATOM 5317 C C . PRO B 1 348 ? -19.036 105.184 37.325 1.00 29.20 348 PRO B C 1
ATOM 5318 O O . PRO B 1 348 ? -19.090 106.393 37.065 1.00 27.59 348 PRO B O 1
ATOM 5322 N N . GLN B 1 349 ? -17.956 104.412 37.096 1.00 29.04 349 GLN B N 1
ATOM 5323 C CA . GLN B 1 349 ? -16.718 104.870 36.484 1.00 29.83 349 GLN B CA 1
ATOM 5324 C C . GLN B 1 349 ? -16.994 105.437 35.090 1.00 28.95 349 GLN B C 1
ATOM 5325 O O . GLN B 1 349 ? -16.280 106.316 34.619 1.00 28.29 349 GLN B O 1
ATOM 5331 N N . TYR B 1 350 ? -18.056 104.948 34.447 1.00 26.87 350 TYR B N 1
ATOM 5332 C CA . TYR B 1 350 ? -18.347 105.368 33.093 1.00 27.85 350 TYR B CA 1
ATOM 5333 C C . TYR B 1 350 ? -19.562 106.300 32.997 1.00 29.98 350 TYR B C 1
ATOM 5334 O O . TYR B 1 350 ? -19.997 106.628 31.889 1.00 30.42 350 TYR B O 1
ATOM 5343 N N . LEU B 1 351 ? -20.126 106.749 34.121 1.00 29.23 351 LEU B N 1
ATOM 5344 C CA . LEU B 1 351 ? -21.371 107.499 33.996 1.00 31.42 351 LEU B CA 1
ATOM 5345 C C . LEU B 1 351 ? -21.213 108.689 33.045 1.00 28.46 351 LEU B C 1
ATOM 5346 O O . LEU B 1 351 ? -22.169 109.042 32.360 1.00 29.97 351 LEU B O 1
ATOM 5351 N N . ARG B 1 352 ? -20.022 109.294 32.972 1.00 27.46 352 ARG B N 1
ATOM 5352 C CA . ARG B 1 352 ? -19.894 110.549 32.231 1.00 29.72 352 ARG B CA 1
ATOM 5353 C C . ARG B 1 352 ? -20.026 110.355 30.718 1.00 31.87 352 ARG B C 1
ATOM 5354 O O . ARG B 1 352 ? -20.097 111.337 29.978 1.00 31.67 352 ARG B O 1
ATOM 5362 N N . ALA B 1 353 ? -20.101 109.092 30.269 1.00 33.43 353 ALA B N 1
ATOM 5363 C CA . ALA B 1 353 ? -20.098 108.736 28.857 1.00 35.87 353 ALA B CA 1
ATOM 5364 C C . ALA B 1 353 ? -21.508 108.404 28.379 1.00 35.98 353 ALA B C 1
ATOM 5365 O O . ALA B 1 353 ? -21.740 108.226 27.187 1.00 32.78 353 ALA B O 1
ATOM 5367 N N . TRP B 1 354 ? -22.427 108.256 29.331 1.00 41.21 354 TRP B N 1
ATOM 5368 C CA . TRP B 1 354 ? -23.798 107.901 29.004 1.00 44.63 354 TRP B CA 1
ATOM 5369 C C . TRP B 1 354 ? -24.746 109.032 29.437 1.00 44.84 354 TRP B C 1
ATOM 5370 O O . TRP B 1 354 ? -24.221 110.127 29.727 1.00 46.23 354 TRP B O 1
ATOM 5382 N N . MET C 1 1 ? -18.285 59.100 -0.146 1.00 94.65 1 MET C N 1
ATOM 5383 C CA . MET C 1 1 ? -19.459 58.903 -1.053 1.00 87.39 1 MET C CA 1
ATOM 5384 C C . MET C 1 1 ? -19.710 57.405 -1.264 1.00 86.01 1 MET C C 1
ATOM 5385 O O . MET C 1 1 ? -20.781 56.890 -0.932 1.00 83.87 1 MET C O 1
ATOM 5390 N N . GLN C 1 2 ? -18.707 56.705 -1.818 1.00 84.39 2 GLN C N 1
ATOM 5391 C CA . GLN C 1 2 ? -18.753 55.257 -1.967 1.00 65.36 2 GLN C CA 1
ATOM 5392 C C . GLN C 1 2 ? -17.584 54.629 -1.210 1.00 47.07 2 GLN C C 1
ATOM 5393 O O . GLN C 1 2 ? -16.553 55.264 -0.961 1.00 41.26 2 GLN C O 1
ATOM 5399 N N . PRO C 1 3 ? -17.733 53.353 -0.808 1.00 35.62 3 PRO C N 1
ATOM 5400 C CA . PRO C 1 3 ? -17.013 52.827 0.339 1.00 30.87 3 PRO C CA 1
ATOM 5401 C C . PRO C 1 3 ? -15.719 52.136 -0.063 1.00 28.06 3 PRO C C 1
ATOM 5402 O O . PRO C 1 3 ? -15.475 51.849 -1.233 1.00 25.65 3 PRO C O 1
ATOM 5406 N N . HIS C 1 4 ? -14.904 51.885 0.953 1.00 26.58 4 HIS C N 1
ATOM 5407 C CA . HIS C 1 4 ? -13.734 51.032 0.857 1.00 25.88 4 HIS C CA 1
ATOM 5408 C C . HIS C 1 4 ? -13.776 50.080 2.055 1.00 24.26 4 HIS C C 1
ATOM 5409 O O . HIS C 1 4 ? -14.714 50.130 2.850 1.00 23.30 4 HIS C O 1
ATOM 5416 N N . LEU C 1 5 ? -12.720 49.277 2.216 1.00 21.53 5 LEU C N 1
ATOM 5417 C CA . LEU C 1 5 ? -12.679 48.213 3.202 1.00 20.27 5 LEU C CA 1
ATOM 5418 C C . LEU C 1 5 ? -12.973 48.700 4.620 1.00 21.17 5 LEU C C 1
ATOM 5419 O O . LEU C 1 5 ? -13.503 47.918 5.404 1.00 21.79 5 LEU C O 1
ATOM 5424 N N . PHE C 1 6 ? -12.631 49.959 4.951 1.00 21.37 6 PHE C N 1
ATOM 5425 C CA . PHE C 1 6 ? -12.738 50.452 6.322 1.00 22.67 6 PHE C CA 1
ATOM 5426 C C . PHE C 1 6 ? -13.900 51.428 6.497 1.00 22.90 6 PHE C C 1
ATOM 5427 O O . PHE C 1 6 ? -13.966 52.127 7.506 1.00 22.04 6 PHE C O 1
ATOM 5435 N N . THR C 1 7 ? -14.834 51.417 5.537 1.00 23.27 7 THR C N 1
ATOM 5436 C CA . THR C 1 7 ? -16.015 52.259 5.597 1.00 23.90 7 THR C CA 1
ATOM 5437 C C . THR C 1 7 ? -17.062 51.518 6.422 1.00 24.16 7 THR C C 1
ATOM 5438 O O . THR C 1 7 ? -17.253 50.320 6.198 1.00 23.97 7 THR C O 1
ATOM 5442 N N . PRO C 1 8 ? -17.768 52.177 7.383 1.00 24.03 8 PRO C N 1
ATOM 5443 C CA . PRO C 1 8 ? -18.811 51.503 8.164 1.00 24.33 8 PRO C CA 1
ATOM 5444 C C . PRO C 1 8 ? -19.868 50.867 7.259 1.00 24.24 8 PRO C C 1
ATOM 5445 O O . PRO C 1 8 ? -19.899 51.138 6.070 1.00 24.84 8 PRO C O 1
ATOM 5449 N N . LEU C 1 9 ? -20.673 49.953 7.807 1.00 24.81 9 LEU C N 1
ATOM 5450 C CA . LEU C 1 9 ? -21.819 49.414 7.089 1.00 26.09 9 LEU C CA 1
ATOM 5451 C C . LEU C 1 9 ? -22.992 49.375 8.057 1.00 29.85 9 LEU C C 1
ATOM 5452 O O . LEU C 1 9 ? -22.889 48.810 9.155 1.00 30.82 9 LEU C O 1
ATOM 5457 N N . THR C 1 10 ? -24.087 50.015 7.627 1.00 32.56 10 THR C N 1
ATOM 5458 C CA . THR C 1 10 ? -25.323 50.069 8.391 1.00 32.28 10 THR C CA 1
ATOM 5459 C C . THR C 1 10 ? -26.374 49.154 7.779 1.00 30.62 10 THR C C 1
ATOM 5460 O O . THR C 1 10 ? -26.546 49.121 6.567 1.00 31.35 10 THR C O 1
ATOM 5464 N N . ILE C 1 11 ? -27.007 48.358 8.642 1.00 32.31 11 ILE C N 1
ATOM 5465 C CA . ILE C 1 11 ? -28.237 47.659 8.313 1.00 32.10 11 ILE C CA 1
ATOM 5466 C C . ILE C 1 11 ? -29.105 47.635 9.563 1.00 30.65 11 ILE C C 1
ATOM 5467 O O . ILE C 1 11 ? -28.691 47.107 10.587 1.00 31.23 11 ILE C O 1
ATOM 5472 N N . GLY C 1 12 ? -30.295 48.231 9.463 1.00 29.86 12 GLY C N 1
ATOM 5473 C CA . GLY C 1 12 ? -31.127 48.473 10.630 1.00 28.64 12 GLY C CA 1
ATOM 5474 C C . GLY C 1 12 ? -30.366 49.257 11.691 1.00 27.89 12 GLY C C 1
ATOM 5475 O O . GLY C 1 12 ? -29.799 50.301 11.386 1.00 27.39 12 GLY C O 1
ATOM 5476 N N . SER C 1 13 ? -30.336 48.719 12.916 1.00 27.35 13 SER C N 1
ATOM 5477 C CA . SER C 1 13 ? -29.737 49.394 14.060 1.00 28.86 13 SER C CA 1
ATOM 5478 C C . SER C 1 13 ? -28.263 49.006 14.261 1.00 28.02 13 SER C C 1
ATOM 5479 O O . SER C 1 13 ? -27.650 49.431 15.244 1.00 26.95 13 SER C O 1
ATOM 5482 N N . VAL C 1 14 ? -27.680 48.239 13.322 1.00 26.31 14 VAL C N 1
ATOM 5483 C CA . VAL C 1 14 ? -26.336 47.699 13.508 1.00 26.86 14 VAL C CA 1
ATOM 5484 C C . VAL C 1 14 ? -25.320 48.363 12.567 1.00 28.46 14 VAL C C 1
ATOM 5485 O O . VAL C 1 14 ? -25.443 48.297 11.343 1.00 29.86 14 VAL C O 1
ATOM 5489 N N . THR C 1 15 ? -24.296 48.990 13.157 1.00 28.79 15 THR C N 1
ATOM 5490 C CA . THR C 1 15 ? -23.190 49.557 12.400 1.00 30.64 15 THR C CA 1
ATOM 5491 C C . THR C 1 15 ? -21.907 48.758 12.643 1.00 31.35 15 THR C C 1
ATOM 5492 O O . THR C 1 15 ? -21.314 48.844 13.730 1.00 28.36 15 THR C O 1
ATOM 5496 N N . LEU C 1 16 ? -21.493 48.015 11.595 1.00 28.08 16 LEU C N 1
ATOM 5497 C CA . LEU C 1 16 ? -20.184 47.383 11.524 1.00 23.91 16 LEU C CA 1
ATOM 5498 C C . LEU C 1 16 ? -19.154 48.463 11.211 1.00 24.54 16 LEU C C 1
ATOM 5499 O O . LEU C 1 16 ? -19.394 49.278 10.333 1.00 25.40 16 LEU C O 1
ATOM 5504 N N A ARG C 1 17 ? -18.013 48.409 11.921 0.53 24.65 17 ARG C N 1
ATOM 5505 N N B ARG C 1 17 ? -18.020 48.469 11.925 0.47 23.58 17 ARG C N 1
ATOM 5506 C CA A ARG C 1 17 ? -16.996 49.452 11.970 0.53 23.43 17 ARG C CA 1
ATOM 5507 C CA B ARG C 1 17 ? -17.076 49.574 11.858 0.47 21.88 17 ARG C CA 1
ATOM 5508 C C A ARG C 1 17 ? -16.147 49.433 10.700 0.53 23.46 17 ARG C C 1
ATOM 5509 C C B ARG C 1 17 ? -16.241 49.498 10.585 0.47 22.54 17 ARG C C 1
ATOM 5510 O O A ARG C 1 17 ? -15.462 50.416 10.415 0.53 23.70 17 ARG C O 1
ATOM 5511 O O B ARG C 1 17 ? -15.620 50.491 10.209 0.47 22.97 17 ARG C O 1
ATOM 5526 N N . ASN C 1 18 ? -16.190 48.312 9.959 1.00 22.37 18 ASN C N 1
ATOM 5527 C CA . ASN C 1 18 ? -15.490 48.154 8.690 1.00 21.04 18 ASN C CA 1
ATOM 5528 C C . ASN C 1 18 ? -16.135 47.020 7.899 1.00 19.72 18 ASN C C 1
ATOM 5529 O O . ASN C 1 18 ? -17.155 46.512 8.330 1.00 18.66 18 ASN C O 1
ATOM 5534 N N . ARG C 1 19 ? -15.528 46.612 6.769 1.00 19.10 19 ARG C N 1
ATOM 5535 C CA . ARG C 1 19 ? -16.164 45.674 5.848 1.00 18.77 19 ARG C CA 1
ATOM 5536 C C . ARG C 1 19 ? -15.560 44.270 5.961 1.00 18.95 19 ARG C C 1
ATOM 5537 O O . ARG C 1 19 ? -15.659 43.466 5.036 1.00 19.93 19 ARG C O 1
ATOM 5545 N N . ILE C 1 20 ? -14.943 43.965 7.105 1.00 18.87 20 ILE C N 1
ATOM 5546 C CA . ILE C 1 20 ? -14.210 42.721 7.269 1.00 18.56 20 ILE C CA 1
ATOM 5547 C C . ILE C 1 20 ? -14.954 41.828 8.264 1.00 19.84 20 ILE C C 1
ATOM 5548 O O . ILE C 1 20 ? -15.128 42.199 9.426 1.00 19.46 20 ILE C O 1
ATOM 5553 N N . GLY C 1 21 ? -15.371 40.670 7.786 1.00 18.67 21 GLY C N 1
ATOM 5554 C CA . GLY C 1 21 ? -16.059 39.730 8.661 1.00 17.90 21 GLY C CA 1
ATOM 5555 C C . GLY C 1 21 ? -15.267 38.463 8.814 1.00 21.50 21 GLY C C 1
ATOM 5556 O O . GLY C 1 21 ? -14.442 38.164 7.961 1.00 21.70 21 GLY C O 1
ATOM 5557 N N . MET C 1 22 ? -15.486 37.778 9.914 1.00 21.08 22 MET C N 1
ATOM 5558 C CA . MET C 1 22 ? -14.847 36.472 10.094 1.00 22.87 22 MET C CA 1
ATOM 5559 C C . MET C 1 22 ? -15.826 35.422 9.579 1.00 24.70 22 MET C C 1
ATOM 5560 O O . MET C 1 22 ? -16.909 35.313 10.153 1.00 25.03 22 MET C O 1
ATOM 5565 N N . SER C 1 23 ? -15.441 34.701 8.530 1.00 23.57 23 SER C N 1
ATOM 5566 C CA . SER C 1 23 ? -16.286 33.610 8.007 1.00 22.01 23 SER C CA 1
ATOM 5567 C C . SER C 1 23 ? -16.613 32.531 9.073 1.00 20.34 23 SER C C 1
ATOM 5568 O O . SER C 1 23 ? -15.697 32.171 9.787 1.00 19.51 23 SER C O 1
ATOM 5571 N N . PRO C 1 24 ? -17.895 32.089 9.213 1.00 19.61 24 PRO C N 1
ATOM 5572 C CA . PRO C 1 24 ? -18.255 31.047 10.153 1.00 20.29 24 PRO C CA 1
ATOM 5573 C C . PRO C 1 24 ? -17.325 29.843 10.015 1.00 22.91 24 PRO C C 1
ATOM 5574 O O . PRO C 1 24 ? -17.189 29.355 8.943 1.00 22.29 24 PRO C O 1
ATOM 5578 N N . MET C 1 25 ? -16.705 29.432 11.119 1.00 24.13 25 MET C N 1
ATOM 5579 C CA . MET C 1 25 ? -15.726 28.321 11.056 1.00 25.51 25 MET C CA 1
ATOM 5580 C C . MET C 1 25 ? -15.902 27.315 12.189 1.00 26.33 25 MET C C 1
ATOM 5581 O O . MET C 1 25 ? -15.597 27.633 13.335 1.00 23.68 25 MET C O 1
ATOM 5586 N N . CYS C 1 26 ? -16.333 26.121 11.836 1.00 26.39 26 CYS C N 1
ATOM 5587 C CA . CYS C 1 26 ? -16.579 25.040 12.805 1.00 24.53 26 CYS C CA 1
ATOM 5588 C C . CYS C 1 26 ? -15.282 24.697 13.530 1.00 24.21 26 CYS C C 1
ATOM 5589 O O . CYS C 1 26 ? -14.256 24.619 12.863 1.00 23.64 26 CYS C O 1
ATOM 5592 N N . GLN C 1 27 ? -15.344 24.512 14.846 1.00 22.76 27 GLN C N 1
ATOM 5593 C CA . GLN C 1 27 ? -14.154 24.289 15.650 1.00 24.27 27 GLN C CA 1
ATOM 5594 C C . GLN C 1 27 ? -14.146 22.860 16.177 1.00 22.47 27 GLN C C 1
ATOM 5595 O O . GLN C 1 27 ? -13.107 22.407 16.608 1.00 22.06 27 GLN C O 1
ATOM 5601 N N . TYR C 1 28 ? -15.308 22.196 16.197 1.00 23.36 28 TYR C N 1
ATOM 5602 C CA . TYR C 1 28 ? -15.428 20.824 16.670 1.00 25.44 28 TYR C CA 1
ATOM 5603 C C . TYR C 1 28 ? -14.883 20.703 18.098 1.00 27.07 28 TYR C C 1
ATOM 5604 O O . TYR C 1 28 ? -14.141 19.772 18.433 1.00 25.71 28 TYR C O 1
ATOM 5613 N N . SER C 1 29 ? -15.281 21.655 18.950 1.00 26.14 29 SER C N 1
ATOM 5614 C CA . SER C 1 29 ? -14.682 21.799 20.264 1.00 25.14 29 SER C CA 1
ATOM 5615 C C . SER C 1 29 ? -15.762 21.949 21.326 1.00 29.07 29 SER C C 1
ATOM 5616 O O . SER C 1 29 ? -15.472 22.429 22.419 1.00 34.29 29 SER C O 1
ATOM 5619 N N . ALA C 1 30 ? -17.002 21.560 21.007 1.00 30.26 30 ALA C N 1
ATOM 5620 C CA . ALA C 1 30 ? -18.077 21.666 21.982 1.00 34.71 30 ALA C CA 1
ATOM 5621 C C . ALA C 1 30 ? -18.394 20.295 22.573 1.00 36.49 30 ALA C C 1
ATOM 5622 O O . ALA C 1 30 ? -18.045 19.287 21.975 1.00 40.15 30 ALA C O 1
ATOM 5624 N N . VAL C 1 31 ? -19.024 20.284 23.758 1.00 39.30 31 VAL C N 1
ATOM 5625 C CA . VAL C 1 31 ? -19.582 19.096 24.386 1.00 37.89 31 VAL C CA 1
ATOM 5626 C C . VAL C 1 31 ? -21.052 19.372 24.697 1.00 38.71 31 VAL C C 1
ATOM 5627 O O . VAL C 1 31 ? -21.388 20.335 25.390 1.00 36.98 31 VAL C O 1
ATOM 5631 N N . ASP C 1 32 ? -21.917 18.509 24.151 1.00 38.95 32 ASP C N 1
ATOM 5632 C CA . ASP C 1 32 ? -23.361 18.659 24.200 1.00 37.87 32 ASP C CA 1
ATOM 5633 C C . ASP C 1 32 ? -23.754 20.045 23.696 1.00 36.70 32 ASP C C 1
ATOM 5634 O O . ASP C 1 32 ? -24.711 20.644 24.191 1.00 34.80 32 ASP C O 1
ATOM 5639 N N . GLY C 1 33 ? -22.986 20.570 22.731 1.00 32.12 33 GLY C N 1
ATOM 5640 C CA . GLY C 1 33 ? -23.310 21.854 22.129 1.00 29.46 33 GLY C CA 1
ATOM 5641 C C . GLY C 1 33 ? -22.804 23.069 22.914 1.00 29.05 33 GLY C C 1
ATOM 5642 O O . GLY C 1 33 ? -22.906 24.191 22.413 1.00 30.13 33 GLY C O 1
ATOM 5643 N N . PHE C 1 34 ? -22.256 22.860 24.123 1.00 24.61 34 PHE C N 1
ATOM 5644 C CA . PHE C 1 34 ? -21.712 23.964 24.905 1.00 23.38 34 PHE C CA 1
ATOM 5645 C C . PHE C 1 34 ? -20.277 24.296 24.492 1.00 23.79 34 PHE C C 1
ATOM 5646 O O . PHE C 1 34 ? -19.450 23.406 24.256 1.00 24.09 34 PHE C O 1
ATOM 5654 N N . PRO C 1 35 ? -19.915 25.593 24.430 1.00 21.90 35 PRO C N 1
ATOM 5655 C CA . PRO C 1 35 ? -18.544 25.986 24.109 1.00 23.38 35 PRO C CA 1
ATOM 5656 C C . PRO C 1 35 ? -17.625 25.763 25.310 1.00 24.22 35 PRO C C 1
ATOM 5657 O O . PRO C 1 35 ? -18.108 25.485 26.409 1.00 25.89 35 PRO C O 1
ATOM 5661 N N . THR C 1 36 ? -16.308 25.839 25.064 1.00 24.68 36 THR C N 1
ATOM 5662 C CA . THR C 1 36 ? -15.296 25.819 26.105 1.00 25.37 36 THR C CA 1
ATOM 5663 C C . THR C 1 36 ? -14.526 27.134 26.089 1.00 25.48 36 THR C C 1
ATOM 5664 O O . THR C 1 36 ? -14.854 28.060 25.346 1.00 25.95 36 THR C O 1
ATOM 5668 N N . ASP C 1 37 ? -13.492 27.204 26.925 1.00 24.47 37 ASP C N 1
ATOM 5669 C CA . ASP C 1 37 ? -12.605 28.351 26.889 1.00 24.68 37 ASP C CA 1
ATOM 5670 C C . ASP C 1 37 ? -11.975 28.499 25.496 1.00 24.00 37 ASP C C 1
ATOM 5671 O O . ASP C 1 37 ? -11.558 29.594 25.119 1.00 22.11 37 ASP C O 1
ATOM 5676 N N . TRP C 1 38 ? -11.927 27.397 24.726 1.00 22.17 38 TRP C N 1
ATOM 5677 C CA . TRP C 1 38 ? -11.382 27.448 23.382 1.00 21.67 38 TRP C CA 1
ATOM 5678 C C . TRP C 1 38 ? -12.119 28.522 22.594 1.00 22.41 38 TRP C C 1
ATOM 5679 O O . TRP C 1 38 ? -11.472 29.396 22.044 1.00 24.18 38 TRP C O 1
ATOM 5690 N N . HIS C 1 39 ? -13.458 28.493 22.607 1.00 23.28 39 HIS C N 1
ATOM 5691 C CA . HIS C 1 39 ? -14.264 29.392 21.791 1.00 24.01 39 HIS C CA 1
ATOM 5692 C C . HIS C 1 39 ? -14.033 30.855 22.181 1.00 25.23 39 HIS C C 1
ATOM 5693 O O . HIS C 1 39 ? -13.864 31.730 21.322 1.00 23.71 39 HIS C O 1
ATOM 5700 N N . LEU C 1 40 ? -14.095 31.119 23.487 1.00 25.34 40 LEU C N 1
ATOM 5701 C CA . LEU C 1 40 ? -13.945 32.492 24.029 1.00 25.16 40 LEU C CA 1
ATOM 5702 C C . LEU C 1 40 ? -12.657 33.121 23.519 1.00 24.79 40 LEU C C 1
ATOM 5703 O O . LEU C 1 40 ? -12.703 34.253 23.059 1.00 22.63 40 LEU C O 1
ATOM 5708 N N . MET C 1 41 ? -11.561 32.381 23.608 1.00 25.12 41 MET C N 1
ATOM 5709 C CA . MET C 1 41 ? -10.253 32.892 23.142 1.00 26.79 41 MET C CA 1
ATOM 5710 C C . MET C 1 41 ? -10.226 32.964 21.617 1.00 23.71 41 MET C C 1
ATOM 5711 O O . MET C 1 41 ? -9.831 33.996 21.109 1.00 21.29 41 MET C O 1
ATOM 5716 N N . HIS C 1 42 ? -10.688 31.918 20.947 1.00 21.72 42 HIS C N 1
ATOM 5717 C CA . HIS C 1 42 ? -10.668 31.857 19.471 1.00 21.60 42 HIS C CA 1
ATOM 5718 C C . HIS C 1 42 ? -11.463 33.011 18.868 1.00 22.15 42 HIS C C 1
ATOM 5719 O O . HIS C 1 42 ? -10.965 33.627 17.940 1.00 21.72 42 HIS C O 1
ATOM 5726 N N . LEU C 1 43 ? -12.623 33.319 19.434 1.00 22.61 43 LEU C N 1
ATOM 5727 C CA . LEU C 1 43 ? -13.460 34.343 18.821 1.00 22.08 43 LEU C CA 1
ATOM 5728 C C . LEU C 1 43 ? -13.060 35.735 19.320 1.00 22.72 43 LEU C C 1
ATOM 5729 O O . LEU C 1 43 ? -13.068 36.713 18.552 1.00 21.35 43 LEU C O 1
ATOM 5734 N N . GLY C 1 44 ? -12.716 35.821 20.615 1.00 21.95 44 GLY C N 1
ATOM 5735 C CA . GLY C 1 44 ? -12.241 37.070 21.189 1.00 20.57 44 GLY C CA 1
ATOM 5736 C C . GLY C 1 44 ? -11.020 37.604 20.443 1.00 20.46 44 GLY C C 1
ATOM 5737 O O . GLY C 1 44 ? -10.906 38.816 20.224 1.00 22.68 44 GLY C O 1
ATOM 5738 N N . ALA C 1 45 ? -10.124 36.693 20.041 1.00 18.71 45 ALA C N 1
ATOM 5739 C CA . ALA C 1 45 ? -8.859 37.096 19.451 1.00 19.49 45 ALA C CA 1
ATOM 5740 C C . ALA C 1 45 ? -9.068 37.849 18.132 1.00 20.83 45 ALA C C 1
ATOM 5741 O O . ALA C 1 45 ? -8.391 38.863 17.897 1.00 20.46 45 ALA C O 1
ATOM 5743 N N . ARG C 1 46 ? -10.039 37.405 17.305 1.00 19.12 46 ARG C N 1
ATOM 5744 C CA . ARG C 1 46 ? -10.256 38.060 16.021 1.00 18.34 46 ARG C CA 1
ATOM 5745 C C . ARG C 1 46 ? -10.972 39.397 16.203 1.00 19.68 46 ARG C C 1
ATOM 5746 O O . ARG C 1 46 ? -10.806 40.305 15.387 1.00 20.55 46 ARG C O 1
ATOM 5754 N N . ALA C 1 47 ? -11.764 39.516 17.269 1.00 18.88 47 ALA C N 1
ATOM 5755 C CA . ALA C 1 47 ? -12.339 40.801 17.624 1.00 19.44 47 ALA C CA 1
ATOM 5756 C C . ALA C 1 47 ? -11.243 41.743 18.132 1.00 20.10 47 ALA C C 1
ATOM 5757 O O . ALA C 1 47 ? -11.236 42.938 17.788 1.00 19.64 47 ALA C O 1
ATOM 5759 N N . ALA C 1 48 ? -10.328 41.204 18.956 1.00 19.07 48 ALA C N 1
ATOM 5760 C CA . ALA C 1 48 ? -9.173 41.977 19.407 1.00 19.57 48 ALA C CA 1
ATOM 5761 C C . ALA C 1 48 ? -8.380 42.482 18.203 1.00 18.77 48 ALA C C 1
ATOM 5762 O O . ALA C 1 48 ? -7.820 43.579 18.238 1.00 17.86 48 ALA C O 1
ATOM 5764 N N . GLY C 1 49 ? -8.348 41.661 17.140 1.00 18.78 49 GLY C N 1
ATOM 5765 C CA . GLY C 1 49 ? -7.569 41.942 15.938 1.00 19.07 49 GLY C CA 1
ATOM 5766 C C . GLY C 1 49 ? -8.248 42.933 14.981 1.00 20.58 49 GLY C C 1
ATOM 5767 O O . GLY C 1 49 ? -7.695 43.243 13.927 1.00 19.78 49 GLY C O 1
ATOM 5768 N N . GLY C 1 50 ? -9.468 43.385 15.329 1.00 21.04 50 GLY C N 1
ATOM 5769 C CA . GLY C 1 50 ? -10.124 44.513 14.683 1.00 20.18 50 GLY C CA 1
ATOM 5770 C C . GLY C 1 50 ? -11.137 44.144 13.596 1.00 20.06 50 GLY C C 1
ATOM 5771 O O . GLY C 1 50 ? -11.476 45.003 12.798 1.00 19.84 50 GLY C O 1
ATOM 5772 N N . VAL C 1 51 ? -11.637 42.899 13.533 1.00 20.26 51 VAL C N 1
ATOM 5773 C CA . VAL C 1 51 ? -12.630 42.646 12.494 1.00 21.85 51 VAL C CA 1
ATOM 5774 C C . VAL C 1 51 ? -13.959 43.232 12.965 1.00 21.78 51 VAL C C 1
ATOM 5775 O O . VAL C 1 51 ? -14.219 43.229 14.164 1.00 24.55 51 VAL C O 1
ATOM 5779 N N . GLY C 1 52 ? -14.761 43.758 12.022 1.00 20.46 52 GLY C N 1
ATOM 5780 C CA . GLY C 1 52 ? -16.021 44.435 12.303 1.00 19.06 52 GLY C CA 1
ATOM 5781 C C . GLY C 1 52 ? -17.134 43.493 12.771 1.00 19.19 52 GLY C C 1
ATOM 5782 O O . GLY C 1 52 ? -17.969 43.854 13.602 1.00 19.95 52 GLY C O 1
ATOM 5783 N N . LEU C 1 53 ? -17.131 42.272 12.244 1.00 18.58 53 LEU C N 1
ATOM 5784 C CA . LEU C 1 53 ? -18.199 41.318 12.445 1.00 18.47 53 LEU C CA 1
ATOM 5785 C C . LEU C 1 53 ? -17.570 39.949 12.699 1.00 19.98 53 LEU C C 1
ATOM 5786 O O . LEU C 1 53 ? -16.746 39.475 11.909 1.00 19.41 53 LEU C O 1
ATOM 5791 N N . ILE C 1 54 ? -17.971 39.307 13.807 1.00 21.25 54 ILE C N 1
ATOM 5792 C CA . ILE C 1 54 ? -17.554 37.939 14.065 1.00 20.43 54 ILE C CA 1
ATOM 5793 C C . ILE C 1 54 ? -18.752 37.026 13.858 1.00 21.44 54 ILE C C 1
ATOM 5794 O O . ILE C 1 54 ? -19.697 37.064 14.644 1.00 23.17 54 ILE C O 1
ATOM 5799 N N . ILE C 1 55 ? -18.679 36.168 12.840 1.00 21.23 55 ILE C N 1
ATOM 5800 C CA . ILE C 1 55 ? -19.712 35.159 12.675 1.00 21.73 55 ILE C CA 1
ATOM 5801 C C . ILE C 1 55 ? -19.270 33.847 13.322 1.00 21.65 55 ILE C C 1
ATOM 5802 O O . ILE C 1 55 ? -18.352 33.180 12.839 1.00 19.57 55 ILE C O 1
ATOM 5807 N N . LEU C 1 56 ? -19.982 33.463 14.390 1.00 21.26 56 LEU C N 1
ATOM 5808 C CA . LEU C 1 56 ? -19.774 32.167 15.012 1.00 21.39 56 LEU C CA 1
ATOM 5809 C C . LEU C 1 56 ? -20.054 31.061 14.005 1.00 22.56 56 LEU C C 1
ATOM 5810 O O . LEU C 1 56 ? -20.887 31.221 13.114 1.00 21.96 56 LEU C O 1
ATOM 5815 N N . GLU C 1 57 ? -19.351 29.942 14.198 1.00 22.94 57 GLU C N 1
ATOM 5816 C CA . GLU C 1 57 ? -19.505 28.712 13.445 1.00 23.96 57 GLU C CA 1
ATOM 5817 C C . GLU C 1 57 ? -20.969 28.298 13.275 1.00 25.36 57 GLU C C 1
ATOM 5818 O O . GLU C 1 57 ? -21.878 28.863 13.900 1.00 26.07 57 GLU C O 1
ATOM 5824 N N . ALA C 1 58 ? -21.155 27.298 12.395 1.00 24.05 58 ALA C N 1
ATOM 5825 C CA . ALA C 1 58 ? -22.407 26.593 12.193 1.00 23.17 58 ALA C CA 1
ATOM 5826 C C . ALA C 1 58 ? -22.877 26.119 13.557 1.00 22.86 58 ALA C C 1
ATOM 5827 O O . ALA C 1 58 ? -22.207 25.303 14.181 1.00 23.72 58 ALA C O 1
ATOM 5829 N N . THR C 1 59 ? -23.998 26.680 14.014 1.00 22.11 59 THR C N 1
ATOM 5830 C CA . THR C 1 59 ? -24.562 26.317 15.298 1.00 23.36 59 THR C CA 1
ATOM 5831 C C . THR C 1 59 ? -25.872 25.569 15.062 1.00 24.15 59 THR C C 1
ATOM 5832 O O . THR C 1 59 ? -26.775 26.117 14.448 1.00 22.81 59 THR C O 1
ATOM 5836 N N . ALA C 1 60 ? -25.950 24.330 15.564 1.00 24.86 60 ALA C N 1
ATOM 5837 C CA . ALA C 1 60 ? -27.021 23.407 15.237 1.00 25.51 60 ALA C CA 1
ATOM 5838 C C . ALA C 1 60 ? -28.303 23.790 15.965 1.00 26.68 60 ALA C C 1
ATOM 5839 O O . ALA C 1 60 ? -28.294 23.968 17.182 1.00 27.41 60 ALA C O 1
ATOM 5841 N N . VAL C 1 61 ? -29.400 23.869 15.200 1.00 26.02 61 VAL C N 1
ATOM 5842 C CA . VAL C 1 61 ? -30.713 24.201 15.729 1.00 27.22 61 VAL C CA 1
ATOM 5843 C C . VAL C 1 61 ? -31.333 22.977 16.406 1.00 28.24 61 VAL C C 1
ATOM 5844 O O . VAL C 1 61 ? -32.318 23.111 17.127 1.00 30.15 61 VAL C O 1
ATOM 5848 N N . SER C 1 62 ? -30.783 21.783 16.155 1.00 30.62 62 SER C N 1
ATOM 5849 C CA . SER C 1 62 ? -31.218 20.580 16.850 1.00 32.40 62 SER C CA 1
ATOM 5850 C C . SER C 1 62 ? -30.037 19.628 16.997 1.00 31.89 62 SER C C 1
ATOM 5851 O O . SER C 1 62 ? -29.075 19.743 16.244 1.00 31.17 62 SER C O 1
ATOM 5854 N N . PRO C 1 63 ? -30.068 18.684 17.969 1.00 31.02 63 PRO C N 1
ATOM 5855 C CA . PRO C 1 63 ? -29.021 17.677 18.106 1.00 32.83 63 PRO C CA 1
ATOM 5856 C C . PRO C 1 63 ? -28.790 16.957 16.781 1.00 32.56 63 PRO C C 1
ATOM 5857 O O . PRO C 1 63 ? -27.650 16.799 16.362 1.00 30.32 63 PRO C O 1
ATOM 5861 N N . GLU C 1 64 ? -29.886 16.532 16.137 1.00 33.32 64 GLU C N 1
ATOM 5862 C CA . GLU C 1 64 ? -29.794 15.754 14.910 1.00 35.91 64 GLU C CA 1
ATOM 5863 C C . GLU C 1 64 ? -29.144 16.572 13.795 1.00 35.92 64 GLU C C 1
ATOM 5864 O O . GLU C 1 64 ? -28.538 15.981 12.900 1.00 34.87 64 GLU C O 1
ATOM 5870 N N . GLY C 1 65 ? -29.225 17.916 13.899 1.00 35.93 65 GLY C N 1
ATOM 5871 C CA . GLY C 1 65 ? -28.739 18.857 12.892 1.00 32.34 65 GLY C CA 1
ATOM 5872 C C . GLY C 1 65 ? -27.236 19.162 12.979 1.00 35.14 65 GLY C C 1
ATOM 5873 O O . GLY C 1 65 ? -26.684 19.808 12.080 1.00 35.84 65 GLY C O 1
ATOM 5874 N N . ARG C 1 66 ? -26.581 18.691 14.055 1.00 30.35 66 ARG C N 1
ATOM 5875 C CA . ARG C 1 66 ? -25.157 18.869 14.261 1.00 28.72 66 ARG C CA 1
ATOM 5876 C C . ARG C 1 66 ? -24.389 18.119 13.180 1.00 29.38 66 ARG C C 1
ATOM 5877 O O . ARG C 1 66 ? -24.787 17.040 12.771 1.00 28.94 66 ARG C O 1
ATOM 5885 N N . ILE C 1 67 ? -23.264 18.691 12.752 1.00 30.00 67 ILE C N 1
ATOM 5886 C CA . ILE C 1 67 ? -22.376 18.040 11.811 1.00 30.40 67 ILE C CA 1
ATOM 5887 C C . ILE C 1 67 ? -21.700 16.901 12.553 1.00 33.95 67 ILE C C 1
ATOM 5888 O O . ILE C 1 67 ? -21.684 15.755 12.103 1.00 38.28 67 ILE C O 1
ATOM 5893 N N . SER C 1 68 ? -21.164 17.241 13.721 1.00 36.14 68 SER C N 1
ATOM 5894 C CA . SER C 1 68 ? -20.381 16.306 14.505 1.00 35.39 68 SER C CA 1
ATOM 5895 C C . SER C 1 68 ? -20.870 16.365 15.947 1.00 33.38 68 SER C C 1
ATOM 5896 O O . SER C 1 68 ? -21.478 17.350 16.355 1.00 34.98 68 SER C O 1
ATOM 5899 N N . PRO C 1 69 ? -20.567 15.353 16.788 1.00 31.19 69 PRO C N 1
ATOM 5900 C CA . PRO C 1 69 ? -21.026 15.378 18.175 1.00 28.89 69 PRO C CA 1
ATOM 5901 C C . PRO C 1 69 ? -20.408 16.586 18.872 1.00 28.34 69 PRO C C 1
ATOM 5902 O O . PRO C 1 69 ? -20.853 17.013 19.927 1.00 29.36 69 PRO C O 1
ATOM 5906 N N . PHE C 1 70 ? -19.393 17.169 18.245 1.00 28.53 70 PHE C N 1
ATOM 5907 C CA . PHE C 1 70 ? -18.657 18.225 18.909 1.00 28.66 70 PHE C CA 1
ATOM 5908 C C . PHE C 1 70 ? -19.029 19.599 18.368 1.00 27.12 70 PHE C C 1
ATOM 5909 O O . PHE C 1 70 ? -18.247 20.530 18.499 1.00 27.95 70 PHE C O 1
ATOM 5917 N N . ASP C 1 71 ? -20.234 19.723 17.815 1.00 24.96 71 ASP C N 1
ATOM 5918 C CA . ASP C 1 71 ? -20.652 20.974 17.216 1.00 28.19 71 ASP C CA 1
ATOM 5919 C C . ASP C 1 71 ? -21.205 21.910 18.293 1.00 27.76 71 ASP C C 1
ATOM 5920 O O . ASP C 1 71 ? -21.735 21.451 19.306 1.00 25.20 71 ASP C O 1
ATOM 5925 N N . LEU C 1 72 ? -21.104 23.224 18.036 1.00 25.74 72 LEU C N 1
ATOM 5926 C CA . LEU C 1 72 ? -21.826 24.215 18.814 1.00 24.96 72 LEU C CA 1
ATOM 5927 C C . LEU C 1 72 ? -23.319 23.945 18.654 1.00 25.49 72 LEU C C 1
ATOM 5928 O O . LEU C 1 72 ? -23.747 23.386 17.638 1.00 25.94 72 LEU C O 1
ATOM 5933 N N . GLY C 1 73 ? -24.103 24.359 19.659 1.00 23.37 73 GLY C N 1
ATOM 5934 C CA . GLY C 1 73 ? -25.528 24.079 19.667 1.00 22.69 73 GLY C CA 1
ATOM 5935 C C . GLY C 1 73 ? -26.315 25.290 20.144 1.00 22.09 73 GLY C C 1
ATOM 5936 O O . GLY C 1 73 ? -25.786 26.099 20.906 1.00 24.64 73 GLY C O 1
ATOM 5937 N N . ILE C 1 74 ? -27.546 25.438 19.658 1.00 18.56 74 ILE C N 1
ATOM 5938 C CA . ILE C 1 74 ? -28.409 26.444 20.241 1.00 19.75 74 ILE C CA 1
ATOM 5939 C C . ILE C 1 74 ? -29.832 25.903 20.305 1.00 20.21 74 ILE C C 1
ATOM 5940 O O . ILE C 1 74 ? -30.777 26.685 20.290 1.00 20.69 74 ILE C O 1
ATOM 5945 N N . TRP C 1 75 ? -29.952 24.578 20.440 1.00 20.08 75 TRP C N 1
ATOM 5946 C CA . TRP C 1 75 ? -31.249 23.926 20.472 1.00 23.07 75 TRP C CA 1
ATOM 5947 C C . TRP C 1 75 ? -31.912 24.035 21.848 1.00 25.95 75 TRP C C 1
ATOM 5948 O O . TRP C 1 75 ? -33.112 23.809 21.939 1.00 29.26 75 TRP C O 1
ATOM 5959 N N . SER C 1 76 ? -31.147 24.388 22.903 1.00 26.91 76 SER C N 1
ATOM 5960 C CA . SER C 1 76 ? -31.618 24.437 24.287 1.00 26.88 76 SER C CA 1
ATOM 5961 C C . SER C 1 76 ? -31.406 25.823 24.900 1.00 28.71 76 SER C C 1
ATOM 5962 O O . SER C 1 76 ? -30.423 26.490 24.584 1.00 33.63 76 SER C O 1
ATOM 5965 N N . ASP C 1 77 ? -32.280 26.201 25.843 1.00 28.40 77 ASP C N 1
ATOM 5966 C CA . ASP C 1 77 ? -32.183 27.433 26.625 1.00 28.67 77 ASP C CA 1
ATOM 5967 C C . ASP C 1 77 ? -30.937 27.430 27.506 1.00 29.01 77 ASP C C 1
ATOM 5968 O O . ASP C 1 77 ? -30.415 28.488 27.852 1.00 28.74 77 ASP C O 1
ATOM 5973 N N . ASP C 1 78 ? -30.471 26.235 27.875 1.00 30.48 78 ASP C N 1
ATOM 5974 C CA . ASP C 1 78 ? -29.210 26.081 28.584 1.00 31.48 78 ASP C CA 1
ATOM 5975 C C . ASP C 1 78 ? -28.072 26.774 27.827 1.00 32.92 78 ASP C C 1
ATOM 5976 O O . ASP C 1 78 ? -27.142 27.256 28.468 1.00 29.65 78 ASP C O 1
ATOM 5981 N N . HIS C 1 79 ? -28.156 26.844 26.478 1.00 29.78 79 HIS C N 1
ATOM 5982 C CA . HIS C 1 79 ? -27.042 27.326 25.672 1.00 25.68 79 HIS C CA 1
ATOM 5983 C C . HIS C 1 79 ? -26.962 28.848 25.686 1.00 25.15 79 HIS C C 1
ATOM 5984 O O . HIS C 1 79 ? -26.016 29.406 25.146 1.00 27.26 79 HIS C O 1
ATOM 5991 N N . ILE C 1 80 ? -27.959 29.523 26.262 1.00 24.38 80 ILE C N 1
ATOM 5992 C CA . ILE C 1 80 ? -27.976 30.980 26.204 1.00 24.76 80 ILE C CA 1
ATOM 5993 C C . ILE C 1 80 ? -26.814 31.557 27.019 1.00 26.32 80 ILE C C 1
ATOM 5994 O O . ILE C 1 80 ? -26.060 32.380 26.495 1.00 29.14 80 ILE C O 1
ATOM 5999 N N . ALA C 1 81 ? -26.663 31.110 28.276 1.00 26.03 81 ALA C N 1
ATOM 6000 C CA . ALA C 1 81 ? -25.735 31.721 29.225 1.00 24.94 81 ALA C CA 1
ATOM 6001 C C . ALA C 1 81 ? -24.345 31.849 28.610 1.00 24.21 81 ALA C C 1
ATOM 6002 O O . ALA C 1 81 ? -23.830 32.960 28.528 1.00 24.08 81 ALA C O 1
ATOM 6004 N N . ALA C 1 82 ? -23.776 30.718 28.166 1.00 23.12 82 ALA C N 1
ATOM 6005 C CA . ALA C 1 82 ? -22.384 30.667 27.730 1.00 24.19 82 ALA C CA 1
ATOM 6006 C C . ALA C 1 82 ? -22.185 31.464 26.437 1.00 23.31 82 ALA C C 1
ATOM 6007 O O . ALA C 1 82 ? -21.116 32.043 26.232 1.00 21.45 82 ALA C O 1
ATOM 6009 N N . LEU C 1 83 ? -23.206 31.490 25.568 1.00 20.74 83 LEU C N 1
ATOM 6010 C CA . LEU C 1 83 ? -23.003 32.169 24.301 1.00 20.90 83 LEU C CA 1
ATOM 6011 C C . LEU C 1 83 ? -23.099 33.680 24.523 1.00 20.98 83 LEU C C 1
ATOM 6012 O O . LEU C 1 83 ? -22.438 34.443 23.832 1.00 22.37 83 LEU C O 1
ATOM 6017 N N . SER C 1 84 ? -23.870 34.130 25.518 1.00 21.92 84 SER C N 1
ATOM 6018 C CA . SER C 1 84 ? -23.935 35.565 25.753 1.00 22.43 84 SER C CA 1
ATOM 6019 C C . SER C 1 84 ? -22.604 36.044 26.316 1.00 22.71 84 SER C C 1
ATOM 6020 O O . SER C 1 84 ? -22.176 37.175 26.069 1.00 21.82 84 SER C O 1
ATOM 6023 N N . ARG C 1 85 ? -21.912 35.131 27.003 1.00 23.23 85 ARG C N 1
ATOM 6024 C CA . ARG C 1 85 ? -20.628 35.483 27.578 1.00 24.20 85 ARG C CA 1
ATOM 6025 C C . ARG C 1 85 ? -19.660 35.720 26.429 1.00 21.19 85 ARG C C 1
ATOM 6026 O O . ARG C 1 85 ? -18.840 36.630 26.448 1.00 20.40 85 ARG C O 1
ATOM 6034 N N . ILE C 1 86 ? -19.795 34.890 25.407 1.00 19.93 86 ILE C N 1
ATOM 6035 C CA . ILE C 1 86 ? -18.982 35.045 24.219 1.00 19.44 86 ILE C CA 1
ATOM 6036 C C . ILE C 1 86 ? -19.315 36.377 23.537 1.00 19.11 86 ILE C C 1
ATOM 6037 O O . ILE C 1 86 ? -18.434 37.071 23.047 1.00 18.12 86 ILE C O 1
ATOM 6042 N N . VAL C 1 87 ? -20.597 36.753 23.553 1.00 19.39 87 VAL C N 1
ATOM 6043 C CA . VAL C 1 87 ? -21.057 37.955 22.882 1.00 20.09 87 VAL C CA 1
ATOM 6044 C C . VAL C 1 87 ? -20.514 39.191 23.604 1.00 22.90 87 VAL C C 1
ATOM 6045 O O . VAL C 1 87 ? -19.999 40.101 22.958 1.00 24.77 87 VAL C O 1
ATOM 6049 N N . LYS C 1 88 ? -20.625 39.234 24.936 1.00 25.38 88 LYS C N 1
ATOM 6050 C CA . LYS C 1 88 ? -20.1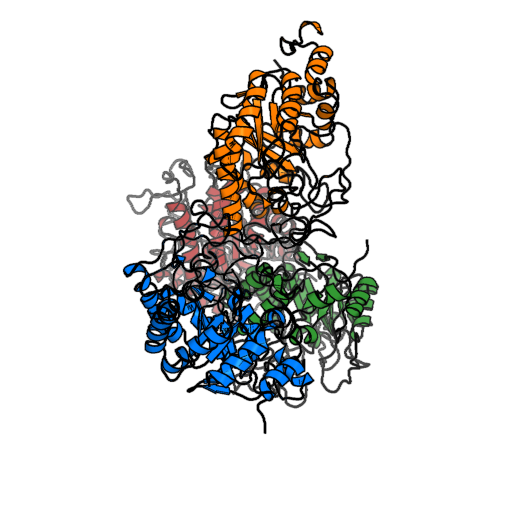03 40.360 25.699 1.00 29.18 88 LYS C CA 1
ATOM 6051 C C . LYS C 1 88 ? -18.606 40.557 25.447 1.00 27.79 88 LYS C C 1
ATOM 6052 O O . LYS C 1 88 ? -18.148 41.700 25.442 1.00 29.57 88 LYS C O 1
ATOM 6058 N N . LEU C 1 89 ? -17.832 39.475 25.263 1.00 24.07 89 LEU C N 1
ATOM 6059 C CA . LEU C 1 89 ? -16.396 39.659 25.042 1.00 24.51 89 LEU C CA 1
ATOM 6060 C C . LEU C 1 89 ? -16.205 40.310 23.672 1.00 23.72 89 LEU C C 1
ATOM 6061 O O . LEU C 1 89 ? -15.474 41.292 23.525 1.00 24.08 89 LEU C O 1
ATOM 6066 N N . ILE C 1 90 ? -16.931 39.774 22.693 1.00 22.09 90 ILE C N 1
ATOM 6067 C CA . ILE C 1 90 ? -16.833 40.228 21.326 1.00 22.41 90 ILE C CA 1
ATOM 6068 C C . ILE C 1 90 ? -17.230 41.704 21.245 1.00 22.35 90 ILE C C 1
ATOM 6069 O O . ILE C 1 90 ? -16.528 42.505 20.613 1.00 20.45 90 ILE C O 1
ATOM 6074 N N . GLU C 1 91 ? -18.318 42.065 21.935 1.00 23.04 91 GLU C N 1
ATOM 6075 C CA . GLU C 1 91 ? -18.818 43.428 21.863 1.00 26.22 91 GLU C CA 1
ATOM 6076 C C . GLU C 1 91 ? -17.884 44.394 22.599 1.00 24.98 91 GLU C C 1
ATOM 6077 O O . GLU C 1 91 ? -17.659 45.500 22.124 1.00 24.66 91 GLU C O 1
ATOM 6083 N N . SER C 1 92 ? -17.268 43.935 23.692 1.00 22.75 92 SER C N 1
ATOM 6084 C CA . SER C 1 92 ? -16.340 44.748 24.451 1.00 22.46 92 SER C CA 1
ATOM 6085 C C . SER C 1 92 ? -15.106 45.124 23.628 1.00 24.84 92 SER C C 1
ATOM 6086 O O . SER C 1 92 ? -14.459 46.136 23.902 1.00 25.37 92 SER C O 1
ATOM 6089 N N . LEU C 1 93 ? -14.773 44.324 22.610 1.00 23.25 93 LEU C N 1
ATOM 6090 C CA . LEU C 1 93 ? -13.595 44.627 21.818 1.00 21.03 93 LEU C CA 1
ATOM 6091 C C . LEU C 1 93 ? -13.946 45.437 20.571 1.00 21.62 93 LEU C C 1
ATOM 6092 O O . LEU C 1 93 ? -13.088 45.613 19.704 1.00 20.53 93 LEU C O 1
ATOM 6097 N N . GLY C 1 94 ? -15.195 45.935 20.495 1.00 22.22 94 GLY C N 1
ATOM 6098 C CA . GLY C 1 94 ? -15.644 46.773 19.386 1.00 21.57 94 GLY C CA 1
ATOM 6099 C C . GLY C 1 94 ? -16.169 46.012 18.157 1.00 20.69 94 GLY C C 1
ATOM 6100 O O . GLY C 1 94 ? -16.415 46.604 17.118 1.00 22.72 94 GLY C O 1
ATOM 6101 N N . ALA C 1 95 ? -16.403 44.705 18.248 1.00 20.64 95 ALA C N 1
ATOM 6102 C CA . ALA C 1 95 ? -16.963 43.994 17.104 1.00 21.61 95 ALA C CA 1
ATOM 6103 C C . ALA C 1 95 ? -18.405 43.535 17.362 1.00 22.25 95 ALA C C 1
ATOM 6104 O O . ALA C 1 95 ? -18.852 43.446 18.500 1.00 21.75 95 ALA C O 1
ATOM 6106 N N . VAL C 1 96 ? -19.116 43.210 16.275 1.00 23.54 96 VAL C N 1
ATOM 6107 C CA . VAL C 1 96 ? -20.488 42.741 16.351 1.00 23.27 96 VAL C CA 1
ATOM 6108 C C . VAL C 1 96 ? -20.489 41.219 16.321 1.00 23.04 96 VAL C C 1
ATOM 6109 O O . VAL C 1 96 ? -19.830 40.619 15.470 1.00 24.01 96 VAL C O 1
ATOM 6113 N N . ALA C 1 97 ? -21.241 40.631 17.266 1.00 22.67 97 ALA C N 1
ATOM 6114 C CA . ALA C 1 97 ? -21.370 39.189 17.395 1.00 23.08 97 ALA C CA 1
ATOM 6115 C C . ALA C 1 97 ? -22.512 38.723 16.500 1.00 23.65 97 ALA C C 1
ATOM 6116 O O . ALA C 1 97 ? -23.646 39.166 16.681 1.00 23.13 97 ALA C O 1
ATOM 6118 N N . GLY C 1 98 ? -22.178 37.827 15.564 1.00 21.86 98 GLY C N 1
ATOM 6119 C CA . GLY C 1 98 ? -23.151 37.143 14.741 1.00 21.43 98 GLY C CA 1
ATOM 6120 C C . GLY C 1 98 ? -23.060 35.641 14.984 1.00 23.05 98 GLY C C 1
ATOM 6121 O O . GLY C 1 98 ? -22.080 35.177 15.570 1.00 22.24 98 GLY C O 1
ATOM 6122 N N . ILE C 1 99 ? -24.060 34.902 14.476 1.00 21.27 99 ILE C N 1
ATOM 6123 C CA . ILE C 1 99 ? -24.111 33.456 14.601 1.00 20.88 99 ILE C CA 1
ATOM 6124 C C . ILE C 1 99 ? -24.846 32.886 13.388 1.00 20.40 99 ILE C C 1
ATOM 6125 O O . ILE C 1 99 ? -25.819 33.460 12.891 1.00 20.43 99 ILE C O 1
ATOM 6130 N N . GLN C 1 100 ? -24.334 31.763 12.895 1.00 20.86 100 GLN C N 1
ATOM 6131 C CA . GLN C 1 100 ? -24.940 31.045 11.792 1.00 22.35 100 GLN C CA 1
ATOM 6132 C C . GLN C 1 100 ? -25.661 29.830 12.360 1.00 23.57 100 GLN C C 1
ATOM 6133 O O . GLN C 1 100 ? -24.997 28.967 12.932 1.00 24.41 100 GLN C O 1
ATOM 6139 N N . LEU C 1 101 ? -26.995 29.784 12.185 1.00 25.39 101 LEU C N 1
ATOM 6140 C CA . LEU C 1 101 ? -27.848 28.637 12.511 1.00 24.81 101 LEU C CA 1
ATOM 6141 C C . LEU C 1 101 ? -27.758 27.577 11.412 1.00 25.07 101 LEU C C 1
ATOM 6142 O O . LEU C 1 101 ? -27.796 27.909 10.220 1.00 26.04 101 LEU C O 1
ATOM 6147 N N . ALA C 1 102 ? -27.693 26.298 11.806 1.00 22.94 102 ALA C N 1
ATOM 6148 C CA . ALA C 1 102 ? -27.377 25.269 10.829 1.00 24.45 102 ALA C CA 1
ATOM 6149 C C . ALA C 1 102 ? -28.172 23.976 11.055 1.00 26.65 102 ALA C C 1
ATOM 6150 O O . ALA C 1 102 ? -28.627 23.688 12.164 1.00 30.29 102 ALA C O 1
ATOM 6152 N N . HIS C 1 103 ? -28.326 23.192 9.978 1.00 27.00 103 HIS C N 1
ATOM 6153 C CA . HIS C 1 103 ? -28.788 21.814 10.046 1.00 28.40 103 HIS C CA 1
ATOM 6154 C C . HIS C 1 103 ? -28.010 21.019 9.012 1.00 28.20 103 HIS C C 1
ATOM 6155 O O . HIS C 1 103 ? -28.257 21.175 7.829 1.00 31.44 103 HIS C O 1
ATOM 6162 N N . ALA C 1 104 ? -27.059 20.195 9.462 1.00 28.83 104 ALA C N 1
ATOM 6163 C CA . ALA C 1 104 ? -26.235 19.408 8.562 1.00 30.51 104 ALA C CA 1
ATOM 6164 C C . ALA C 1 104 ? -27.107 18.532 7.669 1.00 33.06 104 ALA C C 1
ATOM 6165 O O . ALA C 1 104 ? -26.676 18.150 6.591 1.00 33.69 104 ALA C O 1
ATOM 6167 N N . GLY C 1 105 ? -28.324 18.219 8.127 1.00 37.06 105 GLY C N 1
ATOM 6168 C CA . GLY C 1 105 ? -29.210 17.324 7.410 1.00 42.77 105 GLY C CA 1
ATOM 6169 C C . GLY C 1 105 ? -28.552 15.974 7.106 1.00 49.83 105 GLY C C 1
ATOM 6170 O O . GLY C 1 105 ? -28.256 15.190 8.017 1.00 48.02 105 GLY C O 1
ATOM 6171 N N . ARG C 1 106 ? -28.335 15.719 5.804 1.00 48.37 106 ARG C N 1
ATOM 6172 C CA . ARG C 1 106 ? -28.001 14.386 5.328 1.00 49.00 106 ARG C CA 1
ATOM 6173 C C . ARG C 1 106 ? -26.543 14.091 5.663 1.00 49.92 106 ARG C C 1
ATOM 6174 O O . ARG C 1 106 ? -26.167 12.942 5.915 1.00 52.23 106 ARG C O 1
ATOM 6182 N N . LYS C 1 107 ? -25.759 15.173 5.723 1.00 48.12 107 LYS C N 1
ATOM 6183 C CA . LYS C 1 107 ? -24.333 15.126 6.003 1.00 47.17 107 LYS C CA 1
ATOM 6184 C C . LYS C 1 107 ? -24.092 15.101 7.519 1.00 45.03 107 LYS C C 1
ATOM 6185 O O . LYS C 1 107 ? -22.950 15.076 7.974 1.00 41.78 107 LYS C O 1
ATOM 6191 N N . ALA C 1 108 ? -25.180 15.048 8.299 1.00 42.77 108 ALA C N 1
ATOM 6192 C CA . ALA C 1 108 ? -25.067 15.070 9.747 1.00 43.54 108 ALA C CA 1
ATOM 6193 C C . ALA C 1 108 ? -24.411 13.785 10.243 1.00 42.76 108 ALA C C 1
ATOM 6194 O O . ALA C 1 108 ? -24.227 12.852 9.464 1.00 42.83 108 ALA C O 1
ATOM 6196 N N . SER C 1 109 ? -24.006 13.807 11.526 1.00 46.60 109 SER C N 1
ATOM 6197 C CA . SER C 1 109 ? -23.490 12.678 12.292 1.00 47.45 109 SER C CA 1
ATOM 6198 C C . SER C 1 109 ? -22.163 12.159 11.737 1.00 50.52 109 SER C C 1
ATOM 6199 O O . SER C 1 109 ? -22.056 10.995 11.340 1.00 49.95 109 SER C O 1
ATOM 6202 N N . VAL C 1 110 ? -21.138 13.025 11.747 1.00 47.63 110 VAL C N 1
ATOM 6203 C CA . VAL C 1 110 ? -19.802 12.603 11.354 1.00 42.68 110 VAL C CA 1
ATOM 6204 C C . VAL C 1 110 ? -18.782 13.126 12.373 1.00 40.95 110 VAL C C 1
ATOM 6205 O O . VAL C 1 110 ? -19.112 13.940 13.232 1.00 41.00 110 VAL C O 1
ATOM 6209 N N . GLY C 1 111 ? -17.551 12.617 12.299 1.00 40.78 111 GLY C N 1
ATOM 6210 C CA . GLY C 1 111 ? -16.503 12.963 13.246 1.00 43.22 111 GLY C CA 1
ATOM 6211 C C . GLY C 1 111 ? -15.729 14.200 12.800 1.00 46.66 111 GLY C C 1
ATOM 6212 O O . GLY C 1 111 ? -16.042 14.803 11.776 1.00 43.31 111 GLY C O 1
ATOM 6213 N N . ARG C 1 112 ? -14.704 14.562 13.575 1.00 44.80 112 ARG C N 1
ATOM 6214 C CA . ARG C 1 112 ? -13.997 15.804 13.326 1.00 40.31 112 ARG C CA 1
ATOM 6215 C C . ARG C 1 112 ? -13.217 15.674 12.030 1.00 42.41 112 ARG C C 1
ATOM 6216 O O . ARG C 1 112 ? -12.676 14.615 11.749 1.00 43.90 112 ARG C O 1
ATOM 6224 N N . PRO C 1 113 ? -13.131 16.747 11.209 1.00 47.77 113 PRO C N 1
ATOM 6225 C CA . PRO C 1 113 ? -12.286 16.749 10.007 1.00 46.57 113 PRO C CA 1
ATOM 6226 C C . PRO C 1 113 ? -10.877 16.177 10.179 1.00 45.20 113 PRO C C 1
ATOM 6227 O O . PRO C 1 113 ? -10.415 15.430 9.319 1.00 44.06 113 PRO C O 1
ATOM 6231 N N . TRP C 1 114 ? -10.220 16.514 11.301 1.00 42.12 114 TRP C N 1
ATOM 6232 C CA . TRP C 1 114 ? -8.871 16.052 11.606 1.00 40.20 114 TRP C CA 1
ATOM 6233 C C . TRP C 1 114 ? -8.876 14.656 12.231 1.00 41.34 114 TRP C C 1
ATOM 6234 O O . TRP C 1 114 ? -7.830 14.159 12.645 1.00 44.11 114 TRP C O 1
ATOM 6245 N N . GLU C 1 115 ? -10.051 14.029 12.320 1.00 39.93 115 GLU C N 1
ATOM 6246 C CA . GLU C 1 115 ? -10.108 12.661 12.801 1.00 43.20 115 GLU C CA 1
ATOM 6247 C C . GLU C 1 115 ? -10.657 11.772 11.691 1.00 46.14 115 GLU C C 1
ATOM 6248 O O . GLU C 1 115 ? -11.215 10.710 11.950 1.00 46.77 115 GLU C O 1
ATOM 6254 N N . GLY C 1 116 ? -10.502 12.238 10.447 1.00 49.23 116 GLY C N 1
ATOM 6255 C CA . GLY C 1 116 ? -10.879 11.451 9.286 1.00 51.77 116 GLY C CA 1
ATOM 6256 C C . GLY C 1 116 ? -12.282 11.802 8.811 1.00 53.31 116 GLY C C 1
ATOM 6257 O O . GLY C 1 116 ? -12.687 11.413 7.717 1.00 56.21 116 GLY C O 1
ATOM 6258 N N . GLY C 1 117 ? -13.009 12.537 9.656 1.00 52.18 117 GLY C N 1
ATOM 6259 C CA . GLY C 1 117 ? -14.318 13.055 9.298 1.00 53.20 117 GLY C CA 1
ATOM 6260 C C . GLY C 1 117 ? -15.229 11.963 8.747 1.00 55.45 117 GLY C C 1
ATOM 6261 O O . GLY C 1 117 ? -16.065 12.236 7.885 1.00 51.35 117 GLY C O 1
ATOM 6262 N N . LYS C 1 118 ? -15.044 10.735 9.256 1.00 56.74 118 LYS C N 1
ATOM 6263 C CA . LYS C 1 118 ? -15.810 9.593 8.788 1.00 53.60 118 LYS C CA 1
ATOM 6264 C C . LYS C 1 118 ? -17.123 9.556 9.562 1.00 52.00 118 LYS C C 1
ATOM 6265 O O . LYS C 1 118 ? -17.166 9.987 10.716 1.00 50.81 118 LYS C O 1
ATOM 6271 N N . PRO C 1 119 ? -18.229 9.068 8.948 1.00 50.40 119 PRO C N 1
ATOM 6272 C CA . PRO C 1 119 ? -19.529 9.027 9.619 1.00 48.93 119 PRO C CA 1
ATOM 6273 C C . PRO C 1 119 ? -19.441 8.194 10.892 1.00 47.43 119 PRO C C 1
ATOM 6274 O O . PRO C 1 119 ? -18.644 7.266 10.985 1.00 50.62 119 PRO C O 1
ATOM 6278 N N . ILE C 1 120 ? -20.265 8.535 11.877 1.00 49.57 120 ILE C N 1
ATOM 6279 C CA . ILE C 1 120 ? -20.290 7.769 13.112 1.00 55.80 120 ILE C CA 1
ATOM 6280 C C . ILE C 1 120 ? -21.675 7.136 13.240 1.00 56.50 120 ILE C C 1
ATOM 6281 O O . ILE C 1 120 ? -22.683 7.797 12.982 1.00 48.93 120 ILE C O 1
ATOM 6286 N N . ALA C 1 121 ? -21.699 5.843 13.604 1.00 61.31 121 ALA C N 1
ATOM 6287 C CA . ALA C 1 121 ? -22.920 5.049 13.607 1.00 60.78 121 ALA C CA 1
ATOM 6288 C C . ALA C 1 121 ? -23.708 5.339 14.882 1.00 63.54 121 ALA C C 1
ATOM 6289 O O . ALA C 1 121 ? -23.114 5.707 15.888 1.00 62.10 121 ALA C O 1
ATOM 6291 N N . PRO C 1 122 ? -25.062 5.241 14.864 1.00 69.50 122 PRO C N 1
ATOM 6292 C CA . PRO C 1 122 ? -25.889 5.324 16.077 1.00 68.36 122 PRO C CA 1
ATOM 6293 C C . PRO C 1 122 ? -25.471 4.462 17.268 1.00 67.67 122 PRO C C 1
ATOM 6294 O O . PRO C 1 122 ? -25.603 4.881 18.421 1.00 66.42 122 PRO C O 1
ATOM 6298 N N . ALA C 1 123 ? -24.966 3.256 16.993 1.00 67.91 123 ALA C N 1
ATOM 6299 C CA . ALA C 1 123 ? -24.459 2.430 18.078 1.00 73.77 123 ALA C CA 1
ATOM 6300 C C . ALA C 1 123 ? -23.345 3.159 18.838 1.00 72.92 123 ALA C C 1
ATOM 6301 O O . ALA C 1 123 ? -23.225 2.983 20.048 1.00 70.84 123 ALA C O 1
ATOM 6303 N N . ASN C 1 124 ? -22.592 4.027 18.135 1.00 75.82 124 ASN C N 1
ATOM 6304 C CA . ASN C 1 124 ? -21.319 4.582 18.589 1.00 75.26 124 ASN C CA 1
ATOM 6305 C C . ASN C 1 124 ? -21.389 6.081 18.889 1.00 67.93 124 ASN C C 1
ATOM 6306 O O . ASN C 1 124 ? -20.376 6.770 18.797 1.00 68.13 124 ASN C O 1
ATOM 6311 N N . GLY C 1 125 ? -22.570 6.579 19.258 1.00 64.11 125 GLY C N 1
ATOM 6312 C CA . GLY C 1 125 ? -22.730 7.981 19.602 1.00 59.93 125 GLY C CA 1
ATOM 6313 C C . GLY C 1 125 ? -23.279 8.816 18.449 1.00 60.23 125 GLY C C 1
ATOM 6314 O O . GLY C 1 125 ? -23.547 10.004 18.635 1.00 58.13 125 GLY C O 1
ATOM 6315 N N . GLY C 1 126 ? -23.428 8.189 17.269 1.00 55.86 126 GLY C N 1
ATOM 6316 C CA . GLY C 1 126 ? -24.055 8.797 16.099 1.00 50.38 126 GLY C CA 1
ATOM 6317 C C . GLY C 1 126 ? -25.571 8.898 16.258 1.00 43.99 126 GLY C C 1
ATOM 6318 O O . GLY C 1 126 ? -26.111 8.481 17.274 1.00 42.01 126 GLY C O 1
ATOM 6319 N N . TRP C 1 127 ? -26.250 9.472 15.261 1.00 42.74 127 TRP C N 1
ATOM 6320 C CA . TRP C 1 127 ? -27.704 9.550 15.261 1.00 44.49 127 TRP C CA 1
ATOM 6321 C C . TRP C 1 127 ? -28.211 9.398 13.824 1.00 44.92 127 TRP C C 1
ATOM 6322 O O . TRP C 1 127 ? -27.524 9.808 12.891 1.00 43.31 127 TRP C O 1
ATOM 6333 N N . PRO C 1 128 ? -29.413 8.810 13.583 1.00 49.66 128 PRO C N 1
ATOM 6334 C CA . PRO C 1 128 ? -29.984 8.754 12.229 1.00 48.09 128 PRO C CA 1
ATOM 6335 C C . PRO C 1 128 ? -30.160 10.157 11.649 1.00 48.21 128 PRO C C 1
ATOM 6336 O O . PRO C 1 128 ? -30.583 11.069 12.360 1.00 52.17 128 PRO C O 1
ATOM 6340 N N . VAL C 1 129 ? -29.834 10.324 10.361 1.00 47.14 129 VAL C N 1
ATOM 6341 C CA . VAL C 1 129 ? -29.840 11.634 9.715 1.00 48.94 129 VAL C CA 1
ATOM 6342 C C . VAL C 1 129 ? -31.198 11.895 9.059 1.00 48.99 129 VAL C C 1
ATOM 6343 O O . VAL C 1 129 ? -32.086 11.047 9.089 1.00 53.96 129 VAL C O 1
ATOM 6347 N N . VAL C 1 130 ? -31.374 13.085 8.485 1.00 45.19 130 VAL C N 1
ATOM 6348 C CA . VAL C 1 130 ? -32.670 13.461 7.945 1.00 43.04 130 VAL C CA 1
ATOM 6349 C C . VAL C 1 130 ? -32.435 14.257 6.667 1.00 44.30 130 VAL C C 1
ATOM 6350 O O . VAL C 1 130 ? -31.308 14.655 6.402 1.00 42.38 130 VAL C O 1
ATOM 6354 N N . GLY C 1 131 ? -33.489 14.466 5.867 1.00 46.65 131 GLY C N 1
ATOM 6355 C CA . GLY C 1 131 ? -33.333 15.210 4.627 1.00 47.45 131 GLY C CA 1
ATOM 6356 C C . GLY C 1 131 ? -34.412 14.910 3.585 1.00 50.24 131 GLY C C 1
ATOM 6357 O O . GLY C 1 131 ? -35.354 14.156 3.845 1.00 46.05 131 GLY C O 1
ATOM 6358 N N . PRO C 1 132 ? -34.277 15.481 2.362 1.00 50.05 132 PRO C N 1
ATOM 6359 C CA . PRO C 1 132 ? -35.329 15.416 1.339 1.00 50.72 132 PRO C CA 1
ATOM 6360 C C . PRO C 1 132 ? -35.756 14.029 0.841 1.00 50.02 132 PRO C C 1
ATOM 6361 O O . PRO C 1 132 ? -36.950 13.778 0.678 1.00 44.91 132 PRO C O 1
ATOM 6365 N N . THR C 1 133 ? -34.781 13.144 0.593 1.00 50.59 133 THR C N 1
ATOM 6366 C CA . THR C 1 133 ? -35.062 11.814 0.075 1.00 53.10 133 THR C CA 1
ATOM 6367 C C . THR C 1 133 ? -34.315 10.776 0.905 1.00 53.40 133 THR C C 1
ATOM 6368 O O . THR C 1 133 ? -33.737 11.105 1.932 1.00 55.17 133 THR C O 1
ATOM 6372 N N . ALA C 1 134 ? -34.316 9.527 0.433 1.00 51.05 134 ALA C N 1
ATOM 6373 C CA . ALA C 1 134 ? -33.707 8.434 1.172 1.00 54.36 134 ALA C CA 1
ATOM 6374 C C . ALA C 1 134 ? -32.297 8.187 0.643 1.00 55.98 134 ALA C C 1
ATOM 6375 O O . ALA C 1 134 ? -31.638 7.217 1.024 1.00 56.17 134 ALA C O 1
ATOM 6377 N N . GLU C 1 135 ? -31.840 9.087 -0.234 1.00 55.43 135 GLU C N 1
ATOM 6378 C CA . GLU C 1 135 ? -30.567 8.884 -0.898 1.00 57.37 135 GLU C CA 1
ATOM 6379 C C . GLU C 1 135 ? -29.422 9.376 -0.020 1.00 53.25 135 GLU C C 1
ATOM 6380 O O . GLU C 1 135 ? -29.403 10.536 0.380 1.00 52.54 135 GLU C O 1
ATOM 6386 N N . PRO C 1 136 ? -28.417 8.518 0.254 1.00 51.27 136 PRO C N 1
ATOM 6387 C CA . PRO C 1 136 ? -27.196 8.941 0.940 1.00 53.69 136 PRO C CA 1
ATOM 6388 C C . PRO C 1 136 ? -26.369 9.926 0.115 1.00 56.19 136 PRO C C 1
ATOM 6389 O O . PRO C 1 136 ? -26.537 10.025 -1.102 1.00 55.58 136 PRO C O 1
ATOM 6393 N N . PHE C 1 137 ? -25.448 10.616 0.805 1.00 60.38 137 PHE C N 1
ATOM 6394 C CA . PHE C 1 137 ? -24.559 11.620 0.229 1.00 58.54 137 PHE C CA 1
ATOM 6395 C C . PHE C 1 137 ? -23.505 10.953 -0.665 1.00 60.53 137 PHE C C 1
ATOM 6396 O O . PHE C 1 137 ? -23.231 11.428 -1.766 1.00 59.49 137 PHE C O 1
ATOM 6404 N N . ALA C 1 138 ? -22.932 9.841 -0.187 1.00 62.07 138 ALA C N 1
ATOM 6405 C CA . ALA C 1 138 ? -21.917 9.091 -0.906 1.00 62.66 138 ALA C CA 1
ATOM 6406 C C . ALA C 1 138 ? -21.889 7.665 -0.368 1.00 68.32 138 ALA C C 1
ATOM 6407 O O . ALA C 1 138 ? -22.566 7.363 0.612 1.00 71.71 138 ALA C O 1
ATOM 6409 N N . PRO C 1 139 ? -21.132 6.739 -1.000 1.00 71.09 139 PRO C N 1
ATOM 6410 C CA . PRO C 1 139 ? -20.741 5.490 -0.348 1.00 69.25 139 PRO C CA 1
ATOM 6411 C C . PRO C 1 139 ? -20.377 5.702 1.122 1.00 73.01 139 PRO C C 1
ATOM 6412 O O . PRO C 1 139 ? -19.543 6.550 1.445 1.00 77.52 139 PRO C O 1
ATOM 6416 N N . GLY C 1 140 ? -21.043 4.945 2.003 1.00 65.70 140 GLY C N 1
ATOM 6417 C CA . GLY C 1 140 ? -20.611 4.804 3.384 1.00 63.03 140 GLY C CA 1
ATOM 6418 C C . GLY C 1 140 ? -21.471 5.599 4.360 1.00 60.28 140 GLY C C 1
ATOM 6419 O O . GLY C 1 140 ? -21.433 5.357 5.560 1.00 60.09 140 GLY C O 1
ATOM 6420 N N . TYR C 1 141 ? -22.243 6.546 3.833 1.00 59.77 141 TYR C N 1
ATOM 6421 C CA . TYR C 1 141 ? -23.008 7.461 4.662 1.00 63.62 141 TYR C CA 1
ATOM 6422 C C . TYR C 1 141 ? -24.370 6.848 4.989 1.00 63.15 141 TYR C C 1
ATOM 6423 O O . TYR C 1 141 ? -24.879 6.034 4.225 1.00 63.03 141 TYR C O 1
ATOM 6432 N N . PRO C 1 142 ? -25.016 7.220 6.121 1.00 63.89 142 PRO C N 1
ATOM 6433 C CA . PRO C 1 142 ? -26.316 6.646 6.494 1.00 59.05 142 PRO C CA 1
ATOM 6434 C C . PRO C 1 142 ? -27.448 6.909 5.496 1.00 53.94 142 PRO C C 1
ATOM 6435 O O . PRO C 1 142 ? -27.252 7.577 4.488 1.00 50.12 142 PRO C O 1
ATOM 6439 N N . THR C 1 143 ? -28.638 6.369 5.793 1.00 50.73 143 THR C N 1
ATOM 6440 C CA . THR C 1 143 ? -29.807 6.541 4.947 1.00 51.89 143 THR C CA 1
ATOM 6441 C C . THR C 1 143 ? -30.756 7.581 5.548 1.00 55.95 143 THR C C 1
ATOM 6442 O O . THR C 1 143 ? -31.496 7.288 6.488 1.00 48.98 143 THR C O 1
ATOM 6446 N N . PRO C 1 144 ? -30.797 8.819 4.995 1.00 58.64 144 PRO C N 1
ATOM 6447 C CA . PRO C 1 144 ? -31.710 9.859 5.478 1.00 58.53 144 PRO C CA 1
ATOM 6448 C C . PRO C 1 144 ? -33.200 9.509 5.420 1.00 60.49 144 PRO C C 1
ATOM 6449 O O . PRO C 1 144 ? -33.793 9.338 4.353 1.00 62.20 144 PRO C O 1
ATOM 6453 N N . ILE C 1 145 ? -33.798 9.404 6.607 1.00 60.57 145 ILE C N 1
ATOM 6454 C CA . ILE C 1 145 ? -35.239 9.317 6.737 1.00 58.32 145 ILE C CA 1
ATOM 6455 C C . ILE C 1 145 ? -35.824 10.547 6.043 1.00 54.61 145 ILE C C 1
ATOM 6456 O O . ILE C 1 145 ? -35.611 11.672 6.490 1.00 55.65 145 ILE C O 1
ATOM 6461 N N . PRO C 1 146 ? -36.559 10.388 4.918 1.00 52.83 146 PRO C N 1
ATOM 6462 C CA . PRO C 1 146 ? -37.202 11.530 4.259 1.00 51.10 146 PRO C CA 1
ATOM 6463 C C . PRO C 1 146 ? -38.073 12.366 5.201 1.00 50.38 146 PRO C C 1
ATOM 6464 O O . PRO C 1 146 ? -38.666 11.850 6.142 1.00 50.79 146 PRO C O 1
ATOM 6468 N N . LEU C 1 147 ? -38.140 13.677 4.965 1.00 50.36 147 LEU C N 1
ATOM 6469 C CA . LEU C 1 147 ? -38.975 14.512 5.809 1.00 51.06 147 LEU C CA 1
ATOM 6470 C C . LEU C 1 147 ? -40.385 14.544 5.233 1.00 54.85 147 LEU C C 1
ATOM 6471 O O . LEU C 1 147 ? -40.552 14.626 4.018 1.00 55.16 147 LEU C O 1
ATOM 6476 N N . ASP C 1 148 ? -41.372 14.493 6.136 1.00 57.07 148 ASP C N 1
ATOM 6477 C CA . ASP C 1 148 ? -42.793 14.521 5.833 1.00 58.43 148 ASP C CA 1
ATOM 6478 C C . ASP C 1 148 ? -43.343 15.881 6.255 1.00 62.99 148 ASP C C 1
ATOM 6479 O O . ASP C 1 148 ? -42.592 16.713 6.769 1.00 64.89 148 ASP C O 1
ATOM 6484 N N . ALA C 1 149 ? -44.649 16.096 6.025 1.00 61.05 149 ALA C N 1
ATOM 6485 C CA . ALA C 1 149 ? -45.391 17.213 6.594 1.00 62.15 149 ALA C CA 1
ATOM 6486 C C . ALA C 1 149 ? -44.797 17.610 7.947 1.00 62.42 149 ALA C C 1
ATOM 6487 O O . ALA C 1 149 ? -44.442 18.770 8.163 1.00 54.55 149 ALA C O 1
ATOM 6489 N N . ALA C 1 150 ? -44.686 16.601 8.826 1.00 65.79 150 ALA C N 1
ATOM 6490 C CA . ALA C 1 150 ? -44.317 16.717 10.229 1.00 69.40 150 ALA C CA 1
ATOM 6491 C C . ALA C 1 150 ? -42.864 17.158 10.359 1.00 68.54 150 ALA C C 1
ATOM 6492 O O . ALA C 1 150 ? -42.587 18.220 10.924 1.00 62.47 150 ALA C O 1
ATOM 6494 N N . GLY C 1 151 ? -41.958 16.313 9.845 1.00 65.73 151 GLY C N 1
ATOM 6495 C CA . GLY C 1 151 ? -40.527 16.562 9.895 1.00 64.00 151 GLY C CA 1
ATOM 6496 C C . GLY C 1 151 ? -40.190 17.996 9.491 1.00 62.75 151 GLY C C 1
ATOM 6497 O O . GLY C 1 151 ? -39.373 18.655 10.137 1.00 61.96 151 GLY C O 1
ATOM 6498 N N . ILE C 1 152 ? -40.866 18.468 8.436 1.00 55.00 152 ILE C N 1
ATOM 6499 C CA . ILE C 1 152 ? -40.570 19.759 7.843 1.00 53.24 152 ILE C CA 1
ATOM 6500 C C . ILE C 1 152 ? -40.841 20.869 8.857 1.00 51.43 152 ILE C C 1
ATOM 6501 O O . ILE C 1 152 ? -39.975 21.709 9.089 1.00 54.98 152 ILE C O 1
ATOM 6506 N N . ALA C 1 153 ? -42.033 20.862 9.464 1.00 51.81 153 ALA C N 1
ATOM 6507 C CA . ALA C 1 153 ? -42.451 21.949 10.344 1.00 50.71 153 ALA C CA 1
ATOM 6508 C C . ALA C 1 153 ? -41.767 21.851 11.714 1.00 48.60 153 ALA C C 1
ATOM 6509 O O . ALA C 1 153 ? -41.833 22.799 12.503 1.00 44.43 153 ALA C O 1
ATOM 6511 N N . ARG C 1 154 ? -41.107 20.714 11.982 1.00 46.77 154 ARG C N 1
ATOM 6512 C CA . ARG C 1 154 ? -40.224 20.607 13.135 1.00 52.77 154 ARG C CA 1
ATOM 6513 C C . ARG C 1 154 ? -38.904 21.319 12.854 1.00 51.88 154 ARG C C 1
ATOM 6514 O O . ARG C 1 154 ? -38.396 22.021 13.723 1.00 57.46 154 ARG C O 1
ATOM 6522 N N . VAL C 1 155 ? -38.354 21.135 11.646 1.00 45.20 155 VAL C N 1
ATOM 6523 C CA . VAL C 1 155 ? -37.152 21.856 11.261 1.00 39.32 155 VAL C CA 1
ATOM 6524 C C . VAL C 1 155 ? -37.424 23.366 11.283 1.00 37.16 155 VAL C C 1
ATOM 6525 O O . VAL C 1 155 ? -36.640 24.121 11.853 1.00 40.71 155 VAL C O 1
ATOM 6529 N N . VAL C 1 156 ? -38.569 23.794 10.745 1.00 31.88 156 VAL C N 1
ATOM 6530 C CA . VAL C 1 156 ? -38.898 25.208 10.621 1.00 32.02 156 VAL C CA 1
ATOM 6531 C C . VAL C 1 156 ? -39.085 25.812 12.013 1.00 32.09 156 VAL C C 1
ATOM 6532 O O . VAL C 1 156 ? -38.663 26.938 12.286 1.00 32.19 156 VAL C O 1
ATOM 6536 N N . ALA C 1 157 ? -39.733 25.064 12.898 1.00 30.86 157 ALA C N 1
ATOM 6537 C CA . ALA C 1 157 ? -39.913 25.530 14.259 1.00 33.60 157 ALA C CA 1
ATOM 6538 C C . ALA C 1 157 ? -38.550 25.686 14.936 1.00 37.21 157 ALA C C 1
ATOM 6539 O O . ALA C 1 157 ? -38.314 26.663 15.653 1.00 39.00 157 ALA C O 1
ATOM 6541 N N . ASP C 1 158 ? -37.663 24.706 14.710 1.00 36.53 158 ASP C N 1
ATOM 6542 C CA . ASP C 1 158 ? -36.376 24.641 15.387 1.00 37.69 158 ASP C CA 1
ATOM 6543 C C . ASP C 1 158 ? -35.560 25.898 15.059 1.00 37.51 158 ASP C C 1
ATOM 6544 O O . ASP C 1 158 ? -35.088 26.598 15.958 1.00 34.63 158 ASP C O 1
ATOM 6549 N N . PHE C 1 159 ? -35.437 26.197 13.755 1.00 32.75 159 PHE C N 1
ATOM 6550 C CA . PHE C 1 159 ? -34.751 27.389 13.288 1.00 27.45 159 PHE C CA 1
ATOM 6551 C C . PHE C 1 159 ? -35.326 28.612 13.992 1.00 28.50 159 PHE C C 1
ATOM 6552 O O . PHE C 1 159 ? -34.611 29.554 14.325 1.00 26.11 159 PHE C O 1
ATOM 6560 N N . ALA C 1 160 ? -36.633 28.555 14.243 1.00 30.28 160 ALA C N 1
ATOM 6561 C CA . ALA C 1 160 ? -37.353 29.681 14.800 1.00 29.27 160 ALA C CA 1
ATOM 6562 C C . ALA C 1 160 ? -37.048 29.801 16.291 1.00 29.44 160 ALA C C 1
ATOM 6563 O O . ALA C 1 160 ? -36.943 30.912 16.799 1.00 28.75 160 ALA C O 1
ATOM 6565 N N . THR C 1 161 ? -36.913 28.668 16.993 1.00 28.45 161 THR C N 1
ATOM 6566 C CA . THR C 1 161 ? -36.631 28.769 18.418 1.00 30.74 161 THR C CA 1
ATOM 6567 C C . THR C 1 161 ? -35.174 29.200 18.612 1.00 31.61 161 THR C C 1
ATOM 6568 O O . THR C 1 161 ? -34.886 30.159 19.336 1.00 28.54 161 THR C O 1
ATOM 6572 N N . ALA C 1 162 ? -34.267 28.490 17.926 1.00 31.34 162 ALA C N 1
ATOM 6573 C CA . ALA C 1 162 ? -32.873 28.886 17.847 1.00 30.80 162 ALA C CA 1
ATOM 6574 C C . ALA C 1 162 ? -32.773 30.409 17.725 1.00 31.67 162 ALA C C 1
ATOM 6575 O O . ALA C 1 162 ? -32.027 31.036 18.473 1.00 35.06 162 ALA C O 1
ATOM 6577 N N . THR C 1 163 ? -33.588 30.996 16.834 1.00 29.97 163 THR C N 1
ATOM 6578 C CA . THR C 1 163 ? -33.554 32.419 16.542 1.00 27.61 163 THR C CA 1
ATOM 6579 C C . THR C 1 163 ? -33.925 33.232 17.771 1.00 27.89 163 THR C C 1
ATOM 6580 O O . THR C 1 163 ? -33.351 34.303 17.967 1.00 31.64 163 THR C O 1
ATOM 6584 N N . LYS C 1 164 ? -34.904 32.752 18.552 1.00 26.61 164 LYS C N 1
ATOM 6585 C CA . LYS C 1 164 ? -35.285 33.403 19.805 1.00 26.53 164 LYS C CA 1
ATOM 6586 C C . LYS C 1 164 ? -34.085 33.348 20.757 1.00 23.55 164 LYS C C 1
ATOM 6587 O O . LYS C 1 164 ? -33.765 34.304 21.466 1.00 20.84 164 LYS C O 1
ATOM 6593 N N . ARG C 1 165 ? -33.427 32.188 20.763 1.00 21.97 165 ARG C N 1
ATOM 6594 C CA . ARG C 1 165 ? -32.323 31.957 21.666 1.00 22.48 165 ARG C CA 1
ATOM 6595 C C . ARG C 1 165 ? -31.194 32.932 21.332 1.00 23.91 165 ARG C C 1
ATOM 6596 O O . ARG C 1 165 ? -30.702 33.634 22.227 1.00 24.62 165 ARG C O 1
ATOM 6604 N N . ALA C 1 166 ? -30.851 33.024 20.041 1.00 20.97 166 ALA C N 1
ATOM 6605 C CA . ALA C 1 166 ? -29.815 33.933 19.595 1.00 21.53 166 ALA C CA 1
ATOM 6606 C C . ALA C 1 166 ? -30.103 35.379 19.997 1.00 22.10 166 ALA C C 1
ATOM 6607 O O . ALA C 1 166 ? -29.159 36.071 20.364 1.00 23.66 166 ALA C O 1
ATOM 6609 N N . ARG C 1 167 ? -31.366 35.842 19.933 1.00 22.99 167 ARG C N 1
ATOM 6610 C CA . ARG C 1 167 ? -31.714 37.205 20.335 1.00 24.62 167 ARG C CA 1
ATOM 6611 C C . ARG C 1 167 ? -31.408 37.391 21.816 1.00 24.87 167 ARG C C 1
ATOM 6612 O O . ARG C 1 167 ? -30.884 38.430 22.227 1.00 25.57 167 ARG C O 1
ATOM 6620 N N . ALA C 1 168 ? -31.759 36.369 22.602 1.00 21.30 168 ALA C N 1
ATOM 6621 C CA . ALA C 1 168 ? -31.577 36.385 24.039 1.00 19.99 168 ALA C CA 1
ATOM 6622 C C . ALA C 1 168 ? -30.094 36.451 24.408 1.00 19.66 168 ALA C C 1
ATOM 6623 O O . ALA C 1 168 ? -29.717 37.080 25.391 1.00 20.42 168 ALA C O 1
ATOM 6625 N N . ALA C 1 169 ? -29.236 35.798 23.629 1.00 20.59 169 ALA C N 1
ATOM 6626 C CA . ALA C 1 169 ? -27.818 35.785 23.964 1.00 20.56 169 ALA C CA 1
ATOM 6627 C C . ALA C 1 169 ? -27.156 37.104 23.559 1.00 21.37 169 ALA C C 1
ATOM 6628 O O . ALA C 1 169 ? -26.031 37.397 23.978 1.00 22.57 169 ALA C O 1
ATOM 6630 N N . GLY C 1 170 ? -27.852 37.888 22.721 1.00 20.70 170 GLY C N 1
ATOM 6631 C CA . GLY C 1 170 ? -27.369 39.206 22.348 1.00 22.97 170 GLY C CA 1
ATOM 6632 C C . GLY C 1 170 ? -26.649 39.265 20.992 1.00 22.94 170 GLY C C 1
ATOM 6633 O O . GLY C 1 170 ? -25.986 40.261 20.694 1.00 24.16 170 GLY C O 1
ATOM 6634 N N . PHE C 1 171 ? -26.768 38.219 20.166 1.00 21.78 171 PHE C N 1
ATOM 6635 C CA . PHE C 1 171 ? -26.254 38.283 18.802 1.00 22.54 171 PHE C CA 1
ATOM 6636 C C . PHE C 1 171 ? -27.026 39.354 18.038 1.00 24.22 171 PHE C C 1
ATOM 6637 O O . PHE C 1 171 ? -28.228 39.505 18.260 1.00 25.35 171 PHE C O 1
ATOM 6645 N N . ARG C 1 172 ? -26.324 40.122 17.190 1.00 22.59 172 ARG C N 1
ATOM 6646 C CA . ARG C 1 172 ? -26.983 41.207 16.491 1.00 23.78 172 ARG C CA 1
ATOM 6647 C C . ARG C 1 172 ? -26.854 41.002 14.994 1.00 24.88 172 ARG C C 1
ATOM 6648 O O . ARG C 1 172 ? -27.060 41.943 14.240 1.00 26.32 172 ARG C O 1
ATOM 6656 N N . TRP C 1 173 ? -26.532 39.762 14.599 1.00 24.31 173 TRP C N 1
ATOM 6657 C CA . TRP C 1 173 ? -26.422 39.353 13.206 1.00 23.76 173 TRP C CA 1
ATOM 6658 C C . TRP C 1 173 ? -26.707 37.856 13.109 1.00 22.42 173 TRP C C 1
ATOM 6659 O O . TRP C 1 173 ? -26.154 37.066 13.860 1.00 22.51 173 TRP C O 1
ATOM 6670 N N . ILE C 1 174 ? -27.571 37.463 12.179 1.00 23.23 174 ILE C N 1
ATOM 6671 C CA . ILE C 1 174 ? -27.886 36.050 12.074 1.00 24.84 174 ILE C CA 1
ATOM 6672 C C . ILE C 1 174 ? -27.797 35.623 10.623 1.00 23.99 174 ILE C C 1
ATOM 6673 O O . ILE C 1 174 ? -28.218 36.324 9.721 1.00 27.15 174 ILE C O 1
ATOM 6678 N N . GLU C 1 175 ? -27.210 34.461 10.418 1.00 25.97 175 GLU C N 1
ATOM 6679 C CA . GLU C 1 175 ? -27.100 33.883 9.102 1.00 27.51 175 GLU C CA 1
ATOM 6680 C C . GLU C 1 175 ? -27.706 32.483 9.168 1.00 29.14 175 GLU C C 1
ATOM 6681 O O . GLU C 1 175 ? -27.546 31.772 10.168 1.00 28.57 175 GLU C O 1
ATOM 6687 N N . ILE C 1 176 ? -28.428 32.122 8.095 1.00 29.84 176 ILE C N 1
ATOM 6688 C CA . ILE C 1 176 ? -28.933 30.776 7.880 1.00 26.88 176 ILE C CA 1
ATOM 6689 C C . ILE C 1 176 ? -27.992 30.051 6.930 1.00 27.07 176 ILE C C 1
ATOM 6690 O O . ILE C 1 176 ? -27.674 30.545 5.848 1.00 24.66 176 ILE C O 1
ATOM 6695 N N . HIS C 1 177 ? -27.556 28.868 7.358 1.00 27.00 177 HIS C N 1
ATOM 6696 C CA . HIS C 1 177 ? -26.639 28.090 6.560 1.00 27.09 177 HIS C CA 1
ATOM 6697 C C . HIS C 1 177 ? -27.399 27.230 5.554 1.00 29.86 177 HIS C C 1
ATOM 6698 O O . HIS C 1 177 ? -27.760 26.092 5.859 1.00 32.73 177 HIS C O 1
ATOM 6705 N N . ALA C 1 178 ? -27.561 27.755 4.334 1.00 27.36 178 ALA C N 1
ATOM 6706 C CA . ALA C 1 178 ? -28.271 27.042 3.287 1.00 25.88 178 ALA C CA 1
ATOM 6707 C C . ALA C 1 178 ? -27.301 26.670 2.166 1.00 25.92 178 ALA C C 1
ATOM 6708 O O . ALA C 1 178 ? -27.649 26.717 0.998 1.00 28.61 178 ALA C O 1
ATOM 6710 N N . ALA C 1 179 ? -26.083 26.283 2.541 1.00 26.22 179 ALA C N 1
ATOM 6711 C CA . ALA C 1 179 ? -25.034 25.915 1.613 1.00 26.55 179 ALA C CA 1
ATOM 6712 C C . ALA C 1 179 ? -24.419 24.584 2.031 1.00 26.74 179 ALA C C 1
ATOM 6713 O O . ALA C 1 179 ? -24.910 23.956 2.966 1.00 28.36 179 ALA C O 1
ATOM 6715 N N . HIS C 1 180 ? -23.380 24.164 1.297 1.00 27.41 180 HIS C N 1
ATOM 6716 C CA . HIS C 1 180 ? -22.416 23.130 1.666 1.00 32.75 180 HIS C CA 1
ATOM 6717 C C . HIS C 1 180 ? -22.981 21.708 1.779 1.00 36.27 180 HIS C C 1
ATOM 6718 O O . HIS C 1 180 ? -22.344 20.844 2.371 1.00 41.40 180 HIS C O 1
ATOM 6725 N N . GLY C 1 181 ? -24.121 21.422 1.147 1.00 41.65 181 GLY C N 1
ATOM 6726 C CA . GLY C 1 181 ? -24.640 20.063 1.099 1.00 40.35 181 GLY C CA 1
ATOM 6727 C C . GLY C 1 181 ? -25.647 19.790 2.214 1.00 39.90 181 GLY C C 1
ATOM 6728 O O . GLY C 1 181 ? -26.184 18.685 2.318 1.00 39.82 181 GLY C O 1
ATOM 6729 N N . TYR C 1 182 ? -25.903 20.824 3.025 1.00 38.65 182 TYR C N 1
ATOM 6730 C CA . TYR C 1 182 ? -26.684 20.700 4.250 1.00 36.86 182 TYR C CA 1
ATOM 6731 C C . TYR C 1 182 ? -28.178 20.798 3.935 1.00 37.67 182 TYR C C 1
ATOM 6732 O O . TYR C 1 182 ? -28.556 21.075 2.798 1.00 35.92 182 TYR C O 1
ATOM 6741 N N . LEU C 1 183 ? -29.012 20.582 4.964 1.00 36.83 183 LEU C N 1
ATOM 6742 C CA . LEU C 1 183 ? -30.436 20.340 4.805 1.00 34.34 183 LEU C CA 1
ATOM 6743 C C . LEU C 1 183 ? -31.030 21.273 3.753 1.00 37.39 183 LEU C C 1
ATOM 6744 O O . LEU C 1 183 ? -31.597 20.789 2.770 1.00 35.39 183 LEU C O 1
ATOM 6749 N N . LEU C 1 184 ? -30.878 22.594 3.941 1.00 35.63 184 LEU C N 1
ATOM 6750 C CA . LEU C 1 184 ? -31.589 23.554 3.100 1.00 37.59 184 LEU C CA 1
ATOM 6751 C C . LEU C 1 184 ? -31.101 23.483 1.647 1.00 41.01 184 LEU C C 1
ATOM 6752 O O . LEU C 1 184 ? -31.918 23.474 0.716 1.00 41.06 184 LEU C O 1
ATOM 6757 N N . HIS C 1 185 ? -29.773 23.406 1.468 1.00 39.60 185 HIS C N 1
ATOM 6758 C CA . HIS C 1 185 ? -29.157 23.290 0.153 1.00 39.71 185 HIS C CA 1
ATOM 6759 C C . HIS C 1 185 ? -29.605 21.979 -0.504 1.00 41.96 185 HIS C C 1
ATOM 6760 O O . HIS C 1 185 ? -29.931 21.943 -1.692 1.00 45.36 185 HIS C O 1
ATOM 6767 N N . ASN C 1 186 ? -29.660 20.909 0.291 1.00 41.00 186 ASN C N 1
ATOM 6768 C CA . ASN C 1 186 ? -30.005 19.585 -0.190 1.00 41.35 186 ASN C CA 1
ATOM 6769 C C . ASN C 1 186 ? -31.375 19.630 -0.874 1.00 41.20 186 ASN C C 1
ATOM 6770 O O . ASN C 1 186 ? -31.542 19.069 -1.952 1.00 39.65 186 ASN C O 1
ATOM 6775 N N . PHE C 1 187 ? -32.336 20.326 -0.254 1.00 41.10 187 PHE C N 1
ATOM 6776 C CA . PHE C 1 187 ? -33.667 20.533 -0.804 1.00 41.08 187 PHE C CA 1
ATOM 6777 C C . PHE C 1 187 ? -33.627 21.466 -2.013 1.00 42.97 187 PHE C C 1
ATOM 6778 O O . PHE C 1 187 ? -34.451 21.352 -2.921 1.00 42.14 187 PHE C O 1
ATOM 6786 N N . LEU C 1 188 ? -32.688 22.413 -2.010 1.00 43.92 188 LEU C N 1
ATOM 6787 C CA . LEU C 1 188 ? -32.644 23.392 -3.078 1.00 44.43 188 LEU C CA 1
ATOM 6788 C C . LEU C 1 188 ? -32.010 22.824 -4.350 1.00 45.94 188 LEU C C 1
ATOM 6789 O O . LEU C 1 188 ? -32.289 23.338 -5.429 1.00 44.35 188 LEU C O 1
ATOM 6794 N N . SER C 1 189 ? -31.192 21.762 -4.245 1.00 45.77 189 SER C N 1
ATOM 6795 C CA . SER C 1 189 ? -30.415 21.308 -5.395 1.00 46.34 189 SER C CA 1
ATOM 6796 C C . SER C 1 189 ? -31.025 20.082 -6.067 1.00 50.45 189 SER C C 1
ATOM 6797 O O . SER C 1 189 ? -31.329 19.092 -5.407 1.00 51.75 189 SER C O 1
ATOM 6800 N N . PRO C 1 190 ? -31.177 20.100 -7.409 1.00 52.49 190 PRO C N 1
ATOM 6801 C CA . PRO C 1 190 ? -31.575 18.917 -8.163 1.00 55.04 190 PRO C CA 1
ATOM 6802 C C . PRO C 1 190 ? -30.646 17.726 -7.978 1.00 56.26 190 PRO C C 1
ATOM 6803 O O . PRO C 1 190 ? -31.093 16.599 -8.148 1.00 63.91 190 PRO C O 1
ATOM 6807 N N . LEU C 1 191 ? -29.372 17.963 -7.646 1.00 55.57 191 LEU C N 1
ATOM 6808 C CA . LEU C 1 191 ? -28.425 16.857 -7.609 1.00 64.77 191 LEU C CA 1
ATOM 6809 C C . LEU C 1 191 ? -28.570 16.047 -6.320 1.00 70.95 191 LEU C C 1
ATOM 6810 O O . LEU C 1 191 ? -28.355 16.586 -5.238 1.00 79.70 191 LEU C O 1
ATOM 6815 N N . GLY C 1 192 ? -28.947 14.760 -6.445 1.00 72.31 192 GLY C N 1
ATOM 6816 C CA . GLY C 1 192 ? -29.102 13.855 -5.309 1.00 70.35 192 GLY C CA 1
ATOM 6817 C C . GLY C 1 192 ? -30.438 13.967 -4.561 1.00 71.51 192 GLY C C 1
ATOM 6818 O O . GLY C 1 192 ? -30.661 13.207 -3.615 1.00 71.53 192 GLY C O 1
ATOM 6819 N N . ASN C 1 193 ? -31.305 14.919 -4.969 1.00 70.62 193 ASN C N 1
ATOM 6820 C CA . ASN C 1 193 ? -32.641 15.140 -4.413 1.00 66.55 193 ASN C CA 1
ATOM 6821 C C . ASN C 1 193 ? -33.705 14.972 -5.502 1.00 71.50 193 ASN C C 1
ATOM 6822 O O . ASN C 1 193 ? -33.999 15.911 -6.246 1.00 72.88 193 ASN C O 1
ATOM 6827 N N . ASP C 1 194 ? -34.326 13.784 -5.550 1.00 72.59 194 ASP C N 1
ATOM 6828 C CA . ASP C 1 194 ? -35.293 13.467 -6.593 1.00 74.02 194 ASP C CA 1
ATOM 6829 C C . ASP C 1 194 ? -36.734 13.652 -6.098 1.00 71.23 194 ASP C C 1
ATOM 6830 O O . ASP C 1 194 ? -37.665 13.076 -6.652 1.00 81.37 194 ASP C O 1
ATOM 6835 N N . ARG C 1 195 ? -36.931 14.490 -5.077 1.00 67.41 195 ARG C N 1
ATOM 6836 C CA . ARG C 1 195 ? -38.240 14.696 -4.474 1.00 64.66 195 ARG C CA 1
ATOM 6837 C C . ARG C 1 195 ? -39.224 15.233 -5.517 1.00 67.08 195 ARG C C 1
ATOM 6838 O O . ARG C 1 195 ? -38.836 15.963 -6.433 1.00 63.96 195 ARG C O 1
ATOM 6846 N N . ASN C 1 196 ? -40.504 14.867 -5.350 1.00 73.72 196 ASN C N 1
ATOM 6847 C CA . ASN C 1 196 ? -41.552 15.166 -6.317 1.00 76.98 196 ASN C CA 1
ATOM 6848 C C . ASN C 1 196 ? -42.790 15.732 -5.617 1.00 74.32 196 ASN C C 1
ATOM 6849 O O . ASN C 1 196 ? -43.860 15.779 -6.221 1.00 71.65 196 ASN C O 1
ATOM 6854 N N . ASP C 1 197 ? -42.638 16.160 -4.350 1.00 70.68 197 ASP C N 1
ATOM 6855 C CA . ASP C 1 197 ? -43.698 16.806 -3.582 1.00 68.56 197 ASP C CA 1
ATOM 6856 C C . ASP C 1 197 ? -43.836 18.259 -4.021 1.00 66.92 197 ASP C C 1
ATOM 6857 O O . ASP C 1 197 ? -43.359 18.641 -5.086 1.00 70.49 197 ASP C O 1
ATOM 6862 N N . GLU C 1 198 ? -44.475 19.069 -3.171 1.00 62.64 198 GLU C N 1
ATOM 6863 C CA . GLU C 1 198 ? -44.458 20.514 -3.336 1.00 65.42 198 GLU C CA 1
ATOM 6864 C C . GLU C 1 198 ? -43.170 21.075 -2.723 1.00 62.93 198 GLU C C 1
ATOM 6865 O O . GLU C 1 198 ? -42.982 22.291 -2.666 1.00 55.63 198 GLU C O 1
ATOM 6871 N N . TYR C 1 199 ? -42.278 20.166 -2.303 1.00 55.20 199 TYR C N 1
ATOM 6872 C CA . TYR C 1 199 ? -40.996 20.524 -1.718 1.00 58.12 199 TYR C CA 1
ATOM 6873 C C . TYR C 1 199 ? -39.864 20.083 -2.642 1.00 56.23 199 TYR C C 1
ATOM 6874 O O . TYR C 1 199 ? -38.707 20.022 -2.224 1.00 57.47 199 TYR C O 1
ATOM 6883 N N . GLY C 1 200 ? -40.210 19.805 -3.905 1.00 59.90 200 GLY C N 1
ATOM 6884 C CA . GLY C 1 200 ? -39.283 19.199 -4.852 1.00 61.00 200 GLY C CA 1
ATOM 6885 C C . GLY C 1 200 ? -39.647 19.508 -6.306 1.00 61.32 200 GLY C C 1
ATOM 6886 O O . GLY C 1 200 ? -40.475 20.386 -6.550 1.00 55.42 200 GLY C O 1
ATOM 6887 N N . GLY C 1 201 ? -38.996 18.788 -7.245 1.00 62.14 201 GLY C N 1
ATOM 6888 C CA . GLY C 1 201 ? -39.180 18.913 -8.687 1.00 55.76 201 GLY C CA 1
ATOM 6889 C C . GLY C 1 201 ? -38.708 20.259 -9.245 1.00 58.12 201 GLY C C 1
ATOM 6890 O O . GLY C 1 201 ? -37.539 20.429 -9.604 1.00 56.47 201 GLY C O 1
ATOM 6891 N N . ASP C 1 202 ? -39.651 21.208 -9.298 1.00 57.84 202 ASP C N 1
ATOM 6892 C CA . ASP C 1 202 ? -39.486 22.568 -9.792 1.00 61.36 202 ASP C CA 1
ATOM 6893 C C . ASP C 1 202 ? -38.657 23.403 -8.809 1.00 58.10 202 ASP C C 1
ATOM 6894 O O . ASP C 1 202 ? -38.498 23.013 -7.653 1.00 53.70 202 ASP C O 1
ATOM 6899 N N . LEU C 1 203 ? -38.155 24.569 -9.264 1.00 53.74 203 LEU C N 1
ATOM 6900 C CA . LEU C 1 203 ? -37.479 25.511 -8.378 1.00 51.48 203 LEU C CA 1
ATOM 6901 C C . LEU C 1 203 ? -38.447 25.984 -7.299 1.00 50.17 203 LEU C C 1
ATOM 6902 O O . LEU C 1 203 ? -38.122 25.875 -6.124 1.00 58.36 203 LEU C O 1
ATOM 6907 N N . ARG C 1 204 ? -39.629 26.471 -7.707 1.00 53.84 204 ARG C N 1
ATOM 6908 C CA . ARG C 1 204 ? -40.739 26.846 -6.827 1.00 59.40 204 ARG C CA 1
ATOM 6909 C C . ARG C 1 204 ? -40.862 25.846 -5.662 1.00 58.66 204 ARG C C 1
ATOM 6910 O O . ARG C 1 204 ? -41.148 26.221 -4.520 1.00 58.03 204 ARG C O 1
ATOM 6918 N N . GLY C 1 205 ? -40.606 24.564 -5.951 1.00 51.10 205 GLY C N 1
ATOM 6919 C CA . GLY C 1 205 ? -40.720 23.506 -4.964 1.00 49.82 205 GLY C CA 1
ATOM 6920 C C . GLY C 1 205 ? -39.448 23.380 -4.134 1.00 49.83 205 GLY C C 1
ATOM 6921 O O . GLY C 1 205 ? -39.484 23.498 -2.914 1.00 55.85 205 GLY C O 1
ATOM 6922 N N . ARG C 1 206 ? -38.326 23.168 -4.824 1.00 51.20 206 ARG C N 1
ATOM 6923 C CA . ARG C 1 206 ? -37.015 22.924 -4.236 1.00 47.53 206 ARG C CA 1
ATOM 6924 C C . ARG C 1 206 ? -36.613 24.031 -3.253 1.00 43.83 206 ARG C C 1
ATOM 6925 O O . ARG C 1 206 ? -35.770 23.805 -2.386 1.00 42.81 206 ARG C O 1
ATOM 6933 N N . VAL C 1 207 ? -37.249 25.203 -3.354 1.00 37.15 207 VAL C N 1
ATOM 6934 C CA . VAL C 1 207 ? -36.840 26.352 -2.560 1.00 40.13 207 VAL C CA 1
ATOM 6935 C C . VAL C 1 207 ? -37.779 26.555 -1.372 1.00 39.39 207 VAL C C 1
ATOM 6936 O O . VAL C 1 207 ? -37.529 27.424 -0.535 1.00 37.38 207 VAL C O 1
ATOM 6940 N N A ARG C 1 208 ? -38.863 25.772 -1.322 0.52 38.98 208 ARG C N 1
ATOM 6941 N N B ARG C 1 208 ? -38.853 25.750 -1.321 0.48 38.85 208 ARG C N 1
ATOM 6942 C CA A ARG C 1 208 ? -39.916 26.015 -0.347 0.52 38.45 208 ARG C CA 1
ATOM 6943 C CA B ARG C 1 208 ? -39.946 25.937 -0.375 0.48 38.26 208 ARG C CA 1
ATOM 6944 C C A ARG C 1 208 ? -39.355 25.924 1.075 0.52 36.61 208 ARG C C 1
ATOM 6945 C C B ARG C 1 208 ? -39.421 25.869 1.063 0.48 36.47 208 ARG C C 1
ATOM 6946 O O A ARG C 1 208 ? -39.617 26.808 1.887 0.52 37.40 208 ARG C O 1
ATOM 6947 O O B ARG C 1 208 ? -39.768 26.719 1.879 0.48 37.04 208 ARG C O 1
ATOM 6962 N N . LEU C 1 209 ? -38.560 24.883 1.359 1.00 33.22 209 LEU C N 1
ATOM 6963 C CA . LEU C 1 209 ? -38.037 24.703 2.706 1.00 34.82 209 LEU C CA 1
ATOM 6964 C C . LEU C 1 209 ? -37.280 25.943 3.170 1.00 36.32 209 LEU C C 1
ATOM 6965 O O . LEU C 1 209 ? -37.550 26.461 4.260 1.00 35.39 209 LEU C O 1
ATOM 6970 N N . LEU C 1 210 ? -36.326 26.387 2.339 1.00 35.41 210 LEU C N 1
ATOM 6971 C CA . LEU C 1 210 ? -35.500 27.524 2.696 1.00 36.56 210 LEU C CA 1
ATOM 6972 C C . LEU C 1 210 ? -36.377 28.752 2.909 1.00 38.27 210 LEU C C 1
ATOM 6973 O O . LEU C 1 210 ? -36.094 29.553 3.804 1.00 39.51 210 LEU C O 1
ATOM 6978 N N . SER C 1 211 ? -37.437 28.884 2.098 1.00 36.27 211 SER C N 1
ATOM 6979 C CA . SER C 1 211 ? -38.280 30.068 2.189 1.00 39.93 211 SER C CA 1
ATOM 6980 C C . SER C 1 211 ? -39.105 30.062 3.476 1.00 37.59 211 SER C C 1
ATOM 6981 O O . SER C 1 211 ? -39.334 31.104 4.082 1.00 39.56 211 SER C O 1
ATOM 6984 N N . GLU C 1 212 ? -39.572 28.888 3.887 1.00 37.61 212 GLU C N 1
ATOM 6985 C CA . GLU C 1 212 ? -40.324 28.831 5.125 1.00 39.13 212 GLU C CA 1
ATOM 6986 C C . GLU C 1 212 ? -39.372 29.084 6.294 1.00 35.85 212 GLU C C 1
ATOM 6987 O O . GLU C 1 212 ? -39.662 29.898 7.163 1.00 35.34 212 GLU C O 1
ATOM 6993 N N . VAL C 1 213 ? -38.206 28.431 6.274 1.00 33.51 213 VAL C N 1
ATOM 6994 C CA . VAL C 1 213 ? -37.218 28.615 7.325 1.00 31.05 213 VAL C CA 1
ATOM 6995 C C . VAL C 1 213 ? -36.910 30.105 7.424 1.00 30.40 213 VAL C C 1
ATOM 6996 O O . VAL C 1 213 ? -36.929 30.680 8.516 1.00 26.83 213 VAL C O 1
ATOM 7000 N N . THR C 1 214 ? -36.736 30.729 6.252 1.00 29.26 214 THR C N 1
ATOM 7001 C CA . THR C 1 214 ? -36.437 32.147 6.169 1.00 26.41 214 THR C CA 1
ATOM 7002 C C . THR C 1 214 ? -37.552 32.961 6.828 1.00 26.10 214 THR C C 1
ATOM 7003 O O . THR C 1 214 ? -37.303 33.905 7.582 1.00 27.52 214 THR C O 1
ATOM 7007 N N . ALA C 1 215 ? -38.799 32.607 6.532 1.00 25.23 215 ALA C N 1
ATOM 7008 C CA . ALA C 1 215 ? -39.935 33.355 7.034 1.00 25.54 215 ALA C CA 1
ATOM 7009 C C . ALA C 1 215 ? -39.956 33.243 8.555 1.00 27.06 215 ALA C C 1
ATOM 7010 O O . ALA C 1 215 ? -40.112 34.235 9.270 1.00 29.74 215 ALA C O 1
ATOM 7012 N N . ALA C 1 216 ? -39.790 32.008 9.032 1.00 26.91 216 ALA C N 1
ATOM 7013 C CA . ALA C 1 216 ? -39.850 31.704 10.451 1.00 26.83 216 ALA C CA 1
ATOM 7014 C C . ALA C 1 216 ? -38.843 32.583 11.196 1.00 26.40 216 ALA C C 1
ATOM 7015 O O . ALA C 1 216 ? -39.224 33.280 12.139 1.00 25.11 216 ALA C O 1
ATOM 7017 N N . VAL C 1 217 ? -37.579 32.545 10.716 1.00 25.41 217 VAL C N 1
ATOM 7018 C CA . VAL C 1 217 ? -36.428 33.225 11.296 1.00 24.19 217 VAL C CA 1
ATOM 7019 C C . VAL C 1 217 ? -36.713 34.720 11.365 1.00 25.81 217 VAL C C 1
ATOM 7020 O O . VAL C 1 217 ? -36.546 35.308 12.430 1.00 22.05 217 VAL C O 1
ATOM 7024 N N . ARG C 1 218 ? -37.184 35.276 10.231 1.00 25.44 218 ARG C N 1
ATOM 7025 C CA . ARG C 1 218 ? -37.452 36.689 10.051 1.00 27.72 218 ARG C CA 1
ATOM 7026 C C . ARG C 1 218 ? -38.469 37.180 11.067 1.00 29.70 218 ARG C C 1
ATOM 7027 O O . ARG C 1 218 ? -38.365 38.293 11.584 1.00 30.24 218 ARG C O 1
ATOM 7035 N N . ALA C 1 219 ? -39.484 36.347 11.309 1.00 36.34 219 ALA C N 1
ATOM 7036 C CA . ALA C 1 219 ? -40.554 36.682 12.239 1.00 39.31 219 ALA C CA 1
ATOM 7037 C C . ALA C 1 219 ? -40.009 36.822 13.666 1.00 40.05 219 ALA C C 1
ATOM 7038 O O . ALA C 1 219 ? -40.410 37.727 14.396 1.00 41.66 219 ALA C O 1
ATOM 7040 N N . GLU C 1 220 ? -39.080 35.935 14.050 1.00 39.67 220 GLU C N 1
ATOM 7041 C CA . GLU C 1 220 ? -38.508 35.942 15.392 1.00 40.64 220 GLU C CA 1
ATOM 7042 C C . GLU C 1 220 ? -37.383 36.967 15.509 1.00 39.98 220 GLU C C 1
ATOM 7043 O O . GLU C 1 220 ? -37.109 37.442 16.607 1.00 39.57 220 GLU C O 1
ATOM 7049 N N . TRP C 1 221 ? -36.706 37.260 14.387 1.00 36.18 221 TRP C N 1
ATOM 7050 C CA . TRP C 1 221 ? -35.543 38.132 14.388 1.00 31.83 221 TRP C CA 1
ATOM 7051 C C . TRP C 1 221 ? -36.016 39.582 14.318 1.00 29.03 221 TRP C C 1
ATOM 7052 O O . TRP C 1 221 ? -36.661 39.954 13.344 1.00 29.49 221 TRP C O 1
ATOM 7063 N N . PRO C 1 222 ? -35.739 40.429 15.339 1.00 26.94 222 PRO C N 1
ATOM 7064 C CA . PRO C 1 222 ? -36.196 41.821 15.330 1.00 27.31 222 PRO C CA 1
ATOM 7065 C C . PRO C 1 222 ? -35.768 42.499 14.032 1.00 24.58 222 PRO C C 1
ATOM 7066 O O . PRO C 1 222 ? -34.721 42.181 13.490 1.00 22.63 222 PRO C O 1
ATOM 7070 N N . SER C 1 223 ? -36.598 43.422 13.540 1.00 27.03 223 SER C N 1
ATOM 7071 C CA . SER C 1 223 ? -36.486 43.934 12.176 1.00 31.54 223 SER C CA 1
ATOM 7072 C C . SER C 1 223 ? -35.315 44.915 11.990 1.00 28.83 223 SER C C 1
ATOM 7073 O O . SER C 1 223 ? -34.907 45.141 10.861 1.00 25.45 223 SER C O 1
ATOM 7076 N N . ASP C 1 224 ? -34.792 45.472 13.098 1.00 29.48 224 ASP C N 1
ATOM 7077 C CA . ASP C 1 224 ? -33.688 46.419 13.140 1.00 29.61 224 ASP C CA 1
ATOM 7078 C C . ASP C 1 224 ? -32.336 45.690 13.142 1.00 30.58 224 ASP C C 1
ATOM 7079 O O . ASP C 1 224 ? -31.289 46.334 13.068 1.00 31.02 224 ASP C O 1
ATOM 7084 N N . LEU C 1 225 ? -32.350 44.350 13.231 1.00 28.34 225 LEU C N 1
ATOM 7085 C CA . LEU C 1 225 ? -31.123 43.562 13.200 1.00 26.95 225 LEU C CA 1
ATOM 7086 C C . LEU C 1 225 ? -30.987 42.914 11.820 1.00 25.11 225 LEU C C 1
ATOM 7087 O O . LEU C 1 225 ? -31.969 42.393 11.292 1.00 27.05 225 LEU C O 1
ATOM 7092 N N . PRO C 1 226 ? -29.779 42.905 11.204 1.00 22.88 226 PRO C N 1
ATOM 7093 C CA . PRO C 1 226 ? -29.591 42.277 9.899 1.00 22.57 226 PRO C CA 1
ATOM 7094 C C . PRO C 1 226 ? -29.748 40.755 9.916 1.00 22.23 226 PRO C C 1
ATOM 7095 O O . PRO C 1 226 ? -29.359 40.089 10.864 1.00 21.28 226 PRO C O 1
ATOM 7099 N N . LEU C 1 227 ? -30.265 40.235 8.799 1.00 22.37 227 LEU C N 1
ATOM 7100 C CA . LEU C 1 227 ? -30.420 38.822 8.511 1.00 22.72 227 LEU C CA 1
ATOM 7101 C C . LEU C 1 227 ? -29.713 38.493 7.196 1.00 22.32 227 LEU C C 1
ATOM 7102 O O . LEU C 1 227 ? -29.946 39.132 6.173 1.00 23.56 227 LEU C O 1
ATOM 7107 N N . ALA C 1 228 ? -28.883 37.451 7.216 1.00 21.40 228 ALA C N 1
ATOM 7108 C CA . ALA C 1 228 ? -28.172 37.017 6.031 1.00 19.48 228 ALA C CA 1
ATOM 7109 C C . ALA C 1 228 ? -28.501 35.555 5.812 1.00 19.75 228 ALA C C 1
ATOM 7110 O O . ALA C 1 228 ? -28.888 34.859 6.754 1.00 19.31 228 ALA C O 1
ATOM 7112 N N . VAL C 1 229 ? -28.304 35.112 4.571 1.00 19.94 229 VAL C N 1
ATOM 7113 C CA . VAL C 1 229 ? -28.390 33.706 4.210 1.00 20.21 229 VAL C CA 1
ATOM 7114 C C . VAL C 1 229 ? -27.149 33.383 3.403 1.00 19.35 229 VAL C C 1
ATOM 7115 O O . VAL C 1 229 ? -26.844 34.078 2.440 1.00 19.75 229 VAL C O 1
ATOM 7119 N N . ARG C 1 230 ? -26.441 32.334 3.805 1.00 20.70 230 ARG C N 1
ATOM 7120 C CA . ARG C 1 230 ? -25.351 31.802 2.991 1.00 25.09 230 ARG C CA 1
ATOM 7121 C C . ARG C 1 230 ? -25.898 30.727 2.049 1.00 24.78 230 ARG C C 1
ATOM 7122 O O . ARG C 1 230 ? -26.619 29.838 2.481 1.00 25.36 230 ARG C O 1
ATOM 7130 N N . LEU C 1 231 ? -25.581 30.827 0.755 1.00 30.06 231 LEU C N 1
ATOM 7131 C CA . LEU C 1 231 ? -26.050 29.869 -0.252 1.00 29.41 231 LEU C CA 1
ATOM 7132 C C . LEU C 1 231 ? -24.849 29.227 -0.928 1.00 29.68 231 LEU C C 1
ATOM 7133 O O . LEU C 1 231 ? -23.796 29.852 -1.030 1.00 30.14 231 LEU C O 1
ATOM 7138 N N . SER C 1 232 ? -24.997 27.985 -1.398 1.00 30.39 232 SER C N 1
ATOM 7139 C CA . SER C 1 232 ? -24.079 27.552 -2.440 1.00 31.65 232 SER C CA 1
ATOM 7140 C C . SER C 1 232 ? -24.612 28.071 -3.774 1.00 32.42 232 SER C C 1
ATOM 7141 O O . SER C 1 232 ? -25.716 27.717 -4.190 1.00 30.61 232 SER C O 1
ATOM 7144 N N . CYS C 1 233 ? -23.829 28.952 -4.402 1.00 32.28 233 CYS C N 1
ATOM 7145 C CA . CYS C 1 233 ? -24.311 29.694 -5.552 1.00 35.63 233 CYS C CA 1
ATOM 7146 C C . CYS C 1 233 ? -24.245 28.824 -6.810 1.00 37.53 233 CYS C C 1
ATOM 7147 O O . CYS C 1 233 ? -25.090 28.955 -7.690 1.00 35.01 233 CYS C O 1
ATOM 7150 N N . SER C 1 234 ? -23.260 27.919 -6.878 1.00 36.92 234 SER C N 1
ATOM 7151 C CA . SER C 1 234 ? -23.187 26.970 -7.977 1.00 39.98 234 SER C CA 1
ATOM 7152 C C . SER C 1 234 ? -22.873 25.574 -7.444 1.00 45.08 234 SER C C 1
ATOM 7153 O O . SER C 1 234 ? -22.121 25.435 -6.482 1.00 44.13 234 SER C O 1
ATOM 7156 N N . ASP C 1 235 ? -23.441 24.550 -8.097 1.00 46.83 235 ASP C N 1
ATOM 7157 C CA . ASP C 1 235 ? -23.096 23.158 -7.847 1.00 46.82 235 ASP C CA 1
ATOM 7158 C C . ASP C 1 235 ? -21.907 22.734 -8.719 1.00 46.78 235 ASP C C 1
ATOM 7159 O O . ASP C 1 235 ? -21.453 21.590 -8.634 1.00 47.39 235 ASP C O 1
ATOM 7164 N N . TRP C 1 236 ? -21.362 23.675 -9.498 1.00 43.07 236 TRP C N 1
ATOM 7165 C CA . TRP C 1 236 ? -20.172 23.428 -10.360 1.00 46.71 236 TRP C CA 1
ATOM 7166 C C . TRP C 1 236 ? -20.403 22.270 -11.326 1.00 45.87 236 TRP C C 1
ATOM 7167 O O . TRP C 1 236 ? -19.424 21.731 -11.841 1.00 41.90 236 TRP C O 1
ATOM 7178 N N . THR C 1 237 ? -21.666 21.935 -11.554 1.00 47.20 237 THR C N 1
ATOM 7179 C CA . THR C 1 237 ? -22.018 20.848 -12.489 1.00 52.95 237 THR C CA 1
ATOM 7180 C C . THR C 1 237 ? -23.103 21.365 -13.414 1.00 55.34 237 THR C C 1
ATOM 7181 O O . THR C 1 237 ? -23.892 22.214 -12.980 1.00 51.36 237 THR C O 1
ATOM 7185 N N . PRO C 1 238 ? -23.146 20.899 -14.672 1.00 61.82 238 PRO C N 1
ATOM 7186 C CA . PRO C 1 238 ? -24.211 21.270 -15.590 1.00 64.59 238 PRO C CA 1
ATOM 7187 C C . PRO C 1 238 ? -25.650 21.180 -15.073 1.00 64.02 238 PRO C C 1
ATOM 7188 O O . PRO C 1 238 ? -26.363 22.152 -15.167 1.00 63.77 238 PRO C O 1
ATOM 7192 N N . GLU C 1 239 ? -26.035 20.031 -14.531 1.00 63.71 239 GLU C N 1
ATOM 7193 C CA . GLU C 1 239 ? -27.457 19.819 -14.166 1.00 68.11 239 GLU C CA 1
ATOM 7194 C C . GLU C 1 239 ? -27.821 20.417 -12.804 1.00 64.47 239 GLU C C 1
ATOM 7195 O O . GLU C 1 239 ? -29.019 20.418 -12.477 1.00 60.66 239 GLU C O 1
ATOM 7201 N N . GLY C 1 240 ? -26.846 20.937 -12.061 1.00 59.56 240 GLY C N 1
ATOM 7202 C CA . GLY C 1 240 ? -27.115 21.455 -10.709 1.00 50.55 240 GLY C CA 1
ATOM 7203 C C . GLY C 1 240 ? -27.514 22.911 -10.671 1.00 47.57 240 GLY C C 1
ATOM 7204 O O . GLY C 1 240 ? -27.891 23.452 -11.719 1.00 43.97 240 GLY C O 1
ATOM 7205 N N . LEU C 1 241 ? -27.437 23.517 -9.486 1.00 43.70 241 LEU C N 1
ATOM 7206 C CA . LEU C 1 241 ? -27.790 24.920 -9.331 1.00 39.80 241 LEU C CA 1
ATOM 7207 C C . LEU C 1 241 ? -26.742 25.778 -10.032 1.00 36.10 241 LEU C C 1
ATOM 7208 O O . LEU C 1 241 ? -25.580 25.381 -10.161 1.00 32.85 241 LEU C O 1
ATOM 7213 N N . THR C 1 242 ? -27.182 26.950 -10.490 1.00 33.15 242 THR C N 1
ATOM 7214 C CA . THR C 1 242 ? -26.316 27.855 -11.221 1.00 37.50 242 THR C CA 1
ATOM 7215 C C . THR C 1 242 ? -26.554 29.246 -10.672 1.00 35.32 242 THR C C 1
ATOM 7216 O O . THR C 1 242 ? -27.562 29.465 -10.013 1.00 34.22 242 THR C O 1
ATOM 7220 N N . ILE C 1 243 ? -25.657 30.172 -11.017 1.00 36.73 243 ILE C N 1
ATOM 7221 C CA . ILE C 1 243 ? -25.787 31.561 -10.609 1.00 40.63 243 ILE C CA 1
ATOM 7222 C C . ILE C 1 243 ? -27.148 32.129 -11.024 1.00 43.65 243 ILE C C 1
ATOM 7223 O O . ILE C 1 243 ? -27.729 32.936 -10.289 1.00 41.97 243 ILE C O 1
ATOM 7228 N N . ALA C 1 244 ? -27.666 31.670 -12.177 1.00 46.41 244 ALA C N 1
ATOM 7229 C CA . ALA C 1 244 ? -28.992 32.045 -12.654 1.00 48.18 244 ALA C CA 1
ATOM 7230 C C . ALA C 1 244 ? -30.055 31.740 -11.599 1.00 45.87 244 ALA C C 1
ATOM 7231 O O . ALA C 1 244 ? -30.862 32.607 -11.274 1.00 46.62 244 ALA C O 1
ATOM 7233 N N . ASP C 1 245 ? -30.048 30.504 -11.075 1.00 44.59 245 ASP C N 1
ATOM 7234 C CA . ASP C 1 245 ? -31.001 30.069 -10.056 1.00 45.53 245 ASP C CA 1
ATOM 7235 C C . ASP C 1 245 ? -30.805 30.862 -8.760 1.00 42.22 245 ASP C C 1
ATOM 7236 O O . ASP C 1 245 ? -31.765 31.347 -8.152 1.00 41.92 245 ASP C O 1
ATOM 7241 N N . THR C 1 246 ? -29.546 30.972 -8.334 1.00 38.32 246 THR C N 1
ATOM 7242 C CA . THR C 1 246 ? -29.217 31.652 -7.093 1.00 40.92 246 THR C CA 1
ATOM 7243 C C . THR C 1 246 ? -29.744 33.086 -7.129 1.00 42.80 246 THR C C 1
ATOM 7244 O O . THR C 1 246 ? -30.247 33.584 -6.112 1.00 41.85 246 THR C O 1
ATOM 7248 N N . VAL C 1 247 ? -29.627 33.714 -8.313 1.00 38.78 247 VAL C N 1
ATOM 7249 C CA . VAL C 1 247 ? -30.066 35.083 -8.513 1.00 39.32 247 VAL C CA 1
ATOM 7250 C C . VAL C 1 247 ? -31.562 35.157 -8.230 1.00 39.93 247 VAL C C 1
ATOM 7251 O O . VAL C 1 247 ? -32.017 36.075 -7.531 1.00 38.28 247 VAL C O 1
ATOM 7255 N N . GLU C 1 248 ? -32.294 34.137 -8.702 1.00 36.51 248 GLU C N 1
ATOM 7256 C CA . GLU C 1 248 ? -33.733 34.081 -8.483 1.00 38.30 248 GLU C CA 1
ATOM 7257 C C . GLU C 1 248 ? -34.078 33.818 -7.017 1.00 34.23 248 GLU C C 1
ATOM 7258 O O . GLU C 1 248 ? -34.997 34.443 -6.482 1.00 33.42 248 GLU C O 1
ATOM 7264 N N . VAL C 1 249 ? -33.334 32.909 -6.376 1.00 31.84 249 VAL C N 1
ATOM 7265 C CA . VAL C 1 249 ? -33.521 32.643 -4.956 1.00 30.87 249 VAL C CA 1
ATOM 7266 C C . VAL C 1 249 ? -33.258 33.909 -4.144 1.00 29.54 249 VAL C C 1
ATOM 7267 O O . VAL C 1 249 ? -34.038 34.280 -3.270 1.00 30.73 249 VAL C O 1
ATOM 7271 N N . ALA C 1 250 ? -32.170 34.594 -4.466 1.00 27.66 250 ALA C N 1
ATOM 7272 C CA . ALA C 1 250 ? -31.816 35.791 -3.733 1.00 30.54 250 ALA C CA 1
ATOM 7273 C C . ALA C 1 250 ? -32.946 36.815 -3.793 1.00 33.01 250 ALA C C 1
ATOM 7274 O O . ALA C 1 250 ? -33.302 37.397 -2.765 1.00 33.76 250 ALA C O 1
ATOM 7276 N N A ARG C 1 251 ? -33.487 37.023 -5.003 0.51 34.85 251 ARG C N 1
ATOM 7277 N N B ARG C 1 251 ? -33.499 37.039 -4.993 0.49 33.71 251 ARG C N 1
ATOM 7278 C CA A ARG C 1 251 ? -34.521 38.017 -5.250 0.51 36.22 251 ARG C CA 1
ATOM 7279 C CA B ARG C 1 251 ? -34.518 38.062 -5.183 0.49 34.28 251 ARG C CA 1
ATOM 7280 C C A ARG C 1 251 ? -35.731 37.720 -4.366 0.51 36.61 251 ARG C C 1
ATOM 7281 C C B ARG C 1 251 ? -35.743 37.727 -4.336 0.49 35.32 251 ARG C C 1
ATOM 7282 O O A ARG C 1 251 ? -36.419 38.640 -3.918 0.51 38.66 251 ARG C O 1
ATOM 7283 O O B ARG C 1 251 ? -36.458 38.627 -3.891 0.49 37.21 251 ARG C O 1
ATOM 7298 N N . MET C 1 252 ? -35.977 36.426 -4.136 1.00 33.56 252 MET C N 1
ATOM 7299 C CA . MET C 1 252 ? -37.077 35.975 -3.312 1.00 35.84 252 MET C CA 1
ATOM 7300 C C . MET C 1 252 ? -36.767 36.251 -1.837 1.00 34.69 252 MET C C 1
ATOM 7301 O O . MET C 1 252 ? -37.622 36.742 -1.095 1.00 31.10 252 MET C O 1
ATOM 7306 N N . LEU C 1 253 ? -35.544 35.961 -1.409 1.00 35.34 253 LEU C N 1
ATOM 7307 C CA . LEU C 1 253 ? -35.120 36.199 -0.004 1.00 34.66 253 LEU C CA 1
ATOM 7308 C C . LEU C 1 253 ? -35.100 37.703 0.297 1.00 33.44 253 LEU C C 1
ATOM 7309 O O . LEU C 1 253 ? -35.463 38.073 1.404 1.00 32.78 253 LEU C O 1
ATOM 7314 N N . ARG C 1 254 ? -34.768 38.537 -0.682 1.00 33.89 254 ARG C N 1
ATOM 7315 C CA . ARG C 1 254 ? -34.820 40.007 -0.470 1.00 42.89 254 ARG C CA 1
ATOM 7316 C C . ARG C 1 254 ? -36.239 40.404 -0.080 1.00 49.83 254 ARG C C 1
ATOM 7317 O O . ARG C 1 254 ? -36.395 41.228 0.826 1.00 49.50 254 ARG C O 1
ATOM 7325 N N . GLU C 1 255 ? -37.228 39.791 -0.722 1.00 53.01 255 GLU C N 1
ATOM 7326 C CA . GLU C 1 255 ? -38.644 40.125 -0.450 1.00 55.70 255 GLU C CA 1
ATOM 7327 C C . GLU C 1 255 ? -39.116 39.466 0.846 1.00 48.77 255 GLU C C 1
ATOM 7328 O O . GLU C 1 255 ? -40.079 39.977 1.420 1.00 44.91 255 GLU C O 1
ATOM 7334 N N . GLN C 1 256 ? -38.424 38.429 1.313 1.00 42.59 256 GLN C N 1
ATOM 7335 C CA . GLN C 1 256 ? -38.761 37.819 2.626 1.00 41.78 256 GLN C CA 1
ATOM 7336 C C . GLN C 1 256 ? -38.121 38.629 3.758 1.00 40.12 256 GLN C C 1
ATOM 7337 O O . GLN C 1 256 ? -38.357 38.281 4.913 1.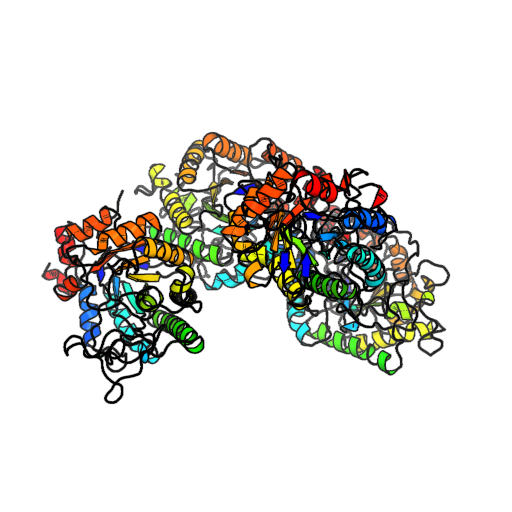00 42.12 256 GLN C O 1
ATOM 7343 N N . GLY C 1 257 ? -37.354 39.667 3.431 1.00 39.14 257 GLY C N 1
ATOM 7344 C CA . GLY C 1 257 ? -36.746 40.554 4.416 1.00 34.12 257 GLY C CA 1
ATOM 7345 C C . GLY C 1 257 ? -35.260 40.278 4.693 1.00 33.88 257 GLY C C 1
ATOM 7346 O O . GLY C 1 257 ? -34.672 40.978 5.507 1.00 32.97 257 GLY C O 1
ATOM 7347 N N . VAL C 1 258 ? -34.651 39.272 4.034 1.00 32.06 258 VAL C N 1
ATOM 7348 C CA . VAL C 1 258 ? -33.228 38.968 4.166 1.00 31.04 258 VAL C CA 1
ATOM 7349 C C . VAL C 1 258 ? -32.398 40.160 3.688 1.00 30.64 258 VAL C C 1
ATOM 7350 O O . VAL C 1 258 ? -32.675 40.680 2.618 1.00 31.41 258 VAL C O 1
ATOM 7354 N N . ASP C 1 259 ? -31.349 40.533 4.449 1.00 31.49 259 ASP C N 1
ATOM 7355 C CA . ASP C 1 259 ? -30.585 41.767 4.272 1.00 28.26 259 ASP C CA 1
ATOM 7356 C C . ASP C 1 259 ? -29.297 41.553 3.473 1.00 27.28 259 ASP C C 1
ATOM 7357 O O . ASP C 1 259 ? -28.751 42.513 2.935 1.00 27.29 259 ASP C O 1
ATOM 7362 N N . LEU C 1 260 ? -28.814 40.305 3.376 1.00 24.27 260 LEU C N 1
ATOM 7363 C CA . LEU C 1 260 ? -27.560 40.031 2.692 1.00 22.07 260 LEU C CA 1
ATOM 7364 C C . LEU C 1 260 ? -27.463 38.556 2.302 1.00 21.98 260 LEU C C 1
ATOM 7365 O O . LEU C 1 260 ? -27.880 37.683 3.061 1.00 20.51 260 LEU C O 1
ATOM 7370 N N . ILE C 1 261 ? -26.878 38.285 1.124 1.00 22.54 261 ILE C N 1
ATOM 7371 C CA . ILE C 1 261 ? -26.531 36.922 0.736 1.00 23.85 261 ILE C CA 1
ATOM 7372 C C . ILE C 1 261 ? -25.022 36.764 0.847 1.00 26.75 261 ILE C C 1
ATOM 7373 O O . ILE C 1 261 ? -24.243 37.535 0.270 1.00 25.51 261 ILE C O 1
ATOM 7378 N N . ASP C 1 262 ? -24.648 35.709 1.564 1.00 28.35 262 ASP C N 1
ATOM 7379 C CA . ASP C 1 262 ? -23.264 35.343 1.757 1.00 29.06 262 ASP C CA 1
ATOM 7380 C C . ASP C 1 262 ? -22.952 34.271 0.718 1.00 26.49 262 ASP C C 1
ATOM 7381 O O . ASP C 1 262 ? -23.509 33.176 0.757 1.00 26.37 262 ASP C O 1
ATOM 7386 N N . CYS C 1 263 ? -22.071 34.603 -0.214 1.00 24.92 263 CYS C N 1
ATOM 7387 C CA . CYS C 1 263 ? -22.029 33.850 -1.451 1.00 26.91 263 CYS C CA 1
ATOM 7388 C C . CYS C 1 263 ? -20.898 32.845 -1.439 1.00 26.87 263 CYS C C 1
ATOM 7389 O O . CYS C 1 263 ? -19.784 33.188 -1.809 1.00 27.64 263 CYS C O 1
ATOM 7392 N N . SER C 1 264 ? -21.247 31.614 -1.054 1.00 27.73 264 SER C N 1
ATOM 7393 C CA . SER C 1 264 ? -20.387 30.446 -1.037 1.00 27.11 264 SER C CA 1
ATOM 7394 C C . SER C 1 264 ? -20.753 29.531 -2.211 1.00 29.48 264 SER C C 1
ATOM 7395 O O . SER C 1 264 ? -21.570 29.907 -3.047 1.00 29.16 264 SER C O 1
ATOM 7398 N N . SER C 1 265 ? -20.133 28.338 -2.288 1.00 34.01 265 SER C N 1
ATOM 7399 C CA . SER C 1 265 ? -20.418 27.342 -3.322 1.00 32.96 265 SER C CA 1
ATOM 7400 C C . SER C 1 265 ? -19.898 25.961 -2.922 1.00 34.09 265 SER C C 1
ATOM 7401 O O . SER C 1 265 ? -18.974 25.853 -2.119 1.00 38.85 265 SER C O 1
ATOM 7404 N N . GLY C 1 266 ? -20.513 24.912 -3.481 1.00 32.79 266 GLY C N 1
ATOM 7405 C CA . GLY C 1 266 ? -20.009 23.551 -3.366 1.00 32.86 266 GLY C CA 1
ATOM 7406 C C . GLY C 1 266 ? -20.794 22.724 -2.356 1.00 32.97 266 GLY C C 1
ATOM 7407 O O . GLY C 1 266 ? -21.721 23.226 -1.727 1.00 38.08 266 GLY C O 1
ATOM 7408 N N . GLY C 1 267 ? -20.431 21.444 -2.246 1.00 33.80 267 GLY C N 1
ATOM 7409 C CA . GLY C 1 267 ? -20.756 20.625 -1.091 1.00 34.19 267 GLY C CA 1
ATOM 7410 C C . GLY C 1 267 ? -21.978 19.719 -1.259 1.00 39.12 267 GLY C C 1
ATOM 7411 O O . GLY C 1 267 ? -22.319 18.987 -0.324 1.00 35.81 267 GLY C O 1
ATOM 7412 N N . ILE C 1 268 ? -22.629 19.773 -2.436 1.00 40.15 268 ILE C N 1
ATOM 7413 C CA . ILE C 1 268 ? -23.860 19.026 -2.664 1.00 39.76 268 ILE C CA 1
ATOM 7414 C C . ILE C 1 268 ? -23.573 17.522 -2.706 1.00 39.95 268 ILE C C 1
ATOM 7415 O O . ILE C 1 268 ? -24.329 16.720 -2.161 1.00 38.21 268 ILE C O 1
ATOM 7420 N N . ALA C 1 269 ? -22.468 17.152 -3.358 1.00 40.78 269 ALA C N 1
ATOM 7421 C CA . ALA C 1 269 ? -22.077 15.762 -3.507 1.00 44.78 269 ALA C CA 1
ATOM 7422 C C . ALA C 1 269 ? -20.563 15.753 -3.700 1.00 47.09 269 ALA C C 1
ATOM 7423 O O . ALA C 1 269 ? -20.036 16.784 -4.118 1.00 47.00 269 ALA C O 1
ATOM 7425 N N . PRO C 1 270 ? -19.842 14.631 -3.410 1.00 51.12 270 PRO C N 1
ATOM 7426 C CA . PRO C 1 270 ? -18.419 14.586 -3.659 1.00 52.38 270 PRO C CA 1
ATOM 7427 C C . PRO C 1 270 ? -18.102 14.289 -5.127 1.00 56.40 270 PRO C C 1
ATOM 7428 O O . PRO C 1 270 ? -18.974 13.873 -5.853 1.00 53.31 270 PRO C O 1
ATOM 7432 N N . GLY C 1 271 ? -16.862 14.549 -5.533 1.00 60.83 271 GLY C N 1
ATOM 7433 C CA . GLY C 1 271 ? -16.436 14.241 -6.909 1.00 61.65 271 GLY C CA 1
ATOM 7434 C C . GLY C 1 271 ? -16.738 15.366 -7.870 1.00 64.91 271 GLY C C 1
ATOM 7435 O O . GLY C 1 271 ? -16.616 15.148 -9.085 1.00 65.48 271 GLY C O 1
ATOM 7436 N N . ILE C 1 272 ? -17.127 16.531 -7.359 1.00 60.71 272 ILE C N 1
ATOM 7437 C CA . ILE C 1 272 ? -17.315 17.677 -8.289 1.00 60.31 272 ILE C CA 1
ATOM 7438 C C . ILE C 1 272 ? -16.054 18.529 -8.242 1.00 62.97 272 ILE C C 1
ATOM 7439 O O . ILE C 1 272 ? -15.697 19.008 -7.166 1.00 64.17 272 ILE C O 1
ATOM 7444 N N . THR C 1 273 ? -15.377 18.636 -9.380 1.00 64.96 273 THR C N 1
ATOM 7445 C CA . THR C 1 273 ? -14.115 19.398 -9.445 1.00 64.97 273 THR C CA 1
ATOM 7446 C C . THR C 1 273 ? -14.448 20.880 -9.307 1.00 61.27 273 THR C C 1
ATOM 7447 O O . THR C 1 273 ? -15.183 21.405 -10.149 1.00 56.86 273 THR C O 1
ATOM 7451 N N . ILE C 1 274 ? -13.934 21.505 -8.254 1.00 60.93 274 ILE C N 1
ATOM 7452 C CA . ILE C 1 274 ? -14.254 22.930 -7.988 1.00 57.57 274 ILE C CA 1
ATOM 7453 C C . ILE C 1 274 ? -13.050 23.809 -8.404 1.00 54.52 274 ILE C C 1
ATOM 7454 O O . ILE C 1 274 ? -11.987 23.589 -7.816 1.00 58.38 274 ILE C O 1
ATOM 7459 N N . PRO C 1 275 ? -13.128 24.739 -9.404 1.00 50.77 275 PRO C N 1
ATOM 7460 C CA . PRO C 1 275 ? -11.980 25.561 -9.769 1.00 44.86 275 PRO C CA 1
ATOM 7461 C C . PRO C 1 275 ? -11.602 26.576 -8.691 1.00 40.57 275 PRO C C 1
ATOM 7462 O O . PRO C 1 275 ? -11.908 27.724 -8.852 1.00 41.83 275 PRO C O 1
ATOM 7466 N N . VAL C 1 276 ? -10.910 26.129 -7.646 1.00 42.07 276 VAL C N 1
ATOM 7467 C CA . VAL C 1 276 ? -10.623 27.028 -6.541 1.00 42.16 276 VAL C CA 1
ATOM 7468 C C . VAL C 1 276 ? -9.446 27.903 -6.951 1.00 43.33 276 VAL C C 1
ATOM 7469 O O . VAL C 1 276 ? -8.618 27.485 -7.759 1.00 45.03 276 VAL C O 1
ATOM 7473 N N . GLY C 1 277 ? -9.409 29.114 -6.382 1.00 39.52 277 GLY C N 1
ATOM 7474 C CA . GLY C 1 277 ? -8.399 30.119 -6.658 1.00 34.01 277 GLY C CA 1
ATOM 7475 C C . GLY C 1 277 ? -8.817 31.442 -6.026 1.00 34.05 277 GLY C C 1
ATOM 7476 O O . GLY C 1 277 ? -9.945 31.573 -5.529 1.00 30.21 277 GLY C O 1
ATOM 7477 N N . GLU C 1 278 ? -7.898 32.414 -6.055 1.00 31.81 278 GLU C N 1
ATOM 7478 C CA . GLU C 1 278 ? -8.107 33.660 -5.341 1.00 30.32 278 GLU C CA 1
ATOM 7479 C C . GLU C 1 278 ? -9.369 34.340 -5.858 1.00 29.57 278 GLU C C 1
ATOM 7480 O O . GLU C 1 278 ? -9.495 34.559 -7.049 1.00 27.75 278 GLU C O 1
ATOM 7486 N N . GLY C 1 279 ? -10.303 34.631 -4.943 1.00 29.68 279 GLY C N 1
ATOM 7487 C CA . GLY C 1 279 ? -11.549 35.313 -5.254 1.00 31.52 279 GLY C CA 1
ATOM 7488 C C . GLY C 1 279 ? -12.461 34.536 -6.213 1.00 33.47 279 GLY C C 1
ATOM 7489 O O . GLY C 1 279 ? -13.184 35.139 -7.001 1.00 33.83 279 GLY C O 1
ATOM 7490 N N . TYR C 1 280 ? -12.476 33.203 -6.113 1.00 32.03 280 TYR C N 1
ATOM 7491 C CA . TYR C 1 280 ? -13.153 32.413 -7.125 1.00 31.78 280 TYR C CA 1
ATOM 7492 C C . TYR C 1 280 ? -14.667 32.478 -6.953 1.00 34.53 280 TYR C C 1
ATOM 7493 O O . TYR C 1 280 ? -15.385 32.189 -7.898 1.00 35.62 280 TYR C O 1
ATOM 7502 N N . GLN C 1 281 ? -15.151 32.885 -5.771 1.00 33.35 281 GLN C N 1
ATOM 7503 C CA . GLN C 1 281 ? -16.586 32.989 -5.555 1.00 30.52 281 GLN C CA 1
ATOM 7504 C C . GLN C 1 281 ? -17.044 34.445 -5.673 1.00 28.46 281 GLN C C 1
ATOM 7505 O O . GLN C 1 281 ? -18.235 34.729 -5.646 1.00 28.28 281 GLN C O 1
ATOM 7511 N N . VAL C 1 282 ? -16.097 35.370 -5.821 1.00 28.35 282 VAL C N 1
ATOM 7512 C CA . VAL C 1 282 ? -16.408 36.795 -5.907 1.00 30.91 282 VAL C CA 1
ATOM 7513 C C . VAL C 1 282 ? -17.342 37.141 -7.082 1.00 31.01 282 VAL C C 1
ATOM 7514 O O . VAL C 1 282 ? -18.236 37.969 -6.903 1.00 30.16 282 VAL C O 1
ATOM 7518 N N . PRO C 1 283 ? -17.216 36.556 -8.307 1.00 29.32 283 PRO C N 1
ATOM 7519 C CA . PRO C 1 283 ? -18.163 36.851 -9.380 1.00 29.41 283 PRO C CA 1
ATOM 7520 C C . PRO C 1 283 ? -19.595 36.485 -9.006 1.00 30.11 283 PRO C C 1
ATOM 7521 O O . PRO C 1 283 ? -20.545 37.110 -9.481 1.00 31.38 283 PRO C O 1
ATOM 7525 N N . PHE C 1 284 ? -19.738 35.480 -8.137 1.00 29.51 284 PHE C N 1
ATOM 7526 C CA . PHE C 1 284 ? -21.053 35.132 -7.623 1.00 28.25 284 PHE C CA 1
ATOM 7527 C C . PHE C 1 284 ? -21.577 36.254 -6.739 1.00 27.19 284 PHE C C 1
ATOM 7528 O O . PHE C 1 284 ? -22.755 36.576 -6.771 1.00 30.20 284 PHE C O 1
ATOM 7536 N N . ALA C 1 285 ? -20.708 36.816 -5.904 1.00 28.81 285 ALA C N 1
ATOM 7537 C CA . ALA C 1 285 ? -21.132 37.884 -5.016 1.00 26.73 285 ALA C CA 1
ATOM 7538 C C . ALA C 1 285 ? -21.540 39.092 -5.857 1.00 25.93 285 ALA C C 1
ATOM 7539 O O . ALA C 1 285 ? -22.526 39.747 -5.536 1.00 25.91 285 ALA C O 1
ATOM 7541 N N . ALA C 1 286 ? -20.806 39.323 -6.959 1.00 26.00 286 ALA C N 1
ATOM 7542 C CA . ALA C 1 286 ? -21.020 40.440 -7.875 1.00 28.13 286 ALA C CA 1
ATOM 7543 C C . ALA C 1 286 ? -22.395 40.348 -8.528 1.00 26.42 286 ALA C C 1
ATOM 7544 O O . ALA C 1 286 ? -23.147 41.326 -8.556 1.00 27.07 286 ALA C O 1
ATOM 7546 N N . GLN C 1 287 ? -22.694 39.158 -9.046 1.00 27.86 287 GLN C N 1
ATOM 7547 C CA . GLN C 1 287 ? -23.866 38.922 -9.876 1.00 30.88 287 GLN C CA 1
ATOM 7548 C C . GLN C 1 287 ? -25.123 38.968 -9.006 1.00 31.01 287 GLN C C 1
ATOM 7549 O O . GLN C 1 287 ? -26.180 39.462 -9.417 1.00 33.63 287 GLN C O 1
ATOM 7555 N N . VAL C 1 288 ? -24.995 38.475 -7.775 1.00 27.96 288 VAL C N 1
ATOM 7556 C CA . VAL C 1 288 ? -26.157 38.452 -6.913 1.00 26.42 288 VAL C CA 1
ATOM 7557 C C . VAL C 1 288 ? -26.444 39.884 -6.486 1.00 28.12 288 VAL C C 1
ATOM 7558 O O . VAL C 1 288 ? -27.599 40.265 -6.330 1.00 30.64 288 VAL C O 1
ATOM 7562 N N . ARG C 1 289 ? -25.390 40.689 -6.342 1.00 27.43 289 ARG C N 1
ATOM 7563 C CA . ARG C 1 289 ? -25.577 42.066 -5.925 1.00 29.30 289 ARG C CA 1
ATOM 7564 C C . ARG C 1 289 ? -26.158 42.876 -7.092 1.00 32.34 289 ARG C C 1
ATOM 7565 O O . ARG C 1 289 ? -26.937 43.815 -6.885 1.00 29.49 289 ARG C O 1
ATOM 7573 N N . ARG C 1 290 ? -25.739 42.518 -8.316 1.00 33.80 290 ARG C N 1
ATOM 7574 C CA . ARG C 1 290 ? -26.111 43.253 -9.517 1.00 38.93 290 ARG C CA 1
ATOM 7575 C C . ARG C 1 290 ? -27.588 43.008 -9.824 1.00 39.74 290 ARG C C 1
ATOM 7576 O O . ARG C 1 290 ? -28.350 43.956 -10.006 1.00 36.90 290 ARG C O 1
ATOM 7584 N N . GLU C 1 291 ? -27.985 41.729 -9.823 1.00 41.20 291 GLU C N 1
ATOM 7585 C CA . GLU C 1 291 ? -29.230 41.318 -10.451 1.00 40.88 291 GLU C CA 1
ATOM 7586 C C . GLU C 1 291 ? -30.352 41.149 -9.434 1.00 36.30 291 GLU C C 1
ATOM 7587 O O . GLU C 1 291 ? -31.517 41.267 -9.805 1.00 38.48 291 GLU C O 1
ATOM 7593 N N . ALA C 1 292 ? -30.001 40.899 -8.165 1.00 33.41 292 ALA C N 1
ATOM 7594 C CA . ALA C 1 292 ? -31.002 40.705 -7.121 1.00 30.97 292 ALA C CA 1
ATOM 7595 C C . ALA C 1 292 ? -31.125 41.924 -6.211 1.00 31.04 292 ALA C C 1
ATOM 7596 O O . ALA C 1 292 ? -31.906 41.907 -5.258 1.00 31.84 292 ALA C O 1
ATOM 7598 N N A ASN C 1 293 ? -30.329 42.960 -6.508 0.41 30.97 293 ASN C N 1
ATOM 7599 N N B ASN C 1 293 ? -30.333 42.963 -6.500 0.59 29.58 293 ASN C N 1
ATOM 7600 C CA A ASN C 1 293 ? -30.394 44.243 -5.828 0.41 31.40 293 ASN C CA 1
ATOM 7601 C CA B ASN C 1 293 ? -30.418 44.238 -5.808 0.59 29.41 293 ASN C CA 1
ATOM 7602 C C A ASN C 1 293 ? -30.358 44.036 -4.313 0.41 32.23 293 ASN C C 1
ATOM 7603 C C B ASN C 1 293 ? -30.377 44.018 -4.296 0.59 31.41 293 ASN C C 1
ATOM 7604 O O A ASN C 1 293 ? -31.138 44.651 -3.584 0.41 34.41 293 ASN C O 1
ATOM 7605 O O B ASN C 1 293 ? -31.162 44.609 -3.550 0.59 34.58 293 ASN C O 1
ATOM 7614 N N . ILE C 1 294 ? -29.428 43.188 -3.850 1.00 30.69 294 ILE C N 1
ATOM 7615 C CA . ILE C 1 294 ? -29.306 42.850 -2.440 1.00 30.10 294 ILE C CA 1
ATOM 7616 C C . ILE C 1 294 ? -27.836 42.873 -2.016 1.00 28.98 294 ILE C C 1
ATOM 7617 O O . ILE C 1 294 ? -26.963 42.457 -2.769 1.00 28.73 294 ILE C O 1
ATOM 7622 N N . ALA C 1 295 ? -27.575 43.361 -0.794 1.00 27.91 295 ALA C N 1
ATOM 7623 C CA . ALA C 1 295 ? -26.230 43.413 -0.244 1.00 27.16 295 ALA C CA 1
ATOM 7624 C C . ALA C 1 295 ? -25.639 42.007 -0.273 1.00 25.88 295 ALA C C 1
ATOM 7625 O O . ALA C 1 295 ? -26.391 41.046 -0.260 1.00 26.22 295 ALA C O 1
ATOM 7627 N N . THR C 1 296 ? -24.306 41.900 -0.411 1.00 25.54 296 THR C N 1
ATOM 7628 C CA . THR C 1 296 ? -23.643 40.603 -0.465 1.00 24.97 296 THR C CA 1
ATOM 7629 C C . THR C 1 296 ? -22.350 40.609 0.363 1.00 25.82 296 THR C C 1
ATOM 7630 O O . THR C 1 296 ? -21.775 41.676 0.650 1.00 23.74 296 THR C O 1
ATOM 7634 N N . ALA C 1 297 ? -21.927 39.381 0.737 1.00 22.75 297 ALA C N 1
ATOM 7635 C CA . ALA C 1 297 ? -20.610 39.077 1.263 1.00 22.35 297 ALA C CA 1
ATOM 7636 C C . ALA C 1 297 ? -19.873 38.187 0.270 1.00 21.99 297 ALA C C 1
ATOM 7637 O O . ALA C 1 297 ? -20.472 37.282 -0.322 1.00 19.64 297 ALA C O 1
ATOM 7639 N N . ALA C 1 298 ? -18.568 38.466 0.123 1.00 21.10 298 ALA C N 1
ATOM 7640 C CA . ALA C 1 298 ? -17.667 37.659 -0.685 1.00 20.73 298 ALA C CA 1
ATOM 7641 C C . ALA C 1 298 ? -16.810 36.799 0.234 1.00 21.06 298 ALA C C 1
ATOM 7642 O O . ALA C 1 298 ? -16.436 37.214 1.334 1.00 21.74 298 ALA C O 1
ATOM 7644 N N . VAL C 1 299 ? -16.473 35.609 -0.238 1.00 19.72 299 VAL C N 1
ATOM 7645 C CA . VAL C 1 299 ? -15.673 34.734 0.589 1.00 21.15 299 VAL C CA 1
ATOM 7646 C C . VAL C 1 299 ? -15.041 33.683 -0.319 1.00 22.10 299 VAL C C 1
ATOM 7647 O O . VAL C 1 299 ? -15.688 33.159 -1.230 1.00 22.42 299 VAL C O 1
ATOM 7651 N N . GLY C 1 300 ? -13.772 33.389 -0.050 1.00 21.27 300 GLY C N 1
ATOM 7652 C CA . GLY C 1 300 ? -13.070 32.354 -0.781 1.00 23.01 300 GLY C CA 1
ATOM 7653 C C . GLY C 1 300 ? -11.659 32.789 -1.155 1.00 24.75 300 GLY C C 1
ATOM 7654 O O . GLY C 1 300 ? -11.468 33.577 -2.086 1.00 25.69 300 GLY C O 1
ATOM 7655 N N . LEU C 1 301 ? -10.689 32.243 -0.422 1.00 23.87 301 LEU C N 1
ATOM 7656 C CA . LEU C 1 301 ? -9.276 32.448 -0.704 1.00 25.52 301 LEU C CA 1
ATOM 7657 C C . LEU C 1 301 ? -9.011 33.911 -1.028 1.00 25.45 301 LEU C C 1
ATOM 7658 O O . LEU C 1 301 ? -8.326 34.213 -2.001 1.00 28.19 301 LEU C O 1
ATOM 7663 N N . ILE C 1 302 ? -9.570 34.801 -0.207 1.00 24.28 302 ILE C N 1
ATOM 7664 C CA . ILE C 1 302 ? -9.171 36.199 -0.171 1.00 26.31 302 ILE C CA 1
ATOM 7665 C C . ILE C 1 302 ? -8.163 36.336 0.971 1.00 29.42 302 ILE C C 1
ATOM 7666 O O . ILE C 1 302 ? -8.471 35.982 2.113 1.00 31.66 302 ILE C O 1
ATOM 7671 N N . THR C 1 303 ? -6.966 36.851 0.674 1.00 27.71 303 THR C N 1
ATOM 7672 C CA . THR C 1 303 ? -5.944 36.945 1.705 1.00 28.12 303 THR C CA 1
ATOM 7673 C C . THR C 1 303 ? -5.295 38.323 1.674 1.00 27.72 303 THR C C 1
ATOM 7674 O O . THR C 1 303 ? -4.759 38.766 2.677 1.00 28.88 303 THR C O 1
ATOM 7678 N N . ARG C 1 304 ? -5.373 39.000 0.522 1.00 28.51 304 ARG C N 1
ATOM 7679 C CA . ARG C 1 304 ? -4.619 40.229 0.285 1.00 27.71 304 ARG C CA 1
ATOM 7680 C C . ARG C 1 304 ? -5.425 41.464 0.695 1.00 23.62 304 ARG C C 1
ATOM 7681 O O . ARG C 1 304 ? -6.571 41.650 0.307 1.00 25.01 304 ARG C O 1
ATOM 7689 N N . PRO C 1 305 ? -4.836 42.392 1.452 1.00 21.91 305 PRO C N 1
ATOM 7690 C CA . PRO C 1 305 ? -5.554 43.606 1.833 1.00 23.33 305 PRO C CA 1
ATOM 7691 C C . PRO C 1 305 ? -6.094 44.444 0.675 1.00 25.12 305 PRO C C 1
ATOM 7692 O O . PRO C 1 305 ? -7.113 45.107 0.837 1.00 26.45 305 PRO C O 1
ATOM 7696 N N . GLU C 1 306 ? -5.414 44.446 -0.484 1.00 27.18 306 GLU C N 1
ATOM 7697 C CA . GLU C 1 306 ? -5.806 45.332 -1.578 1.00 26.95 306 GLU C CA 1
ATOM 7698 C C . GLU C 1 306 ? -6.947 44.683 -2.346 1.00 25.30 306 GLU C C 1
ATOM 7699 O O . GLU C 1 306 ? -7.800 45.370 -2.898 1.00 24.77 306 GLU C O 1
ATOM 7705 N N . HIS C 1 307 ? -6.928 43.352 -2.391 1.00 22.81 307 HIS C N 1
ATOM 7706 C CA . HIS C 1 307 ? -7.959 42.618 -3.094 1.00 22.30 307 HIS C CA 1
ATOM 7707 C C . HIS C 1 307 ? -9.296 42.725 -2.357 1.00 22.05 307 HIS C C 1
ATOM 7708 O O . HIS C 1 307 ? -10.318 43.046 -2.964 1.00 20.12 307 HIS C O 1
ATOM 7715 N N . ALA C 1 308 ? -9.262 42.492 -1.035 1.00 21.18 308 ALA C N 1
ATOM 7716 C CA . ALA C 1 308 ? -10.423 42.698 -0.184 1.00 21.50 308 ALA C CA 1
ATOM 7717 C C . ALA C 1 308 ? -10.987 44.091 -0.405 1.00 20.49 308 ALA C C 1
ATOM 7718 O O . ALA C 1 308 ? -12.186 44.227 -0.610 1.00 21.38 308 ALA C O 1
ATOM 7720 N N . ASP C 1 309 ? -10.099 45.093 -0.380 1.00 21.83 309 ASP C N 1
ATOM 7721 C CA . ASP C 1 309 ? -10.420 46.495 -0.619 1.00 21.92 309 ASP C CA 1
ATOM 7722 C C . ASP C 1 309 ? -11.002 46.705 -2.028 1.00 21.85 309 ASP C C 1
ATOM 7723 O O . ASP C 1 309 ? -11.997 47.428 -2.199 1.00 21.56 309 ASP C O 1
ATOM 7728 N N . ALA C 1 310 ? -10.374 46.092 -3.040 1.00 19.50 310 ALA C N 1
ATOM 7729 C CA . ALA C 1 310 ? -10.829 46.257 -4.412 1.00 20.47 310 ALA C CA 1
ATOM 7730 C C . ALA C 1 310 ? -12.248 45.702 -4.559 1.00 20.49 310 ALA C C 1
ATOM 7731 O O . ALA C 1 310 ? -13.083 46.286 -5.248 1.00 21.49 310 ALA C O 1
ATOM 7733 N N . ILE C 1 311 ? -12.537 44.611 -3.844 1.00 19.59 311 ILE C N 1
ATOM 7734 C CA . ILE C 1 311 ? -13.844 43.984 -3.895 1.00 18.24 311 ILE C CA 1
ATOM 7735 C C . ILE C 1 311 ? -14.919 44.978 -3.442 1.00 17.73 311 ILE C C 1
ATOM 7736 O O . ILE C 1 311 ? -15.954 45.089 -4.066 1.00 17.08 311 ILE C O 1
ATOM 7741 N N . VAL C 1 312 ? -14.680 45.677 -2.334 1.00 17.86 312 VAL C N 1
ATOM 7742 C CA . VAL C 1 312 ? -15.610 46.656 -1.811 1.00 18.67 312 VAL C CA 1
ATOM 7743 C C . VAL C 1 312 ? -15.659 47.872 -2.749 1.00 20.02 312 VAL C C 1
ATOM 7744 O O . VAL C 1 312 ? -16.743 48.330 -3.096 1.00 20.52 312 VAL C O 1
ATOM 7748 N N . ARG C 1 313 ? -14.498 48.392 -3.182 1.00 22.02 313 ARG C N 1
ATOM 7749 C CA . ARG C 1 313 ? -14.468 49.612 -3.994 1.00 22.27 313 ARG C CA 1
ATOM 7750 C C . ARG C 1 313 ? -15.235 49.398 -5.292 1.00 21.67 313 ARG C C 1
ATOM 7751 O O . ARG C 1 313 ? -15.937 50.288 -5.747 1.00 22.35 313 ARG C O 1
ATOM 7759 N N . ASN C 1 314 ? -15.144 48.191 -5.841 1.00 21.57 314 ASN C N 1
ATOM 7760 C CA . ASN C 1 314 ? -15.726 47.892 -7.141 1.00 22.26 314 ASN C CA 1
ATOM 7761 C C . ASN C 1 314 ? -17.236 47.628 -7.035 1.00 24.91 314 ASN C C 1
ATOM 7762 O O . ASN C 1 314 ? -17.935 47.571 -8.055 1.00 25.45 314 ASN C O 1
ATOM 7767 N N . GLY C 1 315 ? -17.741 47.449 -5.803 1.00 26.99 315 GLY C N 1
ATOM 7768 C CA . GLY C 1 315 ? -19.129 47.052 -5.602 1.00 26.09 315 GLY C CA 1
ATOM 7769 C C . GLY C 1 315 ? -19.378 45.569 -5.915 1.00 25.24 315 GLY C C 1
ATOM 7770 O O . GLY C 1 315 ? -20.515 45.167 -6.134 1.00 23.49 315 GLY C O 1
ATOM 7771 N N . ASP C 1 316 ? -18.323 44.749 -5.923 1.00 25.24 316 ASP C N 1
ATOM 7772 C CA . ASP C 1 316 ? -18.485 43.308 -6.069 1.00 29.22 316 ASP C CA 1
ATOM 7773 C C . ASP C 1 316 ? -19.247 42.746 -4.851 1.00 29.67 316 ASP C C 1
ATOM 7774 O O . ASP C 1 316 ? -20.041 41.818 -4.992 1.00 34.17 316 ASP C O 1
ATOM 7779 N N . ALA C 1 317 ? -19.008 43.302 -3.651 1.00 25.62 317 ALA C N 1
ATOM 7780 C CA . ALA C 1 317 ? -19.634 42.860 -2.410 1.00 23.41 317 ALA C CA 1
ATOM 7781 C C . ALA C 1 317 ? -19.661 44.009 -1.403 1.00 22.39 317 ALA C C 1
ATOM 7782 O O . ALA C 1 317 ? -18.901 44.966 -1.510 1.00 21.67 317 ALA C O 1
ATOM 7784 N N . ASP C 1 318 ? -20.533 43.901 -0.406 1.00 23.63 318 ASP C N 1
ATOM 7785 C CA . ASP C 1 318 ? -20.570 44.900 0.649 1.00 24.74 318 ASP C CA 1
ATOM 7786 C C . ASP C 1 318 ? -19.641 44.495 1.782 1.00 23.89 318 ASP C C 1
ATOM 7787 O O . ASP C 1 318 ? -19.139 45.358 2.500 1.00 24.65 318 ASP C O 1
ATOM 7792 N N . LEU C 1 319 ? -19.410 43.186 1.913 1.00 24.19 319 LEU C N 1
ATOM 7793 C CA . LEU C 1 319 ? -18.687 42.624 3.044 1.00 23.44 319 LEU C CA 1
ATOM 7794 C C . LEU C 1 319 ? -17.737 41.560 2.518 1.00 22.02 319 LEU C C 1
ATOM 7795 O O . LEU C 1 319 ? -18.104 40.800 1.622 1.00 20.76 319 LEU C O 1
ATOM 7800 N N . VAL C 1 320 ? -16.538 41.506 3.107 1.00 21.32 320 VAL C N 1
ATOM 7801 C CA . VAL C 1 320 ? -15.526 40.509 2.777 1.00 20.62 320 VAL C CA 1
ATOM 7802 C C . VAL C 1 320 ? -15.329 39.589 3.992 1.00 19.99 320 VAL C C 1
ATOM 7803 O O . VAL C 1 320 ? -15.008 40.042 5.094 1.00 18.97 320 VAL C O 1
ATOM 7807 N N . LEU C 1 321 ? -15.547 38.286 3.788 1.00 21.01 321 LEU C N 1
ATOM 7808 C CA . LEU C 1 321 ? -15.413 37.321 4.870 1.00 21.03 321 LEU C CA 1
ATOM 7809 C C . LEU C 1 321 ? -14.097 36.583 4.704 1.00 21.63 321 LEU C C 1
ATOM 7810 O O . LEU C 1 321 ? -13.801 36.081 3.631 1.00 24.95 321 LEU C O 1
ATOM 7815 N N . LEU C 1 322 ? -13.322 36.532 5.782 1.00 21.25 322 LEU C N 1
ATOM 7816 C CA . LEU C 1 322 ? -12.071 35.810 5.773 1.00 21.31 322 LEU C CA 1
ATOM 7817 C C . LEU C 1 322 ? -12.216 34.617 6.703 1.00 20.05 322 LEU C C 1
ATOM 7818 O O . LEU C 1 322 ? -12.638 34.740 7.852 1.00 17.85 322 LEU C O 1
ATOM 7823 N N . GLY C 1 323 ? -11.915 33.456 6.132 1.00 21.56 323 GLY C N 1
ATOM 7824 C CA . GLY C 1 323 ? -11.821 32.212 6.874 1.00 22.43 323 GLY C CA 1
ATOM 7825 C C . GLY C 1 323 ? -10.387 31.985 7.336 1.00 23.16 323 GLY C C 1
ATOM 7826 O O . GLY C 1 323 ? -9.950 32.576 8.334 1.00 23.13 323 GLY C O 1
ATOM 7827 N N . ARG C 1 324 ? -9.667 31.182 6.537 1.00 23.27 324 ARG C N 1
ATOM 7828 C CA . ARG C 1 324 ? -8.352 30.657 6.877 1.00 22.94 324 ARG C CA 1
ATOM 7829 C C . ARG C 1 324 ? -7.355 31.781 7.156 1.00 20.63 324 ARG C C 1
ATOM 7830 O O . ARG C 1 324 ? -6.435 31.625 7.957 1.00 19.71 324 ARG C O 1
ATOM 7838 N N . GLU C 1 325 ? -7.534 32.931 6.512 1.00 20.27 325 GLU C N 1
ATOM 7839 C CA . GLU C 1 325 ? -6.573 33.994 6.749 1.00 20.93 325 GLU C CA 1
ATOM 7840 C C . GLU C 1 325 ? -6.588 34.369 8.232 1.00 20.50 325 GLU C C 1
ATOM 7841 O O . GLU C 1 325 ? -5.548 34.735 8.768 1.00 21.25 325 GLU C O 1
ATOM 7847 N N . LEU C 1 326 ? -7.753 34.248 8.887 1.00 18.99 326 LEU C N 1
ATOM 7848 C CA . LEU C 1 326 ? -7.923 34.721 10.255 1.00 19.77 326 LEU C CA 1
ATOM 7849 C C . LEU C 1 326 ? -7.534 33.647 11.266 1.00 20.28 326 LEU C C 1
ATOM 7850 O O . LEU C 1 326 ? -7.203 33.977 12.398 1.00 20.75 326 LEU C O 1
ATOM 7855 N N . LEU C 1 327 ? -7.577 32.372 10.843 1.00 21.27 327 LEU C N 1
ATOM 7856 C CA . LEU C 1 327 ? -6.998 31.282 11.614 1.00 20.34 327 LEU C CA 1
ATOM 7857 C C . LEU C 1 327 ? -5.490 31.479 11.704 1.00 21.91 327 LEU C C 1
ATOM 7858 O O . LEU C 1 327 ? -4.932 31.418 12.802 1.00 23.03 327 LEU C O 1
ATOM 7863 N N . ARG C 1 328 ? -4.861 31.764 10.551 1.00 21.65 328 ARG C N 1
ATOM 7864 C CA . ARG C 1 328 ? -3.438 32.061 10.454 1.00 22.02 328 ARG C CA 1
ATOM 7865 C C . ARG C 1 328 ? -3.111 33.395 11.132 1.00 23.82 328 ARG C C 1
ATOM 7866 O O . ARG C 1 328 ? -2.085 33.506 11.805 1.00 23.17 328 ARG C O 1
ATOM 7874 N N . ASP C 1 329 ? -3.963 34.422 10.939 1.00 24.74 329 ASP C N 1
ATOM 7875 C CA . ASP C 1 329 ? -3.615 35.770 11.381 1.00 24.32 329 ASP C CA 1
ATOM 7876 C C . ASP C 1 329 ? -4.822 36.503 11.960 1.00 22.91 329 ASP C C 1
ATOM 7877 O O . ASP C 1 329 ? -5.538 37.220 11.258 1.00 23.04 329 ASP C O 1
ATOM 7882 N N . PRO C 1 330 ? -5.057 36.372 13.277 1.00 21.95 330 PRO C N 1
ATOM 7883 C CA . PRO C 1 330 ? -6.220 37.002 13.890 1.00 20.74 330 PRO C CA 1
ATOM 7884 C C . PRO C 1 330 ? -6.104 38.515 13.801 1.00 18.94 330 PRO C C 1
ATOM 7885 O O . PRO C 1 330 ? -7.094 39.204 13.966 1.00 18.24 330 PRO C O 1
ATOM 7889 N N . HIS C 1 331 ? -4.904 39.025 13.503 1.00 18.66 331 HIS C N 1
ATOM 7890 C CA . HIS C 1 331 ? -4.699 40.467 13.538 1.00 18.94 331 HIS C CA 1
ATOM 7891 C C . HIS C 1 331 ? -4.697 41.084 12.137 1.00 20.18 331 HIS C C 1
ATOM 7892 O O . HIS C 1 331 ? -4.322 42.246 11.974 1.00 22.80 331 HIS C O 1
ATOM 7899 N N . TRP C 1 332 ? -5.186 40.334 11.150 1.00 18.83 332 TRP C N 1
ATOM 7900 C CA . TRP C 1 332 ? -5.176 40.759 9.762 1.00 20.52 332 TRP C CA 1
ATOM 7901 C C . TRP C 1 332 ? -5.716 42.180 9.554 1.00 18.81 332 TRP C C 1
ATOM 7902 O O . TRP C 1 332 ? -5.085 42.945 8.840 1.00 18.20 332 TRP C O 1
ATOM 7913 N N . PRO C 1 333 ? -6.865 42.599 10.143 1.00 18.84 333 PRO C N 1
ATOM 7914 C CA . PRO C 1 333 ? -7.415 43.924 9.872 1.00 17.88 333 PRO C CA 1
ATOM 7915 C C . PRO C 1 333 ? -6.424 45.030 10.229 1.00 19.52 333 PRO C C 1
ATOM 7916 O O . PRO C 1 333 ? -6.380 46.051 9.546 1.00 18.77 333 PRO C O 1
ATOM 7920 N N . LEU C 1 334 ? -5.620 44.803 11.281 1.00 20.40 334 LEU C N 1
ATOM 7921 C CA . LEU C 1 334 ? -4.635 45.779 11.722 1.00 22.65 334 LEU C CA 1
ATOM 7922 C C . LEU C 1 334 ? -3.547 45.934 10.659 1.00 22.20 334 LEU C C 1
ATOM 7923 O O . LEU C 1 334 ? -3.165 47.055 10.323 1.00 22.98 334 LEU C O 1
ATOM 7928 N N . ARG C 1 335 ? -3.085 44.809 10.112 1.00 22.77 335 ARG C N 1
ATOM 7929 C CA . ARG C 1 335 ? -2.063 44.847 9.068 1.00 25.13 335 ARG C CA 1
ATOM 7930 C C . ARG C 1 335 ? -2.640 45.432 7.780 1.00 21.98 335 ARG C C 1
ATOM 7931 O O . ARG C 1 335 ? -1.932 46.095 7.049 1.00 23.92 335 ARG C O 1
ATOM 7939 N N . ALA C 1 336 ? -3.915 45.155 7.505 1.00 19.46 336 ALA C N 1
ATOM 7940 C CA . ALA C 1 336 ? -4.555 45.539 6.260 1.00 19.41 336 ALA C CA 1
ATOM 7941 C C . ALA C 1 336 ? -4.810 47.042 6.271 1.00 20.07 336 ALA C C 1
ATOM 7942 O O . ALA C 1 336 ? -4.669 47.694 5.248 1.00 21.29 336 ALA C O 1
ATOM 7944 N N . ALA C 1 337 ? -5.142 47.582 7.446 1.00 20.66 337 ALA C N 1
ATOM 7945 C CA . ALA C 1 337 ? -5.315 49.012 7.623 1.00 22.30 337 ALA C CA 1
ATOM 7946 C C . ALA C 1 337 ? -4.001 49.729 7.354 1.00 23.53 337 ALA C C 1
ATOM 7947 O O . ALA C 1 337 ? -4.009 50.775 6.720 1.00 23.52 337 ALA C O 1
ATOM 7949 N N . ARG C 1 338 ? -2.888 49.157 7.846 1.00 25.11 338 ARG C N 1
ATOM 7950 C CA . ARG C 1 338 ? -1.610 49.833 7.749 1.00 26.41 338 ARG C CA 1
ATOM 7951 C C . ARG C 1 338 ? -1.167 49.871 6.296 1.00 26.75 338 ARG C C 1
ATOM 7952 O O . ARG C 1 338 ? -0.633 50.889 5.858 1.00 28.57 338 ARG C O 1
ATOM 7960 N N . ALA C 1 339 ? -1.386 48.761 5.582 1.00 24.86 339 ALA C N 1
ATOM 7961 C CA . ALA C 1 339 ? -0.973 48.623 4.193 1.00 25.48 339 ALA C CA 1
ATOM 7962 C C . ALA C 1 339 ? -1.779 49.527 3.259 1.00 24.94 339 ALA C C 1
ATOM 7963 O O . ALA C 1 339 ? -1.281 49.892 2.207 1.00 25.80 339 ALA C O 1
ATOM 7965 N N . LEU C 1 340 ? -3.034 49.837 3.605 1.00 25.76 340 LEU C N 1
ATOM 7966 C CA . LEU C 1 340 ? -3.906 50.626 2.736 1.00 26.12 340 LEU C CA 1
ATOM 7967 C C . LEU C 1 340 ? -3.941 52.076 3.208 1.00 26.84 340 LEU C C 1
ATOM 7968 O O . LEU C 1 340 ? -4.536 52.913 2.545 1.00 34.17 340 LEU C O 1
ATOM 7973 N N . GLY C 1 341 ? -3.379 52.345 4.390 1.00 27.79 341 GLY C N 1
ATOM 7974 C CA . GLY C 1 341 ? -3.312 53.693 4.934 1.00 29.03 341 GLY C CA 1
ATOM 7975 C C . GLY C 1 341 ? -4.617 54.150 5.585 1.00 29.49 341 GLY C C 1
ATOM 7976 O O . GLY C 1 341 ? -5.051 55.281 5.362 1.00 29.25 341 GLY C O 1
ATOM 7977 N N . HIS C 1 342 ? -5.228 53.264 6.382 1.00 29.15 342 HIS C N 1
ATOM 7978 C CA . HIS C 1 342 ? -6.354 53.626 7.227 1.00 30.08 342 HIS C CA 1
ATOM 7979 C C . HIS C 1 342 ? -5.922 53.477 8.678 1.00 31.07 342 HIS C C 1
ATOM 7980 O O . HIS C 1 342 ? -5.094 52.635 8.988 1.00 31.40 342 HIS C O 1
ATOM 7987 N N . ASP C 1 343 ? -6.454 54.349 9.534 1.00 34.37 343 ASP C N 1
ATOM 7988 C CA . ASP C 1 343 ? -6.284 54.276 10.973 1.00 38.40 343 ASP C CA 1
ATOM 7989 C C . ASP C 1 343 ? -7.151 53.174 11.569 1.00 37.24 343 ASP C C 1
ATOM 7990 O O . ASP C 1 343 ? -8.372 53.198 11.437 1.00 37.54 343 ASP C O 1
ATOM 7995 N N . LEU C 1 344 ? -6.502 52.234 12.257 1.00 31.23 344 LEU C N 1
ATOM 7996 C CA . LEU C 1 344 ? -7.227 51.301 13.092 1.00 28.42 344 LEU C CA 1
ATOM 7997 C C . LEU C 1 344 ? -6.333 50.938 14.266 1.00 29.95 344 LEU C C 1
ATOM 7998 O O . LEU C 1 344 ? -5.359 50.201 14.088 1.00 29.10 344 LEU C O 1
ATOM 8003 N N . ALA C 1 345 ? -6.673 51.480 15.443 1.00 27.48 345 ALA C N 1
ATOM 8004 C CA . ALA C 1 345 ? -5.876 51.233 16.630 1.00 28.11 345 ALA C CA 1
ATOM 8005 C C . ALA C 1 345 ? -6.146 49.822 17.144 1.00 27.76 345 ALA C C 1
ATOM 8006 O O . ALA C 1 345 ? -7.256 49.296 17.018 1.00 28.72 345 ALA C O 1
ATOM 8008 N N . PRO C 1 346 ? -5.123 49.171 17.742 1.00 27.08 346 PRO C N 1
ATOM 8009 C CA . PRO C 1 346 ? -5.313 47.874 18.393 1.00 24.32 346 PRO C CA 1
ATOM 8010 C C . PRO C 1 346 ? -5.962 48.148 19.742 1.00 24.31 346 PRO C C 1
ATOM 8011 O O . PRO C 1 346 ? -6.122 49.298 20.161 1.00 22.40 346 PRO C O 1
ATOM 8015 N N . PRO C 1 347 ? -6.307 47.089 20.494 1.00 24.20 347 PRO C N 1
ATOM 8016 C CA . PRO C 1 347 ? -6.829 47.273 21.849 1.00 22.45 347 PRO C CA 1
ATOM 8017 C C . PRO C 1 347 ? -5.849 48.153 22.615 1.00 22.53 347 PRO C C 1
ATOM 8018 O O . PRO C 1 347 ? -4.652 48.102 22.349 1.00 22.55 347 PRO C O 1
ATOM 8022 N N . PRO C 1 348 ? -6.306 49.010 23.561 1.00 22.21 348 PRO C N 1
ATOM 8023 C CA . PRO C 1 348 ? -5.378 49.812 24.370 1.00 22.33 348 PRO C CA 1
ATOM 8024 C C . PRO C 1 348 ? -4.266 49.026 25.079 1.00 22.43 348 PRO C C 1
ATOM 8025 O O . PRO C 1 348 ? -3.138 49.511 25.191 1.00 21.55 348 PRO C O 1
ATOM 8029 N N . GLN C 1 349 ? -4.574 47.787 25.500 1.00 21.61 349 GLN C N 1
ATOM 8030 C CA . GLN C 1 349 ? -3.582 46.901 26.091 1.00 20.22 349 GLN C CA 1
ATOM 8031 C C . GLN C 1 349 ? -2.379 46.729 25.167 1.00 20.61 349 GLN C C 1
ATOM 8032 O O . GLN C 1 349 ? -1.322 46.323 25.654 1.00 22.65 349 GLN C O 1
ATOM 8038 N N . TYR C 1 350 ? -2.537 46.999 23.856 1.00 19.36 350 TYR C N 1
ATOM 8039 C CA . TYR C 1 350 ? -1.500 46.641 22.898 1.00 20.35 350 TYR C CA 1
ATOM 8040 C C . TYR C 1 350 ? -0.853 47.842 22.206 1.00 20.65 350 TYR C C 1
ATOM 8041 O O . TYR C 1 350 ? -0.043 47.662 21.291 1.00 20.41 350 TYR C O 1
ATOM 8050 N N . LEU C 1 351 ? -1.193 49.064 22.634 1.00 21.77 351 LEU C N 1
ATOM 8051 C CA . LEU C 1 351 ? -0.794 50.259 21.902 1.00 21.33 351 LEU C CA 1
ATOM 8052 C C . LEU C 1 351 ? 0.732 50.367 21.809 1.00 21.82 351 LEU C C 1
ATOM 8053 O O . LEU C 1 351 ? 1.268 50.823 20.798 1.00 20.42 351 LEU C O 1
ATOM 8058 N N . ARG C 1 352 ? 1.433 49.893 22.849 1.00 23.06 352 ARG C N 1
ATOM 8059 C CA . ARG C 1 352 ? 2.890 49.963 22.921 1.00 22.58 352 ARG C CA 1
ATOM 8060 C C . ARG C 1 352 ? 3.572 49.108 21.858 1.00 22.29 352 ARG C C 1
ATOM 8061 O O . ARG C 1 352 ? 4.777 49.225 21.675 1.00 23.55 352 ARG C O 1
ATOM 8069 N N . ALA C 1 353 ? 2.812 48.280 21.146 1.00 22.24 353 ALA C N 1
ATOM 8070 C CA . ALA C 1 353 ? 3.395 47.339 20.209 1.00 23.06 353 ALA C CA 1
ATOM 8071 C C . ALA C 1 353 ? 3.206 47.833 18.779 1.00 24.13 353 ALA C C 1
ATOM 8072 O O . ALA C 1 353 ? 3.736 47.248 17.839 1.00 25.08 353 ALA C O 1
ATOM 8074 N N . TRP C 1 354 ? 2.466 48.930 18.630 1.00 26.43 354 TRP C N 1
ATOM 8075 C CA . TRP C 1 354 ? 2.172 49.474 17.311 1.00 28.58 354 TRP C CA 1
ATOM 8076 C C . TRP C 1 354 ? 2.678 50.929 17.133 1.00 27.46 354 TRP C C 1
ATOM 8077 O O . TRP C 1 354 ? 3.229 51.484 18.097 1.00 28.29 354 TRP C O 1
ATOM 8089 N N . MET D 1 1 ? -53.767 29.435 -0.535 1.00 85.68 1 MET D N 1
ATOM 8090 C CA . MET D 1 1 ? -52.492 29.894 0.118 1.00 96.97 1 MET D CA 1
ATOM 8091 C C . MET D 1 1 ? -52.752 30.280 1.581 1.00 97.94 1 MET D C 1
ATOM 8092 O O . MET D 1 1 ? -51.873 30.844 2.234 1.00 105.51 1 MET D O 1
ATOM 8097 N N . GLN D 1 2 ? -53.939 29.917 2.106 1.00 86.91 2 GLN D N 1
ATOM 8098 C CA . GLN D 1 2 ? -54.427 30.394 3.397 1.00 69.36 2 GLN D CA 1
ATOM 8099 C C . GLN D 1 2 ? -54.711 29.247 4.371 1.00 48.12 2 GLN D C 1
ATOM 8100 O O . GLN D 1 2 ? -55.041 28.131 3.970 1.00 38.28 2 GLN D O 1
ATOM 8106 N N . PRO D 1 3 ? -54.650 29.511 5.697 1.00 37.53 3 PRO D N 1
ATOM 8107 C CA . PRO D 1 3 ? -55.159 28.570 6.692 1.00 32.83 3 PRO D CA 1
ATOM 8108 C C . PRO D 1 3 ? -56.682 28.613 6.880 1.00 32.34 3 PRO D C 1
ATOM 8109 O O . PRO D 1 3 ? -57.342 29.616 6.601 1.00 32.86 3 PRO D O 1
ATOM 8113 N N . HIS D 1 4 ? -57.223 27.475 7.327 1.00 29.93 4 HIS D N 1
ATOM 8114 C CA . HIS D 1 4 ? -58.607 27.279 7.729 1.00 27.01 4 HIS D CA 1
ATOM 8115 C C . HIS D 1 4 ? -58.666 26.786 9.186 1.00 24.76 4 HIS D C 1
ATOM 8116 O O . HIS D 1 4 ? -57.651 26.651 9.879 1.00 24.27 4 HIS D O 1
ATOM 8123 N N . LEU D 1 5 ? -59.877 26.536 9.670 1.00 21.70 5 LEU D N 1
ATOM 8124 C CA . LEU D 1 5 ? -60.064 26.126 11.050 1.00 22.75 5 LEU D CA 1
ATOM 8125 C C . LEU D 1 5 ? -59.309 24.824 11.368 1.00 21.41 5 LEU D C 1
ATOM 8126 O O . LEU D 1 5 ? -58.908 24.645 12.515 1.00 20.18 5 LEU D O 1
ATOM 8131 N N . PHE D 1 6 ? -59.052 23.955 10.370 1.00 20.75 6 PHE D N 1
ATOM 8132 C CA . PHE D 1 6 ? -58.429 22.656 10.631 1.00 20.98 6 PHE D CA 1
ATOM 8133 C C . PHE D 1 6 ? -56.971 22.555 10.178 1.00 22.64 6 PHE D C 1
ATOM 8134 O O . PHE D 1 6 ? -56.416 21.448 10.086 1.00 22.89 6 PHE D O 1
ATOM 8142 N N . THR D 1 7 ? -56.379 23.721 9.896 1.00 22.57 7 THR D N 1
ATOM 8143 C CA . THR D 1 7 ? -54.960 23.858 9.649 1.00 24.86 7 THR D CA 1
ATOM 8144 C C . THR D 1 7 ? -54.224 23.751 10.985 1.00 26.40 7 THR D C 1
ATOM 8145 O O . THR D 1 7 ? -54.553 24.450 11.946 1.00 25.64 7 THR D O 1
ATOM 8149 N N . PRO D 1 8 ? -53.217 22.856 11.097 1.00 28.49 8 PRO D N 1
ATOM 8150 C CA . PRO D 1 8 ? -52.352 22.843 12.284 1.00 30.28 8 PRO D CA 1
ATOM 8151 C C . PRO D 1 8 ? -51.712 24.207 12.566 1.00 31.26 8 PRO D C 1
ATOM 8152 O O . PRO D 1 8 ? -51.537 25.009 11.659 1.00 31.08 8 PRO D O 1
ATOM 8156 N N . LEU D 1 9 ? -51.431 24.494 13.844 1.00 33.92 9 LEU D N 1
ATOM 8157 C CA . LEU D 1 9 ? -50.746 25.720 14.240 1.00 32.33 9 LEU D CA 1
ATOM 8158 C C . LEU D 1 9 ? -49.522 25.357 15.070 1.00 31.89 9 LEU D C 1
ATOM 8159 O O . LEU D 1 9 ? -49.655 24.709 16.105 1.00 32.95 9 LEU D O 1
ATOM 8164 N N . THR D 1 10 ? -48.347 25.802 14.609 1.00 33.05 10 THR D N 1
ATOM 8165 C CA . THR D 1 10 ? -47.089 25.520 15.284 1.00 33.36 10 THR D CA 1
ATOM 8166 C C . THR D 1 10 ? -46.518 26.801 15.907 1.00 35.57 10 THR D C 1
ATOM 8167 O O . THR D 1 10 ? -46.323 27.812 15.220 1.00 36.58 10 THR D O 1
ATOM 8171 N N . ILE D 1 11 ? -46.278 26.762 17.230 1.00 32.67 11 ILE D N 1
ATOM 8172 C CA . ILE D 1 11 ? -45.488 27.798 17.883 1.00 32.68 11 ILE D CA 1
ATOM 8173 C C . ILE D 1 11 ? -44.397 27.106 18.687 1.00 31.12 11 ILE D C 1
ATOM 8174 O O . ILE D 1 11 ? -44.702 26.330 19.593 1.00 33.95 11 ILE D O 1
ATOM 8179 N N . GLY D 1 12 ? -43.131 27.343 18.323 1.00 29.97 12 GLY D N 1
ATOM 8180 C CA . GLY D 1 12 ? -42.046 26.596 18.947 1.00 28.25 12 GLY D CA 1
ATOM 8181 C C . GLY D 1 12 ? -42.206 25.090 18.717 1.00 28.92 12 GLY D C 1
ATOM 8182 O O . GLY D 1 12 ? -42.468 24.650 17.596 1.00 32.27 12 GLY D O 1
ATOM 8183 N N . SER D 1 13 ? -42.076 24.282 19.770 1.00 26.95 13 SER D N 1
ATOM 8184 C CA . SER D 1 13 ? -42.120 22.840 19.560 1.00 29.61 13 SER D CA 1
ATOM 8185 C C . SER D 1 13 ? -43.546 22.307 19.714 1.00 29.56 13 SER D C 1
ATOM 8186 O O . SER D 1 13 ? -43.747 21.097 19.758 1.00 27.79 13 SER D O 1
ATOM 8189 N N . VAL D 1 14 ? -44.530 23.215 19.817 1.00 28.12 14 VAL D N 1
ATOM 8190 C CA . VAL D 1 14 ? -45.898 22.779 20.033 1.00 27.02 14 VAL D CA 1
ATOM 8191 C C . VAL D 1 14 ? -46.676 22.877 18.729 1.00 26.17 14 VAL D C 1
ATOM 8192 O O . VAL D 1 14 ? -46.668 23.910 18.069 1.00 28.01 14 VAL D O 1
ATOM 8196 N N . THR D 1 15 ? -47.394 21.799 18.420 1.00 25.84 15 THR D N 1
ATOM 8197 C CA . THR D 1 15 ? -48.292 21.766 17.284 1.00 25.61 15 THR D CA 1
ATOM 8198 C C . THR D 1 15 ? -49.716 21.496 17.763 1.00 25.29 15 THR D C 1
ATOM 8199 O O . THR D 1 15 ? -50.001 20.421 18.289 1.00 28.46 15 THR D O 1
ATOM 8203 N N . LEU D 1 16 ? -50.594 22.495 17.612 1.00 24.30 16 LEU D N 1
ATOM 8204 C CA . LEU D 1 16 ? -52.024 22.278 17.743 1.00 22.61 16 LEU D CA 1
ATOM 8205 C C . LEU D 1 16 ? -52.533 21.586 16.474 1.00 22.17 16 LEU D C 1
ATOM 8206 O O . LEU D 1 16 ? -52.163 21.959 15.360 1.00 21.07 16 LEU D O 1
ATOM 8211 N N . ARG D 1 17 ? -53.415 20.595 16.636 1.00 22.75 17 ARG D N 1
ATOM 8212 C CA . ARG D 1 17 ? -53.882 19.814 15.488 1.00 24.22 17 ARG D CA 1
ATOM 8213 C C . ARG D 1 17 ? -54.857 20.627 14.627 1.00 23.29 17 ARG D C 1
ATOM 8214 O O . ARG D 1 17 ? -55.071 20.287 13.464 1.00 22.60 17 ARG D O 1
ATOM 8222 N N . ASN D 1 18 ? -55.418 21.702 15.204 1.00 21.99 18 ASN D N 1
ATOM 8223 C CA . ASN D 1 18 ? -56.373 22.561 14.517 1.00 21.21 18 ASN D CA 1
ATOM 8224 C C . ASN D 1 18 ? -56.484 23.877 15.278 1.00 20.28 18 ASN D C 1
ATOM 8225 O O . ASN D 1 18 ? -55.860 24.050 16.323 1.00 19.81 18 ASN D O 1
ATOM 8230 N N . ARG D 1 19 ? -57.315 24.786 14.759 1.00 19.60 19 ARG D N 1
ATOM 8231 C CA . ARG D 1 19 ? -57.383 26.120 15.321 1.00 19.41 19 ARG D CA 1
ATOM 8232 C C . ARG D 1 19 ? -58.487 26.206 16.376 1.00 20.12 19 ARG D C 1
ATOM 8233 O O . ARG D 1 19 ? -58.936 27.310 16.703 1.00 20.81 19 ARG D O 1
ATOM 8241 N N . ILE D 1 20 ? -58.916 25.070 16.928 1.00 18.19 20 ILE D N 1
ATOM 8242 C CA . ILE D 1 20 ? -59.977 25.157 17.919 1.00 19.19 20 ILE D CA 1
ATOM 8243 C C . ILE D 1 20 ? -59.413 24.957 19.326 1.00 18.94 20 ILE D C 1
ATOM 8244 O O . ILE D 1 20 ? -58.798 23.938 19.634 1.00 18.52 20 ILE D O 1
ATOM 8249 N N . GLY D 1 21 ? -59.687 25.936 20.185 1.00 18.26 21 GLY D N 1
ATOM 8250 C CA . GLY D 1 21 ? -59.307 25.893 21.580 1.00 19.36 21 GLY D CA 1
ATOM 8251 C C . GLY D 1 21 ? -60.527 25.914 22.498 1.00 20.90 21 GLY D C 1
ATOM 8252 O O . GLY D 1 21 ? -61.567 26.474 22.157 1.00 17.96 21 GLY D O 1
ATOM 8253 N N . MET D 1 22 ? -60.380 25.274 23.667 1.00 22.68 22 MET D N 1
ATOM 8254 C CA . MET D 1 22 ? -61.347 25.419 24.732 1.00 23.12 22 MET D CA 1
ATOM 8255 C C . MET D 1 22 ? -60.920 26.614 25.571 1.00 24.24 22 MET D C 1
ATOM 8256 O O . MET D 1 22 ? -59.810 26.626 26.098 1.00 25.74 22 MET D O 1
ATOM 8261 N N . SER D 1 23 ? -61.810 27.606 25.683 1.00 22.58 23 SER D N 1
ATOM 8262 C CA . SER D 1 23 ? -61.527 28.822 26.428 1.00 21.85 23 SER D CA 1
ATOM 8263 C C . SER D 1 23 ? -61.388 28.469 27.902 1.00 21.34 23 SER D C 1
ATOM 8264 O O . SER D 1 23 ? -62.086 27.579 28.368 1.00 23.58 23 SER D O 1
ATOM 8267 N N . PRO D 1 24 ? -60.500 29.110 28.696 1.00 21.66 24 PRO D N 1
ATOM 8268 C CA . PRO D 1 24 ? -60.433 28.818 30.136 1.00 22.44 24 PRO D CA 1
ATOM 8269 C C . PRO D 1 24 ? -61.809 29.061 30.763 1.00 22.62 24 PRO D C 1
ATOM 8270 O O . PRO D 1 24 ? -62.386 30.124 30.528 1.00 22.79 24 PRO D O 1
ATOM 8274 N N . MET D 1 25 ? -62.330 28.057 31.496 1.00 22.82 25 MET D N 1
ATOM 8275 C CA . MET D 1 25 ? -63.630 28.106 32.169 1.00 24.12 25 MET D CA 1
ATOM 8276 C C . MET D 1 25 ? -63.592 27.495 33.573 1.00 24.94 25 MET D C 1
ATOM 8277 O O . MET D 1 25 ? -63.591 26.271 33.713 1.00 23.94 25 MET D O 1
ATOM 8282 N N . CYS D 1 26 ? -63.658 28.358 34.601 1.00 26.22 26 CYS D N 1
ATOM 8283 C CA . CYS D 1 26 ? -63.715 27.927 35.997 1.00 28.94 26 CYS D CA 1
ATOM 8284 C C . CYS D 1 26 ? -64.850 26.938 36.240 1.00 28.98 26 CYS D C 1
ATOM 8285 O O . CYS D 1 26 ? -65.951 27.081 35.717 1.00 31.93 26 CYS D O 1
ATOM 8288 N N . GLN D 1 27 ? -64.544 25.929 37.049 1.00 27.81 27 GLN D N 1
ATOM 8289 C CA . GLN D 1 27 ? -65.503 24.905 37.384 1.00 26.55 27 GLN D CA 1
ATOM 8290 C C . GLN D 1 27 ? -65.908 25.038 38.850 1.00 28.15 27 GLN D C 1
ATOM 8291 O O . GLN D 1 27 ? -66.842 24.380 39.277 1.00 30.01 27 GLN D O 1
ATOM 8297 N N . TYR D 1 28 ? -65.197 25.872 39.623 1.00 31.91 28 TYR D N 1
ATOM 8298 C CA . TYR D 1 28 ? -65.444 25.996 41.056 1.00 30.34 28 TYR D CA 1
ATOM 8299 C C . TYR D 1 28 ? -65.662 24.612 41.667 1.00 31.09 28 TYR D C 1
ATOM 8300 O O . TYR D 1 28 ? -66.690 24.349 42.290 1.00 30.78 28 TYR D O 1
ATOM 8309 N N . SER D 1 29 ? -64.710 23.700 41.459 1.00 31.98 29 SER D N 1
ATOM 8310 C CA . SER D 1 29 ? -64.931 22.361 41.985 1.00 34.18 29 SER D CA 1
ATOM 8311 C C . SER D 1 29 ? -63.674 21.779 42.629 1.00 34.86 29 SER D C 1
ATOM 8312 O O . SER D 1 29 ? -63.583 20.565 42.801 1.00 39.40 29 SER D O 1
ATOM 8315 N N . ALA D 1 30 ? -62.728 22.648 43.012 1.00 37.05 30 ALA D N 1
ATOM 8316 C CA . ALA D 1 30 ? -61.536 22.214 43.736 1.00 46.95 30 ALA D CA 1
ATOM 8317 C C . ALA D 1 30 ? -61.780 22.161 45.253 1.00 48.96 30 ALA D C 1
ATOM 8318 O O . ALA D 1 30 ? -62.598 22.924 45.768 1.00 51.99 30 ALA D O 1
ATOM 8320 N N . VAL D 1 31 ? -61.072 21.243 45.948 1.00 54.71 31 VAL D N 1
ATOM 8321 C CA . VAL D 1 31 ? -61.034 21.132 47.408 1.00 54.73 31 VAL D CA 1
ATOM 8322 C C . VAL D 1 31 ? -60.201 22.286 47.969 1.00 57.84 31 VAL D C 1
ATOM 8323 O O . VAL D 1 31 ? -60.739 23.233 48.537 1.00 63.35 31 VAL D O 1
ATOM 8327 N N . ASP D 1 32 ? -58.881 22.200 47.807 1.00 57.62 32 ASP D N 1
ATOM 8328 C CA . ASP D 1 32 ? -58.012 23.303 48.174 1.00 64.12 32 ASP D CA 1
ATOM 8329 C C . ASP D 1 32 ? -57.002 23.444 47.042 1.00 60.31 32 ASP D C 1
ATOM 8330 O O . ASP D 1 32 ? -55.843 23.050 47.175 1.00 58.01 32 ASP D O 1
ATOM 8335 N N . GLY D 1 33 ? -57.496 23.956 45.911 1.00 55.02 33 GLY D N 1
ATOM 8336 C CA . GLY D 1 33 ? -56.705 24.095 44.701 1.00 48.20 33 GLY D CA 1
ATOM 8337 C C . GLY D 1 33 ? -56.499 22.763 43.987 1.00 44.83 33 GLY D C 1
ATOM 8338 O O . GLY D 1 33 ? -55.957 22.716 42.884 1.00 46.83 33 GLY D O 1
ATOM 8339 N N . PHE D 1 34 ? -56.935 21.688 44.645 1.00 44.52 34 PHE D N 1
ATOM 8340 C CA . PHE D 1 34 ? -56.826 20.352 44.095 1.00 47.88 34 PHE D CA 1
ATOM 8341 C C . PHE D 1 34 ? -58.039 20.065 43.220 1.00 46.80 34 PHE D C 1
ATOM 8342 O O . PHE D 1 34 ? -59.172 20.290 43.629 1.00 45.07 34 PHE D O 1
ATOM 8350 N N . PRO D 1 35 ? -57.844 19.511 42.005 1.00 45.49 35 PRO D N 1
ATOM 8351 C CA . PRO D 1 35 ? -58.973 19.080 41.177 1.00 40.76 35 PRO D CA 1
ATOM 8352 C C . PRO D 1 35 ? -59.589 17.778 41.694 1.00 37.34 35 PRO D C 1
ATOM 8353 O O . PRO D 1 35 ? -59.019 17.128 42.558 1.00 33.94 35 PRO D O 1
ATOM 8357 N N . THR D 1 36 ? -60.754 17.422 41.139 1.00 34.90 36 THR D N 1
ATOM 8358 C CA . THR D 1 36 ? -61.486 16.211 41.453 1.00 38.07 36 THR D CA 1
ATOM 8359 C C . THR D 1 36 ? -61.619 15.370 40.183 1.00 39.14 36 THR D C 1
ATOM 8360 O O . THR D 1 36 ? -61.124 15.750 39.119 1.00 39.42 36 THR D O 1
ATOM 8364 N N . ASP D 1 37 ? -62.307 14.230 40.302 1.00 32.59 37 ASP D N 1
ATOM 8365 C CA . ASP D 1 37 ? -62.625 13.453 39.121 1.00 32.86 37 ASP D CA 1
ATOM 8366 C C . ASP D 1 37 ? -63.444 14.292 38.141 1.00 33.12 37 ASP D C 1
ATOM 8367 O O . ASP D 1 37 ? -63.400 14.035 36.936 1.00 35.60 37 ASP D O 1
ATOM 8372 N N . TRP D 1 38 ? -64.171 15.287 38.661 1.00 28.04 38 TRP D N 1
ATOM 8373 C CA . TRP D 1 38 ? -64.889 16.187 37.789 1.00 27.45 38 TRP D CA 1
ATOM 8374 C C . TRP D 1 38 ? -63.946 16.644 36.682 1.00 27.80 38 TRP D C 1
ATOM 8375 O O . TRP D 1 38 ? -64.277 16.512 35.509 1.00 31.29 38 TRP D O 1
ATOM 8386 N N . HIS D 1 39 ? -62.767 17.157 37.048 1.00 29.21 39 HIS D N 1
ATOM 8387 C CA . HIS D 1 39 ? -61.927 17.840 36.071 1.00 28.45 39 HIS D CA 1
ATOM 8388 C C . HIS D 1 39 ? -61.455 16.865 34.992 1.00 27.31 39 HIS D C 1
ATOM 8389 O O . HIS D 1 39 ? -61.347 17.232 33.836 1.00 29.68 39 HIS D O 1
ATOM 8396 N N . LEU D 1 40 ? -61.232 15.609 35.362 1.00 29.30 40 LEU D N 1
ATOM 8397 C CA . LEU D 1 40 ? -60.710 14.618 34.432 1.00 32.92 40 LEU D CA 1
ATOM 8398 C C . LEU D 1 40 ? -61.735 14.343 33.340 1.00 31.37 40 LEU D C 1
ATOM 8399 O O . LEU D 1 40 ? -61.425 14.428 32.151 1.00 31.66 40 LEU D O 1
ATOM 8404 N N . MET D 1 41 ? -62.956 14.022 33.769 1.00 31.74 41 MET D N 1
ATOM 8405 C CA . MET D 1 41 ? -64.078 13.846 32.862 1.00 31.70 41 MET D CA 1
ATOM 8406 C C . MET D 1 41 ? -64.263 15.093 31.992 1.00 29.55 41 MET D C 1
ATOM 8407 O O . MET D 1 41 ? -64.258 15.004 30.766 1.00 30.82 41 MET D O 1
ATOM 8412 N N . HIS D 1 42 ? -64.371 16.256 32.642 1.00 24.76 42 HIS D N 1
ATOM 8413 C CA . HIS D 1 42 ? -64.754 17.490 31.989 1.00 23.83 42 HIS D CA 1
ATOM 8414 C C . HIS D 1 42 ? -63.708 17.853 30.947 1.00 23.29 42 HIS D C 1
ATOM 8415 O O . HIS D 1 42 ? -64.055 18.198 29.821 1.00 22.56 42 HIS D O 1
ATOM 8422 N N . LEU D 1 43 ? -62.432 17.748 31.330 1.00 21.04 43 LEU D N 1
ATOM 8423 C CA . LEU D 1 43 ? -61.395 18.221 30.441 1.00 20.25 43 LEU D CA 1
ATOM 8424 C C . LEU D 1 43 ? -61.132 17.178 29.366 1.00 20.45 43 LEU D C 1
ATOM 8425 O O . LEU D 1 43 ? -60.981 17.514 28.187 1.00 18.90 43 LEU D O 1
ATOM 8430 N N . GLY D 1 44 ? -61.160 15.910 29.782 1.00 21.58 44 GLY D N 1
ATOM 8431 C CA . GLY D 1 44 ? -60.923 14.815 28.852 1.00 22.19 44 GLY D CA 1
ATOM 8432 C C . GLY D 1 44 ? -61.932 14.796 27.704 1.00 23.36 44 GLY D C 1
ATOM 8433 O O . GLY D 1 44 ? -61.573 14.537 26.544 1.00 21.63 44 GLY D O 1
ATOM 8434 N N . ALA D 1 45 ? -63.197 15.101 28.037 1.00 22.40 45 ALA D N 1
ATOM 8435 C CA . ALA D 1 45 ? -64.266 14.977 27.056 1.00 22.65 45 ALA D CA 1
ATOM 8436 C C . ALA D 1 45 ? -64.088 15.971 25.900 1.00 23.37 45 ALA D C 1
ATOM 8437 O O . ALA D 1 45 ? -64.538 15.706 24.794 1.00 24.08 45 ALA D O 1
ATOM 8439 N N . ARG D 1 46 ? -63.412 17.105 26.126 1.00 23.16 46 ARG D N 1
ATOM 8440 C CA . ARG D 1 46 ? -63.254 18.053 25.029 1.00 23.16 46 ARG D CA 1
ATOM 8441 C C . ARG D 1 46 ? -62.069 17.631 24.163 1.00 23.52 46 ARG D C 1
ATOM 8442 O O . ARG D 1 46 ? -61.973 18.026 22.989 1.00 24.34 46 ARG D O 1
ATOM 8450 N N . ALA D 1 47 ? -61.183 16.820 24.766 1.00 20.74 47 ALA D N 1
ATOM 8451 C CA . ALA D 1 47 ? -59.990 16.351 24.075 1.00 19.72 47 ALA D CA 1
ATOM 8452 C C . ALA D 1 47 ? -60.374 15.199 23.141 1.00 19.72 47 ALA D C 1
ATOM 8453 O O . ALA D 1 47 ? -60.007 15.195 21.965 1.00 21.54 47 ALA D O 1
ATOM 8455 N N . ALA D 1 48 ? -61.153 14.249 23.672 1.00 19.22 48 ALA D N 1
ATOM 8456 C CA . ALA D 1 48 ? -61.832 13.239 22.883 1.00 20.13 48 ALA D CA 1
ATOM 8457 C C . ALA D 1 48 ? -62.621 13.934 21.777 1.00 20.89 48 ALA D C 1
ATOM 8458 O O . ALA D 1 48 ? -62.690 13.456 20.654 1.00 22.24 48 ALA D O 1
ATOM 8460 N N . GLY D 1 49 ? -63.157 15.114 22.082 1.00 21.14 49 GLY D N 1
ATOM 8461 C CA . GLY D 1 49 ? -64.005 15.821 21.141 1.00 22.58 49 GLY D CA 1
ATOM 8462 C C . GLY D 1 49 ? -63.254 16.523 20.005 1.00 25.28 49 GLY D C 1
ATOM 8463 O O . GLY D 1 49 ? -63.898 16.986 19.052 1.00 22.69 49 GLY D O 1
ATOM 8464 N N . GLY D 1 50 ? -61.915 16.656 20.123 1.00 26.13 50 GLY D N 1
ATOM 8465 C CA . GLY D 1 50 ? -61.091 17.040 18.980 1.00 22.92 50 GLY D CA 1
ATOM 8466 C C . GLY D 1 50 ? -60.563 18.480 19.004 1.00 22.76 50 GLY D C 1
ATOM 8467 O O . GLY D 1 50 ? -60.011 18.953 17.996 1.00 22.32 50 GLY D O 1
ATOM 8468 N N . VAL D 1 51 ? -60.720 19.192 20.132 1.00 20.52 51 VAL D N 1
ATOM 8469 C CA . VAL D 1 51 ? -60.088 20.503 20.237 1.00 20.30 51 VAL D CA 1
ATOM 8470 C C . VAL D 1 51 ? -58.570 20.350 20.086 1.00 20.89 51 VAL D C 1
ATOM 8471 O O . VAL D 1 51 ? -57.973 19.362 20.527 1.00 21.92 51 VAL D O 1
ATOM 8475 N N . GLY D 1 52 ? -57.927 21.329 19.435 1.00 21.68 52 GLY D N 1
ATOM 8476 C CA . GLY D 1 52 ? -56.466 21.332 19.355 1.00 21.53 52 GLY D CA 1
ATOM 8477 C C . GLY D 1 52 ? -55.786 21.723 20.677 1.00 21.26 52 GLY D C 1
ATOM 8478 O O . GLY D 1 52 ? -54.702 21.226 21.002 1.00 19.91 52 GLY D O 1
ATOM 8479 N N . LEU D 1 53 ? -56.419 22.646 21.421 1.00 19.27 53 LEU D N 1
ATOM 8480 C CA . LEU D 1 53 ? -55.818 23.199 22.617 1.00 19.79 53 LEU D CA 1
ATOM 8481 C C . LEU D 1 53 ? -56.887 23.232 23.707 1.00 20.49 53 LEU D C 1
ATOM 8482 O O . LEU D 1 53 ? -58.004 23.700 23.490 1.00 21.24 53 LEU D O 1
ATOM 8487 N N . ILE D 1 54 ? -56.549 22.692 24.873 1.00 19.59 54 ILE D N 1
ATOM 8488 C CA . ILE D 1 54 ? -57.420 22.846 26.025 1.00 20.74 54 ILE D CA 1
ATOM 8489 C C . ILE D 1 54 ? -56.731 23.805 26.988 1.00 21.13 54 ILE D C 1
ATOM 8490 O O . ILE D 1 54 ? -55.667 23.478 27.505 1.00 22.13 54 ILE D O 1
ATOM 8495 N N . ILE D 1 55 ? -57.339 24.961 27.246 1.00 20.86 55 ILE D N 1
ATOM 8496 C CA . ILE D 1 55 ? -56.830 25.779 28.337 1.00 24.16 55 ILE D CA 1
ATOM 8497 C C . ILE D 1 55 ? -57.627 25.520 29.623 1.00 25.10 55 ILE D C 1
ATOM 8498 O O . ILE D 1 55 ? -58.833 25.772 29.700 1.00 25.95 55 ILE D O 1
ATOM 8503 N N . LEU D 1 56 ? -56.943 25.037 30.662 1.00 25.11 56 LEU D N 1
ATOM 8504 C CA . LEU D 1 56 ? -57.601 24.887 31.950 1.00 26.68 56 LEU D CA 1
ATOM 8505 C C . LEU D 1 56 ? -58.050 26.254 32.463 1.00 30.36 56 LEU D C 1
ATOM 8506 O O . LEU D 1 56 ? -57.538 27.287 32.024 1.00 29.41 56 LEU D O 1
ATOM 8511 N N . GLU D 1 57 ? -59.009 26.204 33.404 1.00 34.09 57 GLU D N 1
ATOM 8512 C CA . GLU D 1 57 ? -59.649 27.341 34.046 1.00 33.54 57 GLU D CA 1
ATOM 8513 C C . GLU D 1 57 ? -58.612 28.226 34.727 1.00 33.80 57 GLU D C 1
ATOM 8514 O O . GLU D 1 57 ? -57.493 27.784 34.972 1.00 37.66 57 GLU D O 1
ATOM 8520 N N . ALA D 1 58 ? -59.005 29.456 35.069 1.00 31.96 58 ALA D N 1
ATOM 8521 C CA . ALA D 1 58 ? -58.180 30.302 35.922 1.00 30.55 58 ALA D CA 1
ATOM 8522 C C . ALA D 1 58 ? -57.659 29.476 37.091 1.00 28.72 58 ALA D C 1
ATOM 8523 O O . ALA D 1 58 ? -58.436 28.906 37.845 1.00 27.64 58 ALA D O 1
ATOM 8525 N N . THR D 1 59 ? -56.330 29.380 37.170 1.00 29.26 59 THR D N 1
ATOM 8526 C CA . THR D 1 59 ? -55.641 28.712 38.258 1.00 30.27 59 THR D CA 1
ATOM 8527 C C . THR D 1 59 ? -54.939 29.786 39.080 1.00 32.50 59 THR D C 1
ATOM 8528 O O . THR D 1 59 ? -54.217 30.637 38.542 1.00 31.29 59 THR D O 1
ATOM 8532 N N . ALA D 1 60 ? -55.198 29.751 40.387 1.00 31.77 60 ALA D N 1
ATOM 8533 C CA . ALA D 1 60 ? -54.714 30.820 41.244 1.00 33.92 60 ALA D CA 1
ATOM 8534 C C . ALA D 1 60 ? -53.253 30.564 41.605 1.00 32.75 60 ALA D C 1
ATOM 8535 O O . ALA D 1 60 ? -52.856 29.422 41.867 1.00 32.84 60 ALA D O 1
ATOM 8537 N N . VAL D 1 61 ? -52.468 31.642 41.556 1.00 31.29 61 VAL D N 1
ATOM 8538 C CA . VAL D 1 61 ? -51.039 31.575 41.802 1.00 34.97 61 VAL D CA 1
ATOM 8539 C C . VAL D 1 61 ? -50.777 31.600 43.312 1.00 39.55 61 VAL D C 1
ATOM 8540 O O . VAL D 1 61 ? -49.736 31.118 43.755 1.00 41.91 61 VAL D O 1
ATOM 8544 N N . SER D 1 62 ? -51.737 32.142 44.084 1.00 42.69 62 SER D N 1
ATOM 8545 C CA . SER D 1 62 ? -51.752 32.110 45.543 1.00 42.80 62 SER D CA 1
ATOM 8546 C C . SER D 1 62 ? -53.153 31.794 46.079 1.00 45.68 62 SER D C 1
ATOM 8547 O O . SER D 1 62 ? -54.144 31.989 45.376 1.00 46.07 62 SER D O 1
ATOM 8550 N N . PRO D 1 63 ? -53.288 31.284 47.331 1.00 46.46 63 PRO D N 1
ATOM 8551 C CA . PRO D 1 63 ? -54.575 31.285 48.041 1.00 44.83 63 PRO D CA 1
ATOM 8552 C C . PRO D 1 63 ? -55.460 32.534 47.919 1.00 44.26 63 PRO D C 1
ATOM 8553 O O . PRO D 1 63 ? -56.641 32.410 47.597 1.00 46.97 63 PRO D O 1
ATOM 8557 N N . GLU D 1 64 ? -54.902 33.734 48.140 1.00 40.37 64 GLU D N 1
ATOM 8558 C CA . GLU D 1 64 ? -55.710 34.950 48.197 1.00 46.20 64 GLU D CA 1
ATOM 8559 C C . GLU D 1 64 ? -55.964 35.553 46.811 1.00 48.56 64 GLU D C 1
ATOM 8560 O O . GLU D 1 64 ? -56.559 36.627 46.684 1.00 44.64 64 GLU D O 1
ATOM 8566 N N . GLY D 1 65 ? -55.499 34.858 45.768 1.00 55.35 65 GLY D N 1
ATOM 8567 C CA . GLY D 1 65 ? -55.811 35.199 44.388 1.00 53.33 65 GLY D CA 1
ATOM 8568 C C . GLY D 1 65 ? -56.940 34.343 43.801 1.00 53.68 65 GLY D C 1
ATOM 8569 O O . GLY D 1 65 ? -57.466 34.691 42.748 1.00 56.58 65 GLY D O 1
ATOM 8570 N N . ARG D 1 66 ? -57.298 33.224 44.460 1.00 48.53 66 ARG D N 1
ATOM 8571 C CA . ARG D 1 66 ? -58.485 32.462 44.090 1.00 49.25 66 ARG D CA 1
ATOM 8572 C C . ARG D 1 66 ? -59.669 33.406 43.895 1.00 50.75 66 ARG D C 1
ATOM 8573 O O . ARG D 1 66 ? -59.784 34.401 44.607 1.00 50.41 66 ARG D O 1
ATOM 8581 N N . ILE D 1 67 ? -60.526 33.109 42.903 1.00 50.81 67 ILE D N 1
ATOM 8582 C CA . ILE D 1 67 ? -61.796 33.808 42.784 1.00 46.56 67 ILE D CA 1
ATOM 8583 C C . ILE D 1 67 ? -62.692 33.345 43.927 1.00 44.42 67 ILE D C 1
ATOM 8584 O O . ILE D 1 67 ? -63.348 34.162 44.555 1.00 42.98 67 ILE D O 1
ATOM 8589 N N . SER D 1 68 ? -62.670 32.033 44.192 1.00 43.43 68 SER D N 1
ATOM 8590 C CA . SER D 1 68 ? -63.533 31.404 45.165 1.00 42.24 68 SER D CA 1
ATOM 8591 C C . SER D 1 68 ? -62.777 30.301 45.901 1.00 44.54 68 SER D C 1
ATOM 8592 O O . SER D 1 68 ? -61.756 29.823 45.424 1.00 39.25 68 SER D O 1
ATOM 8595 N N . PRO D 1 69 ? -63.288 29.833 47.068 1.00 49.53 69 PRO D N 1
ATOM 8596 C CA . PRO D 1 69 ? -62.606 28.813 47.875 1.00 49.53 69 PRO D CA 1
ATOM 8597 C C . PRO D 1 69 ? -62.419 27.500 47.131 1.00 46.86 69 PRO D C 1
ATOM 8598 O O . PRO D 1 69 ? -61.806 26.568 47.645 1.00 41.59 69 PRO D O 1
ATOM 8602 N N . PHE D 1 70 ? -63.092 27.412 45.986 1.00 53.46 70 PHE D N 1
ATOM 8603 C CA . PHE D 1 70 ? -63.128 26.156 45.204 1.00 52.80 70 PHE D CA 1
ATOM 8604 C C . PHE D 1 70 ? -62.449 26.369 43.855 1.00 48.24 70 PHE D C 1
ATOM 8605 O O . PHE D 1 70 ? -62.576 25.527 42.971 1.00 51.50 70 PHE D O 1
ATOM 8613 N N . ASP D 1 71 ? -61.727 27.467 43.723 1.00 42.78 71 ASP D N 1
ATOM 8614 C CA . ASP D 1 71 ? -60.998 27.744 42.468 1.00 43.48 71 ASP D CA 1
ATOM 8615 C C . ASP D 1 71 ? -59.799 26.807 42.374 1.00 41.07 71 ASP D C 1
ATOM 8616 O O . ASP D 1 71 ? -59.285 26.418 43.424 1.00 41.34 71 ASP D O 1
ATOM 8621 N N . LEU D 1 72 ? -59.355 26.505 41.153 1.00 38.86 72 LEU D N 1
ATOM 8622 C CA . LEU D 1 72 ? -58.159 25.651 40.957 1.00 36.70 72 LEU D CA 1
ATOM 8623 C C . LEU D 1 72 ? -56.916 26.384 41.447 1.00 32.41 72 LEU D C 1
ATOM 8624 O O . LEU D 1 72 ? -56.912 27.605 41.403 1.00 33.58 72 LEU D O 1
ATOM 8629 N N . GLY D 1 73 ? -55.895 25.645 41.863 1.00 32.05 73 GLY D N 1
ATOM 8630 C CA . GLY D 1 73 ? -54.722 26.288 42.482 1.00 32.52 73 GLY D CA 1
ATOM 8631 C C . GLY D 1 73 ? -53.387 25.720 42.041 1.00 33.06 73 GLY D C 1
ATOM 8632 O O . GLY D 1 73 ? -53.326 24.502 41.789 1.00 32.91 73 GLY D O 1
ATOM 8633 N N . ILE D 1 74 ? -52.371 26.577 41.916 1.00 33.04 74 ILE D N 1
ATOM 8634 C CA . ILE D 1 74 ? -50.985 26.160 41.564 1.00 36.31 74 ILE D CA 1
ATOM 8635 C C . ILE D 1 74 ? -50.015 26.932 42.484 1.00 42.75 74 ILE D C 1
ATOM 8636 O O . ILE D 1 74 ? -48.913 27.309 42.054 1.00 44.65 74 ILE D O 1
ATOM 8641 N N . TRP D 1 75 ? -50.407 27.137 43.742 1.00 44.21 75 TRP D N 1
ATOM 8642 C CA . TRP D 1 75 ? -49.525 27.886 44.674 1.00 44.14 75 TRP D CA 1
ATOM 8643 C C . TRP D 1 75 ? -48.534 26.961 45.376 1.00 42.11 75 TRP D C 1
ATOM 8644 O O . TRP D 1 75 ? -47.580 27.484 45.941 1.00 40.88 75 TRP D O 1
ATOM 8655 N N . SER D 1 76 ? -48.784 25.654 45.357 1.00 40.49 76 SER D N 1
ATOM 8656 C CA . SER D 1 76 ? -47.924 24.677 46.058 1.00 38.62 76 SER D CA 1
ATOM 8657 C C . SER D 1 76 ? -47.517 23.520 45.158 1.00 37.40 76 SER D C 1
ATOM 8658 O O . SER D 1 76 ? -48.288 23.149 44.282 1.00 34.08 76 SER D O 1
ATOM 8661 N N . ASP D 1 77 ? -46.378 22.916 45.467 1.00 39.52 77 ASP D N 1
ATOM 8662 C CA . ASP D 1 77 ? -45.827 21.818 44.639 1.00 44.40 77 ASP D CA 1
ATOM 8663 C C . ASP D 1 77 ? -46.634 20.533 44.836 1.00 44.79 77 ASP D C 1
ATOM 8664 O O . ASP D 1 77 ? -46.365 19.557 44.131 1.00 42.64 77 ASP D O 1
ATOM 8669 N N . ASP D 1 78 ? -47.604 20.555 45.745 1.00 46.19 78 ASP D N 1
ATOM 8670 C CA . ASP D 1 78 ? -48.489 19.392 45.985 1.00 46.50 78 ASP D CA 1
ATOM 8671 C C . ASP D 1 78 ? -49.560 19.351 44.900 1.00 41.35 78 ASP D C 1
ATOM 8672 O O . ASP D 1 78 ? -50.138 18.294 44.690 1.00 38.78 78 ASP D O 1
ATOM 8677 N N . HIS D 1 79 ? -49.776 20.470 44.223 1.00 40.52 79 HIS D N 1
ATOM 8678 C CA . HIS D 1 79 ? -50.822 20.567 43.176 1.00 43.53 79 HIS D CA 1
ATOM 8679 C C . HIS D 1 79 ? -50.305 20.011 41.852 1.00 44.19 79 HIS D C 1
ATOM 8680 O O . HIS D 1 79 ? -51.105 19.920 40.945 1.00 43.65 79 HIS D O 1
ATOM 8687 N N . ILE D 1 80 ? -49.071 19.527 41.797 1.00 40.67 80 ILE D N 1
ATOM 8688 C CA . ILE D 1 80 ? -48.419 19.162 40.547 1.00 41.28 80 ILE D CA 1
ATOM 8689 C C . ILE D 1 80 ? -48.832 17.751 40.130 1.00 40.65 80 ILE D C 1
ATOM 8690 O O . ILE D 1 80 ? -49.128 17.522 38.955 1.00 40.35 80 ILE D O 1
ATOM 8695 N N . ALA D 1 81 ? -48.883 16.835 41.106 1.00 38.98 81 ALA D N 1
ATOM 8696 C CA . ALA D 1 81 ? -49.171 15.429 40.854 1.00 42.05 81 ALA D CA 1
ATOM 8697 C C . ALA D 1 81 ? -50.567 15.240 40.254 1.00 42.79 81 ALA D C 1
ATOM 8698 O O . ALA D 1 81 ? -50.809 14.248 39.570 1.00 48.62 81 ALA D O 1
ATOM 8700 N N . ALA D 1 82 ? -51.466 16.199 40.513 1.00 38.12 82 ALA D N 1
ATOM 8701 C CA . ALA D 1 82 ? -52.879 16.104 40.175 1.00 37.07 82 ALA D CA 1
ATOM 8702 C C . ALA D 1 82 ? -53.109 16.665 38.776 1.00 36.85 82 ALA D C 1
ATOM 8703 O O . ALA D 1 82 ? -53.831 16.080 37.960 1.00 35.52 82 ALA D O 1
ATOM 8705 N N . LEU D 1 83 ? -52.475 17.814 38.528 1.00 33.99 83 LEU D N 1
ATOM 8706 C CA . LEU D 1 83 ? -52.574 18.482 37.250 1.00 31.38 83 LEU D CA 1
ATOM 8707 C C . LEU D 1 83 ? -51.879 17.664 36.164 1.00 33.62 83 LEU D C 1
ATOM 8708 O O . LEU D 1 83 ? -52.322 17.639 35.010 1.00 35.90 83 LEU D O 1
ATOM 8713 N N . SER D 1 84 ? -50.803 16.966 36.524 1.00 31.54 84 SER D N 1
ATOM 8714 C CA . SER D 1 84 ? -50.092 16.229 35.493 1.00 33.38 84 SER D CA 1
ATOM 8715 C C . SER D 1 84 ? -50.899 15.013 35.036 1.00 30.53 84 SER D C 1
ATOM 8716 O O . SER D 1 84 ? -50.767 14.547 33.910 1.00 29.40 84 SER D O 1
ATOM 8719 N N . ARG D 1 85 ? -51.779 14.513 35.896 1.00 32.31 85 ARG D N 1
ATOM 8720 C CA . ARG D 1 85 ? -52.630 13.406 35.494 1.00 33.45 85 ARG D CA 1
ATOM 8721 C C . ARG D 1 85 ? -53.657 13.911 34.475 1.00 32.67 85 ARG D C 1
ATOM 8722 O O . ARG D 1 85 ? -53.997 13.219 33.511 1.00 34.01 85 ARG D O 1
ATOM 8730 N N . ILE D 1 86 ? -54.127 15.140 34.688 1.00 28.57 86 ILE D N 1
ATOM 8731 C CA . ILE D 1 86 ? -55.029 15.808 33.772 1.00 28.46 86 ILE D CA 1
ATOM 8732 C C . ILE D 1 86 ? -54.309 16.082 32.448 1.00 29.29 86 ILE D C 1
ATOM 8733 O O . ILE D 1 86 ? -54.871 15.879 31.376 1.00 31.50 86 ILE D O 1
ATOM 8738 N N . VAL D 1 87 ? -53.054 16.532 32.524 1.00 29.08 87 VAL D N 1
ATOM 8739 C CA . VAL D 1 87 ? -52.254 16.768 31.331 1.00 27.60 87 VAL D CA 1
ATOM 8740 C C . VAL D 1 87 ? -52.125 15.479 30.524 1.00 27.14 87 VAL D C 1
ATOM 8741 O O . VAL D 1 87 ? -52.247 15.548 29.301 1.00 27.09 87 VAL D O 1
ATOM 8745 N N . LYS D 1 88 ? -51.902 14.329 31.187 1.00 25.26 88 LYS D N 1
ATOM 8746 C CA . LYS D 1 88 ? -51.582 13.126 30.429 1.00 26.90 88 LYS D CA 1
ATOM 8747 C C . LYS D 1 88 ? -52.821 12.687 29.664 1.00 27.11 88 LYS D C 1
ATOM 8748 O O . LYS D 1 88 ? -52.693 12.171 28.549 1.00 27.21 88 LYS D O 1
ATOM 8754 N N . LEU D 1 89 ? -54.002 12.882 30.292 1.00 25.85 89 LEU D N 1
ATOM 8755 C CA . LEU D 1 89 ? -55.271 12.486 29.694 1.00 23.68 89 LEU D CA 1
ATOM 8756 C C . LEU D 1 89 ? -55.539 13.308 28.433 1.00 24.78 89 LEU D C 1
ATOM 8757 O O . LEU D 1 89 ? -55.769 12.747 27.356 1.00 23.36 89 LEU D O 1
ATOM 8762 N N . ILE D 1 90 ? -55.500 14.642 28.600 1.00 25.79 90 ILE D N 1
ATOM 8763 C CA . ILE D 1 90 ? -55.594 15.597 27.509 1.00 24.90 90 ILE D CA 1
ATOM 8764 C C . ILE D 1 90 ? -54.654 15.169 26.382 1.00 25.48 90 ILE D C 1
ATOM 8765 O O . ILE D 1 90 ? -55.104 14.978 25.260 1.00 24.82 90 ILE D O 1
ATOM 8770 N N . GLU D 1 91 ? -53.369 14.987 26.703 1.00 27.02 91 GLU D N 1
ATOM 8771 C CA . GLU D 1 91 ? -52.366 14.749 25.683 1.00 30.80 91 GLU D CA 1
ATOM 8772 C C . GLU D 1 91 ? -52.586 13.385 25.045 1.00 30.44 91 GLU D C 1
ATOM 8773 O O . GLU D 1 91 ? -52.444 13.261 23.834 1.00 32.59 91 GLU D O 1
ATOM 8779 N N . SER D 1 92 ? -53.007 12.402 25.843 1.00 27.05 92 SER D N 1
ATOM 8780 C CA . SER D 1 92 ? -53.285 11.090 25.288 1.00 27.29 92 SER D CA 1
ATOM 8781 C C . SER D 1 92 ? -54.385 11.180 24.233 1.00 27.16 92 SER D C 1
ATOM 8782 O O . SER D 1 92 ? -54.509 10.279 23.415 1.00 27.68 92 SER D O 1
ATOM 8785 N N . LEU D 1 93 ? -55.191 12.251 24.251 1.00 23.87 93 LEU D N 1
ATOM 8786 C CA . LEU D 1 93 ? -56.284 12.305 23.300 1.00 22.58 93 LEU D CA 1
ATOM 8787 C C . LEU D 1 93 ? -55.983 13.223 22.113 1.00 22.51 93 LEU D C 1
ATOM 8788 O O . LEU D 1 93 ? -56.864 13.436 21.285 1.00 22.62 93 LEU D O 1
ATOM 8793 N N . GLY D 1 94 ? -54.745 13.725 21.997 1.00 22.64 94 GLY D N 1
ATOM 8794 C CA . GLY D 1 94 ? -54.335 14.518 20.840 1.00 21.73 94 GLY D CA 1
ATOM 8795 C C . GLY D 1 94 ? -54.483 16.033 21.044 1.00 22.22 94 GLY D C 1
ATOM 8796 O O . GLY D 1 94 ? -54.227 16.830 20.140 1.00 20.05 94 GLY D O 1
ATOM 8797 N N . ALA D 1 95 ? -54.898 16.453 22.236 1.00 22.19 95 ALA D N 1
ATOM 8798 C CA . ALA D 1 95 ? -54.992 17.888 22.459 1.00 24.58 95 ALA D CA 1
ATOM 8799 C C . ALA D 1 95 ? -53.711 18.399 23.121 1.00 23.95 95 ALA D C 1
ATOM 8800 O O . ALA D 1 95 ? -52.949 17.613 23.661 1.00 24.59 95 ALA D O 1
ATOM 8802 N N . VAL D 1 96 ? -53.452 19.706 23.036 1.00 22.05 96 VAL D N 1
ATOM 8803 C CA . VAL D 1 96 ? -52.351 20.288 23.786 1.00 23.07 96 VAL D CA 1
ATOM 8804 C C . VAL D 1 96 ? -52.917 20.803 25.114 1.00 23.66 96 VAL D C 1
ATOM 8805 O O . VAL D 1 96 ? -54.044 21.290 25.165 1.00 24.35 96 VAL D O 1
ATOM 8809 N N . ALA D 1 97 ? -52.138 20.682 26.196 1.00 24.94 97 ALA D N 1
ATOM 8810 C CA . ALA D 1 97 ? -52.585 21.119 27.520 1.00 24.06 97 ALA D CA 1
ATOM 8811 C C . ALA D 1 97 ? -52.032 22.504 27.869 1.00 23.01 97 ALA D C 1
ATOM 8812 O O . ALA D 1 97 ? -50.832 22.730 27.877 1.00 21.71 97 ALA D O 1
ATOM 8814 N N . GLY D 1 98 ? -52.946 23.442 28.114 1.00 24.35 98 GLY D N 1
ATOM 8815 C CA . GLY D 1 98 ? -52.621 24.794 28.539 1.00 26.47 98 GLY D CA 1
ATOM 8816 C C . GLY D 1 98 ? -53.203 25.064 29.922 1.00 27.69 98 GLY D C 1
ATOM 8817 O O . GLY D 1 98 ? -54.058 24.310 30.387 1.00 29.24 98 GLY D O 1
ATOM 8818 N N . ILE D 1 99 ? -52.713 26.119 30.581 1.00 26.25 99 ILE D N 1
ATOM 8819 C CA . ILE D 1 99 ? -53.235 26.483 31.883 1.00 25.63 99 ILE D CA 1
ATOM 8820 C C . ILE D 1 99 ? -53.323 27.997 31.949 1.00 24.53 99 ILE D C 1
ATOM 8821 O O . ILE D 1 99 ? -52.445 28.702 31.470 1.00 24.35 99 ILE D O 1
ATOM 8826 N N . GLN D 1 100 ? -54.389 28.491 32.562 1.00 26.53 100 GLN D N 1
ATOM 8827 C CA . GLN D 1 100 ? -54.446 29.917 32.811 1.00 29.04 100 GLN D CA 1
ATOM 8828 C C . GLN D 1 100 ? -53.997 30.198 34.247 1.00 30.71 100 GLN D C 1
ATOM 8829 O O . GLN D 1 100 ? -54.611 29.716 35.194 1.00 33.36 100 GLN D O 1
ATOM 8835 N N . LEU D 1 101 ? -52.916 30.976 34.389 1.00 30.47 101 LEU D N 1
ATOM 8836 C CA . LEU D 1 101 ? -52.412 31.450 35.674 1.00 30.88 101 LEU D CA 1
ATOM 8837 C C . LEU D 1 101 ? -53.076 32.783 35.992 1.00 30.54 101 LEU D C 1
ATOM 8838 O O . LEU D 1 101 ? -52.975 33.718 35.198 1.00 31.38 101 LEU D O 1
ATOM 8843 N N . ALA D 1 102 ? -53.694 32.868 37.177 1.00 30.93 102 ALA D N 1
ATOM 8844 C CA . ALA D 1 102 ? -54.532 34.007 37.504 1.00 32.93 102 ALA D CA 1
ATOM 8845 C C . ALA D 1 102 ? -54.386 34.420 38.964 1.00 34.11 102 ALA D C 1
ATOM 8846 O O . ALA D 1 102 ? -54.071 33.605 39.835 1.00 30.58 102 ALA D O 1
ATOM 8848 N N . HIS D 1 103 ? -54.648 35.715 39.183 1.00 37.55 103 HIS D N 1
ATOM 8849 C CA . HIS D 1 103 ? -54.824 36.320 40.491 1.00 37.88 103 HIS D CA 1
ATOM 8850 C C . HIS D 1 103 ? -56.066 37.199 40.438 1.00 37.28 103 HIS D C 1
ATOM 8851 O O . HIS D 1 103 ? -56.074 38.206 39.732 1.00 33.97 103 HIS D O 1
ATOM 8858 N N . ALA D 1 104 ? -57.074 36.848 41.242 1.00 38.66 104 ALA D N 1
ATOM 8859 C CA . ALA D 1 104 ? -58.385 37.481 41.160 1.00 42.14 104 ALA D CA 1
ATOM 8860 C C . ALA D 1 104 ? -58.424 38.940 41.649 1.00 41.19 104 ALA D C 1
ATOM 8861 O O . ALA D 1 104 ? -59.383 39.645 41.341 1.00 38.61 104 ALA D O 1
ATOM 8863 N N . GLY D 1 105 ? -57.406 39.412 42.392 1.00 41.48 105 GLY D N 1
ATOM 8864 C CA . GLY D 1 105 ? -57.397 40.797 42.869 1.00 41.32 105 GLY D CA 1
ATOM 8865 C C . GLY D 1 105 ? -58.577 41.144 43.789 1.00 43.08 105 GLY D C 1
ATOM 8866 O O . GLY D 1 105 ? -58.969 40.339 44.637 1.00 41.89 105 GLY D O 1
ATOM 8867 N N . ARG D 1 106 ? -59.167 42.335 43.595 1.00 44.20 106 ARG D N 1
ATOM 8868 C CA . ARG D 1 106 ? -60.239 42.835 44.451 1.00 45.73 106 ARG D CA 1
ATOM 8869 C C . ARG D 1 106 ? -61.537 42.024 44.325 1.00 46.26 106 ARG D C 1
ATOM 8870 O O . ARG D 1 106 ? -62.458 42.173 45.127 1.00 51.84 106 ARG D O 1
ATOM 8878 N N . LYS D 1 107 ? -61.619 41.132 43.347 1.00 40.92 107 LYS D N 1
ATOM 8879 C CA . LYS D 1 107 ? -62.821 40.335 43.205 1.00 39.15 107 LYS D CA 1
ATOM 8880 C C . LYS D 1 107 ? -62.587 38.924 43.725 1.00 40.76 107 LYS D C 1
ATOM 8881 O O . LYS D 1 107 ? -63.279 38.005 43.289 1.00 41.78 107 LYS D O 1
ATOM 8887 N N . ALA D 1 108 ? -61.626 38.737 44.648 1.00 45.40 108 ALA D N 1
ATOM 8888 C CA . ALA D 1 108 ? -61.425 37.408 45.227 1.00 43.82 108 ALA D CA 1
ATOM 8889 C C . ALA D 1 108 ? -62.449 37.179 46.331 1.00 45.44 108 ALA D C 1
ATOM 8890 O O . ALA D 1 108 ? -63.128 38.118 46.746 1.00 49.86 108 ALA D O 1
ATOM 8892 N N . SER D 1 109 ? -62.527 35.931 46.804 1.00 45.00 109 SER D N 1
ATOM 8893 C CA . SER D 1 109 ? -63.411 35.539 47.894 1.00 51.13 109 SER D CA 1
ATOM 8894 C C . SER D 1 109 ? -64.848 36.000 47.635 1.00 50.77 109 SER D C 1
ATOM 8895 O O . SER D 1 109 ? -65.394 36.818 48.393 1.00 48.32 109 SER D O 1
ATOM 8898 N N . VAL D 1 110 ? -65.395 35.491 46.512 1.00 44.72 110 VAL D N 1
ATOM 8899 C CA . VAL D 1 110 ? -66.819 35.373 46.228 1.00 42.06 110 VAL D CA 1
ATOM 8900 C C . VAL D 1 110 ? -67.153 33.882 46.138 1.00 43.52 110 VAL D C 1
ATOM 8901 O O . VAL D 1 110 ? -66.240 33.051 46.093 1.00 43.23 110 VAL D O 1
ATOM 8905 N N . GLY D 1 111 ? -68.454 33.542 46.163 1.00 42.72 111 GLY D N 1
ATOM 8906 C CA . GLY D 1 111 ? -68.919 32.156 46.178 1.00 40.46 111 GLY D CA 1
ATOM 8907 C C . GLY D 1 111 ? -69.121 31.621 44.757 1.00 44.04 111 GLY D C 1
ATOM 8908 O O . GLY D 1 111 ? -68.950 32.357 43.782 1.00 43.59 111 GLY D O 1
ATOM 8909 N N . ARG D 1 112 ? -69.459 30.330 44.641 1.00 42.10 112 ARG D N 1
ATOM 8910 C CA . ARG D 1 112 ? -69.647 29.707 43.343 1.00 40.94 112 ARG D CA 1
ATOM 8911 C C . ARG D 1 112 ? -70.729 30.482 42.601 1.00 47.94 112 ARG D C 1
ATOM 8912 O O . ARG D 1 112 ? -71.722 30.868 43.216 1.00 51.78 112 ARG D O 1
ATOM 8920 N N . PRO D 1 113 ? -70.547 30.809 41.297 1.00 49.59 113 PRO D N 1
ATOM 8921 C CA . PRO D 1 113 ? -71.558 31.533 40.525 1.00 47.02 113 PRO D CA 1
ATOM 8922 C C . PRO D 1 113 ? -72.969 30.983 40.697 1.00 48.14 113 PRO D C 1
ATOM 8923 O O . PRO D 1 113 ? -73.930 31.731 40.525 1.00 54.95 113 PRO D O 1
ATOM 8927 N N . TRP D 1 114 ? -73.092 29.696 41.055 1.00 44.66 114 TRP D N 1
ATOM 8928 C CA . TRP D 1 114 ? -74.417 29.112 41.161 1.00 45.88 114 TRP D CA 1
ATOM 8929 C C . TRP D 1 114 ? -74.901 29.099 42.606 1.00 49.63 114 TRP D C 1
ATOM 8930 O O . TRP D 1 114 ? -75.758 28.297 42.964 1.00 51.26 114 TRP D O 1
ATOM 8941 N N . GLU D 1 115 ? -74.324 30.004 43.411 1.00 55.73 115 GLU D N 1
ATOM 8942 C CA . GLU D 1 115 ? -74.762 30.344 44.761 1.00 53.11 115 GLU D CA 1
ATOM 8943 C C . GLU D 1 115 ? -74.688 31.869 44.916 1.00 53.03 115 GLU D C 1
ATOM 8944 O O . GLU D 1 115 ? -74.236 32.386 45.937 1.00 57.99 115 GLU D O 1
ATOM 8950 N N . GLY D 1 116 ? -75.103 32.584 43.859 1.00 53.58 116 GLY D N 1
ATOM 8951 C CA . GLY D 1 116 ? -75.290 34.027 43.879 1.00 53.78 116 GLY D CA 1
ATOM 8952 C C . GLY D 1 116 ? -74.007 34.807 43.597 1.00 55.25 116 GLY D C 1
ATOM 8953 O O . GLY D 1 116 ? -74.055 36.020 43.402 1.00 51.34 116 GLY D O 1
ATOM 8954 N N . GLY D 1 117 ? -72.862 34.110 43.578 1.00 56.70 117 GLY D N 1
ATOM 8955 C CA . GLY D 1 117 ? -71.570 34.766 43.420 1.00 59.32 117 GLY D CA 1
ATOM 8956 C C . GLY D 1 117 ? -71.327 35.792 44.527 1.00 58.16 117 GLY D C 1
ATOM 8957 O O . GLY D 1 117 ? -70.788 36.872 44.282 1.00 47.40 117 GLY D O 1
ATOM 8958 N N . LYS D 1 118 ? -71.721 35.414 45.751 1.00 60.98 118 LYS D N 1
ATOM 8959 C CA . LYS D 1 118 ? -71.907 36.343 46.856 1.00 64.24 118 LYS D CA 1
ATOM 8960 C C . LYS D 1 118 ? -70.581 36.617 47.565 1.00 59.77 118 LYS D C 1
ATOM 8961 O O . LYS D 1 118 ? -70.026 35.730 48.211 1.00 62.44 118 LYS D O 1
ATOM 8967 N N . PRO D 1 119 ? -70.035 37.854 47.480 1.00 56.61 119 PRO D N 1
ATOM 8968 C CA . PRO D 1 119 ? -68.803 38.205 48.189 1.00 61.65 119 PRO D CA 1
ATOM 8969 C C . PRO D 1 119 ? -68.790 37.600 49.589 1.00 59.38 119 PRO D C 1
ATOM 8970 O O . PRO D 1 119 ? -69.668 37.881 50.395 1.00 60.57 119 PRO D O 1
ATOM 8974 N N . ILE D 1 120 ? -67.830 36.709 49.836 1.00 61.93 120 ILE D N 1
ATOM 8975 C CA . ILE D 1 120 ? -67.693 36.110 51.150 1.00 64.18 120 ILE D CA 1
ATOM 8976 C C . ILE D 1 120 ? -66.919 37.105 52.021 1.00 82.16 120 ILE D C 1
ATOM 8977 O O . ILE D 1 120 ? -66.012 37.788 51.534 1.00 80.44 120 ILE D O 1
ATOM 8982 N N . ALA D 1 121 ? -67.351 37.238 53.288 1.00 102.09 121 ALA D N 1
ATOM 8983 C CA . ALA D 1 121 ? -66.635 37.981 54.319 1.00 100.76 121 ALA D CA 1
ATOM 8984 C C . ALA D 1 121 ? -65.786 37.010 55.152 1.00 104.99 121 ALA D C 1
ATOM 8985 O O . ALA D 1 121 ? -66.133 35.829 55.284 1.00 94.10 121 ALA D O 1
ATOM 8987 N N . PRO D 1 122 ? -64.651 37.474 55.741 1.00 112.82 122 PRO D N 1
ATOM 8988 C CA . PRO D 1 122 ? -63.541 36.576 56.092 1.00 104.23 122 PRO D CA 1
ATOM 8989 C C . PRO D 1 122 ? -63.836 35.509 57.153 1.00 97.00 122 PRO D C 1
ATOM 8990 O O . PRO D 1 122 ? -63.159 34.478 57.221 1.00 83.84 122 PRO D O 1
ATOM 8994 N N . ALA D 1 123 ? -64.890 35.764 57.939 1.00 90.99 123 ALA D N 1
ATOM 8995 C CA . ALA D 1 123 ? -65.134 35.090 59.201 1.00 89.83 123 ALA D CA 1
ATOM 8996 C C . ALA D 1 123 ? -66.112 33.923 59.035 1.00 91.06 123 ALA D C 1
ATOM 8997 O O . ALA D 1 123 ? -66.846 33.615 59.977 1.00 85.16 123 ALA D O 1
ATOM 8999 N N . ASN D 1 124 ? -66.110 33.266 57.856 1.00 99.43 124 ASN D N 1
ATOM 9000 C CA . ASN D 1 124 ? -66.920 32.070 57.612 1.00 99.63 124 ASN D CA 1
ATOM 9001 C C . ASN D 1 124 ? -66.324 31.214 56.489 1.00 100.57 124 ASN D C 1
ATOM 9002 O O . ASN D 1 124 ? -67.031 30.429 55.854 1.00 95.75 124 ASN D O 1
ATOM 9007 N N . GLY D 1 125 ? -65.006 31.336 56.288 1.00 103.77 125 GLY D N 1
ATOM 9008 C CA . GLY D 1 125 ? -64.362 30.930 55.048 1.00 90.04 125 GLY D CA 1
ATOM 9009 C C . GLY D 1 125 ? -64.285 32.132 54.110 1.00 82.01 125 GLY D C 1
ATOM 9010 O O . GLY D 1 125 ? -65.311 32.610 53.632 1.00 92.25 125 GLY D O 1
ATOM 9011 N N . GLY D 1 126 ? -63.068 32.627 53.882 1.00 66.45 126 GLY D N 1
ATOM 9012 C CA . GLY D 1 126 ? -62.851 33.907 53.231 1.00 60.34 126 GLY D CA 1
ATOM 9013 C C . GLY D 1 126 ? -61.422 34.393 53.464 1.00 64.71 126 GLY D C 1
ATOM 9014 O O . GLY D 1 126 ? -60.589 33.633 53.964 1.00 59.87 126 GLY D O 1
ATOM 9015 N N . TRP D 1 127 ? -61.152 35.653 53.073 1.00 63.67 127 TRP D N 1
ATOM 9016 C CA . TRP D 1 127 ? -59.832 36.272 53.154 1.00 64.52 127 TRP D CA 1
ATOM 9017 C C . TRP D 1 127 ? -59.866 37.732 52.689 1.00 65.03 127 TRP D C 1
ATOM 9018 O O . TRP D 1 127 ? -60.663 38.115 51.832 1.00 59.25 127 TRP D O 1
ATOM 9029 N N . PRO D 1 128 ? -58.996 38.623 53.221 1.00 69.65 128 PRO D N 1
ATOM 9030 C CA . PRO D 1 128 ? -58.892 39.968 52.661 1.00 68.74 128 PRO D CA 1
ATOM 9031 C C . PRO D 1 128 ? -58.389 39.836 51.226 1.00 69.38 128 PRO D C 1
ATOM 9032 O O . PRO D 1 128 ? -57.789 38.830 50.835 1.00 60.90 128 PRO D O 1
ATOM 9036 N N . VAL D 1 129 ? -58.682 40.875 50.450 1.00 72.04 129 VAL D N 1
ATOM 9037 C CA . VAL D 1 129 ? -58.366 40.920 49.038 1.00 66.76 129 VAL D CA 1
ATOM 9038 C C . VAL D 1 129 ? -57.446 42.105 48.820 1.00 67.45 129 VAL D C 1
ATOM 9039 O O . VAL D 1 129 ? -57.418 43.039 49.627 1.00 67.12 129 VAL D O 1
ATOM 9043 N N . VAL D 1 130 ? -56.774 42.066 47.669 1.00 60.76 130 VAL D N 1
ATOM 9044 C CA . VAL D 1 130 ? -55.753 43.038 47.358 1.00 56.98 130 VAL D CA 1
ATOM 9045 C C . VAL D 1 130 ? -56.072 43.680 46.011 1.00 58.87 130 VAL D C 1
ATOM 9046 O O . VAL D 1 130 ? -56.778 43.104 45.187 1.00 64.87 130 VAL D O 1
ATOM 9050 N N . GLY D 1 131 ? -55.567 44.899 45.822 1.00 53.49 131 GLY D N 1
ATOM 9051 C CA . GLY D 1 131 ? -55.780 45.646 44.599 1.00 52.78 131 GLY D CA 1
ATOM 9052 C C . GLY D 1 131 ? -54.785 46.793 44.513 1.00 53.12 131 GLY D C 1
ATOM 9053 O O . GLY D 1 131 ? -53.920 46.899 45.378 1.00 58.22 131 GLY D O 1
ATOM 9054 N N . PRO D 1 132 ? -54.849 47.660 43.476 1.00 53.28 132 PRO D N 1
ATOM 9055 C CA . PRO D 1 132 ? -53.969 48.825 43.401 1.00 59.43 132 PRO D CA 1
ATOM 9056 C C . PRO D 1 132 ? -54.368 49.866 44.443 1.00 59.67 132 PRO D C 1
ATOM 9057 O O . PRO D 1 132 ? -53.499 50.389 45.130 1.00 69.90 132 PRO D O 1
ATOM 9061 N N . THR D 1 133 ? -55.677 50.135 44.565 1.00 61.43 133 THR D N 1
ATOM 9062 C CA . THR D 1 133 ? -56.204 51.111 45.508 1.00 63.58 133 THR D CA 1
ATOM 9063 C C . THR D 1 133 ? -57.124 50.418 46.505 1.00 61.66 133 THR D C 1
ATOM 9064 O O . THR D 1 133 ? -57.136 49.196 46.603 1.00 65.17 133 THR D O 1
ATOM 9068 N N . ALA D 1 134 ? -57.916 51.216 47.223 1.00 69.39 134 ALA D N 1
ATOM 9069 C CA . ALA D 1 134 ? -58.708 50.700 48.328 1.00 78.94 134 ALA D CA 1
ATOM 9070 C C . ALA D 1 134 ? -60.195 50.707 47.978 1.00 79.08 134 ALA D C 1
ATOM 9071 O O . ALA D 1 134 ? -60.994 50.100 48.696 1.00 78.75 134 ALA D O 1
ATOM 9073 N N . GLU D 1 135 ? -60.538 51.397 46.878 1.00 84.47 135 GLU D N 1
ATOM 9074 C CA . GLU D 1 135 ? -61.896 51.498 46.360 1.00 84.64 135 GLU D CA 1
ATOM 9075 C C . GLU D 1 135 ? -62.323 50.123 45.847 1.00 81.44 135 GLU D C 1
ATOM 9076 O O . GLU D 1 135 ? -61.763 49.645 44.862 1.00 79.06 135 GLU D O 1
ATOM 9082 N N . PRO D 1 136 ? -63.303 49.443 46.499 1.00 86.32 136 PRO D N 1
ATOM 9083 C CA . PRO D 1 136 ? -63.621 48.042 46.200 1.00 87.64 136 PRO D CA 1
ATOM 9084 C C . PRO D 1 136 ? -64.478 47.915 44.942 1.00 81.54 136 PRO D C 1
ATOM 9085 O O . PRO D 1 136 ? -64.750 48.911 44.275 1.00 68.87 136 PRO D O 1
ATOM 9089 N N . PHE D 1 137 ? -64.889 46.681 44.626 1.00 83.51 137 PHE D N 1
ATOM 9090 C CA . PHE D 1 137 ? -65.507 46.390 43.339 1.00 81.74 137 PHE D CA 1
ATOM 9091 C C . PHE D 1 137 ? -66.809 47.174 43.197 1.00 73.39 137 PHE D C 1
ATOM 9092 O O . PHE D 1 137 ? -66.983 47.941 42.254 1.00 65.60 137 PHE D O 1
ATOM 9100 N N . ALA D 1 138 ? -67.706 46.968 44.160 1.00 76.86 138 ALA D N 1
ATOM 9101 C CA . ALA D 1 138 ? -68.935 47.730 44.284 1.00 86.56 138 ALA D CA 1
ATOM 9102 C C . ALA D 1 138 ? -69.476 47.501 45.692 1.00 90.58 138 ALA D C 1
ATOM 9103 O O . ALA D 1 138 ? -69.040 46.569 46.372 1.00 92.68 138 ALA D O 1
ATOM 9105 N N . PRO D 1 139 ? -70.407 48.348 46.188 1.00 87.55 139 PRO D N 1
ATOM 9106 C CA . PRO D 1 139 ? -71.060 48.093 47.472 1.00 80.35 139 PRO D CA 1
ATOM 9107 C C . PRO D 1 139 ? -71.314 46.600 47.689 1.00 74.12 139 PRO D C 1
ATOM 9108 O O . PRO D 1 139 ? -71.842 45.917 46.811 1.00 72.74 139 PRO D O 1
ATOM 9112 N N . GLY D 1 140 ? -70.883 46.107 48.858 1.00 67.68 140 GLY D N 1
ATOM 9113 C CA . GLY D 1 140 ? -70.986 44.702 49.223 1.00 64.62 140 GLY D CA 1
ATOM 9114 C C . GLY D 1 140 ? -69.622 44.008 49.279 1.00 64.16 140 GLY D C 1
ATOM 9115 O O . GLY D 1 140 ? -69.459 43.014 49.989 1.00 54.49 140 GLY D O 1
ATOM 9116 N N . TYR D 1 141 ? -68.641 44.550 48.540 1.00 66.21 141 TYR D N 1
ATOM 9117 C CA . TYR D 1 141 ? -67.398 43.844 48.243 1.00 74.47 141 TYR D CA 1
ATOM 9118 C C . TYR D 1 141 ? -66.270 44.250 49.195 1.00 73.95 141 TYR D C 1
ATOM 9119 O O . TYR D 1 141 ? -65.943 45.435 49.284 1.00 75.73 141 TYR D O 1
ATOM 9128 N N . PRO D 1 142 ? -65.606 43.280 49.883 1.00 74.18 142 PRO D N 1
ATOM 9129 C CA . PRO D 1 142 ? -64.560 43.584 50.872 1.00 70.71 142 PRO D CA 1
ATOM 9130 C C . PRO D 1 142 ? -63.607 44.721 50.491 1.00 63.11 142 PRO D C 1
ATOM 9131 O O . PRO D 1 142 ? -63.364 44.979 49.314 1.00 63.34 142 PRO D O 1
ATOM 9135 N N . THR D 1 143 ? -63.090 45.429 51.500 1.00 64.52 143 THR D N 1
ATOM 9136 C CA . THR D 1 143 ? -62.149 46.515 51.250 1.00 67.86 143 THR D CA 1
ATOM 9137 C C . THR D 1 143 ? -60.810 45.918 50.801 1.00 76.24 143 THR D C 1
ATOM 9138 O O . THR D 1 143 ? -60.294 44.981 51.421 1.00 67.14 143 THR D O 1
ATOM 9142 N N . PRO D 1 144 ? -60.258 46.391 49.655 1.00 77.43 144 PRO D N 1
ATOM 9143 C CA . PRO D 1 144 ? -58.984 45.900 49.129 1.00 72.76 144 PRO D CA 1
ATOM 9144 C C . PRO D 1 144 ? -57.769 46.539 49.796 1.00 69.63 144 PRO D C 1
ATOM 9145 O O . PRO D 1 144 ? -57.630 47.770 49.818 1.00 65.01 144 PRO D O 1
ATOM 9149 N N . ILE D 1 145 ? -56.917 45.659 50.343 1.00 60.79 145 ILE D N 1
ATOM 9150 C CA . ILE D 1 145 ? -55.570 45.959 50.807 1.00 62.27 145 ILE D CA 1
ATOM 9151 C C . ILE D 1 145 ? -54.759 46.538 49.643 1.00 61.76 145 ILE D C 1
ATOM 9152 O O . ILE D 1 145 ? -54.543 45.870 48.633 1.00 66.92 145 ILE D O 1
ATOM 9157 N N . PRO D 1 146 ? -54.274 47.798 49.722 1.00 59.15 146 PRO D N 1
ATOM 9158 C CA . PRO D 1 146 ? -53.550 48.403 48.605 1.00 55.37 146 PRO D CA 1
ATOM 9159 C C . PRO D 1 146 ? -52.084 47.969 48.588 1.00 55.43 146 PRO D C 1
ATOM 9160 O O . PRO D 1 146 ? -51.328 48.358 49.472 1.00 55.68 146 PRO D O 1
ATOM 9164 N N . LEU D 1 147 ? -51.702 47.191 47.563 1.00 54.90 147 LEU D N 1
ATOM 9165 C CA . LEU D 1 147 ? -50.390 46.572 47.394 1.00 58.51 147 LEU D CA 1
ATOM 9166 C C . LEU D 1 147 ? -49.262 47.602 47.449 1.00 58.98 147 LEU D C 1
ATOM 9167 O O . LEU D 1 147 ? -49.358 48.653 46.822 1.00 59.51 147 LEU D O 1
ATOM 9172 N N . ASP D 1 148 ? -48.183 47.266 48.170 1.00 56.78 148 ASP D N 1
ATOM 9173 C CA . ASP D 1 148 ? -46.943 48.029 48.129 1.00 58.15 148 ASP D CA 1
ATOM 9174 C C . ASP D 1 148 ? -45.967 47.217 47.290 1.00 55.02 148 ASP D C 1
ATOM 9175 O O . ASP D 1 148 ? -46.403 46.481 46.415 1.00 55.36 148 ASP D O 1
ATOM 9180 N N . ALA D 1 149 ? -44.671 47.300 47.598 1.00 49.07 149 ALA D N 1
ATOM 9181 C CA . ALA D 1 149 ? -43.697 46.543 46.835 1.00 49.22 149 ALA D CA 1
ATOM 9182 C C . ALA D 1 149 ? -43.608 45.080 47.299 1.00 48.93 149 ALA D C 1
ATOM 9183 O O . ALA D 1 149 ? -43.423 44.184 46.483 1.00 47.01 149 ALA D O 1
ATOM 9185 N N . ALA D 1 150 ? -43.730 44.825 48.607 1.00 55.71 150 ALA D N 1
ATOM 9186 C CA . ALA D 1 150 ? -43.544 43.484 49.163 1.00 59.85 150 ALA D CA 1
ATOM 9187 C C . ALA D 1 150 ? -44.727 42.578 48.811 1.00 58.09 150 ALA D C 1
ATOM 9188 O O . ALA D 1 150 ? -44.668 41.351 48.967 1.00 48.24 150 ALA D O 1
ATOM 9190 N N . GLY D 1 151 ? -45.808 43.229 48.364 1.00 61.50 151 GLY D N 1
ATOM 9191 C CA . GLY D 1 151 ? -46.990 42.554 47.864 1.00 61.11 151 GLY D CA 1
ATOM 9192 C C . GLY D 1 151 ? -46.877 42.309 46.361 1.00 60.44 151 GLY D C 1
ATOM 9193 O O . GLY D 1 151 ? -47.225 41.228 45.886 1.00 55.76 151 GLY D O 1
ATOM 9194 N N . ILE D 1 152 ? -46.383 43.332 45.644 1.00 55.91 152 ILE D N 1
ATOM 9195 C CA . ILE D 1 152 ? -46.169 43.297 44.206 1.00 52.72 152 ILE D CA 1
ATOM 9196 C C . ILE D 1 152 ? -45.199 42.171 43.873 1.00 55.95 152 ILE D C 1
ATOM 9197 O O . ILE D 1 152 ? -45.489 41.344 43.011 1.00 55.07 152 ILE D O 1
ATOM 9202 N N . ALA D 1 153 ? -44.069 42.145 44.590 1.00 55.27 153 ALA D N 1
ATOM 9203 C CA . ALA D 1 153 ? -42.991 41.205 44.332 1.00 56.86 153 ALA D CA 1
ATOM 9204 C C . ALA D 1 153 ? -43.397 39.779 44.716 1.00 53.79 153 ALA D C 1
ATOM 9205 O O . ALA D 1 153 ? -42.782 38.814 44.266 1.00 51.80 153 ALA D O 1
ATOM 9207 N N . ARG D 1 154 ? -44.421 39.654 45.566 1.00 52.06 154 ARG D N 1
ATOM 9208 C CA . ARG D 1 154 ? -44.904 38.352 45.991 1.00 52.91 154 ARG D CA 1
ATOM 9209 C C . ARG D 1 154 ? -45.808 37.782 44.900 1.00 51.64 154 ARG D C 1
ATOM 9210 O O . ARG D 1 154 ? -45.868 36.573 44.689 1.00 45.86 154 ARG D O 1
ATOM 9218 N N . VAL D 1 155 ? -46.546 38.684 44.251 1.00 51.06 155 VAL D N 1
ATOM 9219 C CA . VAL D 1 155 ? -47.445 38.364 43.156 1.00 50.31 155 VAL D CA 1
ATOM 9220 C C . VAL D 1 155 ? -46.606 37.924 41.951 1.00 50.34 155 VAL D C 1
ATOM 9221 O O . VAL D 1 155 ? -46.846 36.845 41.400 1.00 47.38 155 VAL D O 1
ATOM 9225 N N . VAL D 1 156 ? -45.592 38.743 41.605 1.00 46.57 156 VAL D N 1
ATOM 9226 C CA . VAL D 1 156 ? -44.624 38.449 40.556 1.00 47.35 156 VAL D CA 1
ATOM 9227 C C . VAL D 1 156 ? -44.011 37.070 40.797 1.00 49.32 156 VAL D C 1
ATOM 9228 O O . VAL D 1 156 ? -43.926 36.260 39.877 1.00 52.13 156 VAL D O 1
ATOM 9232 N N . ALA D 1 157 ? -43.617 36.810 42.051 1.00 47.55 157 ALA D N 1
ATOM 9233 C CA . ALA D 1 157 ? -42.895 35.606 42.406 1.00 42.51 157 ALA D CA 1
ATOM 9234 C C . ALA D 1 157 ? -43.844 34.415 42.345 1.00 48.07 157 ALA D C 1
ATOM 9235 O O . ALA D 1 157 ? -43.431 33.310 41.990 1.00 50.69 157 ALA D O 1
ATOM 9237 N N . ASP D 1 158 ? -45.120 34.637 42.681 1.00 48.40 158 ASP D N 1
ATOM 9238 C CA . ASP D 1 158 ? -46.055 33.525 42.675 1.00 48.47 158 ASP D CA 1
ATOM 9239 C C . ASP D 1 158 ? -46.343 33.154 41.223 1.00 43.93 158 ASP D C 1
ATOM 9240 O O . ASP D 1 158 ? -46.399 31.963 40.896 1.00 38.40 158 ASP D O 1
ATOM 9245 N N . PHE D 1 159 ? -46.444 34.191 40.372 1.00 37.79 159 PHE D N 1
ATOM 9246 C CA . PHE D 1 159 ? -46.619 34.012 38.939 1.00 37.85 159 PHE D CA 1
ATOM 9247 C C . PHE D 1 159 ? -45.427 33.244 38.378 1.00 36.61 159 PHE D C 1
ATOM 9248 O O . PHE D 1 159 ? -45.601 32.352 37.557 1.00 32.56 159 PHE D O 1
ATOM 9256 N N . ALA D 1 160 ? -44.234 33.562 38.892 1.00 35.71 160 ALA D N 1
ATOM 9257 C CA . ALA D 1 160 ? -42.996 32.932 38.459 1.00 35.73 160 ALA D CA 1
ATOM 9258 C C . ALA D 1 160 ? -42.903 31.492 38.974 1.00 35.75 160 ALA D C 1
ATOM 9259 O O . ALA D 1 160 ? -42.496 30.595 38.252 1.00 38.80 160 ALA D O 1
ATOM 9261 N N . THR D 1 161 ? -43.309 31.270 40.224 1.00 35.52 161 THR D N 1
ATOM 9262 C CA . THR D 1 161 ? -43.271 29.966 40.859 1.00 35.40 161 THR D CA 1
ATOM 9263 C C . THR D 1 161 ? -44.332 29.064 40.238 1.00 34.11 161 THR D C 1
ATOM 9264 O O . THR D 1 161 ? -44.126 27.864 40.070 1.00 36.72 161 THR D O 1
ATOM 9268 N N . ALA D 1 162 ? -45.496 29.648 39.942 1.00 32.48 162 ALA D N 1
ATOM 9269 C CA . ALA D 1 162 ? -46.573 28.882 39.336 1.00 33.11 162 ALA D CA 1
ATOM 9270 C C . ALA D 1 162 ? -46.146 28.385 37.961 1.00 29.54 162 ALA D C 1
ATOM 9271 O O . ALA D 1 162 ? -46.388 27.227 37.630 1.00 32.16 162 ALA D O 1
ATOM 9273 N N . THR D 1 163 ? -45.479 29.259 37.198 1.00 26.65 163 THR D N 1
ATOM 9274 C CA . THR D 1 163 ? -44.956 28.910 35.882 1.00 29.49 163 THR D CA 1
ATOM 9275 C C . THR D 1 163 ? -44.112 27.638 35.953 1.00 31.22 163 THR D C 1
ATOM 9276 O O . THR D 1 163 ? -44.307 26.736 35.142 1.00 31.83 163 THR D O 1
ATOM 9280 N N . LYS D 1 164 ? -43.178 27.598 36.922 1.00 33.93 164 LYS D N 1
ATOM 9281 C CA . LYS D 1 164 ? -42.294 26.473 37.186 1.00 34.36 164 LYS D CA 1
ATOM 9282 C C . LYS D 1 164 ? -43.117 25.234 37.487 1.00 31.22 164 LYS D C 1
ATOM 9283 O O . LYS D 1 164 ? -42.851 24.175 36.933 1.00 33.09 164 LYS D O 1
ATOM 9289 N N . ARG D 1 165 ? -44.097 25.371 38.372 1.00 31.42 165 ARG D N 1
ATOM 9290 C CA . ARG D 1 165 ? -44.933 24.229 38.702 1.00 34.56 165 ARG D CA 1
ATOM 9291 C C . ARG D 1 165 ? -45.662 23.748 37.452 1.00 32.14 165 ARG D C 1
ATOM 9292 O O . ARG D 1 165 ? -45.742 22.542 37.209 1.00 30.73 165 ARG D O 1
ATOM 9300 N N . ALA D 1 166 ? -46.166 24.700 36.657 1.00 30.12 166 ALA D N 1
ATOM 9301 C CA . ALA D 1 166 ? -46.893 24.345 35.447 1.00 30.64 166 ALA D CA 1
ATOM 9302 C C . ALA D 1 166 ? -45.983 23.525 34.546 1.00 29.02 166 ALA D C 1
ATOM 9303 O O . ALA D 1 166 ? -46.384 22.460 34.078 1.00 31.43 166 ALA D O 1
ATOM 9305 N N . ARG D 1 167 ? -44.756 24.023 34.345 1.00 29.01 167 ARG D N 1
ATOM 9306 C CA . ARG D 1 167 ? -43.745 23.325 33.564 1.00 30.21 167 ARG D CA 1
ATOM 9307 C C . ARG D 1 167 ? -43.557 21.893 34.085 1.00 31.09 167 ARG D C 1
ATOM 9308 O O . ARG D 1 167 ? -43.580 20.930 33.313 1.00 29.47 167 ARG D O 1
ATOM 9316 N N . ALA D 1 168 ? -43.392 21.757 35.407 1.00 26.96 168 ALA D N 1
ATOM 9317 C CA . ALA D 1 168 ? -43.266 20.455 36.031 1.00 28.75 168 ALA D CA 1
ATOM 9318 C C . ALA D 1 168 ? -44.471 19.543 35.754 1.00 29.51 168 ALA D C 1
ATOM 9319 O O . ALA D 1 168 ? -44.277 18.340 35.580 1.00 32.79 168 ALA D O 1
ATOM 9321 N N . ALA D 1 169 ? -45.703 20.087 35.697 1.00 28.87 169 ALA D N 1
ATOM 9322 C CA . ALA D 1 169 ? -46.909 19.288 35.472 1.00 27.46 169 ALA D CA 1
ATOM 9323 C C . ALA D 1 169 ? -46.973 18.727 34.044 1.00 28.46 169 ALA D C 1
ATOM 9324 O O . ALA D 1 169 ? -47.660 17.718 33.777 1.00 25.15 169 ALA D O 1
ATOM 9326 N N . GLY D 1 170 ? -46.271 19.426 33.134 1.00 27.87 170 GLY D N 1
ATOM 9327 C CA . GLY D 1 170 ? -46.150 19.032 31.737 1.00 27.42 170 GLY D CA 1
ATOM 9328 C C . GLY D 1 170 ? -47.080 19.814 30.803 1.00 27.44 170 GLY D C 1
ATOM 9329 O O . GLY D 1 170 ? -47.382 19.335 29.718 1.00 29.46 170 GLY D O 1
ATOM 9330 N N . PHE D 1 171 ? -47.533 21.003 31.229 1.00 26.32 171 PHE D N 1
ATOM 9331 C CA . PHE D 1 171 ? -48.241 21.916 30.347 1.00 26.96 171 PHE D CA 1
ATOM 9332 C C . PHE D 1 171 ? -47.310 22.432 29.264 1.00 27.29 171 PHE D C 1
ATOM 9333 O O . PHE D 1 171 ? -46.142 22.714 29.522 1.00 26.88 171 PHE D O 1
ATOM 9341 N N . ARG D 1 172 ? -47.865 22.569 28.061 1.00 26.97 172 ARG D N 1
ATOM 9342 C CA . ARG D 1 172 ? -47.069 22.962 26.917 1.00 29.09 172 ARG D CA 1
ATOM 9343 C C . ARG D 1 172 ? -47.607 24.262 26.343 1.00 26.87 172 ARG D C 1
ATOM 9344 O O . ARG D 1 172 ? -47.209 24.669 25.264 1.00 27.86 172 ARG D O 1
ATOM 9352 N N . TRP D 1 173 ? -48.471 24.924 27.114 1.00 26.84 173 TRP D N 1
ATOM 9353 C CA . TRP D 1 173 ? -49.050 26.215 26.773 1.00 24.76 173 TRP D CA 1
ATOM 9354 C C . TRP D 1 173 ? -49.478 26.882 28.070 1.00 24.77 173 TRP D C 1
ATOM 9355 O O . TRP D 1 173 ? -49.995 26.230 28.958 1.00 26.47 173 TRP D O 1
ATOM 9366 N N . ILE D 1 174 ? -49.265 28.186 28.178 1.00 27.78 174 ILE D N 1
ATOM 9367 C CA . ILE D 1 174 ? -49.566 28.888 29.409 1.00 28.83 174 ILE D CA 1
ATOM 9368 C C . ILE D 1 174 ? -50.131 30.262 29.062 1.00 28.50 174 ILE D C 1
ATOM 9369 O O . ILE D 1 174 ? -49.597 30.970 28.210 1.00 26.37 174 ILE D O 1
ATOM 9374 N N . GLU D 1 175 ? -51.245 30.609 29.706 1.00 27.42 175 GLU D N 1
ATOM 9375 C CA . GLU D 1 175 ? -51.810 31.924 29.505 1.00 28.89 175 GLU D CA 1
ATOM 9376 C C . GLU D 1 175 ? -51.822 32.662 30.839 1.00 30.67 175 GLU D C 1
ATOM 9377 O O . GLU D 1 175 ? -52.158 32.077 31.867 1.00 31.47 175 GLU D O 1
ATOM 9383 N N . ILE D 1 176 ? -51.441 33.948 30.792 1.00 33.14 176 ILE D N 1
ATOM 9384 C CA . ILE D 1 176 ? -51.522 34.898 31.894 1.00 31.23 176 ILE D CA 1
ATOM 9385 C C . ILE D 1 176 ? -52.877 35.596 31.858 1.00 31.35 176 ILE D C 1
ATOM 9386 O O . ILE D 1 176 ? -53.209 36.258 30.882 1.00 31.86 176 ILE D O 1
ATOM 9391 N N . HIS D 1 177 ? -53.643 35.449 32.939 1.00 32.30 177 HIS D N 1
ATOM 9392 C CA . HIS D 1 177 ? -54.968 36.040 33.035 1.00 31.47 177 HIS D CA 1
ATOM 9393 C C . HIS D 1 177 ? -54.882 37.508 33.458 1.00 30.85 177 HIS D C 1
ATOM 9394 O O . HIS D 1 177 ? -54.755 37.785 34.642 1.00 31.98 177 HIS D O 1
ATOM 9401 N N . ALA D 1 178 ? -54.992 38.425 32.487 1.00 29.50 178 ALA D N 1
ATOM 9402 C CA . ALA D 1 178 ? -54.846 39.861 32.692 1.00 28.35 178 ALA D CA 1
ATOM 9403 C C . ALA D 1 178 ? -56.134 40.554 32.290 1.00 26.37 178 ALA D C 1
ATOM 9404 O O . ALA D 1 178 ? -56.108 41.629 31.704 1.00 26.17 178 ALA D O 1
ATOM 9406 N N . ALA D 1 179 ? -57.257 39.917 32.601 1.00 28.04 179 ALA D N 1
ATOM 9407 C CA . ALA D 1 179 ? -58.540 40.386 32.113 1.00 28.16 179 ALA D CA 1
ATOM 9408 C C . ALA D 1 179 ? -59.577 40.272 33.227 1.00 29.66 179 ALA D C 1
ATOM 9409 O O . ALA D 1 179 ? -59.259 39.788 34.315 1.00 31.29 179 ALA D O 1
ATOM 9411 N N . HIS D 1 180 ? -60.798 40.753 32.926 1.00 30.97 180 HIS D N 1
ATOM 9412 C CA . HIS D 1 180 ? -62.027 40.500 33.676 1.00 33.88 180 HIS D CA 1
ATOM 9413 C C . HIS D 1 180 ? -62.046 41.215 35.039 1.00 34.35 180 HIS D C 1
ATOM 9414 O O . HIS D 1 180 ? -62.806 40.848 35.930 1.00 33.59 180 HIS D O 1
ATOM 9421 N N . GLY D 1 181 ? -61.224 42.261 35.182 1.00 35.62 181 GLY D N 1
ATOM 9422 C CA . GLY D 1 181 ? -61.110 43.019 36.419 1.00 37.66 181 GLY D CA 1
ATOM 9423 C C . GLY D 1 181 ? -60.464 42.211 37.544 1.00 39.72 181 GLY D C 1
ATOM 9424 O O . GLY D 1 181 ? -60.895 42.278 38.693 1.00 44.61 181 GLY D O 1
ATOM 9425 N N . TYR D 1 182 ? -59.435 41.436 37.194 1.00 36.78 182 TYR D N 1
ATOM 9426 C CA . TYR D 1 182 ? -58.634 40.734 38.172 1.00 31.65 182 TYR D CA 1
ATOM 9427 C C . TYR D 1 182 ? -57.346 41.522 38.340 1.00 31.19 182 TYR D C 1
ATOM 9428 O O . TYR D 1 182 ? -57.215 42.598 37.751 1.00 32.91 182 TYR D O 1
ATOM 9437 N N . LEU D 1 183 ? -56.427 41.026 39.170 1.00 30.81 183 LEU D N 1
ATOM 9438 C CA . LEU D 1 183 ? -55.374 41.912 39.641 1.00 34.60 183 LEU D CA 1
ATOM 9439 C C . LEU D 1 183 ? -54.743 42.701 38.491 1.00 36.93 183 LEU D C 1
ATOM 9440 O O . LEU D 1 183 ? -54.669 43.925 38.548 1.00 39.64 183 LEU D O 1
ATOM 9445 N N . LEU D 1 184 ? -54.296 42.011 37.438 1.00 39.48 184 LEU D N 1
ATOM 9446 C CA . LEU D 1 184 ? -53.513 42.683 36.414 1.00 39.21 184 LEU D CA 1
ATOM 9447 C C . LEU D 1 184 ? -54.392 43.621 35.590 1.00 40.41 184 LEU D C 1
ATOM 9448 O O . LEU D 1 184 ? -53.902 44.681 35.183 1.00 34.60 184 LEU D O 1
ATOM 9453 N N . HIS D 1 185 ? -55.662 43.224 35.337 1.00 37.45 185 HIS D N 1
ATOM 9454 C CA . HIS D 1 185 ? -56.569 44.127 34.637 1.00 37.35 185 HIS D CA 1
ATOM 9455 C C . HIS D 1 185 ? -56.851 45.372 35.491 1.00 36.45 185 HIS D C 1
ATOM 9456 O O . HIS D 1 185 ? -56.867 46.493 34.974 1.00 38.91 185 HIS D O 1
ATOM 9463 N N . ASN D 1 186 ? -57.057 45.172 36.800 1.00 35.69 186 ASN D N 1
ATOM 9464 C CA . ASN D 1 186 ? -57.416 46.251 37.716 1.00 37.07 186 ASN D CA 1
ATOM 9465 C C . ASN D 1 186 ? -56.322 47.316 37.760 1.00 36.28 186 ASN D C 1
ATOM 9466 O O . ASN D 1 186 ? -56.642 48.496 37.870 1.00 37.89 186 ASN D O 1
ATOM 9471 N N . PHE D 1 187 ? -55.051 46.888 37.671 1.00 36.20 187 PHE D N 1
ATOM 9472 C CA . PHE D 1 187 ? -53.901 47.781 37.585 1.00 38.04 187 PHE D CA 1
ATOM 9473 C C . PHE D 1 187 ? -53.855 48.527 36.251 1.00 41.46 187 PHE D C 1
ATOM 9474 O O . PHE D 1 187 ? -53.414 49.678 36.197 1.00 46.85 187 PHE D O 1
ATOM 9482 N N . LEU D 1 188 ? -54.278 47.856 35.169 1.00 41.72 188 LEU D N 1
ATOM 9483 C CA . LEU D 1 188 ? -54.114 48.384 33.824 1.00 37.41 188 LEU D CA 1
ATOM 9484 C C . LEU D 1 188 ? -55.142 49.478 33.544 1.00 35.63 188 LEU D C 1
ATOM 9485 O O . LEU D 1 188 ? -54.801 50.532 33.013 1.00 34.52 188 LEU D O 1
ATOM 9490 N N . SER D 1 189 ? -56.401 49.211 33.893 1.00 34.94 189 SER D N 1
ATOM 9491 C CA . SER D 1 189 ? -57.495 50.114 33.578 1.00 40.14 189 SER D CA 1
ATOM 9492 C C . SER D 1 189 ? -57.506 51.351 34.479 1.00 45.08 189 SER D C 1
ATOM 9493 O O . SER D 1 189 ? -57.390 51.231 35.697 1.00 45.72 189 SER D O 1
ATOM 9496 N N . PRO D 1 190 ? -57.719 52.572 33.929 1.00 50.27 190 PRO D N 1
ATOM 9497 C CA . PRO D 1 190 ? -57.841 53.780 34.755 1.00 58.15 190 PRO D CA 1
ATOM 9498 C C . PRO D 1 190 ? -59.070 53.849 35.675 1.00 63.92 190 PRO D C 1
ATOM 9499 O O . PRO D 1 190 ? -59.025 54.525 36.703 1.00 65.18 190 PRO D O 1
ATOM 9503 N N . LEU D 1 191 ? -60.153 53.140 35.320 1.00 66.65 191 LEU D N 1
ATOM 9504 C CA . LEU D 1 191 ? -61.304 52.989 36.200 1.00 73.60 191 LEU D CA 1
ATOM 9505 C C . LEU D 1 191 ? -60.880 52.233 37.458 1.00 86.86 191 LEU D C 1
ATOM 9506 O O . LEU D 1 191 ? -60.611 51.032 37.401 1.00 107.31 191 LEU D O 1
ATOM 9511 N N . GLY D 1 192 ? -60.796 52.949 38.589 1.00 100.54 192 GLY D N 1
ATOM 9512 C CA . GLY D 1 192 ? -60.381 52.349 39.851 1.00 107.80 192 GLY D CA 1
ATOM 9513 C C . GLY D 1 192 ? -58.860 52.275 40.016 1.00 109.92 192 GLY D C 1
ATOM 9514 O O . GLY D 1 192 ? -58.358 51.436 40.766 1.00 113.65 192 GLY D O 1
ATOM 9515 N N . ASN D 1 193 ? -58.147 53.150 39.291 1.00 108.63 193 ASN D N 1
ATOM 9516 C CA . ASN D 1 193 ? -56.715 53.376 39.441 1.00 106.06 193 ASN D CA 1
ATOM 9517 C C . ASN D 1 193 ? -56.451 54.884 39.356 1.00 107.95 193 ASN D C 1
ATOM 9518 O O . ASN D 1 193 ? -55.976 55.404 38.343 1.00 97.69 193 ASN D O 1
ATOM 9523 N N . ASP D 1 194 ? -56.817 55.580 40.440 1.00 105.70 194 ASP D N 1
ATOM 9524 C CA . ASP D 1 194 ? -56.470 56.967 40.701 1.00 93.67 194 ASP D CA 1
ATOM 9525 C C . ASP D 1 194 ? -55.152 56.983 41.480 1.00 86.67 194 ASP D C 1
ATOM 9526 O O . ASP D 1 194 ? -54.784 57.988 42.090 1.00 84.87 194 ASP D O 1
ATOM 9531 N N . ARG D 1 195 ? -54.462 55.834 41.459 1.00 76.43 195 ARG D N 1
ATOM 9532 C CA . ARG D 1 195 ? -53.152 55.644 42.059 1.00 74.05 195 ARG D CA 1
ATOM 9533 C C . ARG D 1 195 ? -52.137 56.434 41.238 1.00 72.72 195 ARG D C 1
ATOM 9534 O O . ARG D 1 195 ? -52.017 56.207 40.035 1.00 73.81 195 ARG D O 1
ATOM 9542 N N . ASN D 1 196 ? -51.438 57.370 41.906 1.00 81.17 196 ASN D N 1
ATOM 9543 C CA . ASN D 1 196 ? -50.593 58.363 41.252 1.00 88.93 196 ASN D CA 1
ATOM 9544 C C . ASN D 1 196 ? -49.110 58.008 41.395 1.00 90.10 196 ASN D C 1
ATOM 9545 O O . ASN D 1 196 ? -48.286 58.471 40.604 1.00 82.77 196 ASN D O 1
ATOM 9550 N N . ASP D 1 197 ? -48.787 57.203 42.416 1.00 94.01 197 ASP D N 1
ATOM 9551 C CA . ASP D 1 197 ? -47.515 56.500 42.534 1.00 99.44 197 ASP D CA 1
ATOM 9552 C C . ASP D 1 197 ? -47.275 55.676 41.263 1.00 103.55 197 ASP D C 1
ATOM 9553 O O . ASP D 1 197 ? -48.225 55.113 40.725 1.00 124.95 197 ASP D O 1
ATOM 9558 N N . GLU D 1 198 ? -46.022 55.622 40.770 1.00 96.32 198 GLU D N 1
ATOM 9559 C CA . GLU D 1 198 ? -45.665 54.787 39.623 1.00 86.58 198 GLU D CA 1
ATOM 9560 C C . GLU D 1 198 ? -46.154 53.358 39.870 1.00 87.19 198 GLU D C 1
ATOM 9561 O O . GLU D 1 198 ? -46.187 52.911 41.018 1.00 101.90 198 GLU D O 1
ATOM 9567 N N . TYR D 1 199 ? -46.529 52.654 38.787 1.00 76.66 199 TYR D N 1
ATOM 9568 C CA . TYR D 1 199 ? -47.419 51.489 38.800 1.00 63.83 199 TYR D CA 1
ATOM 9569 C C . TYR D 1 199 ? -48.851 51.941 38.498 1.00 57.58 199 TYR D C 1
ATOM 9570 O O . TYR D 1 199 ? -49.777 51.130 38.493 1.00 58.02 199 TYR D O 1
ATOM 9579 N N . GLY D 1 200 ? -49.003 53.250 38.251 1.00 52.24 200 GLY D N 1
ATOM 9580 C CA . GLY D 1 200 ? -50.271 53.903 37.972 1.00 53.80 200 GLY D CA 1
ATOM 9581 C C . GLY D 1 200 ? -50.056 55.182 37.166 1.00 57.16 200 GLY D C 1
ATOM 9582 O O . GLY D 1 200 ? -48.965 55.412 36.640 1.00 59.46 200 GLY D O 1
ATOM 9583 N N . GLY D 1 201 ? -51.110 56.004 37.078 1.00 58.92 201 GLY D N 1
ATOM 9584 C CA . GLY D 1 201 ? -51.074 57.240 36.312 1.00 63.73 201 GLY D CA 1
ATOM 9585 C C . GLY D 1 201 ? -50.994 56.978 34.808 1.00 68.50 201 GLY D C 1
ATOM 9586 O O . GLY D 1 201 ? -52.012 56.765 34.154 1.00 70.70 201 GLY D O 1
ATOM 9587 N N . ASP D 1 202 ? -49.762 56.982 34.285 1.00 69.42 202 ASP D N 1
ATOM 9588 C CA . ASP D 1 202 ? -49.435 56.754 32.884 1.00 68.54 202 ASP D CA 1
ATOM 9589 C C . ASP D 1 202 ? -49.989 55.424 32.386 1.00 63.86 202 ASP D C 1
ATOM 9590 O O . ASP D 1 202 ? -50.215 54.506 33.171 1.00 68.45 202 ASP D O 1
ATOM 9595 N N . LEU D 1 203 ? -50.151 55.313 31.062 1.00 61.95 203 LEU D N 1
ATOM 9596 C CA . LEU D 1 203 ? -50.263 54.002 30.440 1.00 57.96 203 LEU D CA 1
ATOM 9597 C C . LEU D 1 203 ? -48.990 53.229 30.772 1.00 53.44 203 LEU D C 1
ATOM 9598 O O . LEU D 1 203 ? -49.055 52.142 31.343 1.00 50.00 203 LEU D O 1
ATOM 9603 N N . ARG D 1 204 ? -47.846 53.840 30.437 1.00 51.88 204 ARG D N 1
ATOM 9604 C CA . ARG D 1 204 ? -46.526 53.302 30.727 1.00 59.47 204 ARG D CA 1
ATOM 9605 C C . ARG D 1 204 ? -46.455 52.880 32.199 1.00 57.99 204 ARG D C 1
ATOM 9606 O O . ARG D 1 204 ? -45.868 51.846 32.525 1.00 53.75 204 ARG D O 1
ATOM 9614 N N . GLY D 1 205 ? -47.092 53.678 33.071 1.00 56.27 205 GLY D N 1
ATOM 9615 C CA . GLY D 1 205 ? -47.149 53.428 34.504 1.00 54.78 205 GLY D CA 1
ATOM 9616 C C . GLY D 1 205 ? -48.102 52.290 34.873 1.00 53.44 205 GLY D C 1
ATOM 9617 O O . GLY D 1 205 ? -47.768 51.457 35.711 1.00 49.75 205 GLY D O 1
ATOM 9618 N N . ARG D 1 206 ? -49.284 52.257 34.237 1.00 54.13 206 ARG D N 1
ATOM 9619 C CA . ARG D 1 206 ? -50.344 51.312 34.580 1.00 55.45 206 ARG D CA 1
ATOM 9620 C C . ARG D 1 206 ? -50.084 49.898 34.047 1.00 48.20 206 ARG D C 1
ATOM 9621 O O . ARG D 1 206 ? -50.652 48.934 34.555 1.00 43.57 206 ARG D O 1
ATOM 9629 N N . VAL D 1 207 ? -49.238 49.770 33.020 1.00 46.51 207 VAL D N 1
ATOM 9630 C CA . VAL D 1 207 ? -48.920 48.472 32.450 1.00 41.97 207 VAL D CA 1
ATOM 9631 C C . VAL D 1 207 ? -47.817 47.781 33.254 1.00 44.09 207 VAL D C 1
ATOM 9632 O O . VAL D 1 207 ? -47.647 46.573 33.122 1.00 45.15 207 VAL D O 1
ATOM 9636 N N . ARG D 1 208 ? -47.103 48.534 34.108 1.00 45.80 208 ARG D N 1
ATOM 9637 C CA . ARG D 1 208 ? -45.938 48.049 34.851 1.00 46.54 208 ARG D CA 1
ATOM 9638 C C . ARG D 1 208 ? -46.168 46.655 35.450 1.00 38.72 208 ARG D C 1
ATOM 9639 O O . ARG D 1 208 ? -45.351 45.762 35.252 1.00 32.64 208 ARG D O 1
ATOM 9647 N N . LEU D 1 209 ? -47.276 46.457 36.169 1.00 37.21 209 LEU D N 1
ATOM 9648 C CA . LEU D 1 209 ? -47.425 45.194 36.872 1.00 42.58 209 LEU D CA 1
ATOM 9649 C C . LEU D 1 209 ? -47.537 44.033 35.885 1.00 44.32 209 LEU D C 1
ATOM 9650 O O . LEU D 1 209 ? -46.941 42.970 36.086 1.00 43.22 209 LEU D O 1
ATOM 9655 N N . LEU D 1 210 ? -48.321 44.240 34.825 1.00 43.30 210 LEU D N 1
ATOM 9656 C CA . LEU D 1 210 ? -48.514 43.181 33.849 1.00 43.42 210 LEU D CA 1
ATOM 9657 C C . LEU D 1 210 ? -47.149 42.806 33.269 1.00 39.72 210 LEU D C 1
ATOM 9658 O O . LEU D 1 210 ? -46.802 41.631 33.176 1.00 39.06 210 LEU D O 1
ATOM 9663 N N . SER D 1 211 ? -46.382 43.845 32.945 1.00 36.28 211 SER D N 1
ATOM 9664 C CA . SER D 1 211 ? -45.069 43.765 32.341 1.00 39.74 211 SER D CA 1
ATOM 9665 C C . SER D 1 211 ? -44.140 42.917 33.205 1.00 40.57 211 SER D C 1
ATOM 9666 O O . SER D 1 211 ? -43.491 41.995 32.708 1.00 41.88 211 SER D O 1
ATOM 9669 N N . GLU D 1 212 ? -44.131 43.207 34.511 1.00 42.89 212 GLU D N 1
ATOM 9670 C CA . GLU D 1 212 ? -43.260 42.534 35.468 1.00 42.14 212 GLU D CA 1
ATOM 9671 C C . GLU D 1 212 ? -43.713 41.095 35.712 1.00 38.62 212 GLU D C 1
ATOM 9672 O O . GLU D 1 212 ? -42.920 40.252 36.127 1.00 42.73 212 GLU D O 1
ATOM 9678 N N . VAL D 1 213 ? -44.996 40.811 35.487 1.00 33.44 213 VAL D N 1
ATOM 9679 C CA . VAL D 1 213 ? -45.486 39.460 35.691 1.00 31.58 213 VAL D CA 1
ATOM 9680 C C . VAL D 1 213 ? -45.086 38.615 34.480 1.00 31.46 213 VAL D C 1
ATOM 9681 O O . VAL D 1 213 ? -44.559 37.505 34.620 1.00 29.49 213 VAL D O 1
ATOM 9685 N N . THR D 1 214 ? -45.300 39.193 33.291 1.00 30.83 214 THR D N 1
ATOM 9686 C CA . THR D 1 214 ? -44.986 38.568 32.022 1.00 32.29 214 THR D CA 1
ATOM 9687 C C . THR D 1 214 ? -43.505 38.205 31.998 1.00 33.59 214 THR D C 1
ATOM 9688 O O . THR D 1 214 ? -43.153 37.082 31.639 1.00 32.28 214 THR D O 1
ATOM 9692 N N . ALA D 1 215 ? -42.652 39.164 32.400 1.00 33.93 215 ALA D N 1
ATOM 9693 C CA . ALA D 1 215 ? -41.211 38.947 32.377 1.00 34.03 215 ALA D CA 1
ATOM 9694 C C . ALA D 1 215 ? -40.831 37.763 33.271 1.00 33.35 215 ALA D C 1
ATOM 9695 O O . ALA D 1 215 ? -40.165 36.843 32.805 1.00 30.86 215 ALA D O 1
ATOM 9697 N N . ALA D 1 216 ? -41.309 37.766 34.528 1.00 34.48 216 ALA D N 1
ATOM 9698 C CA . ALA D 1 216 ? -41.094 36.666 35.457 1.00 34.13 216 ALA D CA 1
ATOM 9699 C C . ALA D 1 216 ? -41.607 35.356 34.856 1.00 35.92 216 ALA D C 1
ATOM 9700 O O . ALA D 1 216 ? -40.933 34.332 34.965 1.00 39.91 216 ALA D O 1
ATOM 9702 N N . VAL D 1 217 ? -42.779 35.391 34.199 1.00 34.99 217 VAL D N 1
ATOM 9703 C CA . VAL D 1 217 ? -43.360 34.168 33.654 1.00 33.64 217 VAL D CA 1
ATOM 9704 C C . VAL D 1 217 ? -42.544 33.697 32.454 1.00 30.93 217 VAL D C 1
ATOM 9705 O O . VAL D 1 217 ? -42.245 32.509 32.363 1.00 28.61 217 VAL D O 1
ATOM 9709 N N . ARG D 1 218 ? -42.163 34.648 31.591 1.00 30.61 218 ARG D N 1
ATOM 9710 C CA . ARG D 1 218 ? -41.383 34.394 30.386 1.00 32.39 218 ARG D CA 1
ATOM 9711 C C . ARG D 1 218 ? -40.051 33.706 30.712 1.00 34.48 218 ARG D C 1
ATOM 9712 O O . ARG D 1 218 ? -39.627 32.791 29.989 1.00 33.79 218 ARG D O 1
ATOM 9720 N N . ALA D 1 219 ? -39.407 34.150 31.803 1.00 31.52 219 ALA D N 1
ATOM 9721 C CA . ALA D 1 219 ? -38.057 33.721 32.128 1.00 30.52 219 ALA D CA 1
ATOM 9722 C C . ALA D 1 219 ? -38.093 32.294 32.662 1.00 30.50 219 ALA D C 1
ATOM 9723 O O . ALA D 1 219 ? -37.125 31.552 32.558 1.00 30.29 219 ALA D O 1
ATOM 9725 N N . GLU D 1 220 ? -39.243 31.920 33.216 1.00 34.53 220 GLU D N 1
ATOM 9726 C CA . GLU D 1 220 ? -39.436 30.609 33.800 1.00 35.08 220 GLU D CA 1
ATOM 9727 C C . GLU D 1 220 ? -40.028 29.657 32.761 1.00 34.84 220 GLU D C 1
ATOM 9728 O O . GLU D 1 220 ? -40.153 28.464 33.013 1.00 36.16 220 GLU D O 1
ATOM 9734 N N . TRP D 1 221 ? -40.351 30.180 31.575 1.00 31.77 221 TRP D N 1
ATOM 9735 C CA . TRP D 1 221 ? -41.066 29.423 30.557 1.00 29.53 221 TRP D CA 1
ATOM 9736 C C . TRP D 1 221 ? -40.166 29.180 29.336 1.00 27.83 221 TRP D C 1
ATOM 9737 O O . TRP D 1 221 ? -39.712 30.122 28.701 1.00 28.52 221 TRP D O 1
ATOM 9748 N N . PRO D 1 222 ? -39.826 27.915 28.995 1.00 27.47 222 PRO D N 1
ATOM 9749 C CA . PRO D 1 222 ? -38.956 27.610 27.858 1.00 29.06 222 PRO D CA 1
ATOM 9750 C C . PRO D 1 222 ? -39.335 28.344 26.574 1.00 29.89 222 PRO D C 1
ATOM 9751 O O . PRO D 1 222 ? -40.517 28.478 26.250 1.00 31.98 222 PRO D O 1
ATOM 9755 N N . SER D 1 223 ? -38.319 28.795 25.836 1.00 25.85 223 SER D N 1
ATOM 9756 C CA . SER D 1 223 ? -38.573 29.546 24.623 1.00 28.10 223 SER D CA 1
ATOM 9757 C C . SER D 1 223 ? -39.248 28.640 23.599 1.00 25.69 223 SER D C 1
ATOM 9758 O O . SER D 1 223 ? -39.858 29.075 22.644 1.00 25.47 223 SER D O 1
ATOM 9761 N N . ASP D 1 224 ? -39.132 27.356 23.878 1.00 29.66 224 ASP D N 1
ATOM 9762 C CA . ASP D 1 224 ? -39.683 26.201 23.202 1.00 30.95 224 ASP D CA 1
ATOM 9763 C C . ASP D 1 224 ? -41.224 26.227 23.227 1.00 31.72 224 ASP D C 1
ATOM 9764 O O . ASP D 1 224 ? -41.875 25.588 22.400 1.00 29.99 224 ASP D O 1
ATOM 9769 N N . LEU D 1 225 ? -41.818 26.891 24.235 1.00 26.72 225 LEU D N 1
ATOM 9770 C CA . LEU D 1 225 ? -43.232 26.728 24.541 1.00 23.94 225 LEU D CA 1
ATOM 9771 C C . LEU D 1 225 ? -43.955 28.062 24.390 1.00 21.34 225 LEU D C 1
ATOM 9772 O O . LEU D 1 225 ? -43.412 29.107 24.735 1.00 21.69 225 LEU D O 1
ATOM 9777 N N . PRO D 1 226 ? -45.199 28.031 23.869 1.00 20.29 226 PRO D N 1
ATOM 9778 C CA . PRO D 1 226 ? -46.012 29.231 23.682 1.00 20.29 226 PRO D CA 1
ATOM 9779 C C . PRO D 1 226 ? -46.537 29.882 24.963 1.00 21.30 226 PRO D C 1
ATOM 9780 O O . PRO D 1 226 ? -46.931 29.222 25.927 1.00 20.30 226 PRO D O 1
ATOM 9784 N N . LEU D 1 227 ? -46.565 31.217 24.918 1.00 22.04 227 LEU D N 1
ATOM 9785 C CA . LEU D 1 227 ? -46.964 32.048 26.034 1.00 21.55 227 LEU D CA 1
ATOM 9786 C C . LEU D 1 227 ? -48.020 33.041 25.553 1.00 20.39 227 LEU D C 1
ATOM 9787 O O . LEU D 1 227 ? -47.791 33.758 24.588 1.00 21.33 227 LEU D O 1
ATOM 9792 N N . ALA D 1 228 ? -49.178 33.081 26.225 1.00 19.80 228 ALA D N 1
ATOM 9793 C CA . ALA D 1 228 ? -50.254 33.979 25.843 1.00 19.32 228 ALA D CA 1
ATOM 9794 C C . ALA D 1 228 ? -50.634 34.888 27.002 1.00 20.82 228 ALA D C 1
ATOM 9795 O O . ALA D 1 228 ? -50.451 34.542 28.166 1.00 23.35 228 ALA D O 1
ATOM 9797 N N . VAL D 1 229 ? -51.176 36.055 26.655 1.00 21.85 229 VAL D N 1
ATOM 9798 C CA . VAL D 1 229 ? -51.817 36.945 27.605 1.00 23.17 229 VAL D CA 1
ATOM 9799 C C . VAL D 1 229 ? -53.244 37.208 27.131 1.00 24.45 229 VAL D C 1
ATOM 9800 O O . VAL D 1 229 ? -53.464 37.582 25.980 1.00 23.39 229 VAL D O 1
ATOM 9804 N N . ARG D 1 230 ? -54.203 36.954 28.030 1.00 27.99 230 ARG D N 1
ATOM 9805 C CA . ARG D 1 230 ? -55.592 37.331 27.840 1.00 28.89 230 ARG D CA 1
ATOM 9806 C C . ARG D 1 230 ? -55.796 38.717 28.453 1.00 30.51 230 ARG D C 1
ATOM 9807 O O . ARG D 1 230 ? -55.485 38.968 29.618 1.00 27.51 230 ARG D O 1
ATOM 9815 N N . LEU D 1 231 ? -56.326 39.624 27.639 1.00 34.56 231 LEU D N 1
ATOM 9816 C CA . LEU D 1 231 ? -56.519 41.009 28.037 1.00 32.00 231 LEU D CA 1
ATOM 9817 C C . LEU D 1 231 ? -58.002 41.328 27.925 1.00 32.14 231 LEU D C 1
ATOM 9818 O O . LEU D 1 231 ? -58.743 40.588 27.268 1.00 31.73 231 LEU D O 1
ATOM 9823 N N . SER D 1 232 ? -58.412 42.410 28.596 1.00 29.34 232 SER D N 1
ATOM 9824 C CA . SER D 1 232 ? -59.690 43.030 28.329 1.00 28.01 232 SER D CA 1
ATOM 9825 C C . SER D 1 232 ? -59.385 44.182 27.395 1.00 31.08 232 SER D C 1
ATOM 9826 O O . SER D 1 232 ? -58.806 45.176 27.810 1.00 33.60 232 SER D O 1
ATOM 9829 N N . CYS D 1 233 ? -59.739 44.000 26.125 1.00 32.53 233 CYS D N 1
ATOM 9830 C CA . CYS D 1 233 ? -59.303 44.863 25.044 1.00 33.00 233 CYS D CA 1
ATOM 9831 C C . CYS D 1 233 ? -60.057 46.191 25.102 1.00 33.79 233 CYS D C 1
ATOM 9832 O O . CYS D 1 233 ? -59.575 47.197 24.601 1.00 35.66 233 CYS D O 1
ATOM 9835 N N . SER D 1 234 ? -61.224 46.191 25.755 1.00 36.07 234 SER D N 1
ATOM 9836 C CA . SER D 1 234 ? -61.990 47.403 25.992 1.00 38.77 234 SER D CA 1
ATOM 9837 C C . SER D 1 234 ? -62.698 47.328 27.343 1.00 41.53 234 SER D C 1
ATOM 9838 O O . SER D 1 234 ? -63.030 46.244 27.829 1.00 38.34 234 SER D O 1
ATOM 9841 N N . ASP D 1 235 ? -62.938 48.498 27.947 1.00 41.76 235 ASP D N 1
ATOM 9842 C CA . ASP D 1 235 ? -63.808 48.536 29.108 1.00 44.65 235 ASP D CA 1
ATOM 9843 C C . ASP D 1 235 ? -65.168 49.072 28.683 1.00 46.24 235 ASP D C 1
ATOM 9844 O O . ASP D 1 235 ? -66.072 49.209 29.500 1.00 48.95 235 ASP D O 1
ATOM 9849 N N . TRP D 1 236 ? -65.277 49.392 27.392 1.00 49.27 236 TRP D N 1
ATOM 9850 C CA . TRP D 1 236 ? -66.546 49.696 26.749 1.00 55.35 236 TRP D CA 1
ATOM 9851 C C . TRP D 1 236 ? -66.999 51.132 27.035 1.00 58.17 236 TRP D C 1
ATOM 9852 O O . TRP D 1 236 ? -67.847 51.650 26.310 1.00 65.00 236 TRP D O 1
ATOM 9863 N N . THR D 1 237 ? -66.425 51.785 28.057 1.00 54.02 237 THR D N 1
ATOM 9864 C CA . THR D 1 237 ? -66.738 53.184 28.308 1.00 59.09 237 THR D CA 1
ATOM 9865 C C . THR D 1 237 ? -65.503 54.043 28.072 1.00 64.93 237 THR D C 1
ATOM 9866 O O . THR D 1 237 ? -64.401 53.622 28.424 1.00 61.70 237 THR D O 1
ATOM 9870 N N . PRO D 1 238 ? -65.650 55.260 27.475 1.00 73.38 238 PRO D N 1
ATOM 9871 C CA . PRO D 1 238 ? -64.559 56.240 27.436 1.00 75.53 238 PRO D CA 1
ATOM 9872 C C . PRO D 1 238 ? -64.158 56.568 28.873 1.00 82.36 238 PRO D C 1
ATOM 9873 O O . PRO D 1 238 ? -64.984 56.476 29.785 1.00 88.46 238 PRO D O 1
ATOM 9877 N N . GLU D 1 239 ? -62.890 56.956 29.061 1.00 81.92 239 GLU D N 1
ATOM 9878 C CA . GLU D 1 239 ? -62.266 56.968 30.379 1.00 85.63 239 GLU D CA 1
ATOM 9879 C C . GLU D 1 239 ? -62.227 55.533 30.902 1.00 79.50 239 GLU D C 1
ATOM 9880 O O . GLU D 1 239 ? -62.885 55.185 31.881 1.00 82.62 239 GLU D O 1
ATOM 9886 N N . GLY D 1 240 ? -61.450 54.714 30.192 1.00 73.47 240 GLY D N 1
ATOM 9887 C CA . GLY D 1 240 ? -61.294 53.286 30.407 1.00 63.23 240 GLY D CA 1
ATOM 9888 C C . GLY D 1 240 ? -60.395 52.740 29.304 1.00 59.43 240 GLY D C 1
ATOM 9889 O O . GLY D 1 240 ? -59.919 53.514 28.469 1.00 66.07 240 GLY D O 1
ATOM 9890 N N . LEU D 1 241 ? -60.164 51.423 29.285 1.00 48.51 241 LEU D N 1
ATOM 9891 C CA . LEU D 1 241 ? -59.287 50.906 28.245 1.00 45.33 241 LEU D CA 1
ATOM 9892 C C . LEU D 1 241 ? -60.010 50.875 26.890 1.00 46.35 241 LEU D C 1
ATOM 9893 O O . LEU D 1 241 ? -61.173 50.468 26.798 1.00 45.44 241 LEU D O 1
ATOM 9898 N N . THR D 1 242 ? -59.316 51.366 25.853 1.00 40.31 242 THR D N 1
ATOM 9899 C CA . THR D 1 242 ? -59.791 51.331 24.477 1.00 44.57 242 THR D CA 1
ATOM 9900 C C . THR D 1 242 ? -58.955 50.314 23.707 1.00 44.75 242 THR D C 1
ATOM 9901 O O . THR D 1 242 ? -57.866 49.929 24.138 1.00 45.53 242 THR D O 1
ATOM 9905 N N . ILE D 1 243 ? -59.452 49.911 22.541 1.00 40.54 243 ILE D N 1
ATOM 9906 C CA . ILE D 1 243 ? -58.693 48.979 21.727 1.00 41.63 243 ILE D CA 1
ATOM 9907 C C . ILE D 1 243 ? -57.296 49.555 21.460 1.00 42.21 243 ILE D C 1
ATOM 9908 O O . ILE D 1 243 ? -56.308 48.819 21.515 1.00 44.44 243 ILE D O 1
ATOM 9913 N N . ALA D 1 244 ? -57.201 50.869 21.203 1.00 40.12 244 ALA D N 1
ATOM 9914 C CA . ALA D 1 244 ? -55.912 51.440 20.828 1.00 42.29 244 ALA D CA 1
ATOM 9915 C C . ALA D 1 244 ? -54.965 51.371 22.020 1.00 41.27 244 ALA D C 1
ATOM 9916 O O . ALA D 1 244 ? -53.753 51.268 21.848 1.00 43.35 244 ALA D O 1
ATOM 9918 N N . ASP D 1 245 ? -55.543 51.403 23.222 1.00 44.68 245 ASP D N 1
ATOM 9919 C CA . ASP D 1 245 ? -54.790 51.153 24.441 1.00 43.33 245 ASP D CA 1
ATOM 9920 C C . ASP D 1 245 ? -54.236 49.735 24.379 1.00 40.26 245 ASP D C 1
ATOM 9921 O O . ASP D 1 245 ? -53.042 49.516 24.565 1.00 42.58 245 ASP D O 1
ATOM 9926 N N . THR D 1 246 ? -55.116 48.782 24.071 1.00 37.31 246 THR D N 1
ATOM 9927 C CA . THR D 1 246 ? -54.725 47.387 24.083 1.00 36.30 246 THR D CA 1
ATOM 9928 C C . THR D 1 246 ? -53.628 47.148 23.058 1.00 35.33 246 THR D C 1
ATOM 9929 O O . THR D 1 246 ? -52.686 46.414 23.336 1.00 34.73 246 THR D O 1
ATOM 9933 N N . VAL D 1 247 ? -53.756 47.788 21.891 1.00 33.19 247 VAL D N 1
ATOM 9934 C CA . VAL D 1 247 ? -52.763 47.649 20.838 1.00 34.21 247 VAL D CA 1
ATOM 9935 C C . VAL D 1 247 ? -51.389 48.036 21.378 1.00 35.74 247 VAL D C 1
ATOM 9936 O O . VAL D 1 247 ? -50.415 47.328 21.137 1.00 38.61 247 VAL D O 1
ATOM 9940 N N . GLU D 1 248 ? -51.321 49.153 22.110 1.00 41.60 248 GLU D N 1
ATOM 9941 C CA . GLU D 1 248 ? -50.062 49.621 22.674 1.00 43.61 248 GLU D CA 1
ATOM 9942 C C . GLU D 1 248 ? -49.554 48.589 23.684 1.00 38.38 248 GLU D C 1
ATOM 9943 O O . GLU D 1 248 ? -48.367 48.272 23.724 1.00 37.00 248 GLU D O 1
ATOM 9949 N N . VAL D 1 249 ? -50.480 47.993 24.436 1.00 34.22 249 VAL D N 1
ATOM 9950 C CA . VAL D 1 249 ? -50.125 46.981 25.412 1.00 32.40 249 VAL D CA 1
ATOM 9951 C C . VAL D 1 249 ? -49.621 45.709 24.716 1.00 33.36 249 VAL D C 1
ATOM 9952 O O . VAL D 1 249 ? -48.596 45.144 25.104 1.00 32.02 249 VAL D O 1
ATOM 9956 N N . ALA D 1 250 ? -50.305 45.297 23.640 1.00 34.23 250 ALA D N 1
ATOM 9957 C CA . ALA D 1 250 ? -50.003 44.061 22.925 1.00 33.97 250 ALA D CA 1
ATOM 9958 C C . ALA D 1 250 ? -48.598 44.112 22.341 1.00 34.70 250 ALA D C 1
ATOM 9959 O O . ALA D 1 250 ? -47.875 43.106 22.366 1.00 35.63 250 ALA D O 1
ATOM 9961 N N . ARG D 1 251 ? -48.236 45.299 21.829 1.00 35.33 251 ARG D N 1
ATOM 9962 C CA . ARG D 1 251 ? -46.942 45.511 21.197 1.00 34.95 251 ARG D CA 1
ATOM 9963 C C . ARG D 1 251 ? -45.837 45.329 22.227 1.00 33.27 251 ARG D C 1
ATOM 9964 O O . ARG D 1 251 ? -44.801 44.766 21.920 1.00 33.31 251 ARG D O 1
ATOM 9972 N N . MET D 1 252 ? -46.074 45.818 23.442 1.00 35.58 252 MET D N 1
ATOM 9973 C CA . MET D 1 252 ? -45.082 45.722 24.495 1.00 38.55 252 MET D CA 1
ATOM 9974 C C . MET D 1 252 ? -44.928 44.260 24.918 1.00 40.40 252 MET D C 1
ATOM 9975 O O . MET D 1 252 ? -43.815 43.795 25.177 1.00 38.52 252 MET D O 1
ATOM 9980 N N . LEU D 1 253 ? -46.056 43.539 24.941 1.00 39.54 253 LEU D N 1
ATOM 9981 C CA . LEU D 1 253 ? -46.077 42.133 25.301 1.00 38.20 253 LEU D CA 1
ATOM 9982 C C . LEU D 1 253 ? -45.325 41.318 24.252 1.00 37.10 253 LEU D C 1
ATOM 9983 O O . LEU D 1 253 ? -44.700 40.313 24.578 1.00 34.94 253 LEU D O 1
ATOM 9988 N N . ARG D 1 254 ? -45.383 41.768 22.997 1.00 37.14 254 ARG D N 1
ATOM 9989 C CA . ARG D 1 254 ? -44.706 41.072 21.916 1.00 37.63 254 ARG D CA 1
ATOM 9990 C C . ARG D 1 254 ? -43.200 41.085 22.154 1.00 36.72 254 ARG D C 1
ATOM 9991 O O . ARG D 1 254 ? -42.535 40.062 22.001 1.00 32.52 254 ARG D O 1
ATOM 9999 N N . GLU D 1 255 ? -42.691 42.255 22.550 1.00 42.09 255 GLU D N 1
ATOM 10000 C CA . GLU D 1 255 ? -41.269 42.483 22.774 1.00 48.23 255 GLU D CA 1
ATOM 10001 C C . GLU D 1 255 ? -40.751 41.541 23.855 1.00 44.28 255 GLU D C 1
ATOM 10002 O O . GLU D 1 255 ? -39.699 40.920 23.691 1.00 42.61 255 GLU D O 1
ATOM 10008 N N . GLN D 1 256 ? -41.534 41.430 24.935 1.00 40.76 256 GLN D N 1
ATOM 10009 C CA . GLN D 1 256 ? -41.211 40.586 26.072 1.00 39.10 256 GLN D CA 1
ATOM 10010 C C . GLN D 1 256 ? -41.387 39.107 25.723 1.00 37.12 256 GLN D C 1
ATOM 10011 O O . GLN D 1 256 ? -41.244 38.267 26.603 1.00 40.03 256 GLN D O 1
ATOM 10017 N N . GLY D 1 257 ? -41.733 38.788 24.467 1.00 36.32 257 GLY D N 1
ATOM 10018 C CA . GLY D 1 257 ? -41.725 37.412 23.981 1.00 33.72 257 GLY D CA 1
ATOM 10019 C C . GLY D 1 257 ? -43.032 36.651 24.222 1.00 30.25 257 GLY D C 1
ATOM 10020 O O . GLY D 1 257 ? -43.040 35.429 24.370 1.00 31.52 257 GLY D O 1
ATOM 10021 N N . VAL D 1 258 ? -44.137 37.385 24.260 1.00 28.16 258 VAL D N 1
ATOM 10022 C CA . VAL D 1 258 ? -45.463 36.794 24.222 1.00 29.17 258 VAL D CA 1
ATOM 10023 C C . VAL D 1 258 ? -45.761 36.411 22.770 1.00 29.90 258 VAL D C 1
ATOM 10024 O O . VAL D 1 258 ? -45.354 37.112 21.844 1.00 32.31 258 VAL D O 1
ATOM 10028 N N . ASP D 1 259 ? -46.466 35.288 22.570 1.00 30.77 259 ASP D N 1
ATOM 10029 C CA . ASP D 1 259 ? -46.697 34.726 21.241 1.00 28.43 259 ASP D CA 1
ATOM 10030 C C . ASP D 1 259 ? -48.086 35.057 20.697 1.00 26.78 259 ASP D C 1
ATOM 10031 O O . ASP D 1 259 ? -48.275 35.083 19.479 1.00 25.55 259 ASP D O 1
ATOM 10036 N N . LEU D 1 260 ? -49.050 35.244 21.611 1.00 26.93 260 LEU D N 1
ATOM 10037 C CA . LEU D 1 260 ? -50.464 35.322 21.277 1.00 27.06 260 LEU D CA 1
ATOM 10038 C C . LEU D 1 260 ? -51.167 36.211 22.290 1.00 25.52 260 LEU D C 1
ATOM 10039 O O . LEU D 1 260 ? -50.912 36.112 23.483 1.00 27.98 260 LEU D O 1
ATOM 10044 N N . ILE D 1 261 ? -52.069 37.056 21.811 1.00 24.31 261 ILE D N 1
ATOM 10045 C CA . ILE D 1 261 ? -52.970 37.741 22.713 1.00 25.36 261 ILE D CA 1
ATOM 10046 C C . ILE D 1 261 ? -54.332 37.076 22.564 1.00 27.32 261 ILE D C 1
ATOM 10047 O O . ILE D 1 261 ? -54.774 36.782 21.456 1.00 27.95 261 ILE D O 1
ATOM 10052 N N . ASP D 1 262 ? -54.952 36.787 23.709 1.00 27.53 262 ASP D N 1
ATOM 10053 C CA . ASP D 1 262 ? -56.290 36.230 23.795 1.00 27.48 262 ASP D CA 1
ATOM 10054 C C . ASP D 1 262 ? -57.241 37.394 24.083 1.00 27.70 262 ASP D C 1
ATOM 10055 O O . ASP D 1 262 ? -57.199 37.969 25.168 1.00 26.65 262 ASP D O 1
ATOM 10060 N N . CYS D 1 263 ? -58.082 37.739 23.096 1.00 27.51 263 CYS D N 1
ATOM 10061 C CA . CYS D 1 263 ? -58.767 39.024 23.074 1.00 28.79 263 CYS D CA 1
ATOM 10062 C C . CYS D 1 263 ? -60.185 38.929 23.634 1.00 29.63 263 CYS D C 1
ATOM 10063 O O . CYS D 1 263 ? -61.126 38.543 22.939 1.00 30.41 263 CYS D O 1
ATOM 10066 N N . SER D 1 264 ? -60.306 39.246 24.930 1.00 31.79 264 SER D N 1
ATOM 10067 C CA . SER D 1 264 ? -61.576 39.336 25.636 1.00 28.71 264 SER D CA 1
ATOM 10068 C C . SER D 1 264 ? -61.818 40.816 25.960 1.00 29.04 264 SER D C 1
ATOM 10069 O O . SER D 1 264 ? -61.168 41.672 25.371 1.00 30.63 264 SER D O 1
ATOM 10072 N N . SER D 1 265 ? -62.734 41.127 26.889 1.00 31.25 265 SER D N 1
ATOM 10073 C CA . SER D 1 265 ? -63.140 42.498 27.178 1.00 28.64 265 SER D CA 1
ATOM 10074 C C . SER D 1 265 ? -63.948 42.513 28.469 1.00 29.15 265 SER D C 1
ATOM 10075 O O . SER D 1 265 ? -64.301 41.449 28.966 1.00 30.74 265 SER D O 1
ATOM 10078 N N . GLY D 1 266 ? -64.235 43.721 28.985 1.00 31.69 266 GLY D N 1
ATOM 10079 C CA . GLY D 1 266 ? -65.150 43.952 30.099 1.00 33.48 266 GLY D CA 1
ATOM 10080 C C . GLY D 1 266 ? -64.633 43.371 31.415 1.00 34.24 266 GLY D C 1
ATOM 10081 O O . GLY D 1 266 ? -63.564 42.774 31.443 1.00 37.07 266 GLY D O 1
ATOM 10082 N N . GLY D 1 267 ? -65.383 43.571 32.503 1.00 34.21 267 GLY D N 1
ATOM 10083 C CA . GLY D 1 267 ? -65.110 42.912 33.774 1.00 34.74 267 GLY D CA 1
ATOM 10084 C C . GLY D 1 267 ? -64.589 43.833 34.885 1.00 37.82 267 GLY D C 1
ATOM 10085 O O . GLY D 1 267 ? -64.450 43.388 36.022 1.00 34.45 267 GLY D O 1
ATOM 10086 N N . ILE D 1 268 ? -64.315 45.110 34.570 1.00 41.98 268 ILE D N 1
ATOM 10087 C CA . ILE D 1 268 ? -63.647 46.023 35.495 1.00 43.97 268 ILE D CA 1
ATOM 10088 C C . ILE D 1 268 ? -64.551 46.437 36.670 1.00 54.20 268 ILE D C 1
ATOM 10089 O O . ILE D 1 268 ? -64.204 46.186 37.831 1.00 52.71 268 ILE D O 1
ATOM 10094 N N . ALA D 1 269 ? -65.699 47.073 36.381 1.00 53.58 269 ALA D N 1
ATOM 10095 C CA . ALA D 1 269 ? -66.685 47.407 37.401 1.00 54.84 269 ALA D CA 1
ATOM 10096 C C . ALA D 1 269 ? -68.053 46.956 36.893 1.00 55.22 269 ALA D C 1
ATOM 10097 O O . ALA D 1 269 ? -68.278 47.026 35.692 1.00 55.13 269 ALA D O 1
ATOM 10099 N N . PRO D 1 270 ? -69.001 46.455 37.730 1.00 61.69 270 PRO D N 1
ATOM 10100 C CA . PRO D 1 270 ? -70.270 45.945 37.203 1.00 65.92 270 PRO D CA 1
ATOM 10101 C C . PRO D 1 270 ? -71.051 47.150 36.690 1.00 64.64 270 PRO D C 1
ATOM 10102 O O . PRO D 1 270 ? -70.639 48.286 36.922 1.00 60.10 270 PRO D O 1
ATOM 10106 N N . GLY D 1 271 ? -72.129 46.882 35.941 1.00 72.14 271 GLY D N 1
ATOM 10107 C CA . GLY D 1 271 ? -73.010 47.924 35.430 1.00 74.05 271 GLY D CA 1
ATOM 10108 C C . GLY D 1 271 ? -72.353 48.848 34.399 1.00 71.53 271 GLY D C 1
ATOM 10109 O O . GLY D 1 271 ? -72.599 50.055 34.402 1.00 69.76 271 GLY D O 1
ATOM 10110 N N . ILE D 1 272 ? -71.475 48.280 33.562 1.00 67.68 272 ILE D N 1
ATOM 10111 C CA . ILE D 1 272 ? -71.235 48.795 32.223 1.00 63.23 272 ILE D CA 1
ATOM 10112 C C . ILE D 1 272 ? -71.939 47.807 31.297 1.00 62.56 272 ILE D C 1
ATOM 10113 O O . ILE D 1 272 ? -71.820 46.589 31.478 1.00 53.23 272 ILE D O 1
ATOM 10118 N N . THR D 1 273 ? -72.728 48.347 30.362 1.00 57.76 273 THR D N 1
ATOM 10119 C CA . THR D 1 273 ? -73.521 47.493 29.498 1.00 58.38 273 THR D CA 1
ATOM 10120 C C . THR D 1 273 ? -72.695 47.166 28.259 1.00 58.56 273 THR D C 1
ATOM 10121 O O . THR D 1 273 ? -72.203 48.053 27.555 1.00 53.29 273 THR D O 1
ATOM 10125 N N . ILE D 1 274 ? -72.506 45.863 28.043 1.00 54.61 274 ILE D N 1
ATOM 10126 C CA . ILE D 1 274 ? -71.595 45.410 27.010 1.00 53.52 274 ILE D CA 1
ATOM 10127 C C . ILE D 1 274 ? -72.437 44.974 25.811 1.00 49.96 274 ILE D C 1
ATOM 10128 O O . ILE D 1 274 ? -73.353 44.178 25.980 1.00 46.17 274 ILE D O 1
ATOM 10133 N N . PRO D 1 275 ? -72.185 45.483 24.577 1.00 48.23 275 PRO D N 1
ATOM 10134 C CA . PRO D 1 275 ? -72.959 45.061 23.403 1.00 48.77 275 PRO D CA 1
ATOM 10135 C C . PRO D 1 275 ? -72.642 43.623 22.969 1.00 46.10 275 PRO D C 1
ATOM 10136 O O . PRO D 1 275 ? -72.135 43.397 21.870 1.00 44.87 275 PRO D O 1
ATOM 10140 N N . VAL D 1 276 ? -72.971 42.655 23.839 1.00 42.36 276 VAL D N 1
ATOM 10141 C CA . VAL D 1 276 ? -72.730 41.249 23.564 1.00 39.57 276 VAL D CA 1
ATOM 10142 C C . VAL D 1 276 ? -73.529 40.827 22.328 1.00 37.83 276 VAL D C 1
ATOM 10143 O O . VAL D 1 276 ? -74.648 41.280 22.115 1.00 36.19 276 VAL D O 1
ATOM 10147 N N . GLY D 1 277 ? -72.896 40.001 21.485 1.00 39.67 277 GLY D N 1
ATOM 10148 C CA . GLY D 1 277 ? -73.505 39.372 20.321 1.00 33.12 277 GLY D CA 1
ATOM 10149 C C . GLY D 1 277 ? -72.488 38.509 19.582 1.00 30.66 277 GLY D C 1
ATOM 10150 O O . GLY D 1 277 ? -71.299 38.553 19.868 1.00 31.92 277 GLY D O 1
ATOM 10151 N N . GLU D 1 278 ? -72.958 37.752 18.592 1.00 31.03 278 GLU D N 1
ATOM 10152 C CA . GLU D 1 278 ? -72.109 36.829 17.863 1.00 31.67 278 GLU D CA 1
ATOM 10153 C C . GLU D 1 278 ? -70.802 37.512 17.462 1.00 31.67 278 GLU D C 1
ATOM 10154 O O . GLU D 1 278 ? -70.801 38.473 16.701 1.00 32.71 278 GLU D O 1
ATOM 10160 N N . GLY D 1 279 ? -69.680 37.004 17.974 1.00 30.74 279 GLY D N 1
ATOM 10161 C CA . GLY D 1 279 ? -68.378 37.464 17.512 1.00 28.65 279 GLY D CA 1
ATOM 10162 C C . GLY D 1 279 ? -68.105 38.924 17.869 1.00 26.80 279 GLY D C 1
ATOM 10163 O O . GLY D 1 279 ? -67.277 39.550 17.227 1.00 25.27 279 GLY D O 1
ATOM 10164 N N . TYR D 1 280 ? -68.746 39.435 18.930 1.00 25.96 280 TYR D N 1
ATOM 10165 C CA . TYR D 1 280 ? -68.597 40.831 19.313 1.00 26.72 280 TYR D CA 1
ATOM 10166 C C . TYR D 1 280 ? -67.142 41.188 19.609 1.00 27.91 280 TYR D C 1
ATOM 10167 O O . TYR D 1 280 ? -66.780 42.365 19.525 1.00 30.29 280 TYR D O 1
ATOM 10176 N N . GLN D 1 281 ? -66.303 40.188 19.924 1.00 28.39 281 GLN D N 1
ATOM 10177 C CA . GLN D 1 281 ? -64.937 40.479 20.353 1.00 27.63 281 GLN D CA 1
ATOM 10178 C C . GLN D 1 281 ? -63.927 40.270 19.217 1.00 27.99 281 GLN D C 1
ATOM 10179 O O . GLN D 1 281 ? -62.745 40.594 19.355 1.00 28.25 281 GLN D O 1
ATOM 10185 N N . VAL D 1 282 ? -64.398 39.701 18.101 1.00 26.79 282 VAL D N 1
ATOM 10186 C CA . VAL D 1 282 ? -63.564 39.361 16.953 1.00 25.99 282 VAL D CA 1
ATOM 10187 C C . VAL D 1 282 ? -62.849 40.601 16.386 1.00 27.98 282 VAL D C 1
ATOM 10188 O O . VAL D 1 282 ? -61.654 40.502 16.099 1.00 29.66 282 VAL D O 1
ATOM 10192 N N . PRO D 1 283 ? -63.490 41.800 16.219 1.00 28.21 283 PRO D N 1
ATOM 10193 C CA . PRO D 1 283 ? -62.782 43.003 15.756 1.00 27.20 283 PRO D CA 1
ATOM 10194 C C . PRO D 1 283 ? -61.566 43.356 16.607 1.00 26.67 283 PRO D C 1
ATOM 10195 O O . PRO D 1 283 ? -60.544 43.777 16.076 1.00 28.75 283 PRO D O 1
ATOM 10199 N N . PHE D 1 284 ? -61.679 43.149 17.918 1.00 24.06 284 PHE D N 1
ATOM 10200 C CA . PHE D 1 284 ? -60.567 43.379 18.824 1.00 25.72 284 PHE D CA 1
ATOM 10201 C C . PHE D 1 284 ? -59.394 42.476 18.471 1.00 27.51 284 PHE D C 1
ATOM 10202 O O . PHE D 1 284 ? -58.258 42.949 18.391 1.00 25.60 284 PHE D O 1
ATOM 10210 N N . ALA D 1 285 ? -59.676 41.175 18.260 1.00 27.06 285 ALA D N 1
ATOM 10211 C CA . ALA D 1 285 ? -58.632 40.256 17.840 1.00 24.54 285 ALA D CA 1
ATOM 10212 C C . ALA D 1 285 ? -58.071 40.646 16.468 1.00 25.25 285 ALA D C 1
ATOM 10213 O O . ALA D 1 285 ? -56.856 40.558 16.261 1.00 26.41 285 ALA D O 1
ATOM 10215 N N . ALA D 1 286 ? -58.928 41.112 15.544 1.00 24.03 286 ALA D N 1
ATOM 10216 C CA . ALA D 1 286 ? -58.449 41.465 14.205 1.00 24.90 286 ALA D CA 1
ATOM 10217 C C . ALA D 1 286 ? -57.565 42.702 14.279 1.00 23.73 286 ALA D C 1
ATOM 10218 O O . ALA D 1 286 ? -56.569 42.800 13.577 1.00 23.87 286 ALA D O 1
ATOM 10220 N N . GLN D 1 287 ? -57.926 43.627 15.161 1.00 25.93 287 GLN D N 1
ATOM 10221 C CA . GLN D 1 287 ? -57.172 44.861 15.269 1.00 27.85 287 GLN D CA 1
ATOM 10222 C C . GLN D 1 287 ? -55.816 44.591 15.915 1.00 28.27 287 GLN D C 1
ATOM 10223 O O . GLN D 1 287 ? -54.808 45.123 15.451 1.00 30.91 287 GLN D O 1
ATOM 10229 N N . VAL D 1 288 ? -55.795 43.749 16.956 1.00 27.17 288 VAL D N 1
ATOM 10230 C CA . VAL D 1 288 ? -54.554 43.485 17.673 1.00 27.49 288 VAL D CA 1
ATOM 10231 C C . VAL D 1 288 ? -53.579 42.807 16.719 1.00 28.13 288 VAL D C 1
ATOM 10232 O O . VAL D 1 288 ? -52.384 43.108 16.724 1.00 27.98 288 VAL D O 1
ATOM 10236 N N . ARG D 1 289 ? -54.124 41.926 15.878 1.00 29.36 289 ARG D N 1
ATOM 10237 C CA . ARG D 1 289 ? -53.317 41.105 14.990 1.00 31.76 289 ARG D CA 1
ATOM 10238 C C . ARG D 1 289 ? -52.597 41.990 13.967 1.00 34.83 289 ARG D C 1
ATOM 10239 O O . ARG D 1 289 ? -51.365 41.978 13.874 1.00 32.72 289 ARG D O 1
ATOM 10247 N N . ARG D 1 290 ? -53.392 42.788 13.239 1.00 40.28 290 ARG D N 1
ATOM 10248 C CA . ARG D 1 290 ? -52.951 43.664 12.162 1.00 40.33 290 ARG D CA 1
ATOM 10249 C C . ARG D 1 290 ? -51.998 44.751 12.691 1.00 40.68 290 ARG D C 1
ATOM 10250 O O . ARG D 1 290 ? -51.005 45.068 12.043 1.00 43.40 290 ARG D O 1
ATOM 10258 N N . GLU D 1 291 ? -52.239 45.292 13.889 1.00 38.47 291 GLU D N 1
ATOM 10259 C CA . GLU D 1 291 ? -51.479 46.456 14.333 1.00 38.59 291 GLU D CA 1
ATOM 10260 C C . GLU D 1 291 ? -50.258 46.100 15.187 1.00 36.97 291 GLU D C 1
ATOM 10261 O O . GLU D 1 291 ? -49.231 46.782 15.121 1.00 35.64 291 GLU D O 1
ATOM 10267 N N . ALA D 1 292 ? -50.371 45.053 16.012 1.00 33.86 292 ALA D N 1
ATOM 10268 C CA . ALA D 1 292 ? -49.271 44.718 16.896 1.00 31.88 292 ALA D CA 1
ATOM 10269 C C . ALA D 1 292 ? -48.406 43.613 16.293 1.00 31.10 292 ALA D C 1
ATOM 10270 O O . ALA D 1 292 ? -47.379 43.262 16.857 1.00 33.79 292 ALA D O 1
ATOM 10272 N N . ASN D 1 293 ? -48.846 43.042 15.169 1.00 32.54 293 ASN D N 1
ATOM 10273 C CA . ASN D 1 293 ? -48.134 41.959 14.494 1.00 35.04 293 ASN D CA 1
ATOM 10274 C C . ASN D 1 293 ? -47.966 40.718 15.396 1.00 33.37 293 ASN D C 1
ATOM 10275 O O . ASN D 1 293 ? -47.042 39.913 15.256 1.00 33.76 293 ASN D O 1
ATOM 10280 N N . ILE D 1 294 ? -48.923 40.514 16.298 1.00 28.81 294 ILE D N 1
ATOM 10281 C CA . ILE D 1 294 ? -48.887 39.376 17.186 1.00 26.04 294 ILE D CA 1
ATOM 10282 C C . ILE D 1 294 ? -50.065 38.453 16.868 1.00 25.23 294 ILE D C 1
ATOM 10283 O O . ILE D 1 294 ? -51.133 38.899 16.454 1.00 24.00 294 ILE D O 1
ATOM 10288 N N . ALA D 1 295 ? -49.861 37.147 17.045 1.00 24.80 295 ALA D N 1
ATOM 10289 C CA . ALA D 1 295 ? -50.938 36.188 16.841 1.00 24.75 295 ALA D CA 1
ATOM 10290 C C . ALA D 1 295 ? -52.065 36.446 17.855 1.00 24.90 295 ALA D C 1
ATOM 10291 O O . ALA D 1 295 ? -51.831 36.977 18.950 1.00 22.31 295 ALA D O 1
ATOM 10293 N N . THR D 1 296 ? -53.304 36.102 17.472 1.00 23.13 296 THR D N 1
ATOM 10294 C CA . THR D 1 296 ? -54.435 36.337 18.359 1.00 22.96 296 THR D CA 1
ATOM 10295 C C . THR D 1 296 ? -55.392 35.150 18.412 1.00 21.47 296 THR D C 1
ATOM 10296 O O . THR D 1 296 ? -55.411 34.280 17.535 1.00 21.26 296 THR D O 1
ATOM 10300 N N . ALA D 1 297 ? -56.147 35.134 19.510 1.00 20.70 297 ALA D N 1
ATOM 10301 C CA . ALA D 1 297 ? -57.285 34.256 19.698 1.00 21.06 297 ALA D CA 1
ATOM 10302 C C . ALA D 1 297 ? -58.515 35.138 19.869 1.00 21.56 297 ALA D C 1
ATOM 10303 O O . ALA D 1 297 ? -58.512 36.097 20.644 1.00 23.78 297 ALA D O 1
ATOM 10305 N N . ALA D 1 298 ? -59.548 34.799 19.107 1.00 20.64 298 ALA D N 1
ATOM 10306 C CA . ALA D 1 298 ? -60.830 35.452 19.204 1.00 21.07 298 ALA D CA 1
ATOM 10307 C C . ALA D 1 298 ? -61.710 34.533 20.031 1.00 22.78 298 ALA D C 1
ATOM 10308 O O . ALA D 1 298 ? -61.585 33.307 19.935 1.00 23.92 298 ALA D O 1
ATOM 10310 N N . VAL D 1 299 ? -62.562 35.150 20.856 1.00 23.01 299 VAL D N 1
ATOM 10311 C CA . VAL D 1 299 ? -63.496 34.434 21.705 1.00 22.31 299 VAL D CA 1
ATOM 10312 C C . VAL D 1 299 ? -64.690 35.354 21.912 1.00 20.91 299 VAL D C 1
ATOM 10313 O O . VAL D 1 299 ? -64.532 36.578 21.891 1.00 21.59 299 VAL D O 1
ATOM 10317 N N . GLY D 1 300 ? -65.880 34.766 22.048 1.00 19.69 300 GLY D N 1
ATOM 10318 C CA . GLY D 1 300 ? -67.049 35.575 22.342 1.00 21.01 300 GLY D CA 1
ATOM 10319 C C . GLY D 1 300 ? -68.225 35.208 21.456 1.00 21.53 300 GLY D C 1
ATOM 10320 O O . GLY D 1 300 ? -68.333 35.722 20.346 1.00 22.63 300 GLY D O 1
ATOM 10321 N N . LEU D 1 301 ? -69.065 34.292 21.966 1.00 24.29 301 LEU D N 1
ATOM 10322 C CA . LEU D 1 301 ? -70.329 33.903 21.356 1.00 25.56 301 LEU D CA 1
ATOM 10323 C C . LEU D 1 301 ? -70.072 33.379 19.936 1.00 25.64 301 LEU D C 1
ATOM 10324 O O . LEU D 1 301 ? -70.754 33.772 18.977 1.00 28.92 301 LEU D O 1
ATOM 10329 N N . ILE D 1 302 ? -69.064 32.505 19.802 1.00 22.78 302 ILE D N 1
ATOM 10330 C CA . ILE D 1 302 ? -68.792 31.807 18.548 1.00 21.89 302 ILE D CA 1
ATOM 10331 C C . ILE D 1 302 ? -69.359 30.398 18.703 1.00 21.11 302 ILE D C 1
ATOM 10332 O O . ILE D 1 302 ? -69.018 29.695 19.656 1.00 19.15 302 ILE D O 1
ATOM 10337 N N . THR D 1 303 ? -70.274 30.026 17.794 1.00 21.37 303 THR D N 1
ATOM 10338 C CA . THR D 1 303 ? -70.924 28.727 17.861 1.00 21.62 303 THR D CA 1
ATOM 10339 C C . THR D 1 303 ? -71.007 28.072 16.488 1.00 21.14 303 THR D C 1
ATOM 10340 O O . THR D 1 303 ? -71.176 26.864 16.437 1.00 22.50 303 THR D O 1
ATOM 10344 N N . ARG D 1 304 ? -70.900 28.849 15.398 1.00 22.16 304 ARG D N 1
ATOM 10345 C CA . ARG D 1 304 ? -71.076 28.297 14.058 1.00 22.03 304 ARG D CA 1
ATOM 10346 C C . ARG D 1 304 ? -69.735 27.911 13.439 1.00 20.98 304 ARG D C 1
ATOM 10347 O O . ARG D 1 304 ? -68.817 28.707 13.358 1.00 20.47 304 ARG D O 1
ATOM 10355 N N . PRO D 1 305 ? -69.590 26.656 12.983 1.00 21.81 305 PRO D N 1
ATOM 10356 C CA . PRO D 1 305 ? -68.384 26.213 12.278 1.00 23.35 305 PRO D CA 1
ATOM 10357 C C . PRO D 1 305 ? -67.872 27.153 11.177 1.00 24.18 305 PRO D C 1
ATOM 10358 O O . PRO D 1 305 ? -66.669 27.426 11.115 1.00 22.09 305 PRO D O 1
ATOM 10362 N N . GLU D 1 306 ? -68.790 27.644 10.323 1.00 24.71 306 GLU D N 1
ATOM 10363 C CA . GLU D 1 306 ? -68.459 28.585 9.258 1.00 26.81 306 GLU D CA 1
ATOM 10364 C C . GLU D 1 306 ? -67.946 29.900 9.837 1.00 24.43 306 GLU D C 1
ATOM 10365 O O . GLU D 1 306 ? -67.120 30.543 9.204 1.00 23.64 306 GLU D O 1
ATOM 10371 N N . HIS D 1 307 ? -68.492 30.336 10.982 1.00 22.92 307 HIS D N 1
ATOM 10372 C CA . HIS D 1 307 ? -67.980 31.541 11.614 1.00 21.83 307 HIS D CA 1
ATOM 10373 C C . HIS D 1 307 ? -66.535 31.281 12.016 1.00 22.53 307 HIS D C 1
ATOM 10374 O O . HIS D 1 307 ? -65.649 32.005 11.572 1.00 24.20 307 HIS D O 1
ATOM 10381 N N . ALA D 1 308 ? -66.301 30.214 12.800 1.00 20.89 308 ALA D N 1
ATOM 10382 C CA . ALA D 1 308 ? -64.982 29.982 13.361 1.00 20.63 308 ALA D CA 1
ATOM 10383 C C . ALA D 1 308 ? -63.990 29.910 12.210 1.00 21.28 308 ALA D C 1
ATOM 10384 O O . ALA D 1 308 ? -62.965 30.577 12.231 1.00 19.94 308 ALA D O 1
ATOM 10386 N N . ASP D 1 309 ? -64.362 29.131 11.192 1.00 23.05 309 ASP D N 1
ATOM 10387 C CA . ASP D 1 309 ? -63.572 28.932 9.994 1.00 23.76 309 ASP D CA 1
ATOM 10388 C C . ASP D 1 309 ? -63.297 30.250 9.269 1.00 24.07 309 ASP D C 1
ATOM 10389 O O . ASP D 1 309 ? -62.175 30.504 8.847 1.00 26.67 309 ASP D O 1
ATOM 10394 N N . ALA D 1 310 ? -64.318 31.073 9.074 1.00 22.42 310 ALA D N 1
ATOM 10395 C CA . ALA D 1 310 ? -64.124 32.304 8.325 1.00 23.76 310 ALA D CA 1
ATOM 10396 C C . ALA D 1 310 ? -63.168 33.250 9.055 1.00 23.49 310 ALA D C 1
ATOM 10397 O O . ALA D 1 310 ? -62.411 33.964 8.404 1.00 24.72 310 ALA D O 1
ATOM 10399 N N . ILE D 1 311 ? -63.202 33.232 10.401 1.00 21.60 311 ILE D N 1
ATOM 10400 C CA . ILE D 1 311 ? -62.344 34.048 11.245 1.00 20.65 311 ILE D CA 1
ATOM 10401 C C . ILE D 1 311 ? -60.871 33.745 10.951 1.00 21.00 311 ILE D C 1
ATOM 10402 O O . ILE D 1 311 ? -60.040 34.654 10.877 1.00 20.57 311 ILE D O 1
ATOM 10407 N N . VAL D 1 312 ? -60.540 32.461 10.788 1.00 21.04 312 VAL D N 1
ATOM 10408 C CA . VAL D 1 312 ? -59.159 32.046 10.507 1.00 21.61 312 VAL D CA 1
ATOM 10409 C C . VAL D 1 312 ? -58.819 32.350 9.046 1.00 20.96 312 VAL D C 1
ATOM 10410 O O . VAL D 1 312 ? -57.690 32.709 8.713 1.00 22.59 312 VAL D O 1
ATOM 10414 N N . ARG D 1 313 ? -59.794 32.150 8.161 1.00 20.71 313 ARG D N 1
ATOM 10415 C CA . ARG D 1 313 ? -59.500 32.285 6.748 1.00 21.48 313 ARG D CA 1
ATOM 10416 C C . ARG D 1 313 ? -59.274 33.764 6.486 1.00 23.15 313 ARG D C 1
ATOM 10417 O O . ARG D 1 313 ? -58.481 34.105 5.634 1.00 24.31 313 ARG D O 1
ATOM 10425 N N . ASN D 1 314 ? -59.958 34.623 7.251 1.00 25.46 314 ASN D N 1
ATOM 10426 C CA . ASN D 1 314 ? -59.892 36.055 7.009 1.00 25.45 314 ASN D CA 1
ATOM 10427 C C . ASN D 1 314 ? -58.624 36.626 7.641 1.00 26.73 314 ASN D C 1
ATOM 10428 O O . ASN D 1 314 ? -58.290 37.785 7.383 1.00 27.07 314 ASN D O 1
ATOM 10433 N N . GLY D 1 315 ? -57.958 35.831 8.502 1.00 24.39 315 GLY D N 1
ATOM 10434 C CA . GLY D 1 315 ? -56.871 36.335 9.331 1.00 23.70 315 GLY D CA 1
ATOM 10435 C C . GLY D 1 315 ? -57.343 37.378 10.360 1.00 26.49 315 GLY D C 1
ATOM 10436 O O . GLY D 1 315 ? -56.608 38.300 10.708 1.00 23.98 315 GLY D O 1
ATOM 10437 N N . ASP D 1 316 ? -58.575 37.237 10.866 1.00 27.72 316 ASP D N 1
ATOM 10438 C CA . ASP D 1 316 ? -59.017 38.028 12.006 1.00 31.25 316 ASP D CA 1
ATOM 10439 C C . ASP D 1 316 ? -58.365 37.484 13.282 1.00 31.51 316 ASP D C 1
ATOM 10440 O O . ASP D 1 316 ? -58.188 38.248 14.235 1.00 31.07 316 ASP D O 1
ATOM 10445 N N . ALA D 1 317 ? -58.039 36.174 13.299 1.00 25.67 317 ALA D N 1
ATOM 10446 C CA . ALA D 1 317 ? -57.360 35.543 14.419 1.00 24.47 317 ALA D CA 1
ATOM 10447 C C . ALA D 1 317 ? -56.716 34.247 13.950 1.00 24.38 317 ALA D C 1
ATOM 10448 O O . ALA D 1 317 ? -57.104 33.719 12.919 1.00 28.48 317 ALA D O 1
ATOM 10450 N N . ASP D 1 318 ? -55.804 33.708 14.769 1.00 23.89 318 ASP D N 1
ATOM 10451 C CA . ASP D 1 318 ? -55.093 32.464 14.503 1.00 24.06 318 ASP D CA 1
ATOM 10452 C C . ASP D 1 318 ? -55.729 31.304 15.261 1.00 23.36 318 ASP D C 1
ATOM 10453 O O . ASP D 1 318 ? -55.734 30.178 14.770 1.00 23.01 318 ASP D O 1
ATOM 10458 N N . LEU D 1 319 ? -56.208 31.592 16.475 1.00 23.12 319 LEU D N 1
ATOM 10459 C CA . LEU D 1 319 ? -56.902 30.633 17.311 1.00 23.03 319 LEU D CA 1
ATOM 10460 C C . LEU D 1 319 ? -58.342 31.094 17.516 1.00 21.67 319 LEU D C 1
ATOM 10461 O O . LEU D 1 319 ? -58.568 32.298 17.655 1.00 22.30 319 LEU D O 1
ATOM 10466 N N . VAL D 1 320 ? -59.304 30.153 17.497 1.00 19.75 320 VAL D N 1
ATOM 10467 C CA . VAL D 1 320 ? -60.684 30.415 17.912 1.00 20.71 320 VAL D CA 1
ATOM 10468 C C . VAL D 1 320 ? -60.976 29.655 19.203 1.00 20.98 320 VAL D C 1
ATOM 10469 O O . VAL D 1 320 ? -60.902 28.435 19.255 1.00 21.24 320 VAL D O 1
ATOM 10473 N N . LEU D 1 321 ? -61.304 30.384 20.262 1.00 22.18 321 LEU D N 1
ATOM 10474 C CA . LEU D 1 321 ? -61.634 29.733 21.518 1.00 20.48 321 LEU D CA 1
ATOM 10475 C C . LEU D 1 321 ? -63.150 29.644 21.630 1.00 20.59 321 LEU D C 1
ATOM 10476 O O . LEU D 1 321 ? -63.874 30.588 21.273 1.00 18.99 321 LEU D O 1
ATOM 10481 N N . LEU D 1 322 ? -63.626 28.485 22.086 1.00 19.34 322 LEU D N 1
ATOM 10482 C CA . LEU D 1 322 ? -65.032 28.372 22.415 1.00 19.80 322 LEU D CA 1
ATOM 10483 C C . LEU D 1 322 ? -65.164 28.110 23.910 1.00 21.32 322 LEU D C 1
ATOM 10484 O O . LEU D 1 322 ? -64.370 27.358 24.476 1.00 21.29 322 LEU D O 1
ATOM 10489 N N . GLY D 1 323 ? -66.185 28.741 24.510 1.00 20.47 323 GLY D N 1
ATOM 10490 C CA . GLY D 1 323 ? -66.510 28.569 25.910 1.00 21.08 323 GLY D CA 1
ATOM 10491 C C . GLY D 1 323 ? -67.823 27.820 26.062 1.00 21.89 323 GLY D C 1
ATOM 10492 O O . GLY D 1 323 ? -67.825 26.596 26.273 1.00 22.04 323 GLY D O 1
ATOM 10493 N N . ARG D 1 324 ? -68.931 28.556 25.893 1.00 20.54 324 ARG D N 1
ATOM 10494 C CA . ARG D 1 324 ? -70.217 27.953 26.207 1.00 21.78 324 ARG D CA 1
ATOM 10495 C C . ARG D 1 324 ? -70.578 26.822 25.233 1.00 21.82 324 ARG D C 1
ATOM 10496 O O . ARG D 1 324 ? -71.181 25.828 25.638 1.00 20.87 324 ARG D O 1
ATOM 10504 N N . GLU D 1 325 ? -70.198 26.964 23.956 1.00 22.28 325 GLU D N 1
ATOM 10505 C CA . GLU D 1 325 ? -70.512 25.951 22.961 1.00 21.98 325 GLU D CA 1
ATOM 10506 C C . GLU D 1 325 ? -69.901 24.610 23.347 1.00 21.84 325 GLU D C 1
ATOM 10507 O O . GLU D 1 325 ? -70.539 23.581 23.144 1.00 22.12 325 GLU D O 1
ATOM 10513 N N . LEU D 1 326 ? -68.677 24.625 23.902 1.00 22.03 326 LEU D N 1
ATOM 10514 C CA . LEU D 1 326 ? -68.011 23.387 24.271 1.00 21.66 326 LEU D CA 1
ATOM 10515 C C . LEU D 1 326 ? -68.583 22.818 25.567 1.00 22.96 326 LEU D C 1
ATOM 10516 O O . LEU D 1 326 ? -68.519 21.602 25.774 1.00 22.82 326 LEU D O 1
ATOM 10521 N N . LEU D 1 327 ? -69.119 23.682 26.445 1.00 22.89 327 LEU D N 1
ATOM 10522 C CA . LEU D 1 327 ? -69.868 23.170 27.591 1.00 23.18 327 LEU D CA 1
ATOM 10523 C C . LEU D 1 327 ? -71.118 22.425 27.093 1.00 24.45 327 LEU D C 1
ATOM 10524 O O . LEU D 1 327 ? -71.434 21.339 27.580 1.00 24.82 327 LEU D O 1
ATOM 10529 N N . ARG D 1 328 ? -71.836 23.007 26.121 1.00 22.49 328 ARG D N 1
ATOM 10530 C CA . ARG D 1 328 ? -73.029 22.377 25.568 1.00 25.10 328 ARG D CA 1
ATOM 10531 C C . ARG D 1 328 ? -72.679 21.076 24.835 1.00 26.05 328 ARG D C 1
ATOM 10532 O O . ARG D 1 328 ? -73.414 20.091 24.935 1.00 27.35 328 ARG D O 1
ATOM 10540 N N . ASP D 1 329 ? -71.580 21.106 24.061 1.00 24.87 329 ASP D N 1
ATOM 10541 C CA . ASP D 1 329 ? -71.288 20.088 23.061 1.00 23.75 329 ASP D CA 1
ATOM 10542 C C . ASP D 1 329 ? -69.790 19.809 23.013 1.00 20.91 329 ASP D C 1
ATOM 10543 O O . ASP D 1 329 ? -69.076 20.371 22.204 1.00 20.17 329 ASP D O 1
ATOM 10548 N N . PRO D 1 330 ? -69.230 18.935 23.865 1.00 20.85 330 PRO D N 1
ATOM 10549 C CA . PRO D 1 330 ? -67.781 18.779 23.883 1.00 20.81 330 PRO D CA 1
ATOM 10550 C C . PRO D 1 330 ? -67.322 18.236 22.529 1.00 21.15 330 PRO D C 1
ATOM 10551 O O . PRO D 1 330 ? -66.132 18.259 22.243 1.00 21.08 330 PRO D O 1
ATOM 10555 N N . HIS D 1 331 ? -68.264 17.762 21.692 1.00 20.59 331 HIS D N 1
ATOM 10556 C CA . HIS D 1 331 ? -67.880 17.077 20.469 1.00 20.77 331 HIS D CA 1
ATOM 10557 C C . HIS D 1 331 ? -68.023 18.006 19.267 1.00 20.25 331 HIS D C 1
ATOM 10558 O O . HIS D 1 331 ? -68.006 17.556 18.112 1.00 20.17 331 HIS D O 1
ATOM 10565 N N . TRP D 1 332 ? -68.110 19.304 19.554 1.00 17.82 332 TRP D N 1
ATOM 10566 C CA . TRP D 1 332 ? -68.273 20.318 18.533 1.00 17.48 332 TRP D CA 1
ATOM 10567 C C . TRP D 1 332 ? -67.240 20.184 17.426 1.00 17.91 332 TRP D C 1
ATOM 10568 O O . TRP D 1 332 ? -67.587 20.302 16.262 1.00 20.82 332 TRP D O 1
ATOM 10579 N N . PRO D 1 333 ? -65.942 19.983 17.714 1.00 18.78 333 PRO D N 1
ATOM 10580 C CA . PRO D 1 333 ? -64.950 19.822 16.649 1.00 19.62 333 PRO D CA 1
ATOM 10581 C C . PRO D 1 333 ? -65.227 18.747 15.600 1.00 21.14 333 PRO D C 1
ATOM 10582 O O . PRO D 1 333 ? -64.978 18.979 14.418 1.00 20.45 333 PRO D O 1
ATOM 10586 N N . LEU D 1 334 ? -65.713 17.576 16.036 1.00 22.48 334 LEU D N 1
ATOM 10587 C CA . LEU D 1 334 ? -66.013 16.495 15.113 1.00 22.91 334 LEU D CA 1
ATOM 10588 C C . LEU D 1 334 ? -67.169 16.906 14.207 1.00 24.27 334 LEU D C 1
ATOM 10589 O O . LEU D 1 334 ? -67.173 16.573 13.027 1.00 24.31 334 LEU D O 1
ATOM 10594 N N . ARG D 1 335 ? -68.138 17.644 14.764 1.00 26.07 335 ARG D N 1
ATOM 10595 C CA . ARG D 1 335 ? -69.247 18.171 13.987 1.00 26.21 335 ARG D CA 1
ATOM 10596 C C . ARG D 1 335 ? -68.713 19.175 12.976 1.00 24.37 335 ARG D C 1
ATOM 10597 O O . ARG D 1 335 ? -69.065 19.098 11.804 1.00 23.21 335 ARG D O 1
ATOM 10605 N N . ALA D 1 336 ? -67.907 2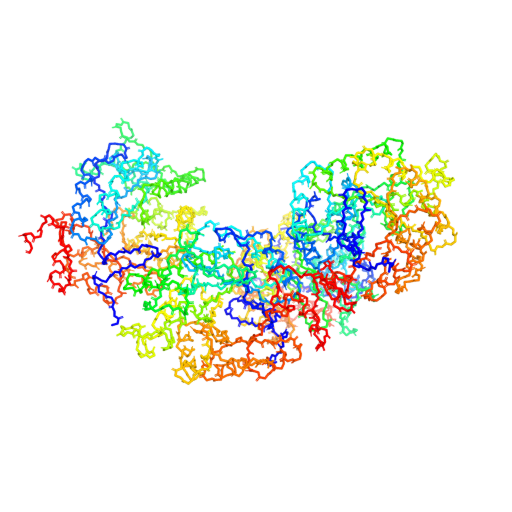0.126 13.463 1.00 23.12 336 ALA D N 1
ATOM 10606 C CA . ALA D 1 336 ? -67.376 21.204 12.647 1.00 24.56 336 ALA D CA 1
ATOM 10607 C C . ALA D 1 336 ? -66.545 20.628 11.507 1.00 27.67 336 ALA D C 1
ATOM 10608 O O . ALA D 1 336 ? -66.563 21.168 10.395 1.00 29.04 336 ALA D O 1
ATOM 10610 N N . ALA D 1 337 ? -65.860 19.506 11.780 1.00 26.59 337 ALA D N 1
ATOM 10611 C CA . ALA D 1 337 ? -65.041 18.893 10.745 1.00 28.43 337 ALA D CA 1
ATOM 10612 C C . ALA D 1 337 ? -65.921 18.357 9.618 1.00 27.77 337 ALA D C 1
ATOM 10613 O O . ALA D 1 337 ? -65.705 18.698 8.468 1.00 28.16 337 ALA D O 1
ATOM 10615 N N . ARG D 1 338 ? -66.934 17.554 9.950 1.00 29.48 338 ARG D N 1
ATOM 10616 C CA . ARG D 1 338 ? -67.803 16.959 8.944 1.00 32.42 338 ARG D CA 1
ATOM 10617 C C . ARG D 1 338 ? -68.577 18.037 8.177 1.00 30.05 338 ARG D C 1
ATOM 10618 O O . ARG D 1 338 ? -68.896 17.845 6.999 1.00 27.76 338 ARG D O 1
ATOM 10626 N N . ALA D 1 339 ? -68.852 19.164 8.848 1.00 26.39 339 ALA D N 1
ATOM 10627 C CA . ALA D 1 339 ? -69.585 20.259 8.236 1.00 26.05 339 ALA D CA 1
ATOM 10628 C C . ALA D 1 339 ? -68.727 21.026 7.222 1.00 26.62 339 ALA D C 1
ATOM 10629 O O . ALA D 1 339 ? -69.245 21.371 6.172 1.00 30.19 339 ALA D O 1
ATOM 10631 N N . LEU D 1 340 ? -67.440 21.282 7.506 1.00 24.86 340 LEU D N 1
ATOM 10632 C CA . LEU D 1 340 ? -66.614 22.104 6.635 1.00 23.52 340 LEU D CA 1
ATOM 10633 C C . LEU D 1 340 ? -65.878 21.241 5.621 1.00 25.28 340 LEU D C 1
ATOM 10634 O O . LEU D 1 340 ? -65.232 21.774 4.734 1.00 29.31 340 LEU D O 1
ATOM 10639 N N . GLY D 1 341 ? -65.976 19.915 5.762 1.00 29.09 341 GLY D N 1
ATOM 10640 C CA . GLY D 1 341 ? -65.366 18.931 4.874 1.00 28.42 341 GLY D CA 1
ATOM 10641 C C . GLY D 1 341 ? -63.899 18.611 5.187 1.00 31.63 341 GLY D C 1
ATOM 10642 O O . GLY D 1 341 ? -63.102 18.364 4.281 1.00 34.70 341 GLY D O 1
ATOM 10643 N N . HIS D 1 342 ? -63.528 18.608 6.468 1.00 32.38 342 HIS D N 1
ATOM 10644 C CA . HIS D 1 342 ? -62.161 18.275 6.847 1.00 33.21 342 HIS D CA 1
ATOM 10645 C C . HIS D 1 342 ? -62.156 16.964 7.623 1.00 31.85 342 HIS D C 1
ATOM 10646 O O . HIS D 1 342 ? -63.131 16.620 8.282 1.00 32.23 342 HIS D O 1
ATOM 10653 N N . ASP D 1 343 ? -61.050 16.232 7.522 1.00 32.27 343 ASP D N 1
ATOM 10654 C CA . ASP D 1 343 ? -60.939 14.975 8.237 1.00 34.02 343 ASP D CA 1
ATOM 10655 C C . ASP D 1 343 ? -60.552 15.264 9.688 1.00 32.95 343 ASP D C 1
ATOM 10656 O O . ASP D 1 343 ? -59.643 16.047 9.959 1.00 32.99 343 ASP D O 1
ATOM 10661 N N . LEU D 1 344 ? -61.296 14.652 10.611 1.00 29.68 344 LEU D N 1
ATOM 10662 C CA . LEU D 1 344 ? -60.921 14.590 12.012 1.00 29.53 344 LEU D CA 1
ATOM 10663 C C . LEU D 1 344 ? -61.505 13.314 12.600 1.00 26.10 344 LEU D C 1
ATOM 10664 O O . LEU D 1 344 ? -62.715 13.188 12.717 1.00 25.46 344 LEU D O 1
ATOM 10669 N N . ALA D 1 345 ? -60.624 12.369 12.917 1.00 27.12 345 ALA D N 1
ATOM 10670 C CA . ALA D 1 345 ? -61.029 11.062 13.420 1.00 29.98 345 ALA D CA 1
ATOM 10671 C C . ALA D 1 345 ? -61.464 11.201 14.884 1.00 28.39 345 ALA D C 1
ATOM 10672 O O . ALA D 1 345 ? -60.844 11.913 15.666 1.00 26.28 345 ALA D O 1
ATOM 10674 N N . PRO D 1 346 ? -62.591 10.580 15.286 1.00 26.75 346 PRO D N 1
ATOM 10675 C CA . PRO D 1 346 ? -62.975 10.546 16.698 1.00 24.37 346 PRO D CA 1
ATOM 10676 C C . PRO D 1 346 ? -62.015 9.644 17.460 1.00 23.06 346 PRO D C 1
ATOM 10677 O O . PRO D 1 346 ? -61.175 9.013 16.859 1.00 23.79 346 PRO D O 1
ATOM 10681 N N . PRO D 1 347 ? -62.089 9.517 18.803 1.00 23.67 347 PRO D N 1
ATOM 10682 C CA . PRO D 1 347 ? -61.336 8.456 19.480 1.00 22.65 347 PRO D CA 1
ATOM 10683 C C . PRO D 1 347 ? -61.665 7.115 18.822 1.00 21.30 347 PRO D C 1
ATOM 10684 O O . PRO D 1 347 ? -62.810 6.877 18.442 1.00 21.67 347 PRO D O 1
ATOM 10688 N N . PRO D 1 348 ? -60.693 6.191 18.659 1.00 19.76 348 PRO D N 1
ATOM 10689 C CA . PRO D 1 348 ? -60.988 4.880 18.060 1.00 19.96 348 PRO D CA 1
ATOM 10690 C C . PRO D 1 348 ? -62.166 4.139 18.708 1.00 21.06 348 PRO D C 1
ATOM 10691 O O . PRO D 1 348 ? -62.882 3.389 18.033 1.00 20.05 348 PRO D O 1
ATOM 10695 N N . GLN D 1 349 ? -62.372 4.373 20.016 1.00 20.00 349 GLN D N 1
ATOM 10696 C CA . GLN D 1 349 ? -63.422 3.689 20.754 1.00 20.31 349 GLN D CA 1
ATOM 10697 C C . GLN D 1 349 ? -64.784 4.114 20.234 1.00 19.75 349 GLN D C 1
ATOM 10698 O O . GLN D 1 349 ? -65.777 3.462 20.548 1.00 20.73 349 GLN D O 1
ATOM 10704 N N . TYR D 1 350 ? -64.818 5.182 19.432 1.00 18.44 350 TYR D N 1
ATOM 10705 C CA . TYR D 1 350 ? -66.097 5.722 18.997 1.00 18.86 350 TYR D CA 1
ATOM 10706 C C . TYR D 1 350 ? -66.331 5.503 17.501 1.00 18.85 350 TYR D C 1
ATOM 10707 O O . TYR D 1 350 ? -67.357 5.926 16.977 1.00 19.91 350 TYR D O 1
ATOM 10716 N N . LEU D 1 351 ? -65.396 4.844 16.804 1.00 20.35 351 LEU D N 1
ATOM 10717 C CA . LEU D 1 351 ? -65.395 4.819 15.342 1.00 19.45 351 LEU D CA 1
ATOM 10718 C C . LEU D 1 351 ? -66.709 4.251 14.793 1.00 20.03 351 LEU D C 1
ATOM 10719 O O . LEU D 1 351 ? -67.140 4.642 13.702 1.00 17.84 351 LEU D O 1
ATOM 10724 N N . ARG D 1 352 ? -67.362 3.378 15.580 1.00 18.48 352 ARG D N 1
ATOM 10725 C CA . ARG D 1 352 ? -68.566 2.719 15.120 1.00 19.94 352 ARG D CA 1
ATOM 10726 C C . ARG D 1 352 ? -69.766 3.669 15.156 1.00 21.33 352 ARG D C 1
ATOM 10727 O O . ARG D 1 352 ? -70.838 3.331 14.652 1.00 21.30 352 ARG D O 1
ATOM 10735 N N . ALA D 1 353 ? -69.602 4.869 15.728 1.00 22.49 353 ALA D N 1
ATOM 10736 C CA . ALA D 1 353 ? -70.725 5.800 15.792 1.00 21.18 353 ALA D CA 1
ATOM 10737 C C . ALA D 1 353 ? -70.620 6.869 14.702 1.00 21.47 353 ALA D C 1
ATOM 10738 O O . ALA D 1 353 ? -71.579 7.571 14.439 1.00 20.44 353 ALA D O 1
ATOM 10740 N N . TRP D 1 354 ? -69.474 6.964 14.034 1.00 23.27 354 TRP D N 1
ATOM 10741 C CA . TRP D 1 354 ? -69.277 7.971 13.001 1.00 26.07 354 TRP D CA 1
ATOM 10742 C C . TRP D 1 354 ? -69.244 7.348 11.586 1.00 30.46 354 TRP D C 1
ATOM 10743 O O . TRP D 1 354 ? -69.570 6.128 11.480 1.00 31.76 354 TRP D O 1
#

GO terms:
  GO:0003959 NADPH dehydrogenase activity (F, EXP)

Solvent-accessible surface area: 50627 Å² total; per-residue (Å²): 252,94,56,43,0,22,38,72,27,83,31,52,62,1,71,1,76,1,17,0,0,2,5,14,32,24,1,14,21,6,92,88,0,64,20,64,33,13,0,10,1,0,5,0,2,2,0,6,0,3,0,0,0,0,3,0,4,5,0,1,2,6,53,65,1,31,14,0,26,35,3,0,0,0,58,33,95,102,1,40,74,33,0,25,86,4,6,148,11,0,59,90,28,43,4,6,0,0,0,1,0,6,3,2,0,8,35,0,1,16,11,18,52,31,66,33,19,146,45,38,54,95,100,66,52,13,33,82,0,23,0,3,18,51,71,54,25,18,136,74,52,42,95,2,94,66,13,93,85,79,20,4,61,153,7,27,50,21,0,19,51,0,0,120,36,0,122,67,2,30,2,80,2,0,1,0,8,0,0,47,1,29,0,2,0,1,1,3,0,49,60,0,17,103,31,143,53,107,25,6,51,99,31,172,6,26,11,74,0,1,22,56,0,0,48,18,0,39,85,66,4,35,106,68,11,1,0,0,0,14,1,1,0,11,1,64,52,122,124,5,1,53,36,59,31,1,3,93,3,0,114,52,0,118,140,49,28,5,40,2,0,0,0,6,11,7,23,1,32,76,81,31,122,57,84,104,29,85,7,54,5,10,84,23,0,15,43,0,80,150,69,3,109,12,23,0,0,0,14,10,64,5,45,106,24,95,35,0,8,41,6,2,85,111,29,41,2,14,1,0,1,2,18,102,27,0,8,54,11,0,2,9,0,0,75,0,0,102,71,47,66,47,150,25,82,10,12,61,30,0,82,161,8,95,235,100,60,44,0,20,34,79,25,84,26,49,72,1,75,0,68,0,16,0,0,2,5,18,31,33,18,26,31,1,96,96,0,77,20,60,108,116,0,31,104,4,4,4,31,17,0,13,0,2,0,0,0,0,3,0,3,5,0,1,1,4,51,59,1,27,13,0,30,54,3,1,0,0,55,35,96,100,2,38,78,31,1,28,150,4,6,143,66,0,52,85,40,37,3,5,0,0,0,3,0,6,1,1,0,5,33,0,1,15,10,46,80,164,113,51,17,152,40,40,48,84,96,118,52,13,27,38,1,9,0,4,17,48,32,50,26,13,136,58,48,40,36,2,10,48,10,66,78,42,11,3,59,86,8,25,40,18,0,21,51,0,0,126,24,0,116,66,7,24,0,69,2,0,1,0,8,0,0,51,0,29,0,1,0,0,0,2,0,52,28,38,19,34,28,70,56,127,27,5,46,95,36,175,8,32,10,101,0,0,18,50,0,0,53,21,0,42,85,61,5,39,103,68,10,0,0,0,0,10,1,1,0,10,1,61,36,138,111,8,2,62,36,62,38,3,5,100,3,0,115,55,0,104,135,47,32,6,43,2,0,0,0,7,11,3,28,0,28,75,82,46,126,59,93,96,30,94,9,48,4,12,83,24,0,16,45,0,88,152,64,4,112,13,25,0,0,0,14,9,60,5,45,103,22,88,33,0,14,37,3,5,86,109,26,42,2,15,1,0,1,1,17,138,27,0,80,154,24,35,45,10,0,0,125,0,0,103,65,45,65,47,139,20,58,11,14,109,143,104,99,245,84,126,236,144,38,43,0,24,36,74,22,68,29,51,67,1,47,1,56,2,16,0,0,1,5,18,30,25,2,16,20,4,103,87,0,64,20,68,35,15,0,5,2,1,6,0,2,1,1,4,0,3,0,1,0,0,2,0,5,6,0,2,2,4,54,65,1,30,12,0,29,60,2,0,0,0,47,30,58,103,1,38,76,34,0,22,86,4,6,135,12,0,40,81,30,30,3,5,0,0,0,2,0,3,3,0,0,8,37,0,2,15,7,47,51,81,105,47,19,145,41,50,55,84,102,117,55,12,32,80,2,25,0,4,16,53,83,50,30,20,137,73,53,43,90,1,104,71,12,86,93,46,6,6,42,156,6,27,8,35,0,15,7,0,0,25,13,0,77,63,4,28,1,29,2,0,1,0,9,1,0,49,1,27,0,2,0,1,0,5,0,54,36,29,8,112,24,134,67,98,22,4,53,93,35,158,7,27,5,73,0,2,12,58,0,0,49,19,0,40,65,47,2,39,106,69,17,1,0,0,0,12,0,2,0,15,1,63,32,124,123,6,1,50,35,63,37,4,4,94,3,0,101,36,0,90,129,48,31,4,40,2,0,0,0,4,10,6,25,1,26,78,85,29,129,66,85,99,29,90,10,47,6,13,80,25,0,8,43,0,90,154,78,0,109,9,27,0,1,0,14,10,66,6,46,105,26,85,33,0,9,51,4,2,140,111,27,32,2,14,1,0,2,2,17,106,26,0,8,54,6,0,3,9,0,1,77,0,0,103,74,46,64,49,108,27,30,8,17,30,31,0,69,165,5,99,239,115,43,45,0,20,36,77,22,51,31,16,53,2,71,2,73,1,18,0,0,2,5,16,32,31,20,27,30,5,100,80,0,72,23,56,110,115,0,28,108,6,6,4,30,20,1,17,0,2,0,0,0,0,2,0,6,5,0,2,0,2,54,44,2,20,15,0,27,54,2,0,0,0,42,24,94,100,2,34,82,30,0,19,153,2,1,127,66,0,54,86,53,41,4,6,0,0,0,3,0,6,2,1,0,8,35,1,0,18,8,63,78,154,105,54,21,138,36,38,56,83,100,122,47,23,34,76,1,15,0,4,19,47,78,46,21,26,141,71,51,31,99,2,92,78,18,95,73,83,13,8,60,108,4,31,47,23,0,14,45,0,0,120,24,0,84,69,1,19,0,68,3,0,1,0,8,0,0,50,2,24,0,2,0,0,1,3,0,50,59,12,9,116,32,139,72,114,32,5,38,95,48,158,4,28,13,57,0,1,26,65,0,0,48,19,0,32,92,60,5,36,16,48,7,2,0,0,0,12,1,1,0,13,1,70,42,104,150,6,1,62,35,65,38,4,5,84,4,0,101,50,0,82,134,43,11,7,23,2,0,0,0,6,10,4,29,2,32,75,80,48,128,61,85,96,28,93,7,48,6,14,79,24,0,11,44,0,86,166,67,5,111,5,27,0,0,0,14,10,73,6,48,100,25,87,34,0,12,51,5,2,116,112,25,28,1,14,0,0,2,2,16,145,26,0,76,156,28,33,47,8,0,0,128,0,0,107,71,47,65,42,150,23,78,8,16,108,146,97,99,246,86,120

Nearest PDB structures (foldseek):
  7o0t-assembly1_A  TM=1.001E+00  e=2.207E-74  Chloroflexus aggregans DSM 9485
  8uaj-assembly1_A  TM=9.852E-01  e=3.595E-53  Thermus scotoductus SA-01
  5nux-assembly1_A  TM=9.870E-01  e=7.999E-53  Thermus scotoductus
  5ogt-assembly1_A  TM=9.859E-01  e=1.023E-52  Thermus scotoductus SA-01
  8pun-assembly1_C  TM=9.848E-01  e=1.285E-49  Ferrovum sp. JA12

B-factor: mean 34.19, std 14.91, range [9.86, 124.95]